Protein AF-A0A9P0AGQ1-F1 (afdb_monomer)

Organism: Bemisia tabaci (NCBI:txid7038)

Nearest PDB structures (foldseek):
  7ep2-assembly2_C  TM=9.183E-01  e=1.319E-14  Homo sapiens
  7ep2-assembly2_D  TM=9.137E-01  e=3.102E-14  Homo sapiens
  7ep2-assembly1_B  TM=9.183E-01  e=4.178E-14  Homo sapiens
  7ep0-assembly1_A  TM=9.338E-01  e=5.886E-12  Homo sapiens
  7xyv-assembly1_B  TM=9.552E-01  e=1.385E-11  Homo sapiens

Secondary structure (DSSP, 8-state):
---S--SHHHHHHHHHHHTHIIIIISTTSPP----------------------B-HHHHHHHHHHHHHTT---HHHHGGGSTTTB--SEEEEEEEEGGGGGGGGGGGGS--SEEEEEEET-BHHHHHHTS-HHHHHH--EEE-TTPBPPPTTT----GGGGTT--EEE-TTS--BHHHHHHHHHH-TT--EEE-TTSB----GGGGGGTTT--EEE-TT-----GGGGG-TT--EEE---S-TTTSTTT-TTS-SHHHHHHHHHHH-TTTTTT-SEEE-TT-----HHHHHHHHHH-TT--EEE-TT-HHHHT-GGGT-TTSTT--TT-EEESSSSHHHHHHHHHHSTT-HHHHHHHHHHHHHHHHHTT---HHHHHHHHHHHHHHHHH---HHHHHHHHHHHHHHHHT-TT----HHHHHHHHHHHHHHHHH-TT-HHHHHHHHHHHT-GGGGG-TT--HHHHHHHHHHHHHH---HHHHHHHHHHHHHHHHHS-HHHHHHHHT-HHHHHHHHHHHHHHHHTT---HHHHHHHHHHHHHHTT-HHHHHHHHHTTHHHHHHHHHHHTTT-HHHHHHHHHHHHHHHHSTTTGGGT--HHHHHHHHHHTT-SSHHHHHHHHHHHHHHHTT-GGG---SSS-HHHHHHHHHHHHHHT----SS-S---S-SHHHHHHHTSS-HHHHHHHHHHHHHHHHH-HHHHGGGGGSHHHHHHHHHHHT-TT--HHHHHHHHHHHHHHH-GGGSHHHHS--

Structure (mmCIF, N/CA/C/O backbone):
data_AF-A0A9P0AGQ1-F1
#
_entry.id   AF-A0A9P0AGQ1-F1
#
loop_
_atom_site.group_PDB
_atom_site.id
_atom_site.type_symbol
_atom_site.label_atom_id
_atom_site.label_alt_id
_atom_site.label_comp_id
_atom_site.label_asym_id
_atom_site.label_entity_id
_atom_site.label_seq_id
_atom_site.pdbx_PDB_ins_code
_atom_site.Cartn_x
_atom_site.Cartn_y
_atom_site.Cartn_z
_atom_site.occupancy
_atom_site.B_iso_or_equiv
_atom_site.auth_seq_id
_atom_site.auth_comp_id
_atom_site.auth_asym_id
_atom_site.auth_atom_id
_atom_site.pdbx_PDB_model_num
ATOM 1 N N . MET A 1 1 ? -15.427 -9.916 15.114 1.00 27.52 1 MET A N 1
ATOM 2 C CA . MET A 1 1 ? -16.172 -10.600 14.011 1.00 27.52 1 MET A CA 1
ATOM 3 C C . MET A 1 1 ? -16.300 -9.639 12.827 1.00 27.52 1 MET A C 1
ATOM 5 O O . MET A 1 1 ? -16.996 -8.632 12.925 1.00 27.52 1 MET A O 1
ATOM 9 N N . ILE A 1 2 ? -15.562 -9.952 11.764 1.00 30.38 2 ILE A N 1
ATOM 10 C CA . ILE A 1 2 ? -15.252 -9.164 10.560 1.00 30.38 2 ILE A CA 1
ATOM 11 C C . ILE A 1 2 ? -16.524 -8.813 9.761 1.00 30.38 2 ILE A C 1
ATOM 13 O O . ILE A 1 2 ? -17.374 -9.682 9.549 1.00 30.38 2 ILE A O 1
ATOM 17 N N . ASN A 1 3 ? -16.649 -7.561 9.302 1.00 38.59 3 ASN A N 1
ATOM 18 C CA . ASN A 1 3 ? -17.703 -7.091 8.385 1.00 38.59 3 ASN A CA 1
ATOM 19 C C . ASN A 1 3 ? -17.433 -7.549 6.937 1.00 38.59 3 ASN A C 1
ATOM 21 O O . ASN A 1 3 ? -17.503 -6.770 5.995 1.00 38.59 3 ASN A O 1
ATOM 25 N N . SER A 1 4 ? -17.134 -8.834 6.749 1.00 38.47 4 SER A N 1
ATOM 26 C CA . SER A 1 4 ? -17.247 -9.456 5.432 1.00 38.47 4 SER A CA 1
ATOM 27 C C . SER A 1 4 ? -18.742 -9.599 5.125 1.00 38.47 4 SER A C 1
ATOM 29 O O . SER A 1 4 ? -19.503 -9.898 6.057 1.00 38.47 4 SER A O 1
ATOM 31 N N . PRO A 1 5 ? -19.221 -9.401 3.885 1.00 43.06 5 PRO A N 1
ATOM 32 C CA . PRO A 1 5 ? -20.612 -9.677 3.565 1.00 43.06 5 PRO A CA 1
ATOM 33 C C . PRO A 1 5 ? -20.857 -11.174 3.785 1.00 43.06 5 PRO A C 1
ATOM 35 O O . PRO A 1 5 ? -20.482 -12.017 2.979 1.00 43.06 5 PRO A O 1
ATOM 38 N N . LYS A 1 6 ? -21.467 -11.525 4.924 1.00 56.69 6 LYS A N 1
ATOM 39 C CA . LYS A 1 6 ? -21.602 -12.920 5.385 1.00 56.69 6 LYS A CA 1
ATOM 40 C C . LYS A 1 6 ? -22.491 -13.780 4.481 1.00 56.69 6 LYS A C 1
ATOM 42 O O . LYS A 1 6 ? -22.618 -14.975 4.714 1.00 56.69 6 LYS A O 1
ATOM 47 N N . THR A 1 7 ? -23.169 -13.174 3.504 1.00 71.94 7 THR A N 1
ATOM 48 C CA . THR A 1 7 ? -24.201 -13.814 2.680 1.00 71.94 7 THR A CA 1
ATOM 49 C C . THR A 1 7 ? -24.295 -13.153 1.305 1.00 71.94 7 THR A C 1
ATOM 51 O O . THR A 1 7 ? -24.095 -11.944 1.181 1.00 71.94 7 THR A O 1
ATOM 54 N N . LEU A 1 8 ? -24.714 -13.921 0.294 1.00 76.19 8 LEU A N 1
ATOM 55 C CA . LEU A 1 8 ? -25.083 -13.409 -1.034 1.00 76.19 8 LEU A CA 1
ATOM 56 C C . LEU A 1 8 ? -26.083 -12.240 -0.947 1.00 76.19 8 LEU A C 1
ATOM 58 O O . LEU A 1 8 ? -25.957 -11.263 -1.677 1.00 76.19 8 LEU A O 1
ATOM 62 N N . LYS A 1 9 ? -27.014 -12.293 0.019 1.00 77.62 9 LYS A N 1
ATOM 63 C CA . LYS A 1 9 ? -27.965 -11.210 0.318 1.00 77.62 9 LYS A CA 1
ATOM 64 C C . LYS A 1 9 ? -27.260 -9.867 0.552 1.00 77.62 9 LYS A C 1
ATOM 66 O O . LYS A 1 9 ? -27.687 -8.871 -0.015 1.00 77.62 9 LYS A O 1
ATOM 71 N N . HIS A 1 10 ? -26.183 -9.834 1.343 1.00 72.62 10 HIS A N 1
ATOM 72 C CA . HIS A 1 10 ? -25.446 -8.591 1.618 1.00 72.62 10 HIS A CA 1
ATOM 73 C C . HIS A 1 10 ? -24.742 -8.053 0.368 1.00 72.62 10 HIS A C 1
ATOM 75 O O . HIS A 1 10 ? -24.854 -6.869 0.077 1.00 72.62 10 HIS A O 1
ATOM 81 N N . LEU A 1 11 ? -24.097 -8.927 -0.414 1.00 74.38 11 LEU A N 1
ATOM 82 C CA . LEU A 1 11 ? -23.452 -8.534 -1.673 1.00 74.38 11 LEU A CA 1
ATOM 83 C C . LEU A 1 11 ? -24.456 -7.927 -2.662 1.00 74.38 11 LEU A C 1
ATOM 85 O O . LEU A 1 11 ? -24.185 -6.890 -3.264 1.00 74.38 11 LEU A O 1
ATOM 89 N N . CYS A 1 12 ? -25.632 -8.543 -2.809 1.00 82.06 12 CYS A N 1
ATOM 90 C CA . CYS A 1 12 ? -26.690 -8.010 -3.665 1.00 82.06 12 CYS A CA 1
ATOM 91 C C . CYS A 1 12 ? -27.180 -6.642 -3.176 1.00 82.06 12 CYS A C 1
ATOM 93 O O . CYS A 1 12 ? -27.350 -5.732 -3.985 1.00 82.06 12 CYS A O 1
ATOM 95 N N . LEU A 1 13 ? -27.379 -6.476 -1.867 1.00 82.81 13 LEU A N 1
ATOM 96 C CA . LEU A 1 13 ? -27.837 -5.210 -1.295 1.00 82.81 13 LEU A CA 1
ATOM 97 C C . LEU A 1 13 ? -26.799 -4.088 -1.433 1.00 82.81 13 LEU A C 1
ATOM 99 O O . LEU A 1 13 ? -27.185 -2.957 -1.721 1.00 82.81 13 LEU A O 1
ATOM 103 N N . ASP A 1 14 ? -25.502 -4.385 -1.328 1.00 78.56 14 ASP A N 1
ATOM 104 C CA . ASP A 1 14 ? -24.440 -3.404 -1.584 1.00 78.56 14 ASP A CA 1
ATOM 105 C C . ASP A 1 14 ? -24.444 -2.934 -3.047 1.00 78.56 14 ASP A C 1
ATOM 107 O O . ASP A 1 14 ? -24.293 -1.742 -3.324 1.00 78.56 14 ASP A O 1
ATOM 111 N N . VAL A 1 15 ? -24.674 -3.843 -4.003 1.00 83.31 15 VAL A N 1
ATOM 112 C CA . VAL A 1 15 ? -24.829 -3.479 -5.422 1.00 83.31 15 VAL A CA 1
ATOM 113 C C . VAL A 1 15 ? -26.067 -2.602 -5.632 1.00 83.31 15 VAL A C 1
ATOM 115 O O . VAL A 1 15 ? -25.983 -1.589 -6.330 1.00 83.31 15 VAL A O 1
ATOM 118 N N . VAL A 1 16 ? -27.197 -2.943 -5.001 1.00 84.75 16 VAL A N 1
ATOM 119 C CA . VAL A 1 16 ? -28.427 -2.132 -5.049 1.00 84.75 16 VAL A CA 1
ATOM 120 C C . VAL A 1 16 ? -28.191 -0.746 -4.443 1.00 84.75 16 VAL A C 1
ATOM 122 O O . VAL A 1 16 ? -28.582 0.245 -5.050 1.00 84.75 16 VAL A O 1
ATOM 125 N N . SER A 1 17 ? -27.492 -0.648 -3.309 1.00 84.06 17 SER A N 1
ATOM 126 C CA . SER A 1 17 ? -27.126 0.629 -2.676 1.00 84.06 17 SER A CA 1
ATOM 127 C C . SER A 1 17 ? -26.245 1.491 -3.588 1.00 84.06 17 SER A C 1
ATOM 129 O O . SER A 1 17 ? -26.476 2.692 -3.749 1.00 84.06 17 SER A O 1
ATOM 131 N N . LYS A 1 18 ? -25.262 0.885 -4.269 1.00 83.38 18 LYS A N 1
ATOM 132 C CA . LYS A 1 18 ? -24.412 1.598 -5.239 1.00 83.38 18 LYS A CA 1
ATOM 133 C C . LYS A 1 18 ? -25.215 2.161 -6.413 1.00 83.38 18 LYS A C 1
ATOM 135 O O . LYS A 1 18 ? -24.900 3.254 -6.874 1.00 83.38 18 LYS A O 1
ATOM 140 N N . LYS A 1 19 ? -26.262 1.453 -6.846 1.00 85.00 19 LYS A N 1
ATOM 141 C CA . LYS A 1 19 ? -27.161 1.850 -7.942 1.00 85.00 19 LYS A CA 1
ATOM 142 C C . LYS A 1 19 ? -28.482 2.471 -7.473 1.00 85.00 19 LYS A C 1
ATOM 144 O O . LYS A 1 19 ? -29.419 2.580 -8.260 1.00 85.00 19 LYS A O 1
ATOM 149 N N . PHE A 1 20 ? -28.574 2.901 -6.214 1.00 85.44 20 PHE A N 1
ATOM 150 C CA . PHE A 1 20 ? -29.841 3.299 -5.593 1.00 85.44 20 PHE A CA 1
ATOM 151 C C . PHE A 1 20 ? -30.591 4.376 -6.391 1.00 85.44 20 PHE A C 1
ATOM 153 O O . PHE A 1 20 ? -31.789 4.244 -6.633 1.00 85.44 20 PHE A O 1
ATOM 160 N N . ALA A 1 21 ? -29.884 5.405 -6.870 1.00 82.31 21 ALA A N 1
ATOM 161 C CA . ALA A 1 21 ? -30.487 6.472 -7.668 1.00 82.31 21 ALA A CA 1
ATOM 162 C C . ALA A 1 21 ? -31.043 5.985 -9.011 1.00 82.31 21 ALA A C 1
ATOM 164 O O . ALA A 1 21 ? -32.122 6.409 -9.413 1.00 82.31 21 ALA A O 1
ATOM 165 N N . GLU A 1 22 ? -30.335 5.087 -9.698 1.00 83.38 22 GLU A N 1
ATOM 166 C CA . GLU A 1 22 ? -30.786 4.520 -10.975 1.00 83.38 22 GLU A CA 1
ATOM 167 C C . GLU A 1 22 ? -32.066 3.699 -10.791 1.00 83.38 22 GLU A C 1
ATOM 169 O O . GLU A 1 22 ? -32.959 3.752 -11.632 1.00 83.38 22 GLU A O 1
ATOM 174 N N . ILE A 1 23 ? -32.156 2.969 -9.676 1.00 79.81 23 ILE A N 1
ATOM 175 C CA . ILE A 1 23 ? -33.258 2.052 -9.378 1.00 79.81 23 ILE A CA 1
ATOM 176 C C . ILE A 1 23 ? -34.495 2.815 -8.896 1.00 79.81 23 ILE A C 1
ATOM 178 O O . ILE A 1 23 ? -35.574 2.630 -9.448 1.00 79.81 23 ILE A O 1
ATOM 182 N N . PHE A 1 24 ? -34.347 3.677 -7.886 1.00 79.81 24 PHE A N 1
ATOM 183 C CA . PHE A 1 24 ? -35.490 4.254 -7.167 1.00 79.81 24 PHE A CA 1
ATOM 184 C C . PHE A 1 24 ? -35.807 5.706 -7.537 1.00 79.81 24 PHE A C 1
ATOM 186 O O . PHE A 1 24 ? -36.922 6.150 -7.297 1.00 79.81 24 PHE A O 1
ATOM 193 N N . ILE A 1 25 ? -34.856 6.458 -8.108 1.00 75.25 25 ILE A N 1
ATOM 194 C CA . ILE A 1 25 ? -35.003 7.913 -8.319 1.00 75.25 25 ILE A CA 1
ATOM 195 C C . ILE A 1 25 ? -35.118 8.261 -9.810 1.00 75.25 25 ILE A C 1
ATOM 197 O O . ILE A 1 25 ? -35.923 9.107 -10.208 1.00 75.25 25 ILE A O 1
ATOM 201 N N . MET A 1 26 ? -34.330 7.611 -10.670 1.00 62.41 26 MET A N 1
ATOM 202 C CA . MET A 1 26 ? -34.340 7.870 -12.114 1.00 62.41 26 MET A CA 1
ATOM 203 C C . MET A 1 26 ? -35.517 7.197 -12.834 1.00 62.41 26 MET A C 1
ATOM 205 O O . MET A 1 26 ? -35.995 7.752 -13.821 1.00 62.41 26 MET A O 1
ATOM 209 N N . GLN A 1 27 ? -36.044 6.075 -12.325 1.00 53.81 27 GLN A N 1
ATOM 210 C CA . GLN A 1 27 ? -37.248 5.429 -12.878 1.00 53.81 27 GLN A CA 1
ATOM 211 C C . GLN A 1 27 ? -38.542 6.229 -12.632 1.00 53.81 27 GLN A C 1
ATOM 213 O O . GLN A 1 27 ? -39.531 6.026 -13.330 1.00 53.81 27 GLN A O 1
ATOM 218 N N . SER A 1 28 ? -38.531 7.180 -11.691 1.00 50.16 28 SER A N 1
ATOM 219 C CA . SER A 1 28 ? -39.676 8.031 -11.329 1.00 50.16 28 SER A CA 1
ATOM 220 C C . SER A 1 28 ? -39.776 9.361 -12.095 1.00 50.16 28 SER A C 1
ATOM 222 O O . SER A 1 28 ? -40.686 10.147 -11.831 1.00 50.16 28 SER A O 1
ATOM 224 N N . LYS A 1 29 ? -38.882 9.653 -13.055 1.00 41.19 29 LYS A N 1
ATOM 225 C CA . LYS A 1 29 ? -39.011 10.839 -13.927 1.00 41.19 29 LYS A CA 1
ATOM 226 C C . LYS A 1 29 ? -39.757 10.475 -15.221 1.00 41.19 29 LYS A C 1
ATOM 228 O O . LYS A 1 29 ? -39.303 9.577 -15.930 1.00 41.19 29 LYS A O 1
ATOM 233 N N . PRO A 1 30 ? -40.847 11.175 -15.599 1.00 40.31 30 PRO A N 1
ATOM 234 C CA . PRO A 1 30 ? -41.458 10.980 -16.909 1.00 40.31 30 PRO A CA 1
ATOM 235 C C . PRO A 1 30 ? -40.455 11.341 -18.010 1.00 40.31 30 PRO A C 1
ATOM 237 O O . PRO A 1 30 ? -39.733 12.336 -17.899 1.00 40.31 30 PRO A O 1
ATOM 240 N N . LEU A 1 31 ? -40.439 10.558 -19.091 1.00 32.47 31 LEU A N 1
ATOM 241 C CA . LEU A 1 31 ? -39.712 10.884 -20.321 1.00 32.47 31 LEU A CA 1
ATOM 242 C C . LEU A 1 31 ? -40.026 12.327 -20.769 1.00 32.47 31 LEU A C 1
ATOM 244 O O . LEU A 1 31 ? -41.174 12.767 -20.649 1.00 32.47 31 LEU A O 1
ATOM 248 N N . PRO A 1 32 ? -39.053 13.074 -21.326 1.00 37.66 32 PRO A N 1
ATOM 249 C CA . PRO A 1 32 ? -39.287 14.445 -21.752 1.00 37.66 32 PRO A CA 1
ATOM 250 C C . PRO A 1 32 ? -40.280 14.465 -22.919 1.00 37.66 32 PRO A C 1
ATOM 252 O O . PRO A 1 32 ? -39.959 14.109 -24.055 1.00 37.66 32 PRO A O 1
ATOM 255 N N . VAL A 1 33 ? -41.507 14.904 -22.637 1.00 41.16 33 VAL A N 1
ATOM 256 C CA . VAL A 1 33 ? -42.517 15.178 -23.659 1.00 41.16 33 VAL A CA 1
ATOM 257 C C . VAL A 1 33 ? -42.012 16.325 -24.533 1.00 41.16 33 VAL A C 1
ATOM 259 O O . VAL A 1 33 ? -41.643 17.398 -24.049 1.00 41.16 33 VAL A O 1
ATOM 262 N N . LYS A 1 34 ? -41.988 16.086 -25.849 1.00 37.78 34 LYS A N 1
ATOM 263 C CA . LYS A 1 34 ? -41.657 17.085 -26.870 1.00 37.78 34 LYS A CA 1
ATOM 264 C C . LYS A 1 34 ? -42.467 18.367 -26.644 1.00 37.78 34 LYS A C 1
ATOM 266 O O . LYS A 1 34 ? -43.690 18.337 -26.546 1.00 37.78 34 LYS A O 1
ATOM 271 N N . ARG A 1 35 ? -41.740 19.488 -26.610 1.00 37.19 35 ARG A N 1
ATOM 272 C CA . ARG A 1 35 ? -42.209 20.882 -26.558 1.00 37.19 35 ARG A CA 1
ATOM 273 C C . ARG A 1 35 ? -43.603 21.099 -27.171 1.00 37.19 35 ARG A C 1
ATOM 275 O O . ARG A 1 35 ? -43.755 21.004 -28.387 1.00 37.19 35 ARG A O 1
ATOM 282 N N . LYS A 1 36 ? -44.543 21.595 -26.363 1.00 33.72 36 LYS A N 1
ATOM 283 C CA . LYS A 1 36 ? -45.531 22.593 -26.802 1.00 33.72 36 LYS A CA 1
ATOM 284 C C . LYS A 1 36 ? -45.648 23.707 -25.760 1.00 33.72 36 LYS A C 1
ATOM 286 O O . LYS A 1 36 ? -45.567 23.467 -24.562 1.00 33.72 36 LYS A O 1
ATOM 291 N N . ARG A 1 37 ? -45.726 24.932 -26.279 1.00 35.91 37 ARG A N 1
ATOM 292 C CA . ARG A 1 37 ? -45.713 26.213 -25.567 1.00 35.91 37 ARG A CA 1
ATOM 293 C C . ARG A 1 37 ? -47.037 26.493 -24.840 1.00 35.91 37 ARG A C 1
ATOM 295 O O . ARG A 1 37 ? -48.098 26.186 -25.369 1.00 35.91 37 ARG A O 1
ATOM 302 N N . ASN A 1 38 ? -46.871 27.249 -23.755 1.00 31.11 38 ASN A N 1
ATOM 303 C CA . ASN A 1 38 ? -47.760 28.228 -23.120 1.00 31.11 38 ASN A CA 1
ATOM 304 C C . ASN A 1 38 ? -48.715 27.827 -21.977 1.00 31.11 38 ASN A C 1
ATOM 306 O O . ASN A 1 38 ? -49.643 27.043 -22.135 1.00 31.11 38 ASN A O 1
ATOM 310 N N . SER A 1 39 ? -48.464 28.573 -20.888 1.00 34.31 39 SER A N 1
ATOM 311 C CA . SER A 1 39 ? -49.343 29.201 -19.889 1.00 34.31 39 SER A CA 1
ATOM 312 C C . SER A 1 39 ? -50.091 28.346 -18.865 1.00 34.31 39 SER A C 1
ATOM 314 O O . SER A 1 39 ? -50.929 27.515 -19.193 1.00 34.31 39 SER A O 1
ATOM 316 N N . ASP A 1 40 ? -49.802 28.701 -17.609 1.00 37.72 40 ASP A N 1
ATOM 317 C CA . ASP A 1 40 ? -50.605 28.570 -16.397 1.00 37.72 40 ASP A CA 1
ATOM 318 C C . ASP A 1 40 ? -51.141 27.189 -16.040 1.00 37.72 40 ASP A C 1
ATOM 320 O O . ASP A 1 40 ? -52.244 26.796 -16.415 1.00 37.72 40 ASP A O 1
ATOM 324 N N . ARG A 1 41 ? -50.409 26.511 -15.147 1.00 29.12 41 ARG A N 1
ATOM 325 C CA . ARG A 1 41 ? -51.000 25.619 -14.144 1.00 29.12 41 ARG A CA 1
ATOM 326 C C . ARG A 1 41 ? -50.061 25.455 -12.953 1.00 29.12 41 ARG A C 1
ATOM 328 O O . ARG A 1 41 ? -48.921 25.027 -13.094 1.00 29.12 41 ARG A O 1
ATOM 335 N N . LYS A 1 42 ? -50.596 25.802 -11.777 1.00 29.95 42 LYS A N 1
ATOM 336 C CA . LYS A 1 42 ? -50.103 25.455 -10.438 1.00 29.95 42 LYS A CA 1
ATOM 337 C C . LYS A 1 42 ? -49.431 24.078 -10.453 1.00 29.95 42 LYS A C 1
ATOM 339 O O . LYS A 1 42 ? -50.057 23.113 -10.888 1.00 29.95 42 LYS A O 1
ATOM 344 N N . LEU A 1 43 ? -48.206 23.999 -9.929 1.00 26.84 43 LEU A N 1
ATOM 345 C CA . LEU A 1 43 ? -47.520 22.753 -9.581 1.00 26.84 43 LEU A CA 1
ATOM 346 C C . LEU A 1 43 ? -48.355 22.001 -8.530 1.00 26.84 43 LEU A C 1
ATOM 348 O O . LEU A 1 43 ? -48.126 22.107 -7.330 1.00 26.84 43 LEU A O 1
ATOM 352 N N . LYS A 1 44 ? -49.373 21.265 -8.979 1.00 27.33 44 LYS A N 1
ATOM 353 C CA . LYS A 1 44 ? -49.875 20.106 -8.250 1.00 27.33 44 LYS A CA 1
ATOM 354 C C . LYS A 1 44 ? -48.879 18.991 -8.526 1.00 27.33 44 LYS A C 1
ATOM 356 O O . LYS A 1 44 ? -48.757 18.565 -9.672 1.00 27.33 44 LYS A O 1
ATOM 361 N N . ALA A 1 45 ? -48.167 18.567 -7.486 1.00 27.88 45 ALA A N 1
ATOM 362 C CA . ALA A 1 45 ? -47.411 17.325 -7.490 1.00 27.88 45 ALA A CA 1
ATOM 363 C C . ALA A 1 45 ? -48.346 16.207 -7.972 1.00 27.88 45 ALA A C 1
ATOM 365 O O . ALA A 1 45 ? -49.343 15.894 -7.321 1.00 27.88 45 ALA A O 1
ATOM 366 N N . SER A 1 46 ? -48.090 15.683 -9.168 1.00 30.42 46 SER A N 1
ATOM 367 C CA . SER A 1 46 ? -48.816 14.540 -9.697 1.00 30.42 46 SER A CA 1
ATOM 368 C C . SER A 1 46 ? -48.300 13.296 -8.989 1.00 30.42 46 SER A C 1
ATOM 370 O O . SER A 1 46 ? -47.217 12.800 -9.291 1.00 30.42 46 SER A O 1
ATOM 372 N N . SER A 1 47 ? -49.096 12.816 -8.041 1.00 40.47 47 SER A N 1
ATOM 373 C CA . SER A 1 47 ? -49.084 11.445 -7.561 1.00 40.47 47 SER A CA 1
ATOM 374 C C . SER A 1 47 ? -49.318 10.495 -8.743 1.00 40.47 47 SER A C 1
ATOM 376 O O . SER A 1 47 ? -50.431 10.400 -9.262 1.00 40.47 47 SER A O 1
ATOM 378 N N . SER A 1 48 ? -48.275 9.795 -9.168 1.00 39.78 48 SER A N 1
ATOM 379 C CA . SER A 1 48 ? -48.405 8.518 -9.868 1.00 39.78 48 SER A CA 1
ATOM 380 C C . SER A 1 48 ? -47.356 7.573 -9.295 1.00 39.78 48 SER A C 1
ATOM 382 O O . SER A 1 48 ? -46.194 7.576 -9.701 1.00 39.78 48 SER A O 1
ATOM 384 N N . SER A 1 49 ? -47.812 6.851 -8.278 1.00 42.75 49 SER A N 1
ATOM 385 C CA . SER A 1 49 ? -47.293 5.599 -7.742 1.00 42.75 49 SER A CA 1
ATOM 386 C C . SER A 1 49 ? -46.515 4.765 -8.762 1.00 42.75 49 SER A C 1
ATOM 388 O O . SER A 1 49 ? -47.060 4.313 -9.768 1.00 42.75 49 SER A O 1
ATOM 390 N N . SER A 1 50 ? -45.259 4.466 -8.446 1.00 47.41 50 SER A N 1
ATOM 391 C CA . SER A 1 50 ? -44.825 3.084 -8.618 1.00 47.41 50 SER A CA 1
ATOM 392 C C . SER A 1 50 ? -45.259 2.358 -7.346 1.00 47.41 50 SER A C 1
ATOM 394 O O . SER A 1 50 ? -44.905 2.779 -6.247 1.00 47.41 50 SER A O 1
ATOM 396 N N . ASP A 1 51 ? -46.099 1.334 -7.496 1.00 62.62 51 ASP A N 1
ATOM 397 C CA . ASP A 1 51 ? -46.536 0.427 -6.429 1.00 62.62 51 ASP A CA 1
ATOM 398 C C . ASP A 1 51 ? -45.338 -0.386 -5.924 1.00 62.62 51 ASP A C 1
ATOM 400 O O . ASP A 1 51 ? -45.212 -1.581 -6.189 1.00 62.62 51 ASP A O 1
ATOM 404 N N . PHE A 1 52 ? -44.395 0.263 -5.250 1.00 76.44 52 PHE A N 1
ATOM 405 C CA . PHE A 1 52 ? -43.291 -0.428 -4.613 1.00 76.44 52 PHE A CA 1
ATOM 406 C C . PHE A 1 52 ? -43.335 -0.186 -3.113 1.00 76.44 52 PHE A C 1
ATOM 408 O O . PHE A 1 52 ? -43.514 0.931 -2.622 1.00 76.44 52 PHE A O 1
ATOM 415 N N . TYR A 1 53 ? -43.172 -1.288 -2.394 1.00 86.88 53 TYR A N 1
ATOM 416 C CA . TYR A 1 53 ? -43.034 -1.310 -0.957 1.00 86.88 53 TYR A CA 1
ATOM 417 C C . TYR A 1 53 ? -41.773 -2.098 -0.629 1.00 86.88 53 TYR A C 1
ATOM 419 O O . TYR A 1 53 ? -41.651 -3.271 -0.989 1.00 86.88 53 TYR A O 1
ATOM 427 N N . LEU A 1 54 ? -40.815 -1.449 0.025 1.00 88.75 54 LEU A N 1
ATOM 428 C CA . LEU A 1 54 ? -39.584 -2.078 0.466 1.00 88.75 54 LEU A CA 1
ATOM 429 C C . LEU A 1 54 ? -39.858 -2.906 1.726 1.00 88.75 54 LEU A C 1
ATOM 431 O O . LEU A 1 54 ? -40.298 -2.361 2.744 1.00 88.75 54 LEU A O 1
ATOM 435 N N . PRO A 1 55 ? -39.551 -4.216 1.710 1.00 90.56 55 PRO A N 1
ATOM 436 C CA . PRO A 1 55 ? -39.571 -5.019 2.922 1.00 90.56 55 PRO A CA 1
ATOM 437 C C . PRO A 1 55 ? -38.687 -4.397 4.007 1.00 90.56 55 PRO A C 1
ATOM 439 O O . PRO A 1 55 ? -37.580 -3.945 3.712 1.00 90.56 55 PRO A O 1
ATOM 442 N N . CYS A 1 56 ? -39.159 -4.431 5.257 1.00 90.88 56 CYS A N 1
ATOM 443 C CA . CYS A 1 56 ? -38.522 -3.812 6.429 1.00 90.88 56 CYS A CA 1
ATOM 444 C C . CYS A 1 56 ? -37.002 -4.042 6.464 1.00 90.88 56 CYS A C 1
ATOM 446 O O . CYS A 1 56 ? -36.233 -3.093 6.400 1.00 90.88 56 CYS A O 1
ATOM 448 N N . GLU A 1 57 ? -36.552 -5.300 6.435 1.00 89.50 57 GLU A N 1
ATOM 449 C CA . GLU A 1 57 ? -35.120 -5.631 6.493 1.00 89.50 57 GLU A CA 1
ATOM 450 C C . GLU A 1 57 ? -34.296 -5.048 5.332 1.00 89.50 57 GLU A C 1
ATOM 452 O O . GLU A 1 57 ? -33.119 -4.733 5.496 1.00 89.50 57 GLU A O 1
ATOM 457 N N . ILE A 1 58 ? -34.896 -4.939 4.142 1.00 90.19 58 ILE A N 1
ATOM 458 C CA . ILE A 1 58 ? -34.234 -4.386 2.957 1.00 90.19 58 ILE A CA 1
ATOM 459 C C . ILE A 1 58 ? -34.128 -2.871 3.105 1.00 90.19 58 ILE A C 1
ATOM 461 O O . ILE A 1 58 ? -33.051 -2.319 2.897 1.00 90.19 58 ILE A O 1
ATOM 465 N N . ALA A 1 59 ? -35.215 -2.210 3.506 1.00 91.94 59 ALA A N 1
ATOM 466 C CA . ALA A 1 59 ? -35.233 -0.773 3.746 1.00 91.94 59 ALA A CA 1
ATOM 467 C C . ALA A 1 59 ? -34.206 -0.370 4.818 1.00 91.94 59 ALA A C 1
ATOM 469 O O . ALA A 1 59 ? -33.413 0.542 4.600 1.00 91.94 59 ALA A O 1
ATOM 470 N N . GLU A 1 60 ? -34.162 -1.101 5.934 1.00 93.19 60 GLU A N 1
ATOM 471 C CA . GLU A 1 60 ? -33.217 -0.874 7.033 1.00 93.19 60 GLU A CA 1
ATOM 472 C C . GLU A 1 60 ? -31.759 -1.070 6.595 1.00 93.19 60 GLU A C 1
ATOM 474 O O . GLU A 1 60 ? -30.888 -0.281 6.954 1.00 93.19 60 GLU A O 1
ATOM 479 N N . HIS A 1 61 ? -31.474 -2.078 5.767 1.00 89.88 61 HIS A N 1
ATOM 480 C CA . HIS A 1 61 ? -30.127 -2.265 5.235 1.00 89.88 61 HIS A CA 1
ATOM 481 C C . HIS A 1 61 ? -29.732 -1.147 4.260 1.00 89.88 61 HIS A C 1
ATOM 483 O O . HIS A 1 61 ? -28.629 -0.607 4.349 1.00 89.88 61 HIS A O 1
ATOM 489 N N . LEU A 1 62 ? -30.628 -0.786 3.337 1.00 90.19 62 LEU A N 1
ATOM 490 C CA . LEU A 1 62 ? -30.361 0.238 2.328 1.00 90.19 62 LEU A CA 1
ATOM 491 C C . LEU A 1 62 ? -30.136 1.609 2.966 1.00 90.19 62 LEU A C 1
ATOM 493 O O . LEU A 1 62 ? -29.174 2.278 2.600 1.00 90.19 62 LEU A O 1
ATOM 497 N N . ILE A 1 63 ? -30.952 2.014 3.946 1.00 90.62 63 ILE A N 1
ATOM 498 C CA . ILE A 1 63 ? -30.754 3.302 4.624 1.00 90.62 63 ILE A CA 1
ATOM 499 C C . ILE A 1 63 ? -29.417 3.345 5.381 1.00 90.62 63 ILE A C 1
ATOM 501 O O . ILE A 1 63 ? -28.717 4.357 5.339 1.00 90.62 63 ILE A O 1
ATOM 505 N N . THR A 1 64 ? -29.000 2.234 5.999 1.00 90.69 64 THR A N 1
ATOM 506 C CA . THR A 1 64 ? -27.686 2.137 6.648 1.00 90.69 64 THR A CA 1
ATOM 507 C C . THR A 1 64 ? -26.535 2.236 5.648 1.00 90.69 64 THR A C 1
ATOM 509 O O . THR A 1 64 ? -25.550 2.923 5.925 1.00 90.69 64 THR A O 1
ATOM 512 N N . SER A 1 65 ? -26.636 1.582 4.490 1.00 88.44 65 SER A N 1
ATOM 513 C CA . SER A 1 65 ? -25.605 1.660 3.447 1.00 88.44 65 SER A CA 1
ATOM 514 C C . SER A 1 65 ? -25.535 3.052 2.811 1.00 88.44 65 SER A C 1
ATOM 516 O O . SER A 1 65 ? -24.442 3.585 2.642 1.00 88.44 65 SER A O 1
ATOM 518 N N . LEU A 1 66 ? -26.677 3.700 2.564 1.00 87.00 66 LEU A N 1
ATOM 519 C CA . LEU A 1 66 ? -26.721 5.084 2.082 1.00 87.00 66 LEU A CA 1
ATOM 520 C C . LEU A 1 66 ? -26.104 6.068 3.079 1.00 87.00 66 LEU A C 1
ATOM 522 O O . LEU A 1 66 ? -25.353 6.952 2.670 1.00 87.00 66 LEU A O 1
ATOM 526 N N . SER A 1 67 ? -26.377 5.895 4.376 1.00 86.69 67 SER A N 1
ATOM 527 C CA . SER A 1 67 ? -25.733 6.690 5.423 1.00 86.69 67 SER A CA 1
ATOM 528 C C . SER A 1 67 ? -24.223 6.517 5.408 1.00 86.69 67 SER A C 1
ATOM 530 O O . SER A 1 67 ? -23.498 7.506 5.403 1.00 86.69 67 SER A O 1
ATOM 532 N N . ARG A 1 68 ? -23.742 5.271 5.363 1.00 85.12 68 ARG A N 1
ATOM 533 C CA . ARG A 1 68 ? -22.308 4.959 5.329 1.00 85.12 68 ARG A CA 1
ATOM 534 C C . ARG A 1 68 ? -21.606 5.637 4.150 1.00 85.12 68 ARG A C 1
ATOM 536 O O . ARG A 1 68 ? -20.525 6.186 4.333 1.00 85.12 68 ARG A O 1
ATOM 543 N N . ASP A 1 69 ? -22.259 5.651 2.991 1.00 81.56 69 ASP A N 1
ATOM 544 C CA . ASP A 1 69 ? -21.774 6.280 1.759 1.00 81.56 69 ASP A CA 1
ATOM 545 C C . ASP A 1 69 ? -21.922 7.819 1.742 1.00 81.56 69 ASP A C 1
ATOM 547 O O . ASP A 1 69 ? -21.539 8.457 0.761 1.00 81.56 69 ASP A O 1
ATOM 551 N N . GLY A 1 70 ? -22.513 8.434 2.775 1.00 80.75 70 GLY A N 1
ATOM 552 C CA . GLY A 1 70 ? -22.763 9.880 2.830 1.00 80.75 70 GLY A CA 1
ATOM 553 C C . GLY A 1 70 ? -23.862 10.370 1.874 1.00 80.75 70 GLY A C 1
ATOM 554 O O . GLY A 1 70 ? -23.907 11.550 1.529 1.00 80.75 70 GLY A O 1
ATOM 555 N N . LYS A 1 71 ? -24.760 9.486 1.425 1.00 80.06 71 LYS A N 1
ATOM 556 C CA . LYS A 1 71 ? -25.800 9.768 0.417 1.00 80.06 71 LYS A CA 1
ATOM 557 C C . LYS A 1 71 ? -27.152 10.127 1.046 1.00 80.06 71 LYS A C 1
ATOM 559 O O . LYS A 1 71 ? -28.171 9.505 0.751 1.00 80.06 71 LYS A O 1
ATOM 564 N N . PHE A 1 72 ? -27.178 11.153 1.894 1.00 76.25 72 PHE A N 1
ATOM 565 C CA . PHE A 1 72 ? -28.406 11.668 2.512 1.00 76.25 72 PHE A CA 1
ATOM 566 C C . PHE A 1 72 ? -28.908 12.935 1.817 1.00 76.25 72 PHE A C 1
ATOM 568 O O . PHE A 1 72 ? -28.545 14.056 2.172 1.00 76.25 72 PHE A O 1
ATOM 575 N N . SER A 1 73 ? -29.789 12.763 0.836 1.00 77.75 73 SER A N 1
ATOM 576 C CA . SER A 1 73 ? -30.566 13.865 0.261 1.00 77.75 73 SER A CA 1
ATOM 577 C C . SER A 1 73 ? -32.061 13.597 0.414 1.00 77.75 73 SER A C 1
ATOM 579 O O . SER A 1 73 ? -32.477 12.448 0.571 1.00 77.75 73 SER A O 1
ATOM 581 N N . GLU A 1 74 ? -32.870 14.656 0.374 1.00 79.19 74 GLU A N 1
ATOM 582 C CA . GLU A 1 74 ? -34.332 14.574 0.499 1.00 79.19 74 GLU A CA 1
ATOM 583 C C . GLU A 1 74 ? -34.946 13.601 -0.523 1.00 79.19 74 GLU A C 1
ATOM 585 O O . GLU A 1 74 ? -35.789 12.779 -0.170 1.00 79.19 74 GLU A O 1
ATOM 590 N N . GLU A 1 75 ? -34.444 13.607 -1.764 1.00 81.25 75 GLU A N 1
ATOM 591 C CA . GLU A 1 75 ? -34.884 12.690 -2.825 1.00 81.25 75 GLU A CA 1
ATOM 592 C C . GLU A 1 75 ? -34.678 11.213 -2.455 1.00 81.25 75 GLU A C 1
ATOM 594 O O . GLU A 1 75 ? -35.544 10.384 -2.721 1.00 81.25 75 GLU A O 1
ATOM 599 N N . TYR A 1 76 ? -33.555 10.879 -1.810 1.00 85.62 76 TYR A N 1
ATOM 600 C CA . TYR A 1 76 ? -33.243 9.504 -1.406 1.00 85.62 76 TYR A CA 1
ATOM 601 C C . TYR A 1 76 ? -34.082 9.082 -0.199 1.00 85.62 76 TYR A C 1
ATOM 603 O O . TYR A 1 76 ? -34.512 7.934 -0.114 1.00 85.62 76 TYR A O 1
ATOM 611 N N . LEU A 1 77 ? -34.321 10.008 0.733 1.00 84.62 77 LEU A N 1
ATOM 612 C CA . LEU A 1 77 ? -35.056 9.731 1.964 1.00 84.62 77 LEU A CA 1
ATOM 613 C C . LEU A 1 77 ? -36.557 9.539 1.742 1.00 84.62 77 LEU A C 1
ATOM 615 O O . LEU A 1 77 ? -37.170 8.752 2.461 1.00 84.62 77 LEU A O 1
ATOM 619 N N . ASN A 1 78 ? -37.132 10.155 0.706 1.00 84.75 78 ASN A N 1
ATOM 620 C CA . ASN A 1 78 ? -38.537 9.952 0.338 1.00 84.75 78 ASN A CA 1
ATOM 621 C C . ASN A 1 78 ? -38.882 8.484 0.036 1.00 84.75 78 ASN A C 1
ATOM 623 O O . ASN A 1 78 ? -40.007 8.053 0.290 1.00 84.75 78 ASN A O 1
ATOM 627 N N . VAL A 1 79 ? -37.908 7.694 -0.430 1.00 87.75 79 VAL A N 1
ATOM 628 C CA . VAL A 1 79 ? -38.051 6.245 -0.668 1.00 87.75 79 VAL A CA 1
ATOM 629 C C . VAL A 1 79 ? -38.325 5.474 0.633 1.00 87.75 79 VAL A C 1
ATOM 631 O O . VAL A 1 79 ? -38.901 4.390 0.607 1.00 87.75 79 VAL A O 1
ATOM 634 N N . PHE A 1 80 ? -37.949 6.039 1.783 1.00 90.50 80 PHE A N 1
ATOM 635 C CA . PHE A 1 80 ? -38.132 5.441 3.104 1.00 90.50 80 PHE A CA 1
ATOM 636 C C . PHE A 1 80 ? -39.324 6.024 3.871 1.00 90.50 80 PHE A C 1
ATOM 638 O O . PHE A 1 80 ? -39.455 5.765 5.067 1.00 90.50 80 PHE A O 1
ATOM 645 N N . ASN A 1 81 ? -40.203 6.800 3.231 1.00 88.56 81 ASN A N 1
ATOM 646 C CA . ASN A 1 81 ? -41.451 7.238 3.859 1.00 88.56 81 ASN A CA 1
ATOM 647 C C . ASN A 1 81 ? -42.345 6.036 4.205 1.00 88.56 81 ASN A C 1
ATOM 649 O O . ASN A 1 81 ? -42.259 4.983 3.575 1.00 88.56 81 ASN A O 1
ATOM 653 N N . VAL A 1 82 ? -43.227 6.196 5.198 1.00 88.94 82 VAL A N 1
ATOM 654 C CA . VAL A 1 82 ? -44.090 5.106 5.704 1.00 88.94 82 VAL A CA 1
ATOM 655 C C . VAL A 1 82 ? -45.001 4.485 4.630 1.00 88.94 82 VAL A C 1
ATOM 657 O O . VAL A 1 82 ? -45.414 3.334 4.753 1.00 88.94 82 VAL A O 1
ATOM 660 N N . GLU A 1 83 ? -45.280 5.229 3.556 1.00 88.38 83 GLU A N 1
ATOM 661 C CA . GLU A 1 83 ? -46.029 4.761 2.382 1.00 88.38 83 GLU A CA 1
ATOM 662 C C . GLU A 1 83 ? -45.255 3.710 1.563 1.00 88.38 83 GLU A C 1
ATOM 664 O O . GLU A 1 83 ? -45.866 2.840 0.947 1.00 88.38 83 GLU A O 1
ATOM 669 N N . HIS A 1 84 ? -43.917 3.751 1.591 1.00 88.44 84 HIS A N 1
ATOM 670 C CA . HIS A 1 84 ? -43.028 2.932 0.757 1.00 88.44 84 HIS A CA 1
ATOM 671 C C . HIS A 1 84 ? -42.147 1.961 1.551 1.00 88.44 84 HIS A C 1
ATOM 673 O O . HIS A 1 84 ? -41.560 1.053 0.969 1.00 88.44 84 HIS A O 1
ATOM 679 N N . ALA A 1 85 ? -42.032 2.125 2.867 1.00 91.69 85 ALA A N 1
ATOM 680 C CA . ALA A 1 85 ? -41.249 1.248 3.728 1.00 91.69 85 ALA A CA 1
ATOM 681 C C . ALA A 1 85 ? -41.810 1.236 5.154 1.00 91.69 85 ALA A C 1
ATOM 683 O O . ALA A 1 85 ? -42.496 2.159 5.579 1.00 91.69 85 ALA A O 1
ATOM 684 N N . CYS A 1 86 ? -41.464 0.218 5.938 1.00 92.38 86 CYS A N 1
ATOM 685 C CA . CYS A 1 86 ? -41.608 0.251 7.393 1.00 92.38 86 CYS A CA 1
ATOM 686 C C . CYS A 1 86 ? -40.229 0.080 8.013 1.00 92.38 86 CYS A C 1
ATOM 688 O O . CYS A 1 86 ? -39.536 -0.882 7.696 1.00 92.38 86 CYS A O 1
ATOM 690 N N . LEU A 1 87 ? -39.847 1.006 8.890 1.00 94.94 87 LEU A N 1
ATOM 691 C CA . LEU A 1 87 ? -38.594 0.946 9.632 1.00 94.94 87 LEU A CA 1
ATOM 692 C C . LEU A 1 87 ? -38.877 0.666 11.109 1.00 94.94 87 LEU A C 1
ATOM 694 O O . LEU A 1 87 ? -39.689 1.350 11.737 1.00 94.94 87 LEU A O 1
ATOM 698 N N . ARG A 1 88 ? -38.182 -0.324 11.674 1.00 95.81 88 ARG A N 1
ATOM 699 C CA . ARG A 1 88 ? -38.160 -0.606 13.120 1.00 95.81 88 ARG A CA 1
ATOM 700 C C . ARG A 1 88 ? -36.777 -0.365 13.709 1.00 95.81 88 ARG A C 1
ATOM 702 O O . ARG A 1 88 ? -36.668 0.075 14.854 1.00 95.81 88 ARG A O 1
ATOM 709 N N . LYS A 1 89 ? -35.739 -0.643 12.924 1.00 96.12 89 LYS A N 1
ATOM 710 C CA . LYS A 1 89 ? -34.331 -0.477 13.258 1.00 96.12 89 LYS A CA 1
ATOM 711 C C . LYS A 1 89 ? -33.676 0.499 12.296 1.00 96.12 89 LYS A C 1
ATOM 713 O O . LYS A 1 89 ? -33.594 0.253 11.100 1.00 96.12 89 LYS A O 1
ATOM 718 N N . VAL A 1 90 ? -33.168 1.597 12.829 1.00 94.88 90 VAL A N 1
ATOM 719 C CA . VAL A 1 90 ? -32.542 2.652 12.033 1.00 94.88 90 VAL A CA 1
ATOM 720 C C . VAL A 1 90 ? -31.112 2.831 12.523 1.00 94.88 90 VAL A C 1
ATOM 722 O O . VAL A 1 90 ? -30.906 3.258 13.655 1.00 94.88 90 VAL A O 1
ATOM 725 N N . ILE A 1 91 ? -30.134 2.468 11.686 1.00 93.12 91 ILE A N 1
ATOM 726 C CA . ILE A 1 91 ? -28.701 2.650 11.961 1.00 93.12 91 ILE A CA 1
ATOM 727 C C . ILE A 1 91 ? -28.124 3.607 10.925 1.00 93.12 91 ILE A C 1
ATOM 729 O O . ILE A 1 91 ? -28.076 3.280 9.738 1.00 93.12 91 ILE A O 1
ATOM 733 N N . LEU A 1 92 ? -27.654 4.763 11.382 1.00 90.38 92 LEU A N 1
ATOM 734 C CA . LEU A 1 92 ? -27.096 5.825 10.555 1.00 90.38 92 LEU A CA 1
ATOM 735 C C . LEU A 1 92 ? -25.676 6.154 11.053 1.00 90.38 92 LEU A C 1
ATOM 737 O O . LEU A 1 92 ? -25.507 7.031 11.902 1.00 90.38 92 LEU A O 1
ATOM 741 N N . PRO A 1 93 ? -24.645 5.416 10.594 1.00 83.69 93 PRO A N 1
ATOM 742 C CA . PRO A 1 93 ? -23.286 5.507 11.135 1.00 83.69 93 PRO A CA 1
ATOM 743 C C . PRO A 1 93 ? -22.534 6.788 10.751 1.00 83.69 93 PRO A C 1
ATOM 745 O O . PRO A 1 93 ? -21.505 7.084 11.357 1.00 83.69 93 PRO A O 1
ATOM 748 N N . ASN A 1 94 ? -23.003 7.513 9.734 1.00 81.56 94 ASN A N 1
ATOM 749 C CA . ASN A 1 94 ? -22.378 8.741 9.261 1.00 81.56 94 ASN A CA 1
ATOM 750 C C . ASN A 1 94 ? -23.465 9.757 8.887 1.00 81.56 94 ASN A C 1
ATOM 752 O O . ASN A 1 94 ? -24.062 9.677 7.811 1.00 81.56 94 ASN A O 1
ATOM 756 N N . CYS A 1 95 ? -23.761 10.660 9.819 1.00 80.31 95 CYS A N 1
ATOM 757 C CA . CYS A 1 95 ? -24.698 11.769 9.655 1.00 80.31 95 CYS A CA 1
ATOM 758 C C . CYS A 1 95 ? -24.008 13.110 9.915 1.00 80.31 95 CYS A C 1
ATOM 760 O O . CYS A 1 95 ? -23.078 13.200 10.716 1.00 80.31 95 CYS A O 1
ATOM 762 N N . ASP A 1 96 ? -24.526 14.169 9.302 1.00 76.62 96 ASP A N 1
ATOM 763 C CA . ASP A 1 96 ? -24.167 15.545 9.636 1.00 76.62 96 ASP A CA 1
ATOM 764 C C . ASP A 1 96 ? -25.394 16.259 10.218 1.00 76.62 96 ASP A C 1
ATOM 766 O O . ASP A 1 96 ? -26.487 16.189 9.651 1.00 76.62 96 ASP A O 1
ATOM 770 N N . GLY A 1 97 ? -25.226 16.955 11.345 1.00 69.31 97 GLY A N 1
ATOM 771 C CA . GLY A 1 97 ? -26.273 17.759 11.973 1.00 69.31 97 GLY A CA 1
ATOM 772 C C . GLY A 1 97 ? -26.890 18.813 11.048 1.00 69.31 97 GLY A C 1
ATOM 773 O O . GLY A 1 97 ? -28.059 19.154 11.214 1.00 69.31 97 GLY A O 1
ATOM 774 N N . THR A 1 98 ? -26.185 19.257 10.000 1.00 72.12 98 THR A N 1
ATOM 775 C CA . THR A 1 98 ? -26.764 20.141 8.964 1.00 72.12 98 THR A CA 1
ATOM 776 C C . THR A 1 98 ? -27.943 19.507 8.206 1.00 72.12 98 THR A C 1
ATOM 778 O O . THR A 1 98 ? -28.786 20.209 7.641 1.00 72.12 98 THR A O 1
ATOM 781 N N . GLN A 1 99 ? -28.042 18.176 8.222 1.00 76.56 99 GLN A N 1
ATOM 782 C CA . GLN A 1 99 ? -29.091 17.394 7.571 1.00 76.56 99 GLN A CA 1
ATOM 783 C C . GLN A 1 99 ? -30.276 17.101 8.504 1.00 76.56 99 GLN A C 1
ATOM 785 O O . GLN A 1 99 ? -31.205 16.406 8.091 1.00 76.56 99 GLN A O 1
ATOM 790 N N . SER A 1 100 ? -30.291 17.652 9.728 1.00 74.44 100 SER A N 1
ATOM 791 C CA . SER A 1 100 ? -31.296 17.384 10.773 1.00 74.44 100 SER A CA 1
ATOM 792 C C . SER A 1 100 ? -32.745 17.454 10.275 1.00 74.44 100 SER A C 1
ATOM 794 O O . SER A 1 100 ? -33.582 16.611 10.603 1.00 74.44 100 SER A O 1
ATOM 796 N N . LYS A 1 101 ? -33.038 18.428 9.405 1.00 77.75 101 LYS A N 1
ATOM 797 C CA . LYS A 1 101 ? -34.360 18.632 8.794 1.00 77.75 101 LYS A CA 1
ATOM 798 C C . LYS A 1 101 ? -34.872 17.422 8.006 1.00 77.75 101 LYS A C 1
ATOM 800 O O . LYS A 1 101 ? -36.085 17.231 7.937 1.00 77.75 101 LYS A O 1
ATOM 805 N N . HIS A 1 102 ? -33.980 16.614 7.434 1.00 81.38 102 HIS A N 1
ATOM 806 C CA . HIS A 1 102 ? -34.360 15.472 6.614 1.00 81.38 102 HIS A CA 1
ATOM 807 C C . HIS A 1 102 ? -34.759 14.245 7.441 1.00 81.38 102 HIS A C 1
ATOM 809 O O . HIS A 1 102 ? -35.409 13.363 6.899 1.00 81.38 102 HIS A O 1
ATOM 815 N N . PHE A 1 103 ? -34.446 14.176 8.740 1.00 84.06 103 PHE A N 1
ATOM 816 C CA . PHE A 1 103 ? -34.760 13.006 9.576 1.00 84.06 103 PHE A CA 1
ATOM 817 C C . PHE A 1 103 ? -36.192 12.994 10.126 1.00 84.06 103 PHE A C 1
ATOM 819 O O . PHE A 1 103 ? -36.606 12.024 10.756 1.00 84.06 103 PHE A O 1
ATOM 826 N N . LYS A 1 104 ? -36.999 14.025 9.846 1.00 82.44 104 LYS A N 1
ATOM 827 C CA . LYS A 1 104 ? -38.392 14.105 10.319 1.00 82.44 104 LYS A CA 1
ATOM 828 C C . LYS A 1 104 ? -39.288 12.972 9.812 1.00 82.44 104 LYS A C 1
ATOM 830 O O . LYS A 1 104 ? -40.281 12.668 10.465 1.00 82.44 104 LYS A O 1
ATOM 835 N N . PHE A 1 105 ? -38.944 12.314 8.702 1.00 86.44 105 PHE A N 1
ATOM 836 C CA . PHE A 1 105 ? -39.703 11.158 8.206 1.00 86.44 105 PHE A CA 1
ATOM 837 C C . PHE A 1 105 ? -39.766 10.009 9.233 1.00 86.44 105 PHE A C 1
ATOM 839 O O . PHE A 1 105 ? -40.764 9.287 9.282 1.00 86.44 105 PHE A O 1
ATOM 846 N N . LEU A 1 106 ? -38.760 9.891 10.116 1.00 91.44 106 LEU A N 1
ATOM 847 C CA . LEU A 1 106 ? -38.719 8.916 11.214 1.00 91.44 106 LEU A CA 1
ATOM 848 C C . LEU A 1 106 ? -39.920 9.039 12.160 1.00 91.44 106 LEU A C 1
ATOM 850 O O . LEU A 1 106 ? -40.323 8.049 12.769 1.00 91.44 106 LEU A O 1
ATOM 854 N N . MET A 1 107 ? -40.539 10.220 12.236 1.00 92.19 107 MET A N 1
ATOM 855 C CA . MET A 1 107 ? -41.687 10.486 13.101 1.00 92.19 107 MET A CA 1
ATOM 856 C C . MET A 1 107 ? -42.898 9.620 12.736 1.00 92.19 107 MET A C 1
ATOM 858 O O . MET A 1 107 ? -43.704 9.288 13.603 1.00 92.19 107 MET A O 1
ATOM 862 N N . SER A 1 108 ? -43.004 9.239 11.460 1.00 91.38 108 SER A N 1
ATOM 863 C CA . SER A 1 108 ? -44.083 8.400 10.929 1.00 91.38 108 SER A CA 1
ATOM 864 C C . SER A 1 108 ? -43.842 6.892 11.097 1.00 91.38 108 SER A C 1
ATOM 866 O O . SER A 1 108 ? -44.761 6.097 10.902 1.00 91.38 108 SER A O 1
ATOM 868 N N . HIS A 1 109 ? -42.633 6.486 11.498 1.00 95.00 109 HIS A N 1
ATOM 869 C CA . HIS A 1 109 ? -42.253 5.083 11.674 1.00 95.00 109 HIS A CA 1
ATOM 870 C C . HIS A 1 109 ? -42.380 4.621 13.124 1.00 95.00 109 HIS A C 1
ATOM 872 O O . HIS A 1 109 ? -42.274 5.410 14.062 1.00 95.00 109 HIS A O 1
ATOM 878 N N . LYS A 1 110 ? -42.564 3.307 13.304 1.00 95.69 110 LYS A N 1
ATOM 879 C CA . LYS A 1 110 ? -42.639 2.623 14.606 1.00 95.69 110 LYS A CA 1
ATOM 880 C C . LYS A 1 110 ? -41.276 2.038 14.985 1.00 95.69 110 LYS A C 1
ATOM 882 O O . LYS A 1 110 ? -41.063 0.827 14.924 1.00 95.69 110 LYS A O 1
ATOM 887 N N . ILE A 1 111 ? -40.359 2.922 15.363 1.00 96.94 111 ILE A N 1
ATOM 888 C CA . ILE A 1 111 ? -38.950 2.619 15.623 1.00 96.94 111 ILE A CA 1
ATOM 889 C C . ILE A 1 111 ? -38.787 2.063 17.037 1.00 96.94 111 ILE A C 1
ATOM 891 O O . ILE A 1 111 ? -39.260 2.645 18.010 1.00 96.94 111 ILE A O 1
ATOM 895 N N . THR A 1 112 ? -38.084 0.940 17.144 1.00 97.38 112 THR A N 1
ATOM 896 C CA . THR A 1 112 ? -37.724 0.293 18.412 1.00 97.38 112 THR A CA 1
ATOM 897 C C . THR A 1 112 ? -36.220 0.298 18.666 1.00 97.38 112 THR A C 1
ATOM 899 O O . THR A 1 112 ? -35.802 0.173 19.818 1.00 97.38 112 THR A O 1
ATOM 902 N N . GLU A 1 113 ? -35.404 0.455 17.620 1.00 97.88 113 GLU A N 1
ATOM 903 C CA . GLU A 1 113 ? -33.948 0.563 17.719 1.00 97.88 113 GLU A CA 1
ATOM 904 C C . GLU A 1 113 ? -33.447 1.744 16.887 1.00 97.88 113 GLU A C 1
ATOM 906 O O . GLU A 1 113 ? -33.678 1.801 15.679 1.00 97.88 113 GLU A O 1
ATOM 911 N N . LEU A 1 114 ? -32.744 2.669 17.537 1.00 96.00 114 LEU A N 1
ATOM 912 C CA . LEU A 1 114 ? -32.161 3.839 16.900 1.00 96.00 114 LEU A CA 1
ATOM 913 C C . LEU A 1 114 ? -30.668 3.931 17.219 1.00 96.00 114 LEU A C 1
ATOM 915 O O . LEU A 1 114 ? -30.277 4.017 18.382 1.00 96.00 114 LEU A O 1
ATOM 919 N N . GLU A 1 115 ? -29.845 3.954 16.180 1.00 94.62 115 GLU A N 1
ATOM 920 C CA . GLU A 1 115 ? -28.427 4.282 16.251 1.00 94.62 115 GLU A CA 1
ATOM 921 C C . GLU A 1 115 ? -28.129 5.403 15.267 1.00 94.62 115 GLU A C 1
ATOM 923 O O . GLU A 1 115 ? -28.281 5.231 14.060 1.00 94.62 115 GLU A O 1
ATOM 928 N N . ILE A 1 116 ? -27.707 6.553 15.777 1.00 90.00 116 ILE A N 1
ATOM 929 C CA . ILE A 1 116 ? -27.310 7.685 14.948 1.00 90.00 116 ILE A CA 1
ATOM 930 C C . ILE A 1 116 ? -25.952 8.159 15.424 1.00 90.00 116 ILE A C 1
ATOM 932 O O . ILE A 1 116 ? -25.758 8.479 16.595 1.00 90.00 116 ILE A O 1
ATOM 936 N N . CYS A 1 117 ? -25.010 8.209 14.494 1.00 84.81 117 CYS A N 1
ATOM 937 C CA . CYS A 1 117 ? -23.669 8.678 14.748 1.00 84.81 117 CYS A CA 1
ATOM 938 C C . CYS A 1 117 ? -23.309 9.759 13.732 1.00 84.81 117 CYS A C 1
ATOM 940 O O . CYS A 1 117 ? -23.427 9.561 12.523 1.00 84.81 117 CYS A O 1
ATOM 942 N N . GLY A 1 118 ? -22.887 10.921 14.221 1.00 75.12 118 GLY A N 1
ATOM 943 C CA . GLY A 1 118 ? -22.652 12.069 13.360 1.00 75.12 118 GLY A CA 1
ATOM 944 C C . GLY A 1 118 ? -22.087 13.269 14.096 1.00 75.12 118 GLY A C 1
ATOM 945 O O . GLY A 1 118 ? -22.177 13.353 15.320 1.00 75.12 118 GLY A O 1
ATOM 946 N N . SER A 1 119 ? -21.479 14.188 13.351 1.00 69.62 119 SER A N 1
ATOM 947 C CA . SER A 1 119 ? -20.983 15.452 13.897 1.00 69.62 119 SER A CA 1
ATOM 948 C C . SER A 1 119 ? -22.132 16.427 14.143 1.00 69.62 119 SER A C 1
ATOM 950 O O . SER A 1 119 ? -23.073 16.498 13.352 1.00 69.62 119 SER A O 1
ATOM 952 N N . SER A 1 120 ? -22.026 17.223 15.210 1.00 77.94 120 SER A N 1
ATOM 953 C CA . SER A 1 120 ? -22.932 18.352 15.489 1.00 77.94 120 SER A CA 1
ATOM 954 C C . SER A 1 120 ? -24.402 17.973 15.714 1.00 77.94 120 SER A C 1
ATOM 956 O O . SER A 1 120 ? -25.285 18.816 15.578 1.00 77.94 120 SER A O 1
ATOM 958 N N . LEU A 1 121 ? -24.677 16.714 16.060 1.00 84.25 121 LEU A N 1
ATOM 959 C CA . LEU A 1 121 ? -26.019 16.250 16.396 1.00 84.25 121 LEU A CA 1
ATOM 960 C C . LEU A 1 121 ? -26.383 16.621 17.829 1.00 84.25 121 LEU A C 1
ATOM 962 O O . LEU A 1 121 ? -25.578 16.459 18.745 1.00 84.25 121 LEU A O 1
ATOM 966 N N . GLN A 1 122 ? -27.618 17.072 18.032 1.00 87.69 122 GLN A N 1
ATOM 967 C CA . GLN A 1 122 ? -28.158 17.328 19.362 1.00 87.69 122 GLN A CA 1
ATOM 968 C C . GLN A 1 122 ? -29.032 16.161 19.820 1.00 87.69 122 GLN A C 1
ATOM 970 O O . GLN A 1 122 ? -29.851 15.634 19.058 1.00 87.69 122 GLN A O 1
ATOM 975 N N . PHE A 1 123 ? -28.884 15.776 21.088 1.00 88.06 123 PHE A N 1
ATOM 976 C CA . PHE A 1 123 ? -29.692 14.715 21.692 1.00 88.06 123 PHE A CA 1
ATOM 977 C C . PHE A 1 123 ? -31.191 15.040 21.625 1.00 88.06 123 PHE A C 1
ATOM 979 O O . PHE A 1 123 ? -31.988 14.222 21.167 1.00 88.06 123 PHE A O 1
ATOM 986 N N . ASP A 1 124 ? -31.570 16.251 22.041 1.00 87.19 124 ASP A N 1
ATOM 987 C CA . ASP A 1 124 ? -32.961 16.699 22.075 1.00 87.19 124 ASP A CA 1
ATOM 988 C C . ASP A 1 124 ? -33.615 16.648 20.688 1.00 87.19 124 ASP A C 1
ATOM 990 O O . ASP A 1 124 ? -34.707 16.099 20.541 1.00 87.19 124 ASP A O 1
ATOM 994 N N . GLU A 1 125 ? -32.929 17.147 19.655 1.00 86.75 125 GLU A N 1
ATOM 995 C CA . GLU A 1 125 ? -33.415 17.082 18.271 1.00 86.75 125 GLU A CA 1
ATOM 996 C C . GLU A 1 125 ? -33.606 15.633 17.811 1.00 86.75 125 GLU A C 1
ATOM 998 O O . GLU A 1 125 ? -34.637 15.299 17.228 1.00 86.75 125 GLU A O 1
ATOM 1003 N N . THR A 1 126 ? -32.658 14.754 18.143 1.00 88.81 126 THR A N 1
ATOM 1004 C CA . THR A 1 126 ? -32.712 13.335 17.766 1.00 88.81 126 THR A CA 1
ATOM 1005 C C . THR A 1 126 ? -33.959 12.648 18.322 1.00 88.81 126 THR A C 1
ATOM 1007 O O . THR A 1 126 ? -34.649 11.918 17.609 1.00 88.81 126 THR A O 1
ATOM 1010 N N . ILE A 1 127 ? -34.302 12.909 19.587 1.00 90.06 127 ILE A N 1
ATOM 1011 C CA . ILE A 1 127 ? -35.525 12.362 20.187 1.00 90.06 127 ILE A CA 1
ATOM 1012 C C . ILE A 1 127 ? -36.778 13.019 19.597 1.00 90.06 127 ILE A C 1
ATOM 1014 O O . ILE A 1 127 ? -37.808 12.356 19.436 1.00 90.06 127 ILE A O 1
ATOM 1018 N N . GLN A 1 128 ? -36.707 14.299 19.222 1.00 88.75 128 GLN A N 1
ATOM 1019 C CA . GLN A 1 128 ? -37.821 14.992 18.579 1.00 88.75 128 GLN A CA 1
ATOM 1020 C C . GLN A 1 128 ? -38.183 14.415 17.203 1.00 88.75 128 GLN A C 1
ATOM 1022 O O . GLN A 1 128 ? -39.348 14.498 16.814 1.00 88.75 128 GLN A O 1
ATOM 1027 N N . TRP A 1 129 ? -37.245 13.770 16.501 1.00 89.50 129 TRP A N 1
ATOM 1028 C CA . TRP A 1 129 ? -37.522 13.079 15.233 1.00 89.50 129 TRP A CA 1
ATOM 1029 C C . TRP A 1 129 ? -38.384 11.828 15.393 1.00 89.50 129 TRP A C 1
ATOM 1031 O O . TRP A 1 129 ? -38.956 11.355 14.417 1.00 89.50 129 TRP A O 1
ATOM 1041 N N . LEU A 1 130 ? -38.498 11.286 16.605 1.00 92.75 130 LEU A N 1
ATOM 1042 C CA . LEU A 1 130 ? -39.335 10.128 16.885 1.00 92.75 130 LEU A CA 1
ATOM 1043 C C . LEU A 1 130 ? -40.775 10.554 17.177 1.00 92.75 130 LEU A C 1
ATOM 1045 O O . LEU A 1 130 ? -41.012 11.507 17.923 1.00 92.75 130 LEU A O 1
ATOM 1049 N N . GLY A 1 131 ? -41.738 9.806 16.635 1.00 93.12 131 GLY A N 1
ATOM 1050 C CA . GLY A 1 131 ? -43.146 9.917 17.016 1.00 93.12 131 GLY A CA 1
ATOM 1051 C C . GLY A 1 131 ? -43.393 9.413 18.441 1.00 93.12 131 GLY A C 1
ATOM 1052 O O . GLY A 1 131 ? -42.571 8.692 19.006 1.00 93.12 131 GLY A O 1
ATOM 1053 N N . GLU A 1 132 ? -44.542 9.764 19.019 1.00 92.94 132 GLU A N 1
ATOM 1054 C CA . GLU A 1 132 ? -44.910 9.418 20.403 1.00 92.94 132 GLU A CA 1
ATOM 1055 C C . GLU A 1 132 ? -44.820 7.909 20.675 1.00 92.94 132 GLU A C 1
ATOM 1057 O O . GLU A 1 132 ? -44.161 7.490 21.626 1.00 92.94 132 GLU A O 1
ATOM 1062 N N . TRP A 1 133 ? -45.368 7.088 19.768 1.00 95.31 133 TRP A N 1
ATOM 1063 C CA . TRP A 1 133 ? -45.280 5.630 19.868 1.00 95.31 133 TRP A CA 1
ATOM 1064 C C . TRP A 1 133 ? -43.827 5.149 19.945 1.00 95.31 133 TRP A C 1
ATOM 1066 O O . TRP A 1 133 ? -43.499 4.306 20.779 1.00 95.31 133 TRP A O 1
ATOM 1076 N N . SER A 1 134 ? -42.957 5.689 19.089 1.00 96.25 134 SER A N 1
ATOM 1077 C CA . SER A 1 134 ? -41.550 5.290 19.006 1.00 96.25 134 SER A CA 1
ATOM 1078 C C . SER A 1 134 ? -40.783 5.702 20.249 1.00 96.25 134 SER A C 1
ATOM 1080 O O . SER A 1 134 ? -40.025 4.891 20.760 1.00 96.25 134 SER A O 1
ATOM 1082 N N . ARG A 1 135 ? -41.020 6.902 20.796 1.00 94.44 135 ARG A N 1
ATOM 1083 C CA . ARG A 1 135 ? -40.401 7.322 22.065 1.00 94.44 135 ARG A CA 1
ATOM 1084 C C . ARG A 1 135 ? -40.754 6.344 23.184 1.00 94.44 135 ARG A C 1
ATOM 1086 O O . ARG A 1 135 ? -39.856 5.803 23.823 1.00 94.44 135 ARG A O 1
ATOM 1093 N N . GLU A 1 136 ? -42.038 6.026 23.345 1.00 93.69 136 GLU A N 1
ATOM 1094 C CA . GLU A 1 136 ? -42.477 5.138 24.421 1.00 93.69 136 GLU A CA 1
ATOM 1095 C C . GLU A 1 136 ? -42.012 3.689 24.263 1.00 93.69 136 GLU A C 1
ATOM 1097 O O . GLU A 1 136 ? -41.879 2.995 25.268 1.00 93.69 136 GLU A O 1
ATOM 1102 N N . ASN A 1 137 ? -41.795 3.212 23.034 1.00 96.44 137 ASN A N 1
ATOM 1103 C CA . ASN A 1 137 ? -41.464 1.814 22.734 1.00 96.44 137 ASN A CA 1
ATOM 1104 C C . ASN A 1 137 ? -40.001 1.601 22.324 1.00 96.44 137 ASN A C 1
ATOM 1106 O O . ASN A 1 137 ? -39.625 0.473 21.986 1.00 96.44 137 ASN A O 1
ATOM 1110 N N . LEU A 1 138 ? -39.175 2.648 22.367 1.00 97.19 138 LEU A N 1
ATOM 1111 C CA . LEU A 1 138 ? -37.760 2.557 22.044 1.00 97.19 138 LEU A CA 1
ATOM 1112 C C . LEU A 1 138 ? -37.060 1.642 23.050 1.00 97.19 138 LEU A C 1
ATOM 1114 O O . LEU A 1 138 ? -37.166 1.836 24.258 1.00 97.19 138 LEU A O 1
ATOM 1118 N N . ARG A 1 139 ? -36.337 0.638 22.550 1.00 97.88 139 ARG A N 1
ATOM 1119 C CA . ARG A 1 139 ? -35.602 -0.340 23.368 1.00 97.88 139 ARG A CA 1
ATOM 1120 C C . ARG A 1 139 ? -34.098 -0.144 23.284 1.00 97.88 139 ARG A C 1
ATOM 1122 O O . ARG A 1 139 ? -33.409 -0.437 24.256 1.00 97.88 139 ARG A O 1
ATOM 1129 N N . TYR A 1 140 ? -33.599 0.352 22.158 1.00 98.06 140 TYR A N 1
ATOM 1130 C CA . TYR A 1 140 ? -32.182 0.614 21.933 1.00 98.06 140 TYR A CA 1
ATOM 1131 C C . TYR A 1 140 ? -32.007 2.038 21.415 1.00 98.06 140 TYR A C 1
ATOM 1133 O O . TYR A 1 140 ? -32.604 2.400 20.400 1.00 98.06 140 TYR A O 1
ATOM 1141 N N . LEU A 1 141 ? -31.183 2.819 22.106 1.00 96.62 141 LEU A N 1
ATOM 1142 C CA . LEU A 1 141 ? -30.789 4.163 21.708 1.00 96.62 141 LEU A CA 1
ATOM 1143 C C . LEU A 1 141 ? -29.267 4.271 21.757 1.00 96.62 141 LEU A C 1
ATOM 1145 O O . LEU A 1 141 ? -28.664 4.047 22.803 1.00 96.62 141 LEU A O 1
ATOM 1149 N N . SER A 1 142 ? -28.651 4.634 20.640 1.00 95.50 142 SER A N 1
ATOM 1150 C CA . SER A 1 142 ? -27.216 4.879 20.534 1.00 95.50 142 SER A CA 1
ATOM 1151 C C . SER A 1 142 ? -26.995 6.193 19.801 1.00 95.50 142 SER A C 1
ATOM 1153 O O . SER A 1 142 ? -27.330 6.320 18.626 1.00 95.50 142 SER A O 1
ATOM 1155 N N . VAL A 1 143 ? -26.480 7.182 20.523 1.00 93.44 143 VAL A N 1
ATOM 1156 C CA . VAL A 1 143 ? -26.266 8.556 20.046 1.00 93.44 143 VAL A CA 1
ATOM 1157 C C . VAL A 1 143 ? -24.862 9.054 20.417 1.00 93.44 143 VAL A C 1
ATOM 1159 O O . VAL A 1 143 ? -24.716 10.133 21.001 1.00 93.44 143 VAL A O 1
ATOM 1162 N N . PRO A 1 144 ? -23.803 8.272 20.124 1.00 91.19 144 PRO A N 1
ATOM 1163 C CA . PRO A 1 144 ? -22.445 8.657 20.477 1.00 91.19 144 PRO A CA 1
ATOM 1164 C C . PRO A 1 144 ? -22.040 9.952 19.762 1.00 91.19 144 PRO A C 1
ATOM 1166 O O . PRO A 1 144 ? -22.471 10.196 18.633 1.00 91.19 144 PRO A O 1
ATOM 1169 N N . ARG A 1 145 ? -21.185 10.762 20.401 1.00 88.69 145 ARG A N 1
ATOM 1170 C CA . ARG A 1 145 ? -20.719 12.075 19.896 1.00 88.69 145 ARG A CA 1
ATOM 1171 C C . ARG A 1 145 ? -21.784 13.172 19.762 1.00 88.69 145 ARG A C 1
ATOM 1173 O O . ARG A 1 145 ? -21.496 14.234 19.212 1.00 88.69 145 ARG A O 1
ATOM 1180 N N . SER A 1 146 ? -22.992 12.948 20.275 1.00 88.69 146 SER A N 1
ATOM 1181 C CA . SER A 1 146 ? -24.039 13.977 20.322 1.00 88.69 146 SER A CA 1
ATOM 1182 C C . SER A 1 146 ? -23.801 15.006 21.432 1.00 88.69 146 SER A C 1
ATOM 1184 O O . SER A 1 146 ? -23.140 14.733 22.432 1.00 88.69 146 SER A O 1
ATOM 1186 N N . VAL A 1 147 ? -24.402 16.184 21.287 1.00 87.56 147 VAL A N 1
ATOM 1187 C CA . VAL A 1 147 ? -24.381 17.251 22.293 1.00 87.56 147 VAL A CA 1
ATOM 1188 C C . VAL A 1 147 ? -25.683 17.236 23.095 1.00 87.56 147 VAL A C 1
ATOM 1190 O O . VAL A 1 147 ? -26.779 17.284 22.529 1.00 87.56 147 VAL A O 1
ATOM 1193 N N . PHE A 1 148 ? -25.569 17.194 24.421 1.00 85.94 148 PHE A N 1
ATOM 1194 C CA . PHE A 1 148 ? -26.678 17.370 25.355 1.00 85.94 148 PHE A CA 1
ATOM 1195 C C . PHE A 1 148 ? -26.839 18.848 25.701 1.00 85.94 148 PHE A C 1
ATOM 1197 O O . 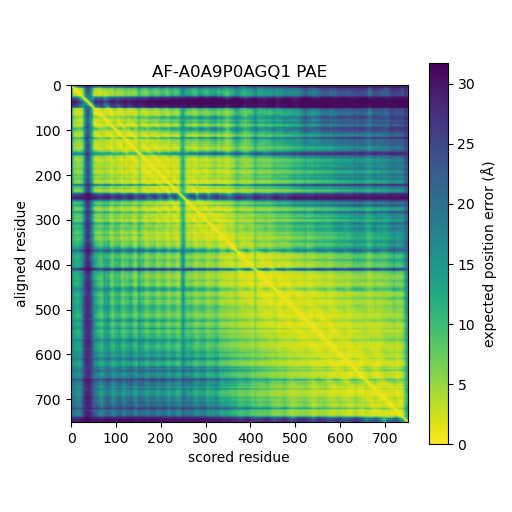PHE A 1 148 ? -25.889 19.501 26.144 1.00 85.94 148 PHE A O 1
ATOM 1204 N N . LEU A 1 149 ? -28.054 19.372 25.532 1.00 83.00 149 LEU A N 1
ATOM 1205 C CA . LEU A 1 149 ? -28.371 20.731 25.952 1.00 83.00 149 LEU A CA 1
ATOM 1206 C C . LEU A 1 149 ? -28.433 20.824 27.487 1.00 83.00 149 LEU A C 1
ATOM 1208 O O . LEU A 1 149 ? -28.813 19.859 28.161 1.00 83.00 149 LEU A O 1
ATOM 1212 N N . PRO A 1 150 ? -28.109 21.993 28.072 1.00 75.31 150 PRO A N 1
ATOM 1213 C CA . PRO A 1 150 ? -28.349 22.238 29.487 1.00 75.31 150 PRO A CA 1
ATOM 1214 C C . PRO A 1 150 ? -29.816 21.987 29.850 1.00 75.31 150 PRO A C 1
ATOM 1216 O O . PRO A 1 150 ? -30.725 22.336 29.097 1.00 75.31 150 PRO A O 1
ATOM 1219 N N . ARG A 1 151 ? -30.069 21.443 31.045 1.00 68.50 151 ARG A N 1
ATOM 1220 C CA . ARG A 1 151 ? -31.434 21.133 31.517 1.00 68.50 151 ARG A CA 1
ATOM 1221 C C . ARG A 1 151 ? -32.392 22.323 31.529 1.00 68.50 151 ARG A C 1
ATOM 1223 O O . ARG A 1 151 ? -33.592 22.112 31.463 1.00 68.50 151 ARG A O 1
ATOM 1230 N N . SER A 1 152 ? -31.879 23.547 31.636 1.00 62.06 152 SER A N 1
ATOM 1231 C CA . SER A 1 152 ? -32.682 24.771 31.571 1.00 62.06 152 SER A CA 1
ATOM 1232 C C . SER A 1 152 ? -33.313 25.014 30.195 1.00 62.06 152 SER A C 1
ATOM 1234 O O . SER A 1 152 ? -34.268 25.777 30.104 1.00 62.06 152 SER A O 1
ATOM 1236 N N . ILE A 1 153 ? -32.775 24.392 29.141 1.00 65.56 153 ILE A N 1
ATOM 1237 C CA . ILE A 1 153 ? -33.161 24.604 27.738 1.00 65.56 153 ILE A CA 1
ATOM 1238 C C . ILE A 1 153 ? -33.642 23.291 27.091 1.00 65.56 153 ILE A C 1
ATOM 1240 O O . ILE A 1 153 ? -34.373 23.315 26.103 1.00 65.56 153 ILE A O 1
ATOM 1244 N N . SER A 1 154 ? -33.264 22.138 27.652 1.00 72.44 154 SER A N 1
ATOM 1245 C CA . SER A 1 154 ? -33.700 20.825 27.172 1.00 72.44 154 SER A CA 1
ATOM 1246 C C . SER A 1 154 ? -35.222 20.669 27.267 1.00 72.44 154 SER A C 1
ATOM 1248 O O . SER A 1 154 ? -35.834 20.906 28.308 1.00 72.44 154 SER A O 1
ATOM 1250 N N . SER A 1 155 ? -35.830 20.244 26.160 1.00 65.56 155 SER A N 1
ATOM 1251 C CA . SER A 1 155 ? -37.280 20.012 26.049 1.00 65.56 155 SER A CA 1
ATOM 1252 C C . SER A 1 155 ? -37.647 18.532 26.160 1.00 65.56 155 SER A C 1
ATOM 1254 O O . SER A 1 155 ? -38.825 18.179 26.252 1.00 65.56 155 SER A O 1
ATOM 1256 N N . VAL A 1 156 ? -36.644 17.651 26.148 1.00 68.88 156 VAL A N 1
ATOM 1257 C CA . VAL A 1 156 ? -36.823 16.204 26.087 1.00 68.88 156 VAL A CA 1
ATOM 1258 C C . VAL A 1 156 ? -36.600 15.574 27.458 1.00 68.88 156 VAL A C 1
ATOM 1260 O O . VAL A 1 156 ? -35.550 15.712 28.077 1.00 68.88 156 VAL A O 1
ATOM 1263 N N . SER A 1 157 ? -37.595 14.817 27.924 1.00 80.94 157 SER A N 1
ATOM 1264 C CA . SER A 1 157 ? -37.517 14.050 29.169 1.00 80.94 157 SER A CA 1
ATOM 1265 C C . SER A 1 157 ? -37.303 12.562 28.896 1.00 80.94 157 SER A C 1
ATOM 1267 O O . SER A 1 157 ? -38.016 11.967 28.080 1.00 80.94 157 SER A O 1
ATOM 1269 N N . PHE A 1 158 ? -36.403 11.931 29.659 1.00 88.94 158 PHE A N 1
ATOM 1270 C CA . PHE A 1 158 ? -36.211 10.475 29.658 1.00 88.94 158 PHE A CA 1
ATOM 1271 C C . PHE A 1 158 ? -37.475 9.698 30.049 1.00 88.94 158 PHE A C 1
ATOM 1273 O O . PHE A 1 158 ? -37.600 8.538 29.675 1.00 88.94 158 PHE A O 1
ATOM 1280 N N . LYS A 1 159 ? -38.465 10.333 30.698 1.00 88.31 159 LYS A N 1
ATOM 1281 C CA . LYS A 1 159 ? -39.783 9.726 30.968 1.00 88.31 159 LYS A CA 1
ATOM 1282 C C . LYS A 1 159 ? -40.477 9.219 29.706 1.00 88.31 159 LYS A C 1
ATOM 1284 O O . LYS A 1 159 ? -41.206 8.233 29.762 1.00 88.31 159 LYS A O 1
ATOM 1289 N N . SER A 1 160 ? -40.241 9.883 28.572 1.00 90.75 160 SER A N 1
ATOM 1290 C CA . SER A 1 160 ? -40.787 9.454 27.283 1.00 90.75 160 SER A CA 1
ATOM 1291 C C . SER A 1 160 ? -40.155 8.159 26.764 1.00 90.75 160 SER A C 1
ATOM 1293 O O . SER A 1 160 ? -40.758 7.519 25.917 1.00 90.75 160 SER A O 1
ATOM 1295 N N . LEU A 1 161 ? -39.004 7.738 27.304 1.00 94.06 161 LEU A N 1
ATOM 1296 C CA . LEU A 1 161 ? -38.221 6.564 26.896 1.00 94.06 161 LEU A CA 1
ATOM 1297 C C . LEU A 1 161 ? -38.308 5.412 27.920 1.00 94.06 161 LEU A C 1
ATOM 1299 O O . LEU A 1 161 ? -37.375 4.634 28.083 1.00 94.06 161 LEU A O 1
ATOM 1303 N N . ARG A 1 162 ? -39.436 5.279 28.625 1.00 92.56 162 ARG A N 1
ATOM 1304 C CA . ARG A 1 162 ? -39.628 4.335 29.750 1.00 92.56 162 ARG A CA 1
ATOM 1305 C C . ARG A 1 162 ? -39.317 2.856 29.463 1.00 92.56 162 ARG A C 1
ATOM 1307 O O . ARG A 1 162 ? -39.027 2.110 30.395 1.00 92.56 162 ARG A O 1
ATOM 1314 N N . ASN A 1 163 ? -39.398 2.417 28.202 1.00 96.00 163 ASN A N 1
ATOM 1315 C CA . ASN A 1 163 ? -39.122 1.033 27.790 1.00 96.00 163 ASN A CA 1
ATOM 1316 C C . ASN A 1 163 ? -37.686 0.808 27.284 1.00 96.00 163 ASN A C 1
ATOM 1318 O O . ASN A 1 163 ? -37.387 -0.262 26.738 1.00 96.00 163 ASN A O 1
ATOM 1322 N N . LEU A 1 164 ? -36.803 1.793 27.469 1.00 97.25 164 LEU A N 1
ATOM 1323 C CA . LEU A 1 164 ? -35.422 1.714 27.028 1.00 97.25 164 LEU A CA 1
ATOM 1324 C C . LEU A 1 164 ? -34.672 0.611 27.780 1.00 97.25 164 LEU A C 1
ATOM 1326 O O . LEU A 1 164 ? -34.649 0.570 29.009 1.00 97.25 164 LEU A O 1
ATOM 1330 N N . ARG A 1 165 ? -34.039 -0.284 27.017 1.00 97.75 165 ARG A N 1
ATOM 1331 C CA . ARG A 1 165 ? -33.230 -1.398 27.529 1.00 97.75 165 ARG A CA 1
ATOM 1332 C C . ARG A 1 165 ? -31.744 -1.173 27.322 1.00 97.75 165 ARG A C 1
ATOM 1334 O O . ARG A 1 165 ? -30.951 -1.669 28.110 1.00 97.75 165 ARG A O 1
ATOM 1341 N N . TYR A 1 166 ? -31.354 -0.440 26.287 1.00 98.31 166 TYR A N 1
ATOM 1342 C CA . TYR A 1 166 ? -29.963 -0.107 26.027 1.00 98.31 166 TYR A CA 1
ATOM 1343 C C . TYR A 1 166 ? -29.818 1.368 25.677 1.00 98.31 166 TYR A C 1
ATOM 1345 O O . TYR A 1 166 ? -30.545 1.870 24.819 1.00 98.31 166 TYR A O 1
ATOM 1353 N N . CYS A 1 167 ? -28.862 2.036 26.317 1.00 97.44 167 CYS A N 1
ATOM 1354 C CA . CYS A 1 167 ? -28.531 3.430 26.057 1.00 97.44 167 CYS A CA 1
ATOM 1355 C C . CYS A 1 167 ? -27.021 3.578 25.839 1.00 97.44 167 CYS A C 1
ATOM 1357 O O . CYS A 1 167 ? -26.235 3.182 26.698 1.00 97.44 167 CYS A O 1
ATOM 1359 N N . ASN A 1 168 ? -26.614 4.153 24.712 1.00 96.62 168 ASN A N 1
ATOM 1360 C CA . ASN A 1 168 ? -25.239 4.559 24.452 1.00 96.62 168 ASN A CA 1
ATOM 1361 C C . ASN A 1 168 ? -25.171 6.067 24.213 1.00 96.62 168 ASN A C 1
ATOM 1363 O O . ASN A 1 168 ? -25.728 6.581 23.243 1.00 96.62 168 ASN A O 1
ATOM 1367 N N . VAL A 1 169 ? -24.450 6.742 25.101 1.00 95.25 169 VAL A N 1
ATOM 1368 C CA . VAL A 1 169 ? -24.196 8.186 25.094 1.00 95.25 169 VAL A CA 1
ATOM 1369 C C . VAL A 1 169 ? -22.692 8.463 25.141 1.00 95.25 169 VAL A C 1
ATOM 1371 O O . VAL A 1 169 ? -22.263 9.489 25.660 1.00 95.25 169 VAL A O 1
ATOM 1374 N N . SER A 1 170 ? -21.871 7.540 24.636 1.00 93.94 170 SER A N 1
ATOM 1375 C CA . SER A 1 170 ? -20.415 7.653 24.691 1.00 93.94 170 SER A CA 1
ATOM 1376 C C . SER A 1 170 ? -19.887 8.869 23.923 1.00 93.94 170 SER A C 1
ATOM 1378 O O . SER A 1 170 ? -20.442 9.215 22.875 1.00 93.94 170 SER A O 1
ATOM 1380 N N . GLN A 1 171 ? -18.767 9.447 24.362 1.00 91.69 171 GLN A N 1
ATOM 1381 C CA . GLN A 1 171 ? -18.123 10.608 23.724 1.00 91.69 171 GLN A CA 1
ATOM 1382 C C . GLN A 1 171 ? -19.032 11.849 23.694 1.00 91.69 171 GLN A C 1
ATOM 1384 O O . GLN A 1 171 ? -19.075 12.569 22.701 1.00 91.69 171 GLN A O 1
ATOM 1389 N N . THR A 1 172 ? -19.802 12.085 24.757 1.00 91.94 172 THR A N 1
ATOM 1390 C CA . THR A 1 172 ? -20.717 13.234 24.875 1.00 91.94 172 THR A CA 1
ATOM 1391 C C . THR A 1 172 ? -20.477 13.991 26.179 1.00 91.94 172 THR A C 1
ATOM 1393 O O . THR A 1 172 ? -19.865 13.470 27.108 1.00 91.94 172 THR A O 1
ATOM 1396 N N . ASN A 1 173 ? -21.035 15.195 26.304 1.00 91.75 173 ASN A N 1
ATOM 1397 C CA . ASN A 1 173 ? -21.052 15.969 27.553 1.00 91.75 173 ASN A CA 1
ATOM 1398 C C . ASN A 1 173 ? -22.078 15.446 28.593 1.00 91.75 173 ASN A C 1
ATOM 1400 O O . ASN A 1 173 ? -22.563 16.198 29.440 1.00 91.75 173 ASN A O 1
ATOM 1404 N N . PHE A 1 174 ? -22.461 14.165 28.521 1.00 92.50 174 PHE A N 1
ATOM 1405 C CA . PHE A 1 174 ? -23.370 13.524 29.472 1.00 92.50 174 PHE A CA 1
ATOM 1406 C C . PHE A 1 174 ? -22.707 13.419 30.851 1.00 92.50 174 PHE A C 1
ATOM 1408 O O . PHE A 1 174 ? -21.621 12.866 30.987 1.00 92.50 174 PHE A O 1
ATOM 1415 N N . ASN A 1 175 ? -23.351 13.943 31.892 1.00 91.50 175 ASN A N 1
ATOM 1416 C CA . ASN A 1 175 ? -22.763 14.014 33.233 1.00 91.50 175 ASN A CA 1
ATOM 1417 C C . ASN A 1 175 ? -23.555 13.212 34.281 1.00 91.50 175 ASN A C 1
ATOM 1419 O O . ASN A 1 175 ? -24.596 12.613 33.998 1.00 91.50 175 ASN A O 1
ATOM 1423 N N . THR A 1 176 ? -23.069 13.217 35.527 1.00 91.25 176 THR A N 1
ATOM 1424 C CA . THR A 1 176 ? -23.685 12.503 36.662 1.00 91.25 176 THR A CA 1
ATOM 1425 C C . THR A 1 176 ? -25.168 12.840 36.849 1.00 91.25 176 THR A C 1
ATOM 1427 O O . THR A 1 176 ? -25.971 11.947 37.112 1.00 91.25 176 THR A O 1
ATOM 1430 N N . LEU A 1 177 ? -25.567 14.106 36.670 1.00 90.88 177 LEU A N 1
ATOM 1431 C CA . LEU A 1 177 ? -26.972 14.485 36.801 1.00 90.88 177 LEU A CA 1
ATOM 1432 C C . LEU A 1 177 ? -27.796 13.817 35.701 1.00 90.88 177 LEU A C 1
ATOM 1434 O O . LEU A 1 177 ? -28.860 13.265 35.990 1.00 90.88 177 LEU A O 1
ATOM 1438 N N . ASN A 1 178 ? -27.338 13.862 34.444 1.00 92.25 178 ASN A N 1
ATOM 1439 C CA . ASN A 1 178 ? -28.028 13.196 33.336 1.00 92.25 178 ASN A CA 1
ATOM 1440 C C . ASN A 1 178 ? -28.209 11.700 33.609 1.00 92.25 178 ASN A C 1
ATOM 1442 O O . ASN A 1 178 ? -29.311 11.191 33.404 1.00 92.25 178 ASN A O 1
ATOM 1446 N N . LEU A 1 179 ? -27.181 11.040 34.153 1.00 94.06 179 LEU A N 1
ATOM 1447 C CA . LEU A 1 179 ? -27.248 9.637 34.548 1.00 94.06 179 LEU A CA 1
ATOM 1448 C C . LEU A 1 179 ? -28.348 9.387 35.588 1.00 94.06 179 LEU A C 1
ATOM 1450 O O . LEU A 1 179 ? -29.190 8.519 35.386 1.00 94.06 179 LEU A O 1
ATOM 1454 N N . GLU A 1 180 ? -28.405 10.173 36.664 1.00 93.38 180 GLU A N 1
ATOM 1455 C CA . GLU A 1 180 ? -29.460 10.047 37.681 1.00 93.38 180 GLU A CA 1
ATOM 1456 C C . GLU A 1 180 ? -30.871 10.195 37.095 1.00 93.38 180 GLU A C 1
ATOM 1458 O O . GLU A 1 180 ? -31.785 9.470 37.487 1.00 93.38 180 GLU A O 1
ATOM 1463 N N . ALA A 1 181 ? -31.060 11.111 36.140 1.00 92.44 181 ALA A N 1
ATOM 1464 C CA . ALA A 1 181 ? -32.350 11.270 35.473 1.00 92.44 181 ALA A CA 1
ATOM 1465 C C . ALA A 1 181 ? -32.697 10.085 34.569 1.00 92.44 181 ALA A C 1
ATOM 1467 O O . ALA A 1 181 ? -33.830 9.615 34.617 1.00 92.44 181 ALA A O 1
ATOM 1468 N N . LEU A 1 182 ? -31.732 9.591 33.788 1.00 94.31 182 LEU A N 1
ATOM 1469 C CA . LEU A 1 182 ? -31.917 8.411 32.948 1.00 94.31 182 LEU A CA 1
ATOM 1470 C C . LEU A 1 182 ? -32.326 7.204 33.797 1.00 94.31 182 LEU A C 1
ATOM 1472 O O . LEU A 1 182 ? -33.320 6.558 33.491 1.00 94.31 182 LEU A O 1
ATOM 1476 N N . ILE A 1 183 ? -31.599 6.928 34.881 1.00 95.25 183 ILE A N 1
ATOM 1477 C CA . ILE A 1 183 ? -31.851 5.761 35.735 1.00 95.25 183 ILE A CA 1
ATOM 1478 C C . ILE A 1 183 ? -33.195 5.857 36.457 1.00 95.25 183 ILE A C 1
ATOM 1480 O O . ILE A 1 183 ? -33.922 4.869 36.519 1.00 95.25 183 ILE A O 1
ATOM 1484 N N . ARG A 1 184 ? -33.561 7.047 36.947 1.00 94.06 184 ARG A N 1
ATOM 1485 C CA . ARG A 1 184 ? -34.869 7.272 37.575 1.00 94.06 184 ARG A CA 1
ATOM 1486 C C . ARG A 1 184 ? -36.024 7.012 36.604 1.00 94.06 184 ARG A C 1
ATOM 1488 O O . ARG A 1 184 ? -37.045 6.464 37.007 1.00 94.06 184 ARG A O 1
ATOM 1495 N N . ASP A 1 185 ? -35.880 7.440 35.352 1.00 93.25 185 ASP A N 1
ATOM 1496 C CA . ASP A 1 185 ? -36.979 7.434 34.385 1.00 93.25 185 ASP A CA 1
ATOM 1497 C C . ASP A 1 185 ? -37.008 6.149 33.514 1.00 93.25 185 ASP A C 1
ATOM 1499 O O . ASP A 1 185 ? -38.053 5.811 32.959 1.00 93.25 185 ASP A O 1
ATOM 1503 N N . CYS A 1 186 ? -35.898 5.401 33.417 1.00 94.62 186 CYS A N 1
ATOM 1504 C CA . CYS A 1 186 ? -35.742 4.188 32.597 1.00 94.62 186 CYS A CA 1
ATOM 1505 C C . CYS A 1 186 ? -35.360 2.959 33.448 1.00 94.62 186 CYS A C 1
ATOM 1507 O O . CYS A 1 186 ? -34.243 2.447 33.374 1.00 94.62 186 CYS A O 1
ATOM 1509 N N . ALA A 1 187 ? -36.305 2.443 34.239 1.00 91.12 187 ALA A N 1
ATOM 1510 C CA . ALA A 1 187 ? -36.065 1.325 35.163 1.00 91.12 187 ALA A CA 1
ATOM 1511 C C . ALA A 1 187 ? -35.787 -0.037 34.485 1.00 91.12 187 ALA A C 1
ATOM 1513 O O . ALA A 1 187 ? -35.299 -0.959 35.133 1.00 91.12 187 ALA A O 1
ATOM 1514 N N . LEU A 1 188 ? -36.100 -0.186 33.191 1.00 95.50 188 LEU A N 1
ATOM 1515 C CA . LEU A 1 188 ? -35.910 -1.429 32.424 1.00 95.50 188 LEU A CA 1
ATOM 1516 C C . LEU A 1 188 ? -34.525 -1.544 31.767 1.00 95.50 188 LEU A C 1
ATOM 1518 O O . LEU A 1 188 ? -34.310 -2.431 30.937 1.00 95.50 188 LEU A O 1
ATOM 1522 N N . LEU A 1 189 ? -33.592 -0.656 32.114 1.00 97.12 189 LEU A N 1
ATOM 1523 C CA . LEU A 1 189 ? -32.275 -0.607 31.498 1.00 97.12 189 LEU A CA 1
ATOM 1524 C C . LEU A 1 189 ? -31.480 -1.893 31.778 1.00 97.12 189 LEU A C 1
ATOM 1526 O O . LEU A 1 189 ? -31.243 -2.279 32.924 1.00 97.12 189 LEU A O 1
ATOM 1530 N N . GLU A 1 190 ? -31.050 -2.546 30.704 1.00 98.06 190 GLU A N 1
ATOM 1531 C CA . GLU A 1 190 ? -30.220 -3.752 30.699 1.00 98.06 190 GLU A CA 1
ATOM 1532 C C . GLU A 1 190 ? -28.784 -3.457 30.242 1.00 98.06 190 GLU A C 1
ATOM 1534 O O . GLU A 1 190 ? -27.870 -4.216 30.562 1.00 98.06 190 GLU A O 1
ATOM 1539 N N . GLY A 1 191 ? -28.545 -2.365 29.514 1.00 98.25 191 GLY A N 1
ATOM 1540 C CA . GLY A 1 191 ? -27.209 -1.981 29.079 1.00 98.25 191 GLY A CA 1
ATOM 1541 C C . GLY A 1 191 ? -26.994 -0.478 28.984 1.00 98.25 191 GLY A C 1
ATOM 1542 O O . GLY A 1 191 ? -27.882 0.270 28.576 1.00 98.25 191 GLY A O 1
ATOM 1543 N N . LEU A 1 192 ? -25.793 -0.047 29.355 1.00 98.19 192 LEU A N 1
ATOM 1544 C CA . LEU A 1 192 ? -25.405 1.354 29.373 1.00 98.19 192 LEU A CA 1
ATOM 1545 C C . LEU A 1 192 ? -23.964 1.525 28.887 1.00 98.19 192 LEU A C 1
ATOM 1547 O O . LEU A 1 192 ? -23.054 0.853 29.375 1.00 98.19 192 LEU A O 1
ATOM 1551 N N . ASP A 1 193 ? -23.761 2.450 27.956 1.00 97.81 193 ASP A N 1
ATOM 1552 C CA . ASP A 1 193 ? -22.444 2.908 27.519 1.00 97.81 193 ASP A CA 1
ATOM 1553 C C . ASP A 1 193 ? -22.312 4.412 27.779 1.00 97.81 193 ASP A C 1
ATOM 1555 O O . ASP A 1 193 ? -22.982 5.233 27.149 1.00 97.81 193 ASP A O 1
ATOM 1559 N N . ILE A 1 194 ? -21.473 4.743 28.760 1.00 96.69 194 ILE A N 1
ATOM 1560 C CA . ILE A 1 194 ? -21.131 6.107 29.187 1.00 96.69 194 ILE A CA 1
ATOM 1561 C C . ILE A 1 194 ? -19.639 6.387 28.975 1.00 96.69 194 ILE A C 1
ATOM 1563 O O . ILE A 1 194 ? -19.070 7.260 29.625 1.00 96.69 194 ILE A O 1
ATOM 1567 N N . SER A 1 195 ? -18.989 5.631 28.091 1.00 94.88 195 SER A N 1
ATOM 1568 C CA . SER A 1 195 ? -17.564 5.786 27.792 1.00 94.88 195 SER A CA 1
ATOM 1569 C C . SER A 1 195 ? -17.240 7.208 27.333 1.00 94.88 195 SER A C 1
ATOM 1571 O O . SER A 1 195 ? -17.981 7.769 26.532 1.00 94.88 195 SER A O 1
ATOM 1573 N N . GLU A 1 196 ? -16.128 7.783 27.788 1.00 92.88 196 GLU A N 1
ATOM 1574 C CA . GLU A 1 196 ? -15.685 9.127 27.377 1.00 92.88 196 GLU A CA 1
ATOM 1575 C C . GLU A 1 196 ? -16.760 10.211 27.601 1.00 92.88 196 GLU A C 1
ATOM 1577 O O . GLU A 1 196 ? -17.028 11.033 26.728 1.00 92.88 196 GLU A O 1
ATOM 1582 N N . THR A 1 197 ? -17.421 10.183 28.761 1.00 93.75 197 THR A N 1
ATOM 1583 C CA . THR A 1 197 ? -18.388 11.214 29.182 1.00 93.75 197 THR A CA 1
ATOM 1584 C C . THR A 1 197 ? -17.896 11.997 30.406 1.00 93.75 197 THR A C 1
ATOM 1586 O O . THR A 1 197 ? -16.792 11.780 30.899 1.00 93.75 197 THR A O 1
ATOM 1589 N N . GLU A 1 198 ? -18.712 12.914 30.931 1.00 92.19 198 GLU A N 1
ATOM 1590 C CA . GLU A 1 198 ? -18.403 13.720 32.123 1.00 92.19 198 GLU A CA 1
ATOM 1591 C C . GLU A 1 198 ? -18.956 13.100 33.424 1.00 92.19 198 GLU A C 1
ATOM 1593 O O . GLU A 1 198 ? -19.055 13.758 34.467 1.00 92.19 198 GLU A O 1
ATOM 1598 N N . VAL A 1 199 ? -19.372 11.830 33.388 1.00 91.31 199 VAL A N 1
ATOM 1599 C CA . VAL A 1 199 ? -19.883 11.115 34.563 1.00 91.31 199 VAL A CA 1
ATOM 1600 C C . VAL A 1 199 ? -18.753 10.864 35.563 1.00 91.31 199 VAL A C 1
ATOM 1602 O O . VAL A 1 199 ? -17.771 10.193 35.263 1.00 91.31 199 VAL A O 1
ATOM 1605 N N . LYS A 1 200 ? -18.932 11.356 36.795 1.00 87.81 200 LYS A N 1
ATOM 1606 C CA . LYS A 1 200 ? -17.959 11.191 37.895 1.00 87.81 200 LYS A CA 1
ATOM 1607 C C . LYS A 1 200 ? -18.411 10.216 38.980 1.00 87.81 200 LYS A C 1
ATOM 1609 O O . LYS A 1 200 ? -17.584 9.681 39.707 1.00 87.81 200 LYS A O 1
ATOM 1614 N N . LYS A 1 201 ? -19.724 10.023 39.139 1.00 88.88 201 LYS A N 1
ATOM 1615 C CA . LYS A 1 201 ? -20.315 9.144 40.160 1.00 88.88 201 LYS A CA 1
ATOM 1616 C C . LYS A 1 201 ? -21.378 8.267 39.523 1.00 88.88 201 LYS A C 1
ATOM 1618 O O . LYS A 1 201 ? -22.132 8.741 38.677 1.00 88.88 201 LYS A O 1
ATOM 1623 N N . ILE A 1 202 ? -21.453 7.015 39.963 1.00 93.00 202 ILE A N 1
ATOM 1624 C CA . ILE A 1 202 ? -22.370 6.019 39.394 1.00 93.00 202 ILE A CA 1
ATOM 1625 C C . ILE A 1 202 ? -23.295 5.385 40.439 1.00 93.00 202 ILE A C 1
ATOM 1627 O O . ILE A 1 202 ? -24.033 4.464 40.108 1.00 93.00 202 ILE A O 1
ATOM 1631 N N . GLY A 1 203 ? -23.311 5.890 41.676 1.00 92.81 203 GLY A N 1
ATOM 1632 C CA . GLY A 1 203 ? -24.141 5.384 42.776 1.00 92.81 203 GLY A CA 1
ATOM 1633 C C . GLY A 1 203 ? -25.620 5.169 42.451 1.00 92.81 203 GLY A C 1
ATOM 1634 O O . GLY A 1 203 ? -26.242 4.238 42.960 1.00 92.81 203 GLY A O 1
ATOM 1635 N N . CYS A 1 204 ? -26.192 5.969 41.549 1.00 93.50 204 CYS A N 1
ATOM 1636 C CA . CYS A 1 204 ? -27.575 5.797 41.110 1.00 93.50 204 CYS A CA 1
ATOM 1637 C C . CYS A 1 204 ? -27.831 4.458 40.392 1.00 93.50 204 CYS A C 1
ATOM 1639 O O . CYS A 1 204 ? -28.955 3.964 40.452 1.00 93.50 204 CYS A O 1
ATOM 1641 N N . LEU A 1 205 ? -26.812 3.816 39.803 1.00 95.31 205 LEU A N 1
ATOM 1642 C CA . LEU A 1 205 ? -26.940 2.524 39.114 1.00 95.31 205 LEU A CA 1
ATOM 1643 C C . LEU A 1 205 ? -27.417 1.387 40.030 1.00 95.31 205 LEU A C 1
ATOM 1645 O O . LEU A 1 205 ? -27.957 0.401 39.533 1.00 95.31 205 LEU A O 1
ATOM 1649 N N . VAL A 1 206 ? -27.290 1.520 41.357 1.00 93.56 206 VAL A N 1
ATOM 1650 C CA . VAL A 1 206 ? -27.842 0.546 42.317 1.00 93.56 206 VAL A CA 1
ATOM 1651 C C . VAL A 1 206 ? -29.350 0.340 42.112 1.00 93.56 206 VAL A C 1
ATOM 1653 O O . VAL A 1 206 ? -29.852 -0.759 42.341 1.00 93.56 206 VAL A O 1
ATOM 1656 N N . GLN A 1 207 ? -30.070 1.355 41.621 1.00 94.62 207 GLN A N 1
ATOM 1657 C CA . GLN A 1 207 ? -31.509 1.276 41.339 1.00 94.62 207 GLN A CA 1
ATOM 1658 C C . GLN A 1 207 ? -31.852 0.286 40.211 1.00 94.62 207 GLN A C 1
ATOM 1660 O O . GLN A 1 207 ? -32.958 -0.242 40.187 1.00 94.62 207 GLN A O 1
ATOM 1665 N N . VAL A 1 208 ? -30.904 -0.005 39.313 1.00 94.81 208 VAL A N 1
ATOM 1666 C CA . VAL A 1 208 ? -31.057 -0.950 38.188 1.00 94.81 208 VAL A CA 1
ATOM 1667 C C . VAL A 1 208 ? -30.150 -2.179 38.331 1.00 94.81 208 VAL A C 1
ATOM 1669 O O . VAL A 1 208 ? -29.894 -2.897 37.366 1.00 94.81 208 VAL A O 1
ATOM 1672 N N . LYS A 1 209 ? -29.662 -2.471 39.545 1.00 92.81 209 LYS A N 1
ATOM 1673 C CA . LYS A 1 209 ? -28.737 -3.591 39.819 1.00 92.81 209 LYS A CA 1
ATOM 1674 C C . LYS A 1 209 ? -29.271 -4.973 39.410 1.00 92.81 209 LYS A C 1
ATOM 1676 O O . LYS A 1 209 ? -28.482 -5.890 39.172 1.00 92.81 209 LYS A O 1
ATOM 1681 N N . ASP A 1 210 ? -30.597 -5.116 39.364 1.00 91.06 210 ASP A N 1
ATOM 1682 C CA . ASP A 1 210 ? -31.309 -6.365 39.078 1.00 91.06 210 ASP A CA 1
ATOM 1683 C C . ASP A 1 210 ? -31.681 -6.523 37.590 1.00 91.06 210 ASP A C 1
ATOM 1685 O O . ASP A 1 210 ? -32.152 -7.589 37.186 1.00 91.06 210 ASP A O 1
ATOM 1689 N N . SER A 1 211 ? -31.436 -5.501 36.761 1.00 94.88 211 SER A N 1
ATOM 1690 C CA . SER A 1 211 ? -31.667 -5.526 35.309 1.00 94.88 211 SER A CA 1
ATOM 1691 C C . SER A 1 211 ? -30.392 -5.301 34.494 1.00 94.88 211 SER A C 1
ATOM 1693 O O . SER A 1 211 ? -30.249 -5.903 33.429 1.00 94.88 211 SER A O 1
ATOM 1695 N N . LEU A 1 212 ? -29.458 -4.479 34.986 1.00 97.19 212 LEU A N 1
ATOM 1696 C CA . LEU A 1 212 ? -28.267 -4.062 34.252 1.00 97.19 212 LEU A CA 1
ATOM 1697 C C . LEU A 1 212 ? -27.286 -5.231 34.048 1.00 97.19 212 LEU A C 1
ATOM 1699 O O . LEU A 1 212 ? -26.713 -5.775 34.991 1.00 97.19 212 LEU A O 1
ATOM 1703 N N . LYS A 1 213 ? -27.080 -5.599 32.782 1.00 98.19 213 LYS A N 1
ATOM 1704 C CA . LYS A 1 213 ? -26.188 -6.668 32.309 1.00 98.19 213 LYS A CA 1
ATOM 1705 C C . LYS A 1 213 ? -24.922 -6.125 31.655 1.00 98.19 213 LYS A C 1
ATOM 1707 O O . LYS A 1 213 ? -23.888 -6.784 31.732 1.00 98.19 213 LYS A O 1
ATOM 1712 N N . THR A 1 214 ? -24.987 -4.950 31.033 1.00 98.44 214 THR A N 1
ATOM 1713 C CA . THR A 1 214 ? -23.860 -4.348 30.308 1.00 98.44 214 THR A CA 1
ATOM 1714 C C . THR A 1 214 ? -23.566 -2.951 30.833 1.00 98.44 214 THR A C 1
ATOM 1716 O O . THR A 1 214 ? -24.455 -2.106 30.863 1.00 98.44 214 THR A O 1
ATOM 1719 N N . LEU A 1 215 ? -22.314 -2.692 31.195 1.00 97.69 215 LEU A N 1
ATOM 1720 C CA . LEU A 1 215 ? -21.833 -1.371 31.578 1.00 97.69 215 LEU A CA 1
ATOM 1721 C C . LEU A 1 215 ? -20.483 -1.107 30.911 1.00 97.69 215 LEU A C 1
ATOM 1723 O O . LEU A 1 215 ? -19.529 -1.859 31.112 1.00 97.69 215 LEU A O 1
ATOM 1727 N N . LYS A 1 216 ? -20.410 -0.039 30.120 1.00 97.12 216 LYS A N 1
ATOM 1728 C CA . LYS A 1 216 ? -19.170 0.438 29.508 1.00 97.12 216 LYS A CA 1
ATOM 1729 C C . LYS A 1 216 ? -18.857 1.846 29.987 1.00 97.12 216 LYS A C 1
ATOM 1731 O O . LYS A 1 216 ? -19.707 2.733 29.956 1.00 97.12 216 LYS A O 1
ATOM 1736 N N . MET A 1 217 ? -17.633 2.003 30.458 1.00 95.00 217 MET A N 1
ATOM 1737 C CA . MET A 1 217 ? -17.099 3.176 31.135 1.00 95.00 217 MET A CA 1
ATOM 1738 C C . MET A 1 217 ? -15.662 3.428 30.667 1.00 95.00 217 MET A C 1
ATOM 1740 O O . MET A 1 217 ? -14.795 3.782 31.468 1.00 95.00 217 MET A O 1
ATOM 1744 N N . TYR A 1 218 ? -15.383 3.193 29.381 1.00 92.81 218 TYR A N 1
ATOM 1745 C CA . TYR A 1 218 ? -14.044 3.402 28.839 1.00 92.81 218 TYR A CA 1
ATOM 1746 C C . TYR A 1 218 ? -13.613 4.861 29.056 1.00 92.81 218 TYR A C 1
ATOM 1748 O O . TYR A 1 218 ? -14.410 5.772 28.824 1.00 92.81 218 TYR A O 1
ATOM 1756 N N . LYS A 1 219 ? -12.383 5.068 29.549 1.00 89.75 219 LYS A N 1
ATOM 1757 C CA . LYS A 1 219 ? -11.822 6.383 29.935 1.00 89.75 219 LYS A CA 1
ATOM 1758 C C . LYS A 1 219 ? -12.620 7.169 30.987 1.00 89.75 219 LYS A C 1
ATOM 1760 O O . LYS A 1 219 ? -12.517 8.390 31.063 1.00 89.75 219 LYS A O 1
ATOM 1765 N N . LEU A 1 220 ? -13.402 6.495 31.826 1.00 88.31 220 LEU A N 1
ATOM 1766 C CA . LEU A 1 220 ? -13.948 7.105 33.041 1.00 88.31 220 LEU A CA 1
ATOM 1767 C C . LEU A 1 220 ? -13.144 6.682 34.273 1.00 88.31 220 LEU A C 1
ATOM 1769 O O . LEU A 1 220 ? -12.595 5.579 34.292 1.00 88.31 220 LEU A O 1
ATOM 1773 N N . PRO A 1 221 ? -13.073 7.504 35.327 1.00 80.06 221 PRO A N 1
ATOM 1774 C CA . PRO A 1 221 ? -12.407 7.108 36.559 1.00 80.06 221 PRO A CA 1
ATOM 1775 C C . PRO A 1 221 ? -13.222 6.040 37.314 1.00 80.06 221 PRO A C 1
ATOM 1777 O O . PRO A 1 221 ? -14.457 6.039 37.302 1.00 80.06 221 PRO A O 1
ATOM 1780 N N . ILE A 1 222 ? -12.531 5.115 37.989 1.00 74.38 222 ILE A N 1
ATOM 1781 C CA . ILE A 1 222 ? -13.162 4.081 38.823 1.00 74.38 222 ILE A CA 1
ATOM 1782 C C . ILE A 1 222 ? -13.281 4.622 40.251 1.00 74.38 222 ILE A C 1
ATOM 1784 O O . ILE A 1 222 ? -12.390 4.428 41.072 1.00 74.38 222 ILE A O 1
ATOM 1788 N N . CYS A 1 223 ? -14.383 5.308 40.553 1.00 63.34 223 CYS A N 1
ATOM 1789 C CA . CYS A 1 223 ? -14.538 6.021 41.831 1.00 63.34 223 CYS A CA 1
ATOM 1790 C C . CYS A 1 223 ? -15.609 5.445 42.770 1.00 63.34 223 CYS A C 1
ATOM 1792 O O . CYS A 1 223 ? -15.908 6.054 43.794 1.00 63.34 223 CYS A O 1
ATOM 1794 N N . ASP A 1 224 ? -16.246 4.314 42.444 1.00 68.25 224 ASP A N 1
ATOM 1795 C CA . ASP A 1 224 ? -17.481 3.926 43.136 1.00 68.25 224 ASP A CA 1
ATOM 1796 C C . ASP A 1 224 ? -17.563 2.426 43.475 1.00 68.25 224 ASP A C 1
ATOM 1798 O O . ASP A 1 224 ? -17.460 1.560 42.602 1.00 68.25 224 ASP A O 1
ATOM 1802 N N . LYS A 1 225 ? -17.837 2.109 44.754 1.00 80.56 225 LYS A N 1
ATOM 1803 C CA . LYS A 1 225 ? -18.114 0.738 45.248 1.00 80.56 225 LYS A CA 1
ATOM 1804 C C . LYS A 1 225 ? -19.357 0.122 44.600 1.00 80.56 225 LYS A C 1
ATOM 1806 O O . LYS A 1 225 ? -19.582 -1.081 44.723 1.00 80.56 225 LYS A O 1
ATOM 1811 N N . THR A 1 226 ? -20.168 0.932 43.928 1.00 88.31 226 THR A N 1
ATOM 1812 C CA . THR A 1 226 ? -21.420 0.537 43.282 1.00 88.31 226 THR A CA 1
ATOM 1813 C C . THR A 1 226 ? -21.267 -0.636 42.324 1.00 88.31 226 THR A C 1
ATOM 1815 O O . THR A 1 226 ? -22.161 -1.477 42.282 1.00 88.31 226 THR A O 1
ATOM 1818 N N . ILE A 1 227 ? -20.129 -0.775 41.632 1.00 89.62 227 ILE A N 1
ATOM 1819 C CA . ILE A 1 227 ? -19.889 -1.890 40.695 1.00 89.62 227 ILE A CA 1
ATOM 1820 C C . ILE A 1 227 ? -20.097 -3.254 41.371 1.00 89.62 227 ILE A C 1
ATOM 1822 O O . ILE A 1 227 ? -20.707 -4.149 40.790 1.00 89.62 227 ILE A O 1
ATOM 1826 N N . VAL A 1 228 ? -19.665 -3.400 42.628 1.00 88.62 228 VAL A N 1
ATOM 1827 C CA . VAL A 1 228 ? -19.797 -4.648 43.400 1.00 88.62 228 VAL A CA 1
ATOM 1828 C C . VAL A 1 228 ? -21.265 -5.007 43.671 1.00 88.62 228 VAL A C 1
ATOM 1830 O O . VAL A 1 228 ? -21.592 -6.179 43.842 1.00 88.62 228 VAL A O 1
ATOM 1833 N N . GLN A 1 229 ? -22.163 -4.018 43.683 1.00 90.62 229 GLN A N 1
ATOM 1834 C CA . GLN A 1 229 ? -23.590 -4.201 43.968 1.00 90.62 229 GLN A CA 1
ATOM 1835 C C . GLN A 1 229 ? -24.408 -4.606 42.730 1.00 90.62 229 GLN A C 1
ATOM 1837 O O . GLN A 1 229 ? -25.551 -5.044 42.872 1.00 90.62 229 GLN A O 1
ATOM 1842 N N . LEU A 1 230 ? -23.846 -4.488 41.521 1.00 92.50 230 LEU A N 1
ATOM 1843 C CA . LEU A 1 230 ? -24.516 -4.794 40.252 1.00 92.50 230 LEU A CA 1
ATOM 1844 C C . LEU A 1 230 ? -24.537 -6.309 39.990 1.00 92.50 230 LEU A C 1
ATOM 1846 O O . LEU A 1 230 ? -23.783 -6.847 39.181 1.00 92.50 230 LEU A O 1
ATOM 1850 N N . SER A 1 231 ? -25.410 -7.021 40.703 1.00 88.50 231 SER A N 1
ATOM 1851 C CA . SER A 1 231 ? -25.409 -8.491 40.772 1.00 88.50 231 SER A CA 1
ATOM 1852 C C . SER A 1 231 ? -25.665 -9.210 39.435 1.00 88.50 231 SER A C 1
ATOM 1854 O O . SER A 1 231 ? -25.239 -10.356 39.248 1.00 88.50 231 SER A O 1
ATOM 1856 N N . LYS A 1 232 ? -26.357 -8.559 38.491 1.00 94.94 232 LYS A N 1
ATOM 1857 C CA . LYS A 1 232 ? -26.685 -9.113 37.166 1.00 94.94 232 LYS A CA 1
ATOM 1858 C C . LYS A 1 232 ? -25.677 -8.766 36.076 1.00 94.94 232 LYS A C 1
ATOM 1860 O O . LYS A 1 232 ? -25.869 -9.208 34.943 1.00 94.94 232 LYS A O 1
ATOM 1865 N N . LEU A 1 233 ? -24.612 -8.035 36.405 1.00 96.12 233 LEU A N 1
ATOM 1866 C CA . LEU A 1 233 ? -23.642 -7.574 35.423 1.00 96.12 233 LEU A CA 1
ATOM 1867 C C . LEU A 1 233 ? -22.900 -8.752 34.768 1.00 96.12 233 LEU A C 1
ATOM 1869 O O . LEU A 1 233 ? -22.398 -9.651 35.442 1.00 96.12 233 LEU A O 1
ATOM 1873 N N . GLN A 1 234 ? -22.859 -8.738 33.436 1.00 97.88 234 GLN A N 1
ATOM 1874 C CA . GLN A 1 234 ? -22.257 -9.761 32.575 1.00 97.88 234 GLN A CA 1
ATOM 1875 C C . GLN A 1 234 ? -21.135 -9.188 31.704 1.00 97.88 234 GLN A C 1
ATOM 1877 O O . GLN A 1 234 ? -20.165 -9.884 31.408 1.00 97.88 234 GLN A O 1
ATOM 1882 N N . PHE A 1 235 ? -21.245 -7.924 31.304 1.00 98.31 235 PHE A N 1
ATOM 1883 C CA . PHE A 1 235 ? -20.267 -7.242 30.468 1.00 98.31 235 PHE A CA 1
ATOM 1884 C C . PHE A 1 235 ? -19.861 -5.949 31.162 1.00 98.31 235 PHE A C 1
ATOM 1886 O O . PHE A 1 235 ? -20.683 -5.046 31.309 1.00 98.31 235 PHE A O 1
ATOM 1893 N N . LEU A 1 236 ? -18.605 -5.877 31.589 1.00 96.81 236 LEU A N 1
ATOM 1894 C CA . LEU A 1 236 ? -18.029 -4.689 32.201 1.00 96.81 236 LEU A CA 1
ATOM 1895 C C . LEU A 1 236 ? -16.795 -4.268 31.413 1.00 96.81 236 LEU A C 1
ATOM 1897 O O . LEU A 1 236 ? -15.856 -5.048 31.260 1.00 96.81 236 LEU A O 1
ATOM 1901 N N . ASP A 1 237 ? -16.816 -3.035 30.931 1.00 96.06 237 ASP A N 1
ATOM 1902 C CA . ASP A 1 237 ? -15.662 -2.375 30.342 1.00 96.06 237 ASP A CA 1
ATOM 1903 C C . ASP A 1 237 ? 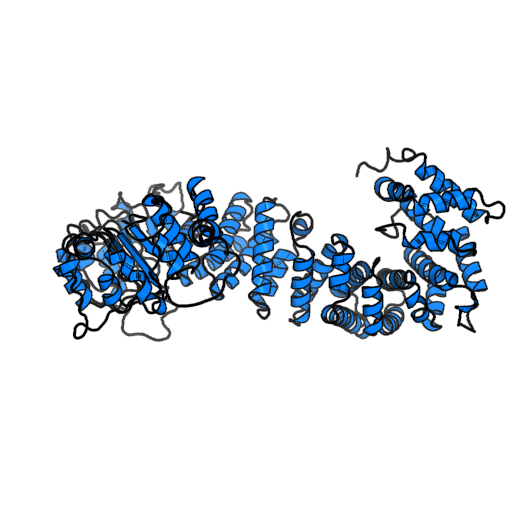-15.328 -1.142 31.176 1.00 96.06 237 ASP A C 1
ATOM 1905 O O . ASP A 1 237 ? -16.070 -0.162 31.172 1.00 96.06 237 ASP A O 1
ATOM 1909 N N . ILE A 1 238 ? -14.224 -1.221 31.909 1.00 93.44 238 ILE A N 1
ATOM 1910 C CA . ILE A 1 238 ? -13.639 -0.115 32.669 1.00 93.44 238 ILE A CA 1
ATOM 1911 C C . ILE A 1 238 ? -12.236 0.184 32.151 1.00 93.44 238 ILE A C 1
ATOM 1913 O O . ILE A 1 238 ? -11.421 0.726 32.890 1.00 93.44 238 ILE A O 1
ATOM 1917 N N . SER A 1 239 ? -11.933 -0.183 30.906 1.00 92.44 239 SER A N 1
ATOM 1918 C CA . SER A 1 239 ? -10.628 0.072 30.307 1.00 92.44 239 SER A CA 1
ATOM 1919 C C . SER A 1 239 ? -10.354 1.573 30.146 1.00 92.44 239 SER A C 1
ATOM 1921 O O . SER A 1 239 ? -11.253 2.414 30.217 1.00 92.44 239 SER A O 1
ATOM 1923 N N . THR A 1 240 ? -9.097 1.939 29.951 1.00 89.00 240 THR A N 1
ATOM 1924 C CA . THR A 1 240 ? -8.651 3.324 29.749 1.00 89.00 240 THR A CA 1
ATOM 1925 C C . THR A 1 240 ? -7.456 3.350 28.796 1.00 89.00 240 THR A C 1
ATOM 1927 O O . THR A 1 240 ? -7.003 2.300 28.348 1.00 89.00 240 THR A O 1
ATOM 1930 N N . GLU A 1 241 ? -6.987 4.523 28.393 1.00 82.12 241 GLU A N 1
ATOM 1931 C CA . GLU A 1 241 ? -5.670 4.639 27.749 1.00 82.12 241 GLU A CA 1
ATOM 1932 C C . GLU A 1 241 ? -4.558 4.379 28.760 1.00 82.12 241 GLU A C 1
ATOM 1934 O O . GLU A 1 241 ? -4.806 4.395 29.965 1.00 82.12 241 GLU A O 1
ATOM 1939 N N . ASP A 1 242 ? -3.356 4.094 28.267 1.00 66.88 242 ASP A N 1
ATOM 1940 C CA . ASP A 1 242 ? -2.213 3.823 29.126 1.00 66.88 242 ASP A CA 1
ATOM 1941 C C . ASP A 1 242 ? -1.962 5.015 30.060 1.00 66.88 242 ASP A C 1
ATOM 1943 O O . ASP A 1 242 ? -1.495 6.078 29.639 1.00 66.88 242 ASP A O 1
ATOM 1947 N N . GLU A 1 243 ? -2.261 4.822 31.347 1.00 58.94 243 GLU A N 1
ATOM 1948 C CA . GLU A 1 243 ? -2.092 5.838 32.384 1.00 58.94 243 GLU A CA 1
ATOM 1949 C C . GLU A 1 243 ? -0.613 6.314 32.483 1.00 58.94 243 GLU A C 1
ATOM 1951 O O . GLU A 1 243 ? -0.354 7.327 33.124 1.00 58.94 243 GLU A O 1
ATOM 1956 N N . THR A 1 244 ? 0.368 5.638 31.843 1.00 50.16 244 THR A N 1
ATOM 1957 C CA . THR A 1 244 ? 1.791 6.059 31.729 1.00 50.16 244 THR A CA 1
ATOM 1958 C C . THR A 1 244 ? 2.080 7.179 30.760 1.00 50.16 244 THR A C 1
ATOM 1960 O O . THR A 1 244 ? 3.010 7.949 31.006 1.00 50.16 244 THR A O 1
ATOM 1963 N N . MET A 1 245 ? 1.271 7.344 29.723 1.00 45.03 245 MET A N 1
ATOM 1964 C CA . MET A 1 245 ? 1.499 8.387 28.724 1.00 45.03 245 MET A CA 1
ATOM 1965 C C . MET A 1 245 ? 0.750 9.686 29.057 1.00 45.03 245 MET A C 1
ATOM 1967 O O . MET A 1 245 ? 1.099 10.748 28.543 1.00 45.03 245 MET A O 1
ATOM 1971 N N . SER A 1 246 ? -0.231 9.633 29.966 1.00 46.88 246 SER A N 1
ATOM 1972 C CA . SER A 1 246 ? -1.012 10.789 30.436 1.00 46.88 246 SER A CA 1
ATOM 1973 C C . SER A 1 246 ? -0.358 11.604 31.567 1.00 46.88 246 SER A C 1
ATOM 1975 O O . SER A 1 246 ? -0.864 12.665 31.932 1.00 46.88 246 SER A O 1
ATOM 1977 N N . ASP A 1 247 ? 0.778 11.157 32.114 1.00 39.81 247 ASP A N 1
ATOM 1978 C CA . ASP A 1 247 ? 1.420 11.737 33.310 1.00 39.81 247 ASP A CA 1
ATOM 1979 C C . ASP A 1 247 ? 2.205 13.056 33.055 1.00 39.81 247 ASP A C 1
ATOM 1981 O O . ASP A 1 247 ? 2.965 13.506 33.910 1.00 39.81 247 ASP A O 1
ATOM 1985 N N . LEU A 1 248 ? 1.997 13.744 31.921 1.00 40.22 248 LEU A N 1
ATOM 1986 C CA . LEU A 1 248 ? 2.594 15.068 31.653 1.00 40.22 248 LEU A CA 1
ATOM 1987 C C . LEU A 1 248 ? 1.700 16.273 32.022 1.00 40.22 248 LEU A C 1
ATOM 1989 O O . LEU A 1 248 ? 2.101 17.407 31.759 1.00 40.22 248 LEU A O 1
ATOM 1993 N N . GLY A 1 249 ? 0.526 16.091 32.652 1.00 35.12 249 GLY A N 1
ATOM 1994 C CA . GLY A 1 249 ? -0.331 17.253 32.960 1.00 35.12 249 GLY A CA 1
ATOM 1995 C C . GLY A 1 249 ? -1.428 17.177 34.028 1.00 35.12 249 GLY A C 1
ATOM 1996 O O . GLY A 1 249 ? -2.033 18.216 34.281 1.00 35.12 249 GLY A O 1
ATOM 1997 N N . SER A 1 250 ? -1.726 16.049 34.684 1.00 38.75 250 SER A N 1
ATOM 1998 C CA . SER A 1 250 ? -2.827 16.028 35.671 1.00 38.75 250 SER A CA 1
ATOM 1999 C C . SER A 1 250 ? -2.562 15.111 36.866 1.00 38.75 250 SER A C 1
ATOM 2001 O O . SER A 1 250 ? -3.003 13.966 36.910 1.00 38.75 250 SER A O 1
ATOM 2003 N N . THR A 1 251 ? -1.866 15.641 37.870 1.00 35.94 251 THR A N 1
ATOM 2004 C CA . THR A 1 251 ? -1.438 14.935 39.090 1.00 35.94 251 THR A CA 1
ATOM 2005 C C . THR A 1 251 ? -2.509 14.789 40.183 1.00 35.94 251 THR A C 1
ATOM 2007 O O . THR A 1 251 ? -2.187 14.321 41.269 1.00 35.94 251 THR A O 1
ATOM 2010 N N . GLU A 1 252 ? -3.777 15.151 39.951 1.00 41.09 252 GLU A N 1
ATOM 2011 C CA . GLU A 1 252 ? -4.786 15.206 41.034 1.00 41.09 252 GLU A CA 1
ATOM 2012 C C . GLU A 1 252 ? -5.870 14.106 41.018 1.00 41.09 252 GLU A C 1
ATOM 2014 O O . GLU A 1 252 ? -6.624 14.007 41.981 1.00 41.09 252 GLU A O 1
ATOM 2019 N N . PHE A 1 253 ? -5.954 13.232 40.001 1.00 44.44 253 PHE A N 1
ATOM 2020 C CA . PHE A 1 253 ? -7.112 12.319 39.846 1.00 44.44 253 PHE A CA 1
ATOM 2021 C C . PHE A 1 253 ? -6.850 10.802 39.995 1.00 44.44 253 PHE A C 1
ATOM 2023 O O . PHE A 1 253 ? -7.805 10.030 39.945 1.00 44.44 253 PHE A O 1
ATOM 2030 N N . ASN A 1 254 ? -5.612 10.338 40.225 1.00 50.41 254 ASN A N 1
ATOM 2031 C CA . ASN A 1 254 ? -5.255 8.924 39.973 1.00 50.41 254 ASN A CA 1
ATOM 2032 C C . ASN A 1 254 ? -5.025 8.004 41.194 1.00 50.41 254 ASN A C 1
ATOM 2034 O O . ASN A 1 254 ? -4.844 6.803 41.008 1.00 50.41 254 ASN A O 1
ATOM 2038 N N . VAL A 1 255 ? -5.061 8.490 42.441 1.00 49.34 255 VAL A N 1
ATOM 2039 C CA . VAL A 1 255 ? -4.707 7.645 43.611 1.00 49.34 255 VAL A CA 1
ATOM 2040 C C . VAL A 1 255 ? -5.831 6.676 44.028 1.00 49.34 255 VAL A C 1
ATOM 2042 O O . VAL A 1 255 ? -5.552 5.589 44.532 1.00 49.34 255 VAL A O 1
ATOM 2045 N N . GLU A 1 256 ? -7.105 7.009 43.791 1.00 54.22 256 GLU A N 1
ATOM 2046 C CA . GLU A 1 256 ? -8.240 6.171 44.228 1.00 54.22 256 GLU A CA 1
ATOM 2047 C C . GLU A 1 256 ? -8.512 4.957 43.313 1.00 54.22 256 GLU A C 1
ATOM 2049 O O . GLU A 1 256 ? -8.993 3.926 43.787 1.00 54.22 256 GLU A O 1
ATOM 2054 N N . SER A 1 257 ? -8.164 5.039 42.023 1.00 65.50 257 SER A N 1
ATOM 2055 C CA . SER A 1 257 ? -8.502 4.027 41.002 1.00 65.50 257 SER A CA 1
ATOM 2056 C C . SER A 1 257 ? -7.884 2.633 41.267 1.00 65.50 257 SER A C 1
ATOM 2058 O O . SER A 1 257 ? -8.630 1.644 41.248 1.00 65.50 257 SER A O 1
ATOM 2060 N N . PRO A 1 258 ? -6.582 2.500 41.615 1.00 70.31 258 PRO A N 1
ATOM 2061 C CA . PRO A 1 258 ? -5.968 1.194 41.886 1.00 70.31 258 PRO A CA 1
ATOM 2062 C C . PRO A 1 258 ? -6.569 0.457 43.086 1.00 70.31 258 PRO A C 1
ATOM 2064 O O . PRO A 1 258 ? -6.863 -0.738 43.020 1.00 70.31 258 PRO A O 1
ATOM 2067 N N . VAL A 1 259 ? -6.802 1.182 44.187 1.00 77.06 259 VAL A N 1
ATOM 2068 C CA . VAL A 1 259 ? -7.391 0.624 45.415 1.00 77.06 259 VAL A CA 1
ATOM 2069 C C . VAL A 1 259 ? -8.796 0.101 45.131 1.00 77.06 259 VAL A C 1
ATOM 2071 O O . VAL A 1 259 ? -9.191 -0.961 45.616 1.00 77.06 259 VAL A O 1
ATOM 2074 N N . MET A 1 260 ? -9.556 0.820 44.307 1.00 79.94 260 MET A N 1
ATOM 2075 C CA . MET A 1 260 ? -10.914 0.437 43.952 1.00 79.94 260 MET A CA 1
ATOM 2076 C C . MET A 1 260 ? -10.976 -0.824 43.105 1.00 79.94 260 MET A C 1
ATOM 2078 O O . MET A 1 260 ? -11.785 -1.710 43.386 1.00 79.94 260 MET A O 1
ATOM 2082 N N . LEU A 1 261 ? -10.103 -0.937 42.107 1.00 85.94 261 LEU A N 1
ATOM 2083 C CA . LEU A 1 261 ? -10.038 -2.130 41.277 1.00 85.94 261 LEU A CA 1
ATOM 2084 C C . LEU A 1 261 ? -9.602 -3.352 42.092 1.00 85.94 261 LEU A C 1
ATOM 2086 O O . LEU A 1 261 ? -10.223 -4.410 41.993 1.00 85.94 261 LEU A O 1
ATOM 2090 N N . GLN A 1 262 ? -8.624 -3.186 42.984 1.00 86.00 262 GLN A N 1
ATOM 2091 C CA . GLN A 1 262 ? -8.207 -4.233 43.914 1.00 86.00 262 GLN A CA 1
ATOM 2092 C C . GLN A 1 262 ? -9.362 -4.690 44.822 1.00 86.00 262 GLN A C 1
ATOM 2094 O O . GLN A 1 262 ? -9.550 -5.892 45.033 1.00 86.00 262 GLN A O 1
ATOM 2099 N N . ASN A 1 263 ? -10.180 -3.755 45.315 1.00 85.62 263 ASN A N 1
ATOM 2100 C CA . ASN A 1 263 ? -11.378 -4.074 46.092 1.00 85.62 263 ASN A CA 1
ATOM 2101 C C . ASN A 1 263 ? -12.402 -4.862 45.266 1.00 85.62 263 ASN A C 1
ATOM 2103 O O . ASN A 1 263 ? -12.981 -5.815 45.775 1.00 85.62 263 ASN A O 1
ATOM 2107 N N . ILE A 1 264 ? -12.618 -4.509 43.995 1.00 89.31 264 ILE A N 1
ATOM 2108 C CA . ILE A 1 264 ? -13.527 -5.254 43.108 1.00 89.31 264 ILE A CA 1
ATOM 2109 C C . ILE A 1 264 ? -13.018 -6.687 42.897 1.00 89.31 264 ILE A C 1
ATOM 2111 O O . ILE A 1 264 ? -13.800 -7.627 43.017 1.00 89.31 264 ILE A O 1
ATOM 2115 N N . LEU A 1 265 ? -11.721 -6.861 42.624 1.00 90.50 265 LEU A N 1
ATOM 2116 C CA . LEU A 1 265 ? -11.115 -8.168 42.345 1.00 90.50 265 LEU A CA 1
ATOM 2117 C C . LEU A 1 265 ? -11.125 -9.110 43.556 1.00 90.50 265 LEU A C 1
ATOM 2119 O O . LEU A 1 265 ? -11.296 -10.316 43.395 1.00 90.50 265 LEU A O 1
ATOM 2123 N N . THR A 1 266 ? -10.942 -8.569 44.762 1.00 89.19 266 THR A N 1
ATOM 2124 C CA . THR A 1 266 ? -10.848 -9.356 46.005 1.00 89.19 266 THR A CA 1
ATOM 2125 C C . THR A 1 266 ? -12.184 -9.545 46.722 1.00 89.19 266 THR A C 1
ATOM 2127 O O . THR A 1 266 ? -12.283 -10.372 47.630 1.00 89.19 266 THR A O 1
ATOM 2130 N N . HIS A 1 267 ? -13.235 -8.815 46.336 1.00 88.75 267 HIS A N 1
ATOM 2131 C CA . HIS A 1 267 ? -14.520 -8.903 47.016 1.00 88.75 267 HIS A CA 1
ATOM 2132 C C . HIS A 1 267 ? -15.232 -10.240 46.710 1.00 88.75 267 HIS A C 1
ATOM 2134 O O . HIS A 1 267 ? -15.550 -10.510 45.548 1.00 88.75 267 HIS A O 1
ATOM 2140 N N . PRO A 1 268 ? -15.608 -11.049 47.726 1.00 83.19 268 PRO A N 1
ATOM 2141 C CA . PRO A 1 268 ? -16.086 -12.422 47.530 1.00 83.19 268 PRO A CA 1
ATOM 2142 C C . PRO A 1 268 ? -17.304 -12.566 46.621 1.00 83.19 268 PRO A C 1
ATOM 2144 O O . PRO A 1 268 ? -17.468 -13.613 46.006 1.00 83.19 268 PRO A O 1
ATOM 2147 N N . ASN A 1 269 ? -18.151 -11.535 46.547 1.00 82.19 269 ASN A N 1
ATOM 2148 C CA . ASN A 1 269 ? -19.413 -11.523 45.798 1.00 82.19 269 ASN A CA 1
ATOM 2149 C C . ASN A 1 269 ? -19.435 -10.556 44.603 1.00 82.19 269 ASN A C 1
ATOM 2151 O O . ASN A 1 269 ? -20.483 -10.407 43.976 1.00 82.19 269 ASN A O 1
ATOM 2155 N N . ALA A 1 270 ? -18.324 -9.885 44.288 1.00 88.06 270 ALA A N 1
ATOM 2156 C CA . ALA A 1 270 ? -18.299 -8.990 43.134 1.00 88.06 270 ALA A CA 1
ATOM 2157 C C . ALA A 1 270 ? -18.442 -9.792 41.832 1.00 88.06 270 ALA A C 1
ATOM 2159 O O . ALA A 1 270 ? -17.870 -10.867 41.706 1.00 88.06 270 ALA A O 1
ATOM 2160 N N . LEU A 1 271 ? -19.213 -9.264 40.874 1.00 92.12 271 LEU A N 1
ATOM 2161 C CA . LEU A 1 271 ? -19.201 -9.682 39.465 1.00 92.12 271 LEU A CA 1
ATOM 2162 C C . LEU A 1 271 ? -19.415 -11.190 39.185 1.00 92.12 271 LEU A C 1
ATOM 2164 O O . LEU A 1 271 ? -19.003 -11.693 38.146 1.00 92.12 271 LEU A O 1
ATOM 2168 N N . LYS A 1 272 ? -20.146 -11.926 40.034 1.00 91.94 272 LYS A N 1
ATOM 2169 C CA . LYS A 1 272 ? -20.345 -13.391 39.896 1.00 91.94 272 LYS A CA 1
ATOM 2170 C C . LYS A 1 272 ? -20.919 -13.880 38.563 1.00 91.94 272 LYS A C 1
ATOM 2172 O O . LYS A 1 272 ? -20.762 -15.051 38.218 1.00 91.94 272 LYS A O 1
ATOM 2177 N N . ASN A 1 273 ? -21.616 -13.016 37.829 1.00 94.69 273 ASN A N 1
ATOM 2178 C CA . ASN A 1 273 ? -22.207 -13.340 36.531 1.00 94.69 273 ASN A CA 1
ATOM 2179 C C . ASN A 1 273 ? -21.386 -12.834 35.338 1.00 94.69 273 ASN A C 1
ATOM 2181 O O . ASN A 1 273 ? -21.862 -12.941 34.208 1.00 94.69 273 ASN A O 1
ATOM 2185 N N . ILE A 1 274 ? -20.176 -12.320 35.570 1.00 96.88 274 ILE A N 1
ATOM 2186 C CA . ILE A 1 274 ? -19.347 -11.722 34.529 1.00 96.88 274 ILE A CA 1
ATOM 2187 C C . ILE A 1 274 ? -18.966 -12.742 33.449 1.00 96.88 274 ILE A C 1
ATOM 2189 O O . ILE A 1 274 ? -18.555 -13.870 33.721 1.00 96.88 274 ILE A O 1
ATOM 2193 N N . ILE A 1 275 ? -19.128 -12.316 32.203 1.00 98.19 275 ILE A N 1
ATOM 2194 C CA . ILE A 1 275 ? -18.790 -13.045 30.978 1.00 98.19 275 ILE A CA 1
ATOM 2195 C C . ILE A 1 275 ? -17.637 -12.333 30.267 1.00 98.19 275 ILE A C 1
ATOM 2197 O O . ILE A 1 275 ? -16.739 -12.981 29.737 1.00 98.19 275 ILE A O 1
ATOM 2201 N N . SER A 1 276 ? -17.638 -11.000 30.271 1.00 98.31 276 SER A N 1
ATOM 2202 C CA . SER A 1 276 ? -16.607 -10.165 29.659 1.00 98.31 276 SER A CA 1
ATOM 2203 C C . SER A 1 276 ? -16.167 -9.106 30.650 1.00 98.31 276 SER A C 1
ATOM 2205 O O . SER A 1 276 ? -16.992 -8.293 31.068 1.00 98.31 276 SER A O 1
ATOM 2207 N N . PHE A 1 277 ? -14.875 -9.076 30.953 1.00 96.94 277 PHE A N 1
ATOM 2208 C CA . PHE A 1 277 ? -14.293 -8.066 31.822 1.00 96.94 277 PHE A CA 1
ATOM 2209 C C . PHE A 1 277 ? -13.110 -7.397 31.133 1.00 96.94 277 PHE A C 1
ATOM 2211 O O . PHE A 1 277 ? -12.164 -8.071 30.743 1.00 96.94 277 PHE A O 1
ATOM 2218 N N . ASP A 1 278 ? -13.176 -6.086 30.936 1.00 95.88 278 ASP A N 1
ATOM 2219 C CA . ASP A 1 278 ? -12.097 -5.322 30.316 1.00 95.88 278 ASP A CA 1
ATOM 2220 C C . ASP A 1 278 ? -11.534 -4.307 31.307 1.00 95.88 278 ASP A C 1
ATOM 2222 O O . ASP A 1 278 ? -12.241 -3.389 31.732 1.00 95.88 278 ASP A O 1
ATOM 2226 N N . VAL A 1 279 ? -10.271 -4.505 31.680 1.00 93.56 279 VAL A N 1
ATOM 2227 C CA . VAL A 1 279 ? -9.507 -3.645 32.594 1.00 93.56 279 VAL A CA 1
ATOM 2228 C C . VAL A 1 279 ? -8.247 -3.104 31.923 1.00 93.56 279 VAL A C 1
ATOM 2230 O O . VAL A 1 279 ? -7.343 -2.627 32.599 1.00 93.56 279 VAL A O 1
ATOM 2233 N N . SER A 1 280 ? -8.178 -3.175 30.594 1.00 92.62 280 SER A N 1
ATOM 2234 C CA . SER A 1 280 ? -7.015 -2.728 29.831 1.00 92.62 280 SER A CA 1
ATOM 2235 C C . SER A 1 280 ? -6.655 -1.268 30.136 1.00 92.62 280 SER A C 1
ATOM 2237 O O . SER A 1 280 ? -7.540 -0.430 30.315 1.00 92.62 280 SER A O 1
ATOM 2239 N N . GLY A 1 281 ? -5.361 -0.962 30.214 1.00 87.31 281 GLY A N 1
ATOM 2240 C CA . GLY A 1 281 ? -4.837 0.362 30.573 1.00 87.31 281 GLY A CA 1
ATOM 2241 C C . GLY A 1 281 ? -4.867 0.694 32.069 1.00 87.31 281 GLY A C 1
ATOM 2242 O O . GLY A 1 281 ? -4.325 1.723 32.463 1.00 87.31 281 GLY A O 1
ATOM 2243 N N . ARG A 1 282 ? -5.476 -0.145 32.920 1.00 86.38 282 ARG A N 1
ATOM 2244 C CA . ARG A 1 282 ? -5.505 0.078 34.375 1.00 86.38 282 ARG A CA 1
ATOM 2245 C C . ARG A 1 282 ? -4.238 -0.427 35.044 1.00 86.38 282 ARG A C 1
ATOM 2247 O O . ARG A 1 282 ? -3.760 -1.513 34.737 1.00 86.38 282 ARG A O 1
ATOM 2254 N N . ARG A 1 283 ? -3.744 0.343 36.014 1.00 78.31 283 ARG A N 1
ATOM 2255 C CA . ARG A 1 283 ? -2.500 0.059 36.737 1.00 78.31 283 ARG A CA 1
ATOM 2256 C C . ARG A 1 283 ? -2.705 -0.632 38.083 1.00 78.31 283 ARG A C 1
ATOM 2258 O O . ARG A 1 283 ? -3.792 -0.617 38.660 1.00 78.31 283 ARG A O 1
ATOM 2265 N N . ALA A 1 284 ? -1.588 -1.144 38.610 1.00 76.44 284 ALA A N 1
ATOM 2266 C CA . ALA A 1 284 ? -1.427 -1.625 39.986 1.00 76.44 284 ALA A CA 1
ATOM 2267 C C . ALA A 1 284 ? -2.451 -2.700 40.395 1.00 76.44 284 ALA A C 1
ATOM 2269 O O . ALA A 1 284 ? -2.869 -2.800 41.549 1.00 76.44 284 ALA A O 1
ATOM 2270 N N . ILE A 1 285 ? -2.821 -3.540 39.431 1.00 85.12 285 ILE A N 1
ATOM 2271 C CA . ILE A 1 285 ? -3.611 -4.741 39.655 1.00 85.12 285 ILE A CA 1
ATOM 2272 C C . ILE A 1 285 ? -2.679 -5.834 40.181 1.00 85.12 285 ILE A C 1
ATOM 2274 O O . ILE A 1 285 ? -1.685 -6.187 39.550 1.00 85.12 285 ILE A O 1
ATOM 2278 N N . SER A 1 286 ? -3.013 -6.414 41.331 1.00 89.06 286 SER A N 1
ATOM 2279 C CA . SER A 1 286 ? -2.258 -7.555 41.844 1.00 89.06 286 SER A CA 1
ATOM 2280 C C . SER A 1 286 ? -2.475 -8.802 40.979 1.00 89.06 286 SER A C 1
ATOM 2282 O O . SER A 1 286 ? -3.611 -9.256 40.810 1.00 89.06 286 SER A O 1
ATOM 2284 N N . ILE A 1 287 ? -1.377 -9.416 40.520 1.00 90.81 287 ILE A N 1
ATOM 2285 C CA . ILE A 1 287 ? -1.378 -10.705 39.805 1.00 90.81 287 ILE A CA 1
ATOM 2286 C C . ILE A 1 287 ? -2.128 -11.773 40.612 1.00 90.81 287 ILE A C 1
ATOM 2288 O O . ILE A 1 287 ? -2.971 -12.490 40.072 1.00 90.81 287 ILE A O 1
ATOM 2292 N N . SER A 1 288 ? -1.884 -11.852 41.926 1.00 92.19 288 SER A N 1
ATOM 2293 C CA . SER A 1 288 ? -2.531 -12.855 42.780 1.00 92.19 288 SER A CA 1
ATOM 2294 C C . SER A 1 288 ? -4.040 -12.635 42.890 1.00 92.19 288 SER A C 1
ATOM 2296 O O . SER A 1 288 ? -4.802 -13.602 42.851 1.00 92.19 288 SER A O 1
ATOM 2298 N N . ALA A 1 289 ? -4.486 -11.379 42.956 1.00 92.00 289 ALA A N 1
ATOM 2299 C CA . ALA A 1 289 ? -5.906 -11.048 43.003 1.00 92.00 289 ALA A CA 1
ATOM 2300 C C . ALA A 1 289 ? -6.601 -11.317 41.665 1.00 92.00 289 ALA A C 1
ATOM 2302 O O . ALA A 1 289 ? -7.678 -11.910 41.652 1.00 92.00 289 ALA A O 1
ATOM 2303 N N . MET A 1 290 ? -5.974 -10.956 40.541 1.00 93.88 290 MET A N 1
ATOM 2304 C CA . MET A 1 290 ? -6.502 -11.264 39.211 1.00 93.88 290 MET A CA 1
ATOM 2305 C C . MET A 1 290 ? -6.597 -12.779 38.989 1.00 93.88 290 MET A C 1
ATOM 2307 O O . MET A 1 290 ? -7.628 -13.272 38.535 1.00 93.88 290 MET A O 1
ATOM 2311 N N . ARG A 1 291 ? -5.576 -13.547 39.389 1.00 93.62 291 ARG A N 1
ATOM 2312 C CA . ARG A 1 291 ? -5.601 -15.015 39.322 1.00 93.62 291 ARG A CA 1
ATOM 2313 C C . ARG A 1 291 ? -6.761 -15.602 40.127 1.00 93.62 291 ARG A C 1
ATOM 2315 O O . ARG A 1 291 ? -7.528 -16.406 39.600 1.00 93.62 291 ARG A O 1
ATOM 2322 N N . GLN A 1 292 ? -6.927 -15.185 41.383 1.00 93.00 292 GLN A N 1
ATOM 2323 C CA . GLN A 1 292 ? -8.049 -15.627 42.221 1.00 93.00 292 GLN A CA 1
ATOM 2324 C C . GLN A 1 292 ? -9.405 -15.234 41.624 1.00 93.00 292 GLN A C 1
ATOM 2326 O O . GLN A 1 292 ? -10.352 -16.027 41.645 1.00 93.00 292 GLN A O 1
ATOM 2331 N N . PHE A 1 293 ? -9.502 -14.035 41.049 1.00 94.44 293 PHE A N 1
ATOM 2332 C CA . PHE A 1 293 ? -10.693 -13.588 40.344 1.00 94.44 293 PHE A CA 1
ATOM 2333 C C . PHE A 1 293 ? -11.001 -14.518 39.163 1.00 94.44 293 PHE A C 1
ATOM 2335 O O . PHE A 1 293 ? -12.086 -15.084 39.113 1.00 94.44 293 PHE A O 1
ATOM 2342 N N . ILE A 1 294 ? -10.051 -14.776 38.264 1.00 94.56 294 ILE A N 1
ATOM 2343 C CA . ILE A 1 294 ? -10.274 -15.643 37.095 1.00 94.56 294 ILE A CA 1
ATOM 2344 C C . ILE A 1 294 ? -10.728 -17.047 37.521 1.00 94.56 294 ILE A C 1
ATOM 2346 O O . ILE A 1 294 ? -11.729 -17.550 37.008 1.00 94.56 294 ILE A O 1
ATOM 2350 N N . LEU A 1 295 ? -10.047 -17.650 38.499 1.00 93.31 295 LEU A N 1
ATOM 2351 C CA . LEU A 1 295 ? -10.366 -18.993 38.998 1.00 93.31 295 LEU A CA 1
ATOM 2352 C C . LEU A 1 295 ? -11.756 -19.076 39.644 1.00 93.31 295 LEU A C 1
ATOM 2354 O O . LEU A 1 295 ? -12.441 -20.090 39.526 1.00 93.31 295 LEU A O 1
ATOM 2358 N N . SER A 1 296 ? -12.200 -18.005 40.305 1.00 93.12 296 SER A N 1
ATOM 2359 C CA . SER A 1 296 ? -13.512 -17.952 40.961 1.00 93.12 296 SER A CA 1
ATOM 2360 C C . SER A 1 296 ? -14.672 -17.573 40.027 1.00 93.12 296 SER A C 1
ATOM 2362 O O . SER A 1 296 ? -15.832 -17.666 40.439 1.00 93.12 296 SER A O 1
ATOM 2364 N N . HIS A 1 297 ? -14.397 -17.192 38.773 1.00 94.56 297 HIS A N 1
ATOM 2365 C CA . HIS A 1 297 ? -15.394 -16.727 37.801 1.00 94.56 297 HIS A CA 1
ATOM 2366 C C . HIS A 1 297 ? -15.496 -17.658 36.583 1.00 94.56 297 HIS A C 1
ATOM 2368 O O . HIS A 1 297 ? -15.130 -17.315 35.461 1.00 94.56 297 HIS A O 1
ATOM 2374 N N . SER A 1 298 ? -16.101 -18.833 36.776 1.00 92.06 298 SER A N 1
ATOM 2375 C CA . SER A 1 298 ? -16.238 -19.878 35.742 1.00 92.06 298 SER A CA 1
ATOM 2376 C C . SER A 1 298 ? -17.028 -19.471 34.485 1.00 92.06 298 SER A C 1
ATOM 2378 O O . SER A 1 298 ? -16.926 -20.128 33.443 1.00 92.06 298 SER A O 1
ATOM 2380 N N . LYS A 1 299 ? -17.821 -18.392 34.554 1.00 95.69 299 LYS A N 1
ATOM 2381 C CA . LYS A 1 299 ? -18.577 -17.828 33.421 1.00 95.69 299 LYS A CA 1
ATOM 2382 C C . LYS A 1 299 ? -17.756 -16.875 32.552 1.00 95.69 299 LYS A C 1
ATOM 2384 O O . LYS A 1 299 ? -18.206 -16.564 31.452 1.00 95.69 299 LYS A O 1
ATOM 2389 N N . LEU A 1 300 ? -16.571 -16.453 32.997 1.00 97.12 300 LEU A N 1
ATOM 2390 C CA . LEU A 1 300 ? -15.711 -15.539 32.254 1.00 97.12 300 LEU A CA 1
ATOM 2391 C C . LEU A 1 300 ? -15.279 -16.181 30.924 1.00 97.12 300 LEU A C 1
ATOM 2393 O O . LEU A 1 300 ? -14.873 -17.346 30.868 1.00 97.12 300 LEU A O 1
ATOM 2397 N N . ARG A 1 301 ? -15.425 -15.430 29.833 1.00 97.38 301 ARG A N 1
ATOM 2398 C CA . ARG A 1 301 ? -15.094 -15.829 28.452 1.00 97.38 301 ARG A CA 1
ATOM 2399 C C . ARG A 1 301 ? -14.203 -14.818 27.746 1.00 97.38 301 ARG A C 1
ATOM 2401 O O . ARG A 1 301 ? -13.537 -15.182 26.783 1.00 97.38 301 ARG A O 1
ATOM 2408 N N . PHE A 1 302 ? -14.182 -13.572 28.206 1.00 98.06 302 PHE A N 1
ATOM 2409 C CA . PHE A 1 302 ? -13.291 -12.538 27.696 1.00 98.06 302 PHE A CA 1
ATOM 2410 C C . PHE A 1 302 ? -12.638 -11.770 28.841 1.00 98.06 302 PHE A C 1
ATOM 2412 O O . PHE A 1 302 ? -13.335 -11.355 29.771 1.00 98.06 302 PHE A O 1
ATOM 2419 N N . LEU A 1 303 ? -11.333 -11.535 28.720 1.00 97.31 303 LEU A N 1
ATOM 2420 C CA . LEU A 1 303 ? -10.557 -10.700 29.624 1.00 97.31 303 LEU A CA 1
ATOM 2421 C C . LEU A 1 303 ? -9.674 -9.727 28.827 1.00 97.31 303 LEU A C 1
ATOM 2423 O O . LEU A 1 303 ? -8.876 -10.155 27.994 1.00 97.31 303 LEU A O 1
ATOM 2427 N N . GLY A 1 304 ? -9.823 -8.427 29.067 1.00 96.38 304 GLY A N 1
ATOM 2428 C CA . GLY A 1 304 ? -8.953 -7.394 28.500 1.00 96.38 304 GLY A CA 1
ATOM 2429 C C . GLY A 1 304 ? -7.882 -6.976 29.501 1.00 96.38 304 GLY A C 1
ATOM 2430 O O . GLY A 1 304 ? -8.225 -6.463 30.565 1.00 96.38 304 GLY A O 1
ATOM 2431 N N . LEU A 1 305 ? -6.614 -7.215 29.157 1.00 94.44 305 LEU A N 1
ATOM 2432 C CA . LEU A 1 305 ? -5.412 -6.912 29.950 1.00 94.44 305 LEU A CA 1
ATOM 2433 C C . LEU A 1 305 ? -4.383 -6.126 29.123 1.00 94.44 305 LEU A C 1
ATOM 2435 O O . LEU A 1 305 ? -3.179 -6.207 29.355 1.00 94.44 305 LEU A O 1
ATOM 2439 N N . PHE A 1 306 ? -4.837 -5.425 28.088 1.00 88.44 306 PHE A N 1
ATOM 2440 C CA . PHE A 1 306 ? -3.940 -4.704 27.198 1.00 88.44 306 PHE A CA 1
ATOM 2441 C C . PHE A 1 306 ? -3.261 -3.549 27.961 1.00 88.44 306 PHE A C 1
ATOM 2443 O O . PHE A 1 306 ? -3.914 -2.922 28.794 1.00 88.44 306 PHE A O 1
ATOM 2450 N N . PHE A 1 307 ? -1.976 -3.285 27.688 1.00 84.38 307 PHE A N 1
ATOM 2451 C CA . PHE A 1 307 ? -1.067 -2.389 28.441 1.00 84.38 307 PHE A CA 1
ATOM 2452 C C . PHE A 1 307 ? -0.525 -2.896 29.793 1.00 84.38 307 PHE A C 1
ATOM 2454 O O . PHE A 1 307 ? 0.296 -2.209 30.391 1.00 84.38 307 PHE A O 1
ATOM 2461 N N . ASP A 1 308 ? -0.900 -4.091 30.263 1.00 83.44 308 ASP A N 1
ATOM 2462 C CA . ASP A 1 308 ? -0.247 -4.719 31.424 1.00 83.44 308 ASP A CA 1
ATOM 2463 C C . ASP A 1 308 ? 0.495 -5.993 30.999 1.00 83.44 308 ASP A C 1
ATOM 2465 O O . ASP A 1 308 ? -0.049 -7.105 31.002 1.00 83.44 308 ASP A O 1
ATOM 2469 N N . ASP A 1 309 ? 1.761 -5.819 30.610 1.00 83.12 309 ASP A N 1
ATOM 2470 C CA . ASP A 1 309 ? 2.625 -6.907 30.140 1.00 83.12 309 ASP A CA 1
ATOM 2471 C C . ASP A 1 309 ? 2.812 -8.001 31.200 1.00 83.12 309 ASP A C 1
ATOM 2473 O O . ASP A 1 309 ? 2.977 -9.172 30.851 1.00 83.12 309 ASP A O 1
ATOM 2477 N N . SER A 1 310 ? 2.755 -7.646 32.489 1.00 87.38 310 SER A N 1
ATOM 2478 C CA . SER A 1 310 ? 2.940 -8.596 33.586 1.00 87.38 310 SER A CA 1
ATOM 2479 C C . SER A 1 310 ? 1.749 -9.544 33.706 1.00 87.38 310 SER A C 1
ATOM 2481 O O . SER A 1 310 ? 1.926 -10.762 33.691 1.00 87.38 310 SER A O 1
ATOM 2483 N N . LEU A 1 311 ? 0.525 -9.007 33.716 1.00 89.94 311 LEU A N 1
ATOM 2484 C CA . LEU A 1 311 ? -0.692 -9.805 33.850 1.00 89.94 311 LEU A CA 1
ATOM 2485 C C . LEU A 1 311 ? -0.966 -10.646 32.613 1.00 89.94 311 LEU A C 1
ATOM 2487 O O . LEU A 1 311 ? -1.311 -11.821 32.728 1.00 89.94 311 LEU A O 1
ATOM 2491 N N . CYS A 1 312 ? -0.845 -10.061 31.418 1.00 91.31 312 CYS A N 1
ATOM 2492 C CA . CYS A 1 312 ? -1.175 -10.794 30.200 1.00 91.31 312 CYS A CA 1
ATOM 2493 C C . CYS A 1 312 ? -0.146 -11.894 29.875 1.00 91.31 312 CYS A C 1
ATOM 2495 O O . CYS A 1 312 ? -0.471 -12.831 29.138 1.00 91.31 312 CYS A O 1
ATOM 2497 N N . SER A 1 313 ? 1.052 -11.831 30.471 1.00 91.50 313 SER A N 1
ATOM 2498 C CA . SER A 1 313 ? 2.102 -12.849 30.350 1.00 91.50 313 SER A CA 1
ATOM 2499 C C . SER A 1 313 ? 1.954 -14.041 31.295 1.00 91.50 313 SER A C 1
ATOM 2501 O O . SER A 1 313 ? 2.706 -15.004 31.133 1.00 91.50 313 SER A O 1
ATOM 2503 N N . GLU A 1 314 ? 1.000 -14.020 32.231 1.00 94.31 314 GLU A N 1
ATOM 2504 C CA . GLU A 1 314 ? 0.804 -15.102 33.200 1.00 94.31 314 GLU A CA 1
ATOM 2505 C C . GLU A 1 314 ? 0.645 -16.478 32.517 1.00 94.31 314 GLU A C 1
ATOM 2507 O O . GLU A 1 314 ? -0.174 -16.619 31.597 1.00 94.31 314 GLU A O 1
ATOM 2512 N N . PRO A 1 315 ? 1.361 -17.529 32.973 1.00 93.50 315 PRO A N 1
ATOM 2513 C CA . PRO A 1 315 ? 1.347 -18.843 32.326 1.00 93.50 315 PRO A CA 1
ATOM 2514 C C . PRO A 1 315 ? -0.055 -19.434 32.144 1.00 93.50 315 PRO A C 1
ATOM 2516 O O . PRO A 1 315 ? -0.353 -19.982 31.084 1.00 93.50 315 PRO A O 1
ATOM 2519 N N . MET A 1 316 ? -0.957 -19.248 33.116 1.00 94.44 316 MET A N 1
ATOM 2520 C CA . MET A 1 316 ? -2.341 -19.741 33.043 1.00 94.44 316 MET A CA 1
ATOM 2521 C C . MET A 1 316 ? -3.164 -19.156 31.880 1.00 94.44 316 MET A C 1
ATOM 2523 O O . MET A 1 316 ? -4.206 -19.708 31.534 1.00 94.44 316 MET A O 1
ATOM 2527 N N . LEU A 1 317 ? -2.728 -18.040 31.287 1.00 94.31 317 LEU A N 1
ATOM 2528 C CA . LEU A 1 317 ? -3.417 -17.365 30.183 1.00 94.31 317 LEU A CA 1
ATOM 2529 C C . LEU A 1 317 ? -2.858 -17.733 28.803 1.00 94.31 317 LEU A C 1
ATOM 2531 O O . LEU A 1 317 ? -3.411 -17.303 27.790 1.00 94.31 317 LEU A O 1
ATOM 2535 N N . ARG A 1 318 ? -1.751 -18.483 28.744 1.00 90.19 318 ARG A N 1
ATOM 2536 C CA . ARG A 1 318 ? -0.993 -18.712 27.502 1.00 90.19 318 ARG A CA 1
ATOM 2537 C C . ARG A 1 318 ? -0.554 -20.156 27.312 1.00 90.19 318 ARG A C 1
ATOM 2539 O O . ARG A 1 318 ? -0.616 -20.664 26.193 1.00 90.19 318 ARG A O 1
ATOM 2546 N N . ASP A 1 319 ? -0.097 -20.805 28.377 1.00 92.38 319 ASP A N 1
ATOM 2547 C CA . ASP A 1 319 ? 0.382 -22.178 28.322 1.00 92.38 319 ASP A CA 1
ATOM 2548 C C . ASP A 1 319 ? -0.794 -23.150 28.414 1.00 92.38 319 ASP A C 1
ATOM 2550 O O . ASP A 1 319 ? -1.429 -23.299 29.457 1.00 92.38 319 ASP A O 1
ATOM 2554 N N . LYS A 1 320 ? -1.057 -23.847 27.305 1.00 92.50 320 LYS A N 1
ATOM 2555 C CA . LYS A 1 320 ? -2.123 -24.850 27.196 1.00 92.50 320 LYS A CA 1
ATOM 2556 C C . LYS A 1 320 ? -1.930 -26.039 28.143 1.00 92.50 320 LYS A C 1
ATOM 2558 O O . LYS A 1 320 ? -2.895 -26.756 28.387 1.00 92.50 320 LYS A O 1
ATOM 2563 N N . ASN A 1 321 ? -0.714 -26.256 28.649 1.00 94.62 321 ASN A N 1
ATOM 2564 C CA . ASN A 1 321 ? -0.391 -27.332 29.584 1.00 94.62 321 ASN A CA 1
ATOM 2565 C C . ASN A 1 321 ? -0.509 -26.905 31.055 1.00 94.62 321 ASN A C 1
ATOM 2567 O O . ASN A 1 321 ? -0.377 -27.745 31.946 1.00 94.62 321 ASN A O 1
ATOM 2571 N N . HIS A 1 322 ? -0.741 -25.620 31.335 1.00 95.25 322 HIS A N 1
ATOM 2572 C CA . HIS A 1 322 ? -0.893 -25.139 32.702 1.00 95.25 322 HIS A CA 1
ATOM 2573 C C . HIS A 1 322 ? -2.195 -25.694 33.322 1.00 95.25 322 HIS A C 1
ATOM 2575 O O . HIS A 1 322 ? -3.238 -25.649 32.668 1.00 95.25 322 HIS A O 1
ATOM 2581 N N . PRO A 1 323 ? -2.196 -26.172 34.585 1.00 94.12 323 PRO A N 1
ATOM 2582 C CA . PRO A 1 323 ? -3.372 -26.807 35.202 1.00 94.12 323 PRO A CA 1
ATOM 2583 C C . PRO A 1 323 ? -4.598 -25.886 35.278 1.00 94.12 323 PRO A C 1
ATOM 2585 O O . PRO A 1 323 ? -5.730 -26.341 35.153 1.00 94.12 323 PRO A O 1
ATOM 2588 N N . ASP A 1 324 ? -4.360 -24.584 35.438 1.00 94.56 324 ASP A N 1
ATOM 2589 C CA . ASP A 1 324 ? -5.405 -23.554 35.500 1.00 94.56 324 ASP A CA 1
ATOM 2590 C C . ASP A 1 324 ? -5.768 -22.952 34.122 1.00 94.56 324 ASP A C 1
ATOM 2592 O O . ASP A 1 324 ? -6.479 -21.947 34.055 1.00 94.56 324 ASP A O 1
ATOM 2596 N N . PHE A 1 325 ? -5.258 -23.504 33.012 1.00 94.56 325 PHE A N 1
ATOM 2597 C CA . PHE A 1 325 ? -5.537 -22.978 31.674 1.00 94.56 325 PHE A CA 1
ATOM 2598 C C . PHE A 1 325 ? -7.006 -23.177 31.282 1.00 94.56 325 PHE A C 1
ATOM 2600 O O . PHE A 1 325 ? -7.544 -24.284 31.333 1.00 94.56 325 PHE A O 1
ATOM 2607 N N . ASN A 1 326 ? -7.657 -22.105 30.821 1.00 94.12 326 ASN A N 1
ATOM 2608 C CA . ASN A 1 326 ? -9.041 -22.151 30.356 1.00 94.12 326 ASN A CA 1
ATOM 2609 C C . ASN A 1 326 ? -9.125 -21.925 28.834 1.00 94.12 326 ASN A C 1
ATOM 2611 O O . ASN A 1 326 ? -9.039 -20.778 28.391 1.00 94.12 326 ASN A O 1
ATOM 2615 N N . PRO A 1 327 ? -9.402 -22.964 28.019 1.00 92.06 327 PRO A N 1
ATOM 2616 C CA . PRO A 1 327 ? -9.474 -22.830 26.561 1.00 92.06 327 PRO A CA 1
ATOM 2617 C C . PRO A 1 327 ? -10.647 -21.962 26.076 1.00 92.06 327 PRO A C 1
ATOM 2619 O O . PRO A 1 327 ? -10.653 -21.515 24.930 1.00 92.06 327 PRO A O 1
ATOM 2622 N N . ASN A 1 328 ? -11.649 -21.717 26.927 1.00 93.81 328 ASN A N 1
ATOM 2623 C CA . ASN A 1 328 ? -12.809 -20.886 26.602 1.00 93.81 328 ASN A CA 1
ATOM 2624 C C . ASN A 1 328 ? -12.612 -19.405 26.965 1.00 93.81 328 ASN A C 1
ATOM 2626 O O . ASN A 1 328 ? -13.510 -18.599 26.705 1.00 93.81 328 ASN A O 1
ATOM 2630 N N . LEU A 1 329 ? -11.484 -19.046 27.588 1.00 96.12 329 LEU A N 1
ATOM 2631 C CA . LEU A 1 329 ? -11.155 -17.672 27.946 1.00 96.12 329 LEU A CA 1
ATOM 2632 C C . LEU A 1 329 ? -10.313 -17.030 26.841 1.00 96.12 329 LEU A C 1
ATOM 2634 O O . LEU A 1 329 ? -9.174 -17.413 26.598 1.00 96.12 329 LEU A O 1
ATOM 2638 N N . LYS A 1 330 ? -10.875 -16.018 26.183 1.00 96.31 330 LYS A N 1
ATOM 2639 C CA . LYS A 1 330 ? -10.157 -15.175 25.226 1.00 96.31 330 LYS A CA 1
ATOM 2640 C C . LYS A 1 330 ? -9.541 -13.990 25.953 1.00 96.31 330 LYS A C 1
ATOM 2642 O O . LYS A 1 330 ? -10.243 -13.290 26.679 1.00 96.31 330 LYS A O 1
ATOM 2647 N N . VAL A 1 331 ? -8.259 -13.749 25.721 1.00 96.56 331 VAL A N 1
ATOM 2648 C CA . VAL A 1 331 ? -7.519 -12.658 26.361 1.00 96.56 331 VAL A CA 1
ATOM 2649 C C . VAL A 1 331 ? -7.092 -11.657 25.298 1.00 96.56 331 VAL A C 1
ATOM 2651 O O . VAL A 1 331 ? -6.515 -12.060 24.295 1.00 96.56 331 VAL A O 1
ATOM 2654 N N . ALA A 1 332 ? -7.386 -10.374 25.500 1.00 95.38 332 ALA A N 1
ATOM 2655 C CA . ALA A 1 332 ? -6.771 -9.286 24.744 1.00 95.38 332 ALA A CA 1
ATOM 2656 C C . ALA A 1 332 ? -5.570 -8.757 25.537 1.00 95.38 332 ALA A C 1
ATOM 2658 O O . ALA A 1 332 ? -5.715 -8.402 26.705 1.00 95.38 332 ALA A O 1
ATOM 2659 N N . GLY A 1 333 ? -4.395 -8.731 24.917 1.00 93.31 333 GLY A N 1
ATOM 2660 C CA . GLY A 1 333 ? -3.125 -8.441 25.585 1.00 93.31 333 GLY A CA 1
ATOM 2661 C C . GLY A 1 333 ? -1.965 -8.379 24.594 1.00 93.31 333 GLY A C 1
ATOM 2662 O O . GLY A 1 333 ? -2.174 -8.430 23.380 1.00 93.31 333 GLY A O 1
ATOM 2663 N N . THR A 1 334 ? -0.750 -8.268 25.115 1.00 90.31 334 THR A N 1
ATOM 2664 C CA . THR A 1 334 ? 0.488 -8.084 24.339 1.00 90.31 334 THR A CA 1
ATOM 2665 C C . THR A 1 334 ? 1.397 -9.309 24.376 1.00 90.31 334 THR A C 1
ATOM 2667 O O . THR A 1 334 ? 2.361 -9.366 23.624 1.00 90.31 334 THR A O 1
ATOM 2670 N N . ALA A 1 335 ? 1.104 -10.322 25.194 1.00 89.88 335 ALA A N 1
ATOM 2671 C CA . ALA A 1 335 ? 2.056 -11.389 25.479 1.00 89.88 335 ALA A CA 1
ATOM 2672 C C . ALA A 1 335 ? 2.107 -12.507 24.423 1.00 89.88 335 ALA A C 1
ATOM 2674 O O . ALA A 1 335 ? 3.080 -13.260 24.375 1.00 89.88 335 ALA A O 1
ATOM 2675 N N . SER A 1 336 ? 1.091 -12.660 23.569 1.00 87.62 336 SER A N 1
ATOM 2676 C CA . SER A 1 336 ? 1.119 -13.620 22.454 1.00 87.62 336 SER A CA 1
ATOM 2677 C C . SER A 1 336 ? 0.432 -13.082 21.203 1.00 87.62 336 SER A C 1
ATOM 2679 O O . SER A 1 336 ? -0.340 -12.124 21.252 1.00 87.62 336 SER A O 1
ATOM 2681 N N . GLN A 1 337 ? 0.663 -13.745 20.070 1.00 85.12 337 GLN A N 1
ATOM 2682 C CA . GLN A 1 337 ? -0.017 -13.434 18.815 1.00 85.12 337 GLN A CA 1
ATOM 2683 C C . GLN A 1 337 ? -1.546 -13.528 18.942 1.00 85.12 337 GLN A C 1
ATOM 2685 O O . GLN A 1 337 ? -2.252 -12.659 18.435 1.00 85.12 337 GLN A O 1
ATOM 2690 N N . GLU A 1 338 ? -2.071 -14.559 19.607 1.00 87.25 338 GLU A N 1
ATOM 2691 C CA . GLU A 1 338 ? -3.513 -14.734 19.806 1.00 87.25 338 GLU A CA 1
ATOM 2692 C C . GLU A 1 338 ? -4.095 -13.576 20.615 1.00 87.25 338 GLU A C 1
ATOM 2694 O O . GLU A 1 338 ? -5.193 -13.108 20.313 1.00 87.25 338 GLU A O 1
ATOM 2699 N N . GLN A 1 339 ? -3.343 -13.087 21.605 1.00 92.12 339 GLN A N 1
ATOM 2700 C CA . GLN A 1 339 ? -3.746 -11.943 22.411 1.00 92.12 339 GLN A CA 1
ATOM 2701 C C . GLN A 1 339 ? -3.744 -10.635 21.614 1.00 92.12 339 GLN A C 1
ATOM 2703 O O . GLN A 1 339 ? -4.694 -9.859 21.730 1.00 92.12 339 GLN A O 1
ATOM 2708 N N . ILE A 1 340 ? -2.734 -10.415 20.767 1.00 90.06 340 ILE A N 1
ATOM 2709 C CA . ILE A 1 340 ? -2.653 -9.230 19.900 1.00 90.06 340 ILE A CA 1
ATOM 2710 C C . ILE A 1 340 ? -3.779 -9.249 18.861 1.00 90.06 340 ILE A C 1
ATOM 2712 O O . ILE A 1 340 ? -4.451 -8.240 18.660 1.00 90.06 340 ILE A O 1
ATOM 2716 N N . LEU A 1 341 ? -4.045 -10.398 18.231 1.00 87.62 341 LEU A N 1
ATOM 2717 C CA . LEU A 1 341 ? -5.167 -10.553 17.297 1.00 87.62 341 LEU A CA 1
ATOM 2718 C C . LEU A 1 341 ? -6.515 -10.314 17.990 1.00 87.62 341 LEU A C 1
ATOM 2720 O O . LEU A 1 341 ? -7.390 -9.651 17.432 1.00 87.62 341 LEU A O 1
ATOM 2724 N N . MET A 1 342 ? -6.675 -10.808 19.223 1.00 91.38 342 MET A N 1
ATOM 2725 C CA . MET A 1 342 ? -7.863 -10.545 20.035 1.00 91.38 342 MET A CA 1
ATOM 2726 C C . MET A 1 342 ? -8.018 -9.055 20.353 1.00 91.38 342 MET A C 1
ATOM 2728 O O . MET A 1 342 ? -9.124 -8.523 20.261 1.00 91.38 342 MET A O 1
ATOM 2732 N N . ALA A 1 343 ? -6.920 -8.377 20.692 1.00 92.50 343 ALA A N 1
ATOM 2733 C CA . ALA A 1 343 ? -6.903 -6.944 20.953 1.00 92.50 343 ALA A CA 1
ATOM 2734 C C . ALA A 1 343 ? -7.261 -6.133 19.697 1.00 92.50 343 ALA A C 1
ATOM 2736 O O . ALA A 1 343 ? -8.110 -5.247 19.770 1.00 92.50 343 ALA A O 1
ATOM 2737 N N . LEU A 1 344 ? -6.715 -6.484 18.529 1.00 88.56 344 LEU A N 1
ATOM 2738 C CA . LEU A 1 344 ? -7.049 -5.837 17.256 1.00 88.56 344 LEU A CA 1
ATOM 2739 C C . LEU A 1 344 ? -8.532 -6.008 16.874 1.00 88.56 344 LEU A C 1
ATOM 2741 O O . LEU A 1 344 ? -9.159 -5.032 16.463 1.00 88.56 344 LEU A O 1
ATOM 2745 N N . ASP A 1 345 ? -9.135 -7.194 17.061 1.00 87.12 345 ASP A N 1
ATOM 2746 C CA . ASP A 1 345 ? -10.581 -7.390 16.810 1.00 87.12 345 ASP A CA 1
ATOM 2747 C C . ASP A 1 345 ? -11.442 -6.612 17.819 1.00 87.12 345 ASP A C 1
ATOM 2749 O O . ASP A 1 345 ? -12.464 -6.023 17.450 1.00 87.12 345 ASP A O 1
ATOM 2753 N N . LYS A 1 346 ? -11.031 -6.582 19.095 1.00 90.19 346 LYS A N 1
ATOM 2754 C CA . LYS A 1 346 ? -11.778 -5.931 20.180 1.00 90.19 346 LYS A CA 1
ATOM 2755 C C . LYS A 1 346 ? -11.728 -4.404 20.098 1.00 90.19 346 LYS A C 1
ATOM 2757 O O . LYS A 1 346 ? -12.759 -3.756 20.286 1.00 90.19 346 LYS A O 1
ATOM 2762 N N . TYR A 1 347 ? -10.556 -3.834 19.828 1.00 89.56 347 TYR A N 1
ATOM 2763 C CA . TYR A 1 347 ? -10.269 -2.402 19.965 1.00 89.56 347 TYR A CA 1
ATOM 2764 C C . TYR A 1 347 ? -10.175 -1.659 18.628 1.00 89.56 347 TYR A C 1
ATOM 2766 O O . TYR A 1 347 ? -9.640 -0.558 18.569 1.00 89.56 347 TYR A O 1
ATOM 2774 N N . ARG A 1 348 ? -10.766 -2.210 17.564 1.00 82.50 348 ARG A N 1
ATOM 2775 C CA . ARG A 1 348 ? -10.757 -1.676 16.186 1.00 82.50 348 ARG A CA 1
ATOM 2776 C C . ARG A 1 348 ? -11.206 -0.218 15.988 1.00 82.50 348 ARG A C 1
ATOM 2778 O O . ARG A 1 348 ? -11.015 0.312 14.903 1.00 82.50 348 ARG A O 1
ATOM 2785 N N . MET A 1 349 ? -11.836 0.395 16.995 1.00 78.38 349 MET A N 1
ATOM 2786 C CA . MET A 1 349 ? -12.287 1.797 16.981 1.00 78.38 349 MET A CA 1
ATOM 2787 C C . MET A 1 349 ? -11.487 2.700 17.938 1.00 78.38 349 MET A C 1
ATOM 2789 O O . MET A 1 349 ? -11.838 3.863 18.111 1.00 78.38 349 MET A O 1
ATOM 2793 N N . ARG A 1 350 ? -10.453 2.175 18.609 1.00 86.31 350 ARG A N 1
ATOM 2794 C CA . ARG A 1 350 ? -9.625 2.897 19.585 1.00 86.31 350 ARG A CA 1
ATOM 2795 C C . ARG A 1 350 ? -8.227 3.084 19.006 1.00 86.31 350 ARG A C 1
ATOM 2797 O O . ARG A 1 350 ? -7.403 2.175 19.073 1.00 86.31 350 ARG A O 1
ATOM 2804 N N . ALA A 1 351 ? -7.969 4.253 18.422 1.00 82.81 351 ALA A N 1
ATOM 2805 C CA . ALA A 1 351 ? -6.742 4.523 17.669 1.00 82.81 351 ALA A CA 1
ATOM 2806 C C . ALA A 1 351 ? -5.454 4.227 18.463 1.00 82.81 351 ALA A C 1
ATOM 2808 O O . ALA A 1 351 ? -4.540 3.611 17.918 1.00 82.81 351 ALA A O 1
ATOM 2809 N N . GLU A 1 352 ? -5.397 4.581 19.751 1.00 82.81 352 GLU A N 1
ATOM 2810 C CA . GLU A 1 352 ? -4.222 4.314 20.595 1.00 82.81 352 GLU A CA 1
ATOM 2811 C C . GLU A 1 352 ? -3.969 2.821 20.824 1.00 82.81 352 GLU A C 1
ATOM 2813 O O . GLU A 1 352 ? -2.833 2.352 20.756 1.00 82.81 352 GLU A O 1
ATOM 2818 N N . TYR A 1 353 ? -5.034 2.045 21.026 1.00 88.50 353 TYR A N 1
ATOM 2819 C CA . TYR A 1 353 ? -4.930 0.596 21.160 1.00 88.50 353 TYR A CA 1
ATOM 2820 C C . TYR A 1 353 ? -4.445 -0.036 19.860 1.00 88.50 353 TYR A C 1
ATOM 2822 O O . TYR A 1 353 ? -3.576 -0.902 19.896 1.00 88.50 353 TYR A O 1
ATOM 2830 N N . ILE A 1 354 ? -4.969 0.408 18.713 1.00 88.50 354 ILE A N 1
ATOM 2831 C CA . ILE A 1 354 ? -4.522 -0.059 17.395 1.00 88.50 354 ILE A CA 1
ATOM 2832 C C . ILE A 1 354 ? -3.033 0.235 17.216 1.00 88.50 354 ILE A C 1
ATOM 2834 O O . ILE A 1 354 ? -2.275 -0.664 16.859 1.00 88.50 354 ILE A O 1
ATOM 2838 N N . HIS A 1 355 ? -2.604 1.461 17.515 1.00 85.19 355 HIS A N 1
ATOM 2839 C CA . HIS A 1 355 ? -1.206 1.868 17.416 1.00 85.19 355 HIS A CA 1
ATOM 2840 C C . HIS A 1 355 ? -0.294 0.956 18.252 1.00 85.19 355 HIS A C 1
ATOM 2842 O O . HIS A 1 355 ? 0.665 0.381 17.732 1.00 85.19 355 HIS A O 1
ATOM 2848 N N . SER A 1 356 ? -0.636 0.739 19.521 1.00 85.81 356 SER A N 1
ATOM 2849 C CA . SER A 1 356 ? 0.124 -0.129 20.426 1.00 85.81 356 SER A CA 1
ATOM 2850 C C . SER A 1 356 ? 0.064 -1.608 20.034 1.00 85.81 356 SER A C 1
ATOM 2852 O O . SER A 1 356 ? 1.063 -2.317 20.157 1.00 85.81 356 SER A O 1
ATOM 2854 N N . CYS A 1 357 ? -1.064 -2.094 19.509 1.00 89.06 357 CYS A N 1
ATOM 2855 C CA . CYS A 1 357 ? -1.172 -3.455 18.978 1.00 89.06 357 CYS A CA 1
ATOM 2856 C C . CYS A 1 357 ? -0.232 -3.654 17.789 1.00 89.06 357 CYS A C 1
ATOM 2858 O O . CYS A 1 357 ? 0.483 -4.651 17.731 1.00 89.06 357 CYS A O 1
ATOM 2860 N N . ILE A 1 358 ? -0.218 -2.703 16.852 1.00 87.56 358 ILE A N 1
ATOM 2861 C CA . ILE A 1 358 ? 0.636 -2.763 15.666 1.00 87.56 358 ILE A CA 1
ATOM 2862 C C . ILE A 1 358 ? 2.110 -2.708 16.071 1.00 87.56 358 ILE A C 1
ATOM 2864 O O . ILE A 1 358 ? 2.907 -3.486 15.554 1.00 87.56 358 ILE A O 1
ATOM 2868 N N . TYR A 1 359 ? 2.469 -1.847 17.026 1.00 84.56 359 TYR A N 1
ATOM 2869 C CA . TYR A 1 359 ? 3.826 -1.792 17.565 1.00 84.56 359 TYR A CA 1
ATOM 2870 C C . TYR A 1 359 ? 4.268 -3.146 18.138 1.00 84.56 359 TYR A C 1
ATOM 2872 O O . TYR A 1 359 ? 5.307 -3.676 17.746 1.00 84.56 359 TYR A O 1
ATOM 2880 N N . ASN A 1 360 ? 3.447 -3.753 18.999 1.00 85.31 360 ASN A N 1
ATOM 2881 C CA . ASN A 1 360 ? 3.742 -5.067 19.569 1.00 85.31 360 ASN A CA 1
ATOM 2882 C C . ASN A 1 360 ? 3.817 -6.157 18.493 1.00 85.31 360 ASN A C 1
ATOM 2884 O O . ASN A 1 360 ? 4.708 -7.000 18.531 1.00 85.31 360 ASN A O 1
ATOM 2888 N N . LEU A 1 361 ? 2.946 -6.117 17.485 1.00 84.25 361 LEU A N 1
ATOM 2889 C CA . LEU A 1 361 ? 2.984 -7.047 16.357 1.00 84.25 361 LEU A CA 1
ATOM 2890 C C . LEU A 1 361 ? 4.300 -6.938 15.576 1.00 84.25 361 LEU A C 1
ATOM 2892 O O . LEU A 1 361 ? 4.896 -7.967 15.259 1.00 84.25 361 LEU A O 1
ATOM 2896 N N . ILE A 1 362 ? 4.791 -5.721 15.316 1.00 79.56 362 ILE A N 1
ATOM 2897 C CA . ILE A 1 362 ? 6.101 -5.502 14.682 1.00 79.56 362 ILE A CA 1
ATOM 2898 C C . ILE A 1 362 ? 7.207 -6.119 15.539 1.00 79.56 362 ILE A C 1
ATOM 2900 O O . ILE A 1 362 ? 8.033 -6.869 15.018 1.00 79.56 362 ILE A O 1
ATOM 2904 N N . THR A 1 363 ? 7.200 -5.857 16.848 1.00 81.00 363 THR A N 1
ATOM 2905 C CA . THR A 1 363 ? 8.153 -6.450 17.793 1.00 81.00 363 THR A CA 1
ATOM 2906 C C . THR A 1 363 ? 8.123 -7.975 17.716 1.00 81.00 363 THR A C 1
ATOM 2908 O O . THR A 1 363 ? 9.176 -8.595 17.592 1.00 81.00 363 THR A O 1
ATOM 2911 N N . PHE A 1 364 ? 6.938 -8.592 17.672 1.00 77.50 364 PHE A N 1
ATOM 2912 C CA . PHE A 1 364 ? 6.811 -10.039 17.506 1.00 77.50 364 PHE A CA 1
ATOM 2913 C C . PHE A 1 364 ? 7.356 -10.535 16.164 1.00 77.50 364 PHE A C 1
ATOM 2915 O O . PHE A 1 364 ? 8.105 -11.513 16.121 1.00 77.50 364 PHE A O 1
ATOM 2922 N N . ALA A 1 365 ? 6.994 -9.868 15.068 1.00 73.25 365 ALA A N 1
ATOM 2923 C CA . ALA A 1 365 ? 7.426 -10.238 13.727 1.00 73.25 365 ALA A CA 1
ATOM 2924 C C . ALA A 1 365 ? 8.958 -10.195 13.594 1.00 73.25 365 ALA A C 1
ATOM 2926 O O . ALA A 1 365 ? 9.544 -11.108 13.008 1.00 73.25 365 ALA A O 1
ATOM 2927 N N . VAL A 1 366 ? 9.595 -9.174 14.180 1.00 70.56 366 VAL A N 1
ATOM 2928 C CA . VAL A 1 366 ? 11.049 -8.968 14.156 1.00 70.56 366 VAL A CA 1
ATOM 2929 C C . VAL A 1 366 ? 11.773 -9.899 15.133 1.00 70.56 366 VAL A C 1
ATOM 2931 O O . VAL A 1 366 ? 12.700 -10.593 14.724 1.00 70.56 366 VAL A O 1
ATOM 2934 N N . MET A 1 367 ? 11.364 -9.947 16.406 1.00 66.56 367 MET A N 1
ATOM 2935 C CA . MET A 1 367 ? 12.070 -10.713 17.444 1.00 66.56 367 MET A CA 1
ATOM 2936 C C . MET A 1 367 ? 11.967 -12.224 17.242 1.00 66.56 367 MET A C 1
ATOM 2938 O O . MET A 1 367 ? 12.945 -12.936 17.458 1.00 66.56 367 MET A O 1
ATOM 2942 N N . TYR A 1 368 ? 10.802 -12.725 16.821 1.00 66.25 368 TYR A N 1
ATOM 2943 C CA . TYR A 1 368 ? 10.557 -14.168 16.719 1.00 66.25 368 TYR A CA 1
ATOM 2944 C C . TYR A 1 368 ? 10.685 -14.713 15.296 1.00 66.25 368 TYR A C 1
ATOM 2946 O O . TYR A 1 368 ? 10.392 -15.887 15.072 1.00 66.25 368 TYR A O 1
ATOM 2954 N N . ASN A 1 369 ? 11.136 -13.884 14.344 1.00 64.62 369 ASN A N 1
ATOM 2955 C CA . ASN A 1 369 ? 11.347 -14.243 12.941 1.00 64.62 369 ASN A CA 1
ATOM 2956 C C . ASN A 1 369 ? 10.187 -15.089 12.387 1.00 64.62 369 ASN A C 1
ATOM 2958 O O . ASN A 1 369 ? 10.354 -16.265 12.071 1.00 64.62 369 ASN A O 1
ATOM 2962 N N . MET A 1 370 ? 8.988 -14.506 12.370 1.00 70.56 370 MET A N 1
ATOM 2963 C CA . MET A 1 370 ? 7.715 -15.194 12.131 1.00 70.56 370 MET A CA 1
ATOM 2964 C C . MET A 1 370 ? 7.711 -16.014 10.825 1.00 70.56 370 MET A C 1
ATOM 2966 O O . MET A 1 370 ? 7.457 -15.489 9.741 1.00 70.56 370 MET A O 1
ATOM 2970 N N . LYS A 1 371 ? 7.970 -17.327 10.921 1.00 66.50 371 LYS A N 1
ATOM 2971 C CA . LYS A 1 371 ? 8.153 -18.191 9.738 1.00 66.50 371 LYS A CA 1
ATOM 2972 C C . LYS A 1 371 ? 6.842 -18.673 9.111 1.00 66.50 371 LYS A C 1
ATOM 2974 O O . LYS A 1 371 ? 6.777 -18.779 7.890 1.00 66.50 371 LYS A O 1
ATOM 2979 N N . SER A 1 372 ? 5.789 -18.915 9.901 1.00 75.88 372 SER A N 1
ATOM 2980 C CA . SER A 1 372 ? 4.513 -19.451 9.379 1.00 75.88 372 SER A CA 1
ATOM 2981 C C . SER A 1 372 ? 3.867 -18.511 8.356 1.00 75.88 372 SER A C 1
ATOM 2983 O O . SER A 1 372 ? 3.735 -17.305 8.583 1.00 75.88 372 SER A O 1
ATOM 2985 N N . VAL A 1 373 ? 3.478 -19.088 7.215 1.00 74.00 373 VAL A N 1
ATOM 2986 C CA . VAL A 1 373 ? 2.803 -18.397 6.106 1.00 74.00 373 VAL A CA 1
ATOM 2987 C C . VAL A 1 373 ? 1.387 -18.010 6.501 1.00 74.00 373 VAL A C 1
ATOM 2989 O O . VAL A 1 373 ? 0.949 -16.892 6.241 1.00 74.00 373 VAL A O 1
ATOM 2992 N N . GLU A 1 374 ? 0.681 -18.931 7.146 1.00 77.00 374 GLU A N 1
ATOM 2993 C CA . GLU A 1 374 ? -0.722 -18.813 7.536 1.00 77.00 374 GLU A CA 1
ATOM 2994 C C . GLU A 1 374 ? -0.894 -17.652 8.511 1.00 77.00 374 GLU A C 1
ATOM 2996 O O . GLU A 1 374 ? -1.738 -16.778 8.326 1.00 77.00 374 GLU A O 1
ATOM 3001 N N . VAL A 1 375 ? -0.009 -17.605 9.503 1.00 77.75 375 VAL A N 1
ATOM 3002 C CA . VAL A 1 375 ? 0.051 -16.549 10.505 1.00 77.75 375 VAL A CA 1
ATOM 3003 C C . VAL A 1 375 ? 0.302 -15.180 9.870 1.00 77.75 375 VAL A C 1
ATOM 3005 O O . VAL A 1 375 ? -0.432 -14.232 10.145 1.00 77.75 375 VAL A O 1
ATOM 3008 N N . ARG A 1 376 ? 1.310 -15.059 8.995 1.00 81.19 376 ARG A N 1
ATOM 3009 C CA . ARG A 1 376 ? 1.593 -13.779 8.325 1.00 81.19 376 ARG A CA 1
ATOM 3010 C C . ARG A 1 376 ? 0.462 -13.357 7.400 1.00 81.19 376 ARG A C 1
ATOM 3012 O O . ARG A 1 376 ? 0.134 -12.177 7.361 1.00 81.19 376 ARG A O 1
ATOM 3019 N N . THR A 1 377 ? -0.155 -14.305 6.702 1.00 84.69 377 THR A N 1
ATOM 3020 C CA . THR A 1 377 ? -1.319 -14.052 5.843 1.00 84.69 377 THR A CA 1
ATOM 3021 C C . THR A 1 377 ? -2.477 -13.469 6.647 1.00 84.69 377 THR A C 1
ATOM 3023 O O . THR A 1 377 ? -3.090 -12.495 6.213 1.00 84.69 377 THR A O 1
ATOM 3026 N N . GLU A 1 378 ? -2.748 -14.013 7.834 1.00 83.81 378 GLU A N 1
ATOM 3027 C CA . GLU A 1 378 ? -3.799 -13.495 8.710 1.00 83.81 378 GLU A CA 1
ATOM 3028 C C . GLU A 1 378 ? -3.493 -12.070 9.181 1.00 83.81 378 GLU A C 1
ATOM 3030 O O . GLU A 1 378 ? -4.348 -11.191 9.093 1.00 83.81 378 GLU A O 1
ATOM 3035 N N . PHE A 1 379 ? -2.252 -11.796 9.587 1.00 84.94 379 PHE A N 1
ATOM 3036 C CA . PHE A 1 379 ? -1.858 -10.443 9.973 1.00 84.94 379 PHE A CA 1
ATOM 3037 C C . PHE A 1 379 ? -1.935 -9.441 8.822 1.00 84.94 379 PHE A C 1
ATOM 3039 O O . PHE A 1 379 ? -2.426 -8.334 9.029 1.00 84.94 379 PHE A O 1
ATOM 3046 N N . VAL A 1 380 ? -1.510 -9.813 7.611 1.00 89.31 380 VAL A N 1
ATOM 3047 C CA . VAL A 1 380 ? -1.638 -8.946 6.428 1.00 89.31 380 VAL A CA 1
ATOM 3048 C C . VAL A 1 380 ? -3.106 -8.578 6.200 1.00 89.31 380 VAL A C 1
ATOM 3050 O O . VAL A 1 380 ? -3.412 -7.399 6.047 1.00 89.31 380 VAL A O 1
ATOM 3053 N N . ARG A 1 381 ? -4.025 -9.551 6.265 1.00 89.44 381 ARG A N 1
ATOM 3054 C CA . ARG A 1 381 ? -5.471 -9.293 6.134 1.00 89.44 381 ARG A CA 1
ATOM 3055 C C . ARG A 1 381 ? -5.989 -8.349 7.215 1.00 89.44 381 ARG A C 1
ATOM 3057 O O . ARG A 1 381 ? -6.695 -7.395 6.904 1.00 89.44 381 ARG A O 1
ATOM 3064 N N . VAL A 1 382 ? -5.614 -8.585 8.471 1.00 88.25 382 VAL A N 1
ATOM 3065 C CA . VAL A 1 382 ? -6.023 -7.732 9.596 1.00 88.25 382 VAL A CA 1
ATOM 3066 C C . VAL A 1 382 ? -5.514 -6.298 9.419 1.00 88.25 382 VAL A C 1
ATOM 3068 O O . VAL A 1 382 ? -6.273 -5.355 9.627 1.00 88.25 382 VAL A O 1
ATOM 3071 N N . ILE A 1 383 ? -4.264 -6.112 8.990 1.00 90.19 383 ILE A N 1
ATOM 3072 C CA . ILE A 1 383 ? -3.673 -4.784 8.775 1.00 90.19 383 ILE A CA 1
ATOM 3073 C C . ILE A 1 383 ? -4.336 -4.046 7.605 1.00 90.19 383 ILE A C 1
ATOM 3075 O O . ILE A 1 383 ? -4.635 -2.860 7.739 1.00 90.19 383 ILE A O 1
ATOM 3079 N N . ILE A 1 384 ? -4.627 -4.730 6.492 1.00 91.56 384 ILE A N 1
ATOM 3080 C CA . ILE A 1 384 ? -5.381 -4.144 5.368 1.00 91.56 384 ILE A CA 1
ATOM 3081 C C . ILE A 1 384 ? -6.744 -3.631 5.850 1.00 91.56 384 ILE A C 1
ATOM 3083 O O . ILE A 1 384 ? -7.126 -2.500 5.550 1.00 91.56 384 ILE A O 1
ATOM 3087 N N . GLU A 1 385 ? -7.460 -4.432 6.641 1.00 87.75 385 GLU A N 1
ATOM 3088 C CA . GLU A 1 385 ? -8.757 -4.041 7.194 1.00 87.75 385 GLU A CA 1
ATOM 3089 C C . GLU A 1 385 ? -8.654 -2.850 8.151 1.00 87.75 385 GLU A C 1
ATOM 3091 O O . GLU A 1 385 ? -9.490 -1.948 8.099 1.00 87.75 385 GLU A O 1
ATOM 3096 N N . ILE A 1 386 ? -7.618 -2.802 8.993 1.00 88.81 386 ILE A N 1
ATOM 3097 C CA . ILE A 1 386 ? -7.378 -1.668 9.893 1.00 88.81 386 ILE A CA 1
ATOM 3098 C C . ILE A 1 386 ? -7.191 -0.376 9.100 1.00 88.81 386 ILE A C 1
ATOM 3100 O O . ILE A 1 386 ? -7.843 0.615 9.432 1.00 88.81 386 ILE A O 1
ATOM 3104 N N . ILE A 1 387 ? -6.363 -0.396 8.048 1.00 89.88 387 ILE A N 1
ATOM 3105 C CA . ILE A 1 387 ? -6.120 0.767 7.179 1.00 89.88 387 ILE A CA 1
ATOM 3106 C C . ILE A 1 387 ? -7.435 1.234 6.543 1.00 89.88 387 ILE A C 1
ATOM 3108 O O . ILE A 1 387 ? -7.763 2.416 6.595 1.00 89.88 387 ILE A O 1
ATOM 3112 N N . LYS A 1 388 ? -8.237 0.306 6.007 1.00 87.12 388 LYS A N 1
ATOM 3113 C CA . LYS A 1 388 ? -9.523 0.626 5.366 1.00 87.12 388 LYS A CA 1
ATOM 3114 C C . LYS A 1 388 ? -10.557 1.202 6.334 1.00 87.12 388 LYS A C 1
ATOM 3116 O O . LYS A 1 388 ? -11.337 2.072 5.954 1.00 87.12 388 LYS A O 1
ATOM 3121 N N . GLN A 1 389 ? -10.600 0.702 7.567 1.00 83.50 389 GLN A N 1
ATOM 3122 C CA . GLN A 1 389 ? -11.608 1.092 8.558 1.00 83.50 389 GLN A CA 1
ATOM 3123 C C . GLN A 1 389 ? -11.222 2.353 9.342 1.00 83.50 389 GLN A C 1
ATOM 3125 O O . GLN A 1 389 ? -12.101 3.027 9.879 1.00 83.50 389 GLN A O 1
ATOM 3130 N N . ASN A 1 390 ? -9.931 2.688 9.403 1.00 83.25 390 ASN A N 1
ATOM 3131 C CA . ASN A 1 390 ? -9.408 3.797 10.195 1.00 83.25 390 ASN A CA 1
ATOM 3132 C C . ASN A 1 390 ? -8.584 4.747 9.309 1.00 83.25 390 ASN A C 1
ATOM 3134 O O . ASN A 1 390 ? -7.356 4.677 9.322 1.00 83.25 390 ASN A O 1
ATOM 3138 N N . PRO A 1 391 ? -9.224 5.695 8.595 1.00 82.94 391 PRO A N 1
ATOM 3139 C CA . PRO A 1 391 ? -8.553 6.568 7.626 1.00 82.94 391 PRO A CA 1
ATOM 3140 C C . PRO A 1 391 ? -7.681 7.666 8.265 1.00 82.94 391 PRO A C 1
ATOM 3142 O O . PRO A 1 391 ? -7.281 8.611 7.579 1.00 82.94 391 PRO A O 1
ATOM 3145 N N . ALA A 1 392 ? -7.434 7.582 9.576 1.00 86.56 392 ALA A N 1
ATOM 3146 C CA . ALA A 1 392 ? -6.597 8.509 10.316 1.00 86.56 392 ALA A CA 1
ATOM 3147 C C . ALA A 1 392 ? -5.125 8.278 9.963 1.00 86.56 392 ALA A C 1
ATOM 3149 O O . ALA A 1 392 ? -4.605 7.172 10.110 1.00 86.56 392 ALA A O 1
ATOM 3150 N N . HIS A 1 393 ? -4.442 9.352 9.574 1.00 89.75 393 HIS A N 1
ATOM 3151 C CA . HIS A 1 393 ? -3.051 9.319 9.118 1.00 89.75 393 HIS A CA 1
ATOM 3152 C C . HIS A 1 393 ? -2.099 8.565 10.061 1.00 89.75 393 HIS A C 1
ATOM 3154 O O . HIS A 1 393 ? -1.326 7.726 9.603 1.00 89.75 393 HIS A O 1
ATOM 3160 N N . ALA A 1 394 ? -2.199 8.793 11.375 1.00 87.88 394 ALA A N 1
ATOM 3161 C CA . ALA A 1 394 ? -1.353 8.122 12.364 1.00 87.88 394 ALA A CA 1
ATOM 3162 C C . ALA A 1 394 ? -1.516 6.590 12.347 1.00 87.88 394 ALA A C 1
ATOM 3164 O O . ALA A 1 394 ? -0.527 5.864 12.450 1.00 87.88 394 ALA A O 1
ATOM 3165 N N . VAL A 1 395 ? -2.750 6.099 12.172 1.00 88.12 395 VAL A N 1
ATOM 3166 C CA . VAL A 1 395 ? -3.052 4.662 12.104 1.00 88.12 395 VAL A CA 1
ATOM 3167 C C . VAL A 1 395 ? -2.561 4.075 10.785 1.00 88.12 395 VAL A C 1
ATOM 3169 O O . VAL A 1 395 ? -1.909 3.033 10.786 1.00 88.12 395 VAL A O 1
ATOM 3172 N N . GLU A 1 396 ? -2.819 4.742 9.661 1.00 91.75 396 GLU A N 1
ATOM 3173 C CA . GLU A 1 396 ? -2.388 4.257 8.347 1.00 91.75 396 GLU A CA 1
ATOM 3174 C C . GLU A 1 396 ? -0.858 4.209 8.237 1.00 91.75 396 GLU A C 1
ATOM 3176 O O . GLU A 1 396 ? -0.308 3.215 7.768 1.00 91.75 396 GLU A O 1
ATOM 3181 N N . SER A 1 397 ? -0.156 5.228 8.743 1.00 91.31 397 SER A N 1
ATOM 3182 C CA . SER A 1 397 ? 1.309 5.307 8.706 1.00 91.31 397 SER A CA 1
ATOM 3183 C C . SER A 1 397 ? 1.978 4.150 9.461 1.00 91.31 397 SER A C 1
ATOM 3185 O O . SER A 1 397 ? 2.818 3.441 8.895 1.00 91.31 397 SER A O 1
ATOM 3187 N N . ILE A 1 398 ? 1.563 3.877 10.707 1.00 89.25 398 ILE A N 1
ATOM 3188 C CA . ILE A 1 398 ? 2.114 2.747 11.474 1.00 89.25 398 ILE A CA 1
ATOM 3189 C C . ILE A 1 398 ? 1.687 1.389 10.894 1.00 89.25 398 ILE A C 1
ATOM 3191 O O . ILE A 1 398 ? 2.468 0.435 10.900 1.00 89.25 398 ILE A O 1
ATOM 3195 N N . SER A 1 399 ? 0.480 1.298 10.330 1.00 91.94 399 SER A N 1
ATOM 3196 C CA . SER A 1 399 ? -0.019 0.079 9.684 1.00 91.94 399 SER A CA 1
ATOM 3197 C C . SER A 1 399 ? 0.785 -0.275 8.433 1.00 91.94 399 SER A C 1
ATOM 3199 O O . SER A 1 399 ? 1.166 -1.428 8.251 1.00 91.94 399 SER A O 1
ATOM 3201 N N . VAL A 1 400 ? 1.116 0.711 7.595 1.00 93.56 400 VAL A N 1
ATOM 3202 C CA . VAL A 1 400 ? 1.979 0.527 6.416 1.00 93.56 400 VAL A CA 1
ATOM 3203 C C . VAL A 1 400 ? 3.392 0.134 6.827 1.00 93.56 400 VAL A C 1
ATOM 3205 O O . VAL A 1 400 ? 3.998 -0.741 6.205 1.00 93.56 400 VAL A O 1
ATOM 3208 N N . TYR A 1 401 ? 3.921 0.747 7.889 1.00 91.88 401 TYR A N 1
ATOM 3209 C CA . TYR A 1 401 ? 5.212 0.351 8.440 1.00 91.88 401 TYR A CA 1
ATOM 3210 C C . TYR A 1 401 ? 5.215 -1.131 8.835 1.00 91.88 401 TYR A C 1
ATOM 3212 O O . TYR A 1 401 ? 6.100 -1.876 8.411 1.00 91.88 401 TYR A O 1
ATOM 3220 N N . CYS A 1 402 ? 4.186 -1.581 9.554 1.00 90.56 402 CYS A N 1
ATOM 3221 C CA . CYS A 1 402 ? 3.989 -2.987 9.901 1.00 90.56 402 CYS A CA 1
ATOM 3222 C C . CYS A 1 402 ? 3.889 -3.894 8.668 1.00 90.56 402 CYS A C 1
ATOM 3224 O O . CYS A 1 402 ? 4.616 -4.885 8.561 1.00 90.56 402 CYS A O 1
ATOM 3226 N N . LEU A 1 403 ? 3.052 -3.514 7.700 1.00 91.31 403 LEU A N 1
ATOM 3227 C CA . LEU A 1 403 ? 2.863 -4.257 6.458 1.00 91.31 403 LEU A CA 1
ATOM 3228 C C . LEU A 1 403 ? 4.190 -4.446 5.710 1.00 91.31 403 LEU A C 1
ATOM 3230 O O . LEU A 1 403 ? 4.455 -5.528 5.188 1.00 91.31 403 LEU A O 1
ATOM 3234 N N . SER A 1 404 ? 5.074 -3.444 5.742 1.00 90.56 404 SER A N 1
ATOM 3235 C CA . SER A 1 404 ? 6.393 -3.538 5.115 1.00 90.56 404 SER A CA 1
ATOM 3236 C C . SER A 1 404 ? 7.264 -4.661 5.690 1.00 90.56 404 SER A C 1
ATOM 3238 O O . SER A 1 404 ? 7.976 -5.311 4.927 1.00 90.56 404 SER A O 1
ATOM 3240 N N . PHE A 1 405 ? 7.166 -4.975 6.987 1.00 85.75 405 PHE A N 1
ATOM 3241 C CA . PHE A 1 405 ? 7.873 -6.121 7.573 1.00 85.75 405 PHE A CA 1
ATOM 3242 C C . PHE A 1 405 ? 7.236 -7.455 7.201 1.00 85.75 405 PHE A C 1
ATOM 3244 O O . PHE A 1 405 ? 7.952 -8.402 6.871 1.00 85.75 405 PHE A O 1
ATOM 3251 N N . LEU A 1 406 ? 5.903 -7.526 7.228 1.00 86.00 406 LEU A N 1
ATOM 3252 C CA . LEU A 1 406 ? 5.160 -8.748 6.905 1.00 86.00 406 LEU A CA 1
ATOM 3253 C C . LEU A 1 406 ? 5.412 -9.200 5.457 1.00 86.00 406 LEU A C 1
ATOM 3255 O O . LEU A 1 406 ? 5.505 -10.400 5.188 1.00 86.00 406 LEU A O 1
ATOM 3259 N N . ILE A 1 407 ? 5.571 -8.232 4.550 1.00 86.19 407 ILE A N 1
ATOM 3260 C CA . ILE A 1 407 ? 5.787 -8.440 3.117 1.00 86.19 407 ILE A CA 1
ATOM 3261 C C . ILE A 1 407 ? 7.276 -8.629 2.772 1.00 86.19 407 ILE A C 1
ATOM 3263 O O . ILE A 1 407 ? 7.603 -9.525 1.997 1.00 86.19 407 ILE A O 1
ATOM 3267 N N . LYS A 1 408 ? 8.208 -7.854 3.348 1.00 78.00 408 LYS A N 1
ATOM 3268 C CA . LYS A 1 408 ? 9.639 -7.886 2.965 1.00 78.00 408 LYS A CA 1
ATOM 3269 C C . LYS A 1 408 ? 10.345 -9.218 3.258 1.00 78.00 408 LYS A C 1
ATOM 3271 O O . LYS A 1 408 ? 11.238 -9.611 2.516 1.00 78.00 408 LYS A O 1
ATOM 3276 N N . HIS A 1 409 ? 9.973 -9.928 4.322 1.00 63.19 409 HIS A N 1
ATOM 3277 C CA . HIS A 1 409 ? 10.653 -11.164 4.750 1.00 63.19 409 HIS A CA 1
ATOM 3278 C C . HIS A 1 409 ? 10.048 -12.447 4.151 1.00 63.19 409 HIS A C 1
ATOM 3280 O O . HIS A 1 409 ? 10.184 -13.531 4.713 1.00 63.19 409 HIS A O 1
ATOM 3286 N N . SER A 1 410 ? 9.357 -12.335 3.015 1.00 58.41 410 SER A N 1
ATOM 3287 C CA . SER A 1 410 ? 8.529 -13.407 2.451 1.00 58.41 410 SER A CA 1
ATOM 3288 C C . SER A 1 410 ? 9.145 -14.174 1.283 1.00 58.41 410 SER A C 1
ATOM 3290 O O . SER A 1 410 ? 8.438 -14.929 0.637 1.00 58.41 410 SER A O 1
ATOM 3292 N N . THR A 1 411 ? 10.447 -14.070 1.015 1.00 52.88 411 THR A N 1
ATOM 3293 C CA . THR A 1 411 ? 11.070 -14.731 -0.153 1.00 52.88 411 THR A CA 1
ATOM 3294 C C . THR A 1 411 ? 10.950 -16.266 -0.178 1.00 52.88 411 THR A C 1
ATOM 3296 O O . THR A 1 411 ? 11.223 -16.872 -1.205 1.00 52.88 411 THR A O 1
ATOM 3299 N N . SER A 1 412 ? 10.511 -16.908 0.912 1.00 51.88 412 SER A N 1
ATOM 3300 C CA . SER A 1 412 ? 10.164 -18.344 0.972 1.00 51.88 412 SER A CA 1
ATOM 3301 C C . SER A 1 412 ? 8.652 -18.620 1.057 1.00 51.88 412 SER A C 1
ATOM 3303 O O . SER A 1 412 ? 8.240 -19.750 1.312 1.00 51.88 412 SER A O 1
ATOM 3305 N N . ILE A 1 413 ? 7.811 -17.589 0.928 1.00 58.88 413 ILE A N 1
ATOM 3306 C CA . ILE A 1 413 ? 6.415 -17.585 1.369 1.00 58.88 413 ILE A CA 1
ATOM 3307 C C . ILE A 1 413 ? 5.494 -17.109 0.247 1.00 58.88 413 ILE A C 1
ATOM 3309 O O . ILE A 1 413 ? 5.407 -15.923 -0.057 1.00 58.88 413 ILE A O 1
ATOM 3313 N N . ASN A 1 414 ? 4.745 -18.061 -0.306 1.00 72.38 414 ASN A N 1
ATOM 3314 C CA . ASN A 1 414 ? 3.794 -17.833 -1.388 1.00 72.38 414 ASN A CA 1
ATOM 3315 C C . ASN A 1 414 ? 2.481 -17.256 -0.843 1.00 72.38 414 ASN A C 1
ATOM 3317 O O . ASN A 1 414 ? 1.552 -17.995 -0.509 1.00 72.38 414 ASN A O 1
ATOM 3321 N N . PHE A 1 415 ? 2.394 -15.929 -0.737 1.00 83.06 415 PHE A N 1
ATOM 3322 C CA . PHE A 1 415 ? 1.103 -15.268 -0.549 1.00 83.06 415 PHE A CA 1
ATOM 3323 C C . PHE A 1 415 ? 0.198 -15.517 -1.761 1.00 83.06 415 PHE A C 1
ATOM 3325 O O . PHE A 1 415 ? 0.657 -15.590 -2.899 1.00 83.06 415 PHE A O 1
ATOM 3332 N N . HIS A 1 416 ? -1.110 -15.612 -1.523 1.00 86.44 416 HIS A N 1
ATOM 3333 C CA . HIS A 1 416 ? -2.070 -15.755 -2.613 1.00 86.44 416 HIS A CA 1
ATOM 3334 C C . HIS A 1 416 ? -2.072 -14.489 -3.501 1.00 86.44 416 HIS A C 1
ATOM 3336 O O . HIS A 1 416 ? -2.181 -13.391 -2.944 1.00 86.44 416 HIS A O 1
ATOM 3342 N N . PRO A 1 417 ? -2.058 -14.599 -4.847 1.00 87.56 417 PRO A N 1
ATOM 3343 C CA . PRO A 1 417 ? -2.000 -13.448 -5.756 1.00 87.56 417 PRO A CA 1
ATOM 3344 C C . PRO A 1 417 ? -3.048 -12.364 -5.470 1.00 87.56 417 PRO A C 1
ATOM 3346 O O . PRO A 1 417 ? -2.708 -11.193 -5.371 1.00 87.56 417 PRO A O 1
ATOM 3349 N N . ASN A 1 418 ? -4.306 -12.746 -5.216 1.00 87.88 418 ASN A N 1
ATOM 3350 C CA . ASN A 1 418 ? -5.373 -11.789 -4.868 1.00 87.88 418 ASN A CA 1
ATOM 3351 C C . ASN A 1 418 ? -5.078 -10.938 -3.622 1.00 87.88 418 ASN A C 1
ATOM 3353 O O . ASN A 1 418 ? -5.466 -9.776 -3.582 1.00 87.88 418 ASN A O 1
ATOM 3357 N N . LEU A 1 419 ? -4.404 -11.500 -2.612 1.00 90.31 419 LEU A N 1
ATOM 3358 C CA . LEU A 1 419 ? -4.020 -10.732 -1.427 1.00 90.31 419 LEU A CA 1
ATOM 3359 C C . LEU A 1 419 ? -2.921 -9.725 -1.775 1.00 90.31 419 LEU A C 1
ATOM 3361 O O . LEU A 1 419 ? -2.947 -8.597 -1.301 1.00 90.31 419 LEU A O 1
ATOM 3365 N N . LEU A 1 420 ? -1.970 -10.121 -2.623 1.00 90.94 420 LEU A N 1
ATOM 3366 C CA . LEU A 1 420 ? -0.913 -9.226 -3.082 1.00 90.94 420 LEU A CA 1
ATOM 3367 C C . LEU A 1 420 ? -1.460 -8.099 -3.965 1.00 90.94 420 LEU A C 1
ATOM 3369 O O . LEU A 1 420 ? -1.021 -6.964 -3.818 1.00 90.94 420 LEU A O 1
ATOM 3373 N N . LEU A 1 421 ? -2.453 -8.380 -4.815 1.00 92.06 421 LEU A N 1
ATOM 3374 C CA . LEU A 1 421 ? -3.167 -7.351 -5.577 1.00 92.06 421 LEU A CA 1
ATOM 3375 C C . LEU A 1 421 ? -3.831 -6.330 -4.651 1.00 92.06 421 LEU A C 1
ATOM 3377 O O . LEU A 1 421 ? -3.693 -5.129 -4.857 1.00 92.06 421 LEU A O 1
ATOM 3381 N N . GLU A 1 422 ? -4.491 -6.798 -3.593 1.00 94.00 422 GLU A N 1
ATOM 3382 C CA . GLU A 1 422 ? -5.103 -5.923 -2.593 1.00 94.00 422 GLU A CA 1
ATOM 3383 C C . GLU A 1 422 ? -4.064 -5.064 -1.854 1.00 94.00 422 GLU A C 1
ATOM 3385 O O . GLU A 1 422 ? -4.301 -3.878 -1.626 1.00 94.00 422 GLU A O 1
ATOM 3390 N N . VAL A 1 423 ? -2.897 -5.632 -1.527 1.00 94.56 423 VAL A N 1
ATOM 3391 C CA . VAL A 1 423 ? -1.768 -4.890 -0.942 1.00 94.56 423 VAL A CA 1
ATOM 3392 C C . VAL A 1 423 ? -1.251 -3.823 -1.904 1.00 94.56 423 VAL A C 1
ATOM 3394 O O . VAL A 1 423 ? -1.038 -2.688 -1.479 1.00 94.56 423 VAL A O 1
ATOM 3397 N N . VAL A 1 424 ? -1.048 -4.161 -3.181 1.00 95.12 424 VAL A N 1
ATOM 3398 C CA . VAL A 1 424 ? -0.545 -3.209 -4.179 1.00 95.12 424 VAL A CA 1
ATOM 3399 C C . VAL A 1 424 ? -1.531 -2.061 -4.359 1.00 95.12 424 VAL A C 1
ATOM 3401 O O . VAL A 1 424 ? -1.118 -0.914 -4.220 1.00 95.12 424 VAL A O 1
ATOM 3404 N N . GLU A 1 425 ? -2.818 -2.336 -4.580 1.00 95.50 425 GLU A N 1
ATOM 3405 C CA . GLU A 1 425 ? -3.826 -1.280 -4.751 1.00 95.50 425 GLU A CA 1
ATOM 3406 C C . GLU A 1 425 ? -3.908 -0.364 -3.526 1.00 95.50 425 GLU A C 1
ATOM 3408 O O . GLU A 1 425 ? -3.852 0.857 -3.667 1.00 95.50 425 GLU A O 1
ATOM 3413 N N . LEU A 1 426 ? -3.908 -0.937 -2.316 1.00 96.56 426 LEU A N 1
ATOM 3414 C CA . LEU A 1 426 ? -3.873 -0.158 -1.079 1.00 96.56 426 LEU A CA 1
ATOM 3415 C C . LEU A 1 426 ? -2.628 0.739 -1.002 1.00 96.56 426 LEU A C 1
ATOM 3417 O O . LEU A 1 426 ? -2.710 1.904 -0.616 1.00 96.56 426 LEU A O 1
ATOM 3421 N N . CYS A 1 427 ? -1.461 0.208 -1.369 1.00 97.44 427 CYS A N 1
ATOM 3422 C CA . CYS A 1 427 ? -0.216 0.964 -1.413 1.00 97.44 427 CYS A CA 1
ATOM 3423 C C . CYS A 1 427 ? -0.272 2.123 -2.419 1.00 97.44 427 CYS A C 1
ATOM 3425 O O . CYS A 1 427 ? 0.180 3.220 -2.090 1.00 97.44 427 CYS A O 1
ATOM 3427 N N . LEU A 1 428 ? -0.821 1.907 -3.618 1.00 97.56 428 LEU A N 1
ATOM 3428 C CA . LEU A 1 428 ? -0.964 2.960 -4.628 1.00 97.56 428 LEU A CA 1
ATOM 3429 C C . LEU A 1 428 ? -1.936 4.055 -4.161 1.00 97.56 428 LEU A C 1
ATOM 3431 O O . LEU A 1 428 ? -1.602 5.237 -4.267 1.00 97.56 428 LEU A O 1
ATOM 3435 N N . ASP A 1 429 ? -3.067 3.677 -3.559 1.00 97.12 429 ASP A N 1
ATOM 3436 C CA . ASP A 1 429 ? -4.035 4.615 -2.974 1.00 97.12 429 ASP A CA 1
ATOM 3437 C C . ASP A 1 429 ? -3.390 5.490 -1.885 1.00 97.12 429 ASP A C 1
ATOM 3439 O O . ASP A 1 429 ? -3.631 6.696 -1.811 1.00 97.12 429 ASP A O 1
ATOM 3443 N N . LEU A 1 430 ? -2.519 4.910 -1.055 1.00 97.75 430 LEU A N 1
ATOM 3444 C CA . LEU A 1 430 ? -1.821 5.637 0.007 1.00 97.75 430 LEU A CA 1
ATOM 3445 C C . LEU A 1 430 ? -0.772 6.625 -0.523 1.00 97.75 430 LEU A C 1
ATOM 3447 O O . LEU A 1 430 ? -0.635 7.708 0.049 1.00 97.75 430 LEU A O 1
ATOM 3451 N N . LEU A 1 431 ? -0.058 6.296 -1.609 1.00 98.00 431 LEU A N 1
ATOM 3452 C CA . LEU A 1 431 ? 0.863 7.240 -2.267 1.00 98.00 431 LEU A CA 1
ATOM 3453 C C . LEU A 1 431 ? 0.113 8.442 -2.854 1.00 98.00 431 LEU A C 1
ATOM 3455 O O . LEU A 1 431 ? 0.609 9.566 -2.802 1.00 98.00 431 LEU A O 1
ATOM 3459 N N . GLU A 1 432 ? -1.087 8.220 -3.393 1.00 97.69 432 GLU A N 1
ATOM 3460 C CA . GLU A 1 432 ? -1.944 9.289 -3.918 1.00 97.69 432 GLU A CA 1
ATOM 3461 C C . GLU A 1 432 ? -2.573 10.129 -2.804 1.00 97.69 432 GLU A C 1
ATOM 3463 O O . GLU A 1 432 ? -2.670 11.351 -2.932 1.00 97.69 432 GLU A O 1
ATOM 3468 N N . LYS A 1 433 ? -2.968 9.491 -1.696 1.00 97.06 433 LYS A N 1
ATOM 3469 C CA . LYS A 1 433 ? -3.543 10.160 -0.524 1.00 97.06 433 LYS A CA 1
ATOM 3470 C C . LYS A 1 433 ? -2.515 11.029 0.207 1.00 97.06 433 LYS A C 1
ATOM 3472 O O . LYS A 1 433 ? -2.864 12.110 0.682 1.00 97.06 433 LYS A O 1
ATOM 3477 N N . TYR A 1 434 ? -1.255 10.589 0.280 1.00 97.06 434 TYR A N 1
ATOM 3478 C CA . TYR A 1 434 ? -0.200 11.237 1.070 1.00 97.06 434 TYR A CA 1
ATOM 3479 C C . TYR A 1 434 ? 1.041 11.653 0.263 1.00 97.06 434 TYR A C 1
ATOM 3481 O O . TYR A 1 434 ? 2.158 11.343 0.676 1.00 97.06 434 TYR A O 1
ATOM 3489 N N . PRO A 1 435 ? 0.902 12.458 -0.808 1.00 96.81 435 PRO A N 1
ATOM 3490 C CA . PRO A 1 435 ? 1.967 12.709 -1.789 1.00 96.81 435 PRO A CA 1
ATOM 3491 C C . PRO A 1 435 ? 3.225 13.404 -1.234 1.00 96.81 435 PRO A C 1
ATOM 3493 O O . PRO A 1 435 ? 4.258 13.448 -1.903 1.00 96.81 435 PRO A O 1
ATOM 3496 N N . ASN A 1 436 ? 3.135 13.992 -0.035 1.00 96.62 436 ASN A N 1
ATOM 3497 C CA . ASN A 1 436 ? 4.221 14.715 0.633 1.00 96.62 436 ASN A CA 1
ATOM 3498 C C . ASN A 1 436 ? 4.711 14.019 1.917 1.00 96.62 436 ASN A C 1
ATOM 3500 O O . ASN A 1 436 ? 5.574 14.562 2.607 1.00 96.62 436 ASN A O 1
ATOM 3504 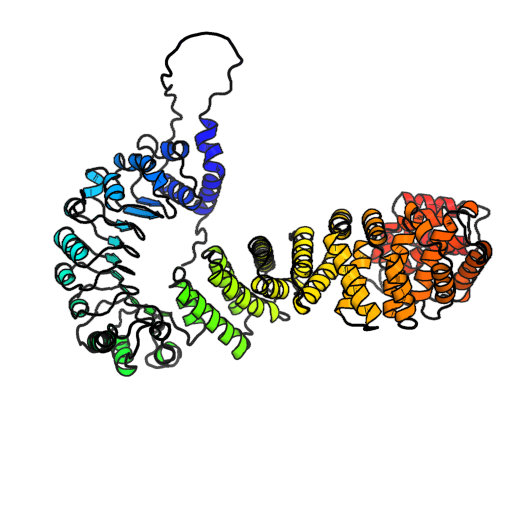N N . ASP A 1 437 ? 4.195 12.831 2.247 1.00 97.25 437 ASP A N 1
ATOM 3505 C CA . ASP A 1 437 ? 4.616 12.088 3.435 1.00 97.25 437 ASP A CA 1
ATOM 3506 C C . ASP A 1 437 ? 5.773 11.132 3.117 1.00 97.25 437 ASP A C 1
ATOM 3508 O O . ASP A 1 437 ? 5.596 10.025 2.607 1.00 97.25 437 ASP A O 1
ATOM 3512 N N . MET A 1 438 ? 6.993 11.546 3.458 1.00 96.94 438 MET A N 1
ATOM 3513 C CA . MET A 1 438 ? 8.187 10.738 3.201 1.00 96.94 438 MET A CA 1
ATOM 3514 C C . MET A 1 438 ? 8.143 9.364 3.892 1.00 96.94 438 MET A C 1
ATOM 3516 O O . MET A 1 438 ? 8.699 8.399 3.365 1.00 96.94 438 MET A O 1
ATOM 3520 N N . THR A 1 439 ? 7.516 9.265 5.064 1.00 95.44 439 THR A N 1
ATOM 3521 C CA . THR A 1 439 ? 7.462 8.039 5.867 1.00 95.44 439 THR A CA 1
ATOM 3522 C C . THR A 1 439 ? 6.556 7.010 5.203 1.00 95.44 439 THR A C 1
ATOM 3524 O O . THR A 1 439 ? 6.990 5.878 4.980 1.00 95.44 439 THR A O 1
ATOM 3527 N N . VAL A 1 440 ? 5.347 7.415 4.801 1.00 96.88 440 VAL A N 1
ATOM 3528 C CA . VAL A 1 440 ? 4.419 6.556 4.048 1.00 96.88 440 VAL A CA 1
ATOM 3529 C C . VAL A 1 440 ? 5.070 6.106 2.743 1.00 96.88 440 VAL A C 1
ATOM 3531 O O . VAL A 1 440 ? 5.154 4.906 2.484 1.00 96.88 440 VAL A O 1
ATOM 3534 N N . HIS A 1 441 ? 5.631 7.038 1.965 1.00 98.00 441 HIS A N 1
ATOM 3535 C CA . HIS A 1 441 ? 6.292 6.711 0.700 1.00 98.00 441 HIS A CA 1
ATOM 3536 C C . HIS A 1 441 ? 7.458 5.733 0.885 1.00 98.00 441 HIS A C 1
ATOM 3538 O O . HIS A 1 441 ? 7.584 4.772 0.129 1.00 98.00 441 HIS A O 1
ATOM 3544 N N . LYS A 1 442 ? 8.303 5.927 1.905 1.00 97.50 442 LYS A N 1
ATOM 3545 C CA . LYS A 1 442 ? 9.417 5.018 2.205 1.00 97.50 442 LYS A CA 1
ATOM 3546 C C . LYS A 1 442 ? 8.926 3.587 2.425 1.00 97.50 442 LYS A C 1
ATOM 3548 O O . LYS A 1 442 ? 9.492 2.666 1.844 1.00 97.50 442 LYS A O 1
ATOM 3553 N N . TYR A 1 443 ? 7.913 3.387 3.265 1.00 96.50 443 TYR A N 1
ATOM 3554 C CA . TYR A 1 443 ? 7.450 2.042 3.612 1.00 96.50 443 TYR A CA 1
ATOM 3555 C C . TYR A 1 443 ? 6.610 1.396 2.513 1.00 96.50 443 TYR A C 1
ATOM 3557 O O . TYR A 1 443 ? 6.778 0.204 2.254 1.00 96.50 443 TYR A O 1
ATOM 3565 N N . VAL A 1 444 ? 5.801 2.179 1.798 1.00 97.62 444 VAL A N 1
ATOM 3566 C CA . VAL A 1 444 ? 5.109 1.696 0.601 1.00 97.62 444 VAL A CA 1
ATOM 3567 C C . VAL A 1 444 ? 6.114 1.230 -0.452 1.00 97.62 444 VAL A C 1
ATOM 3569 O O . VAL A 1 444 ? 5.995 0.124 -0.961 1.00 97.62 444 VAL A O 1
ATOM 3572 N N . LEU A 1 445 ? 7.157 2.005 -0.750 1.00 97.31 445 LEU A N 1
ATOM 3573 C CA . LEU A 1 445 ? 8.159 1.590 -1.737 1.00 97.31 445 LEU A CA 1
ATOM 3574 C C . LEU A 1 445 ? 8.974 0.368 -1.287 1.00 97.31 445 LEU A C 1
ATOM 3576 O O . LEU A 1 445 ? 9.440 -0.392 -2.132 1.00 97.31 445 LEU A O 1
ATOM 3580 N N . ILE A 1 446 ? 9.109 0.126 0.025 1.00 95.06 446 ILE A N 1
ATOM 3581 C CA . ILE A 1 446 ? 9.692 -1.123 0.536 1.00 95.06 446 ILE A CA 1
ATOM 3582 C C . ILE A 1 446 ? 8.820 -2.329 0.177 1.00 95.06 446 ILE A C 1
ATOM 3584 O O . ILE A 1 446 ? 9.365 -3.369 -0.191 1.00 95.06 446 ILE A O 1
ATOM 3588 N N . ILE A 1 447 ? 7.498 -2.193 0.270 1.00 94.44 447 ILE A N 1
ATOM 3589 C CA . ILE A 1 447 ? 6.539 -3.223 -0.149 1.00 94.44 447 ILE A CA 1
ATOM 3590 C C . ILE A 1 447 ? 6.595 -3.390 -1.667 1.00 94.44 447 ILE A C 1
ATOM 3592 O O . ILE A 1 447 ? 6.786 -4.486 -2.174 1.00 94.44 447 ILE A O 1
ATOM 3596 N N . LEU A 1 448 ? 6.509 -2.286 -2.396 1.00 94.69 448 LEU A N 1
ATOM 3597 C CA . LEU A 1 448 ? 6.396 -2.287 -3.845 1.00 94.69 448 LEU A CA 1
ATOM 3598 C C . LEU A 1 448 ? 7.691 -2.671 -4.591 1.00 94.69 448 LEU A C 1
ATOM 3600 O O . LEU A 1 448 ? 7.651 -2.926 -5.783 1.00 94.69 448 LEU A O 1
ATOM 3604 N N . GLN A 1 449 ? 8.860 -2.721 -3.961 1.00 92.12 449 GLN A N 1
ATOM 3605 C CA . GLN A 1 449 ? 10.075 -3.190 -4.652 1.00 92.12 449 GLN A CA 1
ATOM 3606 C C . GLN A 1 449 ? 10.255 -4.719 -4.618 1.00 92.12 449 GLN A C 1
ATOM 3608 O O . GLN A 1 449 ? 11.294 -5.210 -5.057 1.00 92.12 449 GLN A O 1
ATOM 3613 N N . GLN A 1 450 ? 9.332 -5.477 -4.012 1.00 90.25 450 GLN A N 1
ATOM 3614 C CA . GLN A 1 450 ? 9.486 -6.929 -3.918 1.00 90.25 450 GLN A CA 1
ATOM 3615 C C . GLN A 1 450 ? 9.322 -7.588 -5.296 1.00 90.25 450 GLN A C 1
ATOM 3617 O O . GLN A 1 450 ? 8.294 -7.416 -5.944 1.00 90.25 450 GLN A O 1
ATOM 3622 N N . GLN A 1 451 ? 10.313 -8.386 -5.706 1.00 84.94 451 GLN A N 1
ATOM 3623 C CA . GLN A 1 451 ? 10.403 -8.957 -7.060 1.00 84.94 451 GLN A CA 1
ATOM 3624 C C . GLN A 1 451 ? 9.180 -9.794 -7.460 1.00 84.94 451 GLN A C 1
ATOM 3626 O O . GLN A 1 451 ? 8.692 -9.687 -8.578 1.00 84.94 451 GLN A O 1
ATOM 3631 N N . TYR A 1 452 ? 8.615 -10.578 -6.539 1.00 84.88 452 TYR A N 1
ATOM 3632 C CA . TYR A 1 452 ? 7.445 -11.414 -6.838 1.00 84.88 452 TYR A CA 1
ATOM 3633 C C . TYR A 1 452 ? 6.173 -10.605 -7.159 1.00 84.88 452 TYR A C 1
ATOM 3635 O O . TYR A 1 452 ? 5.230 -11.152 -7.723 1.00 84.88 452 TYR A O 1
ATOM 3643 N N . LEU A 1 453 ? 6.112 -9.309 -6.818 1.00 87.69 453 LEU A N 1
ATOM 3644 C CA . LEU A 1 453 ? 4.973 -8.456 -7.184 1.00 87.69 453 LEU A CA 1
ATOM 3645 C C . LEU A 1 453 ? 4.968 -8.110 -8.675 1.00 87.69 453 LEU A C 1
ATOM 3647 O O . LEU A 1 453 ? 3.929 -7.762 -9.228 1.00 87.69 453 LEU A O 1
ATOM 3651 N N . GLU A 1 454 ? 6.118 -8.211 -9.336 1.00 77.94 454 GLU A N 1
ATOM 3652 C CA . GLU A 1 454 ? 6.286 -7.839 -10.739 1.00 77.94 454 GLU A CA 1
ATOM 3653 C C . GLU A 1 454 ? 5.554 -8.813 -11.679 1.00 77.94 454 GLU A C 1
ATOM 3655 O O . GLU A 1 454 ? 5.188 -8.444 -12.800 1.00 77.94 454 GLU A O 1
ATOM 3660 N N . GLU A 1 455 ? 5.355 -10.060 -11.236 1.00 80.31 455 GLU A N 1
ATOM 3661 C CA . GLU A 1 455 ? 4.685 -11.158 -11.956 1.00 80.31 455 GLU A CA 1
ATOM 3662 C C . GLU A 1 455 ? 3.162 -11.126 -11.850 1.00 80.31 455 GLU A C 1
ATOM 3664 O O . GLU A 1 455 ? 2.481 -11.863 -12.558 1.00 80.31 455 GLU A O 1
ATOM 3669 N N . LEU A 1 456 ? 2.612 -10.254 -11.006 1.00 85.38 456 LEU A N 1
ATOM 3670 C CA . LEU A 1 456 ? 1.174 -10.171 -10.814 1.00 85.38 456 LEU A CA 1
ATOM 3671 C C . LEU A 1 456 ? 0.480 -9.572 -12.042 1.00 85.38 456 LEU A C 1
ATOM 3673 O O . LEU A 1 456 ? 0.762 -8.454 -12.486 1.00 85.38 456 LEU A O 1
ATOM 3677 N N . GLU A 1 457 ? -0.487 -10.319 -12.561 1.00 86.06 457 GLU A N 1
ATOM 3678 C CA . GLU A 1 457 ? -1.427 -9.836 -13.565 1.00 86.06 457 GLU A CA 1
ATOM 3679 C C . GLU A 1 457 ? -2.540 -9.003 -12.912 1.00 86.06 457 GLU A C 1
ATOM 3681 O O . GLU A 1 457 ? -2.933 -9.248 -11.775 1.00 86.06 457 GLU A O 1
ATOM 3686 N N . GLY A 1 458 ? -3.075 -8.018 -13.640 1.00 85.88 458 GLY A N 1
ATOM 3687 C CA . GLY A 1 458 ? -4.200 -7.192 -13.177 1.00 85.88 458 GLY A CA 1
ATOM 3688 C C . GLY A 1 458 ? -3.828 -5.899 -12.442 1.00 85.88 458 GLY A C 1
ATOM 3689 O O . GLY A 1 458 ? -4.729 -5.150 -12.081 1.00 85.88 458 GLY A O 1
ATOM 3690 N N . ILE A 1 459 ? -2.536 -5.599 -12.265 1.00 89.06 459 ILE A N 1
ATOM 3691 C CA . ILE A 1 459 ? -2.063 -4.318 -11.710 1.00 89.06 459 ILE A CA 1
ATOM 3692 C C . ILE A 1 459 ? -1.956 -3.260 -12.815 1.00 89.06 459 ILE A C 1
ATOM 3694 O O . ILE A 1 459 ? -1.408 -3.531 -13.888 1.00 89.06 459 ILE A O 1
ATOM 3698 N N . ASP A 1 460 ? -2.375 -2.024 -12.529 1.00 92.81 460 ASP A N 1
ATOM 3699 C CA . ASP A 1 460 ? -2.053 -0.859 -13.365 1.00 92.81 460 ASP A CA 1
ATOM 3700 C C . ASP A 1 460 ? -0.559 -0.498 -13.230 1.00 92.81 460 ASP A C 1
ATOM 3702 O O . ASP A 1 460 ? -0.142 0.331 -12.411 1.00 92.81 460 ASP A O 1
ATOM 3706 N N . LYS A 1 461 ? 0.274 -1.151 -14.051 1.00 92.75 461 LYS A N 1
ATOM 3707 C CA . LYS A 1 461 ? 1.735 -0.968 -14.084 1.00 92.75 461 LYS A CA 1
ATOM 3708 C C . LYS A 1 461 ? 2.133 0.475 -14.403 1.00 92.75 461 LYS A C 1
ATOM 3710 O O . LYS A 1 461 ? 3.153 0.951 -13.900 1.00 92.75 461 LYS A O 1
ATOM 3715 N N . CYS A 1 462 ? 1.334 1.193 -15.196 1.00 94.25 462 CYS A N 1
ATOM 3716 C CA . CYS A 1 462 ? 1.599 2.590 -15.514 1.00 94.25 462 CYS A CA 1
ATOM 3717 C C . CYS A 1 462 ? 1.379 3.499 -14.296 1.00 94.25 462 CYS A C 1
ATOM 3719 O O . CYS A 1 462 ? 2.247 4.329 -14.006 1.00 94.25 462 CYS A O 1
ATOM 3721 N N . ARG A 1 463 ? 0.260 3.347 -13.569 1.00 96.25 463 ARG A N 1
ATOM 3722 C CA . ARG A 1 463 ? -0.019 4.066 -12.308 1.00 96.25 463 ARG A CA 1
ATOM 3723 C C . ARG A 1 463 ? 1.055 3.768 -11.272 1.00 96.25 463 ARG A C 1
ATOM 3725 O O . ARG A 1 463 ? 1.626 4.692 -10.694 1.00 96.25 463 ARG A O 1
ATOM 3732 N N . TYR A 1 464 ? 1.395 2.495 -11.122 1.00 95.94 464 TYR A N 1
ATOM 3733 C CA . TYR A 1 464 ? 2.441 2.019 -10.230 1.00 95.94 464 TYR A CA 1
ATOM 3734 C C . TYR A 1 464 ? 3.798 2.678 -10.525 1.00 95.94 464 TYR A C 1
ATOM 3736 O O . TYR A 1 464 ? 4.360 3.365 -9.665 1.00 95.94 464 TYR A O 1
ATOM 3744 N N . CYS A 1 465 ? 4.302 2.553 -11.756 1.00 96.94 465 CYS A N 1
ATOM 3745 C CA . CYS A 1 465 ? 5.573 3.158 -12.151 1.00 96.94 465 CYS A CA 1
ATOM 3746 C C . CYS A 1 465 ? 5.554 4.682 -11.957 1.00 96.94 465 CYS A C 1
ATOM 3748 O O . CYS A 1 465 ? 6.528 5.266 -11.480 1.00 96.94 465 CYS A O 1
ATOM 3750 N N . LYS A 1 466 ? 4.441 5.341 -12.299 1.00 97.94 466 LYS A N 1
ATOM 3751 C CA . LYS A 1 466 ? 4.287 6.790 -12.151 1.00 97.94 466 LYS A CA 1
ATOM 3752 C C . LYS A 1 466 ? 4.409 7.232 -10.688 1.00 97.94 466 LYS A C 1
ATOM 3754 O O . LYS A 1 466 ? 5.184 8.146 -10.419 1.00 97.94 466 LYS A O 1
ATOM 3759 N N . LEU A 1 467 ? 3.698 6.595 -9.758 1.00 98.25 467 LEU A N 1
ATOM 3760 C CA . LEU A 1 467 ? 3.705 6.966 -8.334 1.00 98.25 467 LEU A CA 1
ATOM 3761 C C . LEU A 1 467 ? 5.072 6.719 -7.673 1.00 98.25 467 LEU A C 1
ATOM 3763 O O . LEU A 1 467 ? 5.550 7.532 -6.870 1.00 98.25 467 LEU A O 1
ATOM 3767 N N . ALA A 1 468 ? 5.766 5.648 -8.068 1.00 97.88 468 ALA A N 1
ATOM 3768 C CA . ALA A 1 468 ? 7.147 5.418 -7.650 1.00 97.88 468 ALA A CA 1
ATOM 3769 C C . ALA A 1 468 ? 8.075 6.555 -8.122 1.00 97.88 468 ALA A C 1
ATOM 3771 O O . ALA A 1 468 ? 8.836 7.119 -7.331 1.00 97.88 468 ALA A O 1
ATOM 3772 N N . LEU A 1 469 ? 7.961 6.969 -9.388 1.00 98.06 469 LEU A N 1
ATOM 3773 C CA . LEU A 1 469 ? 8.766 8.061 -9.943 1.00 98.06 469 LEU A CA 1
ATOM 3774 C C . LEU A 1 469 ? 8.402 9.440 -9.370 1.00 98.06 469 LEU A C 1
ATOM 3776 O O . LEU A 1 469 ? 9.271 10.297 -9.202 1.00 98.06 469 LEU A O 1
ATOM 3780 N N . GLU A 1 470 ? 7.141 9.670 -9.009 1.00 98.25 470 GLU A N 1
ATOM 3781 C CA . GLU A 1 470 ? 6.744 10.876 -8.278 1.00 98.25 470 GLU A CA 1
ATOM 3782 C C . GLU A 1 470 ? 7.444 10.947 -6.920 1.00 98.25 470 GLU A C 1
ATOM 3784 O O . GLU A 1 470 ? 7.995 11.998 -6.582 1.00 98.25 470 GLU A O 1
ATOM 3789 N N . SER A 1 471 ? 7.547 9.816 -6.217 1.00 97.94 471 SER A N 1
ATOM 3790 C CA . SER A 1 471 ? 8.252 9.711 -4.936 1.00 97.94 471 SER A CA 1
ATOM 3791 C C . SER A 1 471 ? 9.726 10.127 -5.041 1.00 97.94 471 SER A C 1
ATOM 3793 O O . SER A 1 471 ? 10.185 10.950 -4.246 1.00 97.94 471 SER A O 1
ATOM 3795 N N . MET A 1 472 ? 10.473 9.642 -6.047 1.00 96.19 472 MET A N 1
ATOM 3796 C CA . MET A 1 472 ? 11.880 10.059 -6.225 1.00 96.19 472 MET A CA 1
ATOM 3797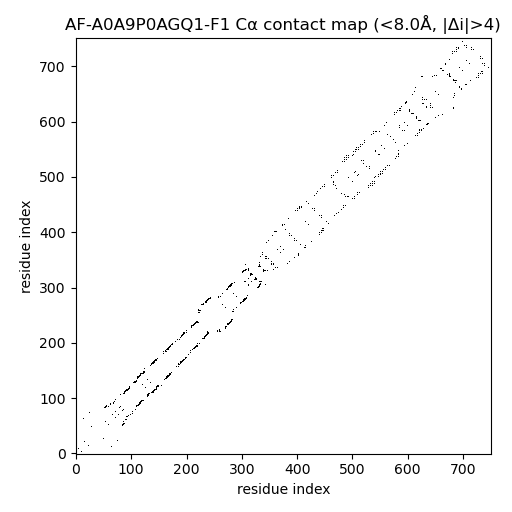 C C . MET A 1 472 ? 12.026 11.542 -6.569 1.00 96.19 472 MET A C 1
ATOM 3799 O O . MET A 1 472 ? 13.072 12.140 -6.317 1.00 96.19 472 MET A O 1
ATOM 3803 N N . CYS A 1 473 ? 11.019 12.147 -7.205 1.00 97.00 473 CYS A N 1
ATOM 3804 C CA . CYS A 1 473 ? 11.079 13.562 -7.534 1.00 97.00 473 CYS A CA 1
ATOM 3805 C C . CYS A 1 473 ? 10.708 14.456 -6.351 1.00 97.00 473 CYS A C 1
ATOM 3807 O O . CYS A 1 473 ? 11.194 15.585 -6.295 1.00 97.00 473 CYS A O 1
ATOM 3809 N N . THR A 1 474 ? 9.846 13.985 -5.452 1.00 97.19 474 THR A N 1
ATOM 3810 C CA . THR A 1 474 ? 9.431 14.729 -4.258 1.00 97.19 474 THR A CA 1
ATOM 3811 C C . THR A 1 474 ? 10.515 14.699 -3.182 1.00 97.19 474 THR A C 1
ATOM 3813 O O . THR A 1 474 ? 10.829 15.735 -2.598 1.00 97.19 474 THR A O 1
ATOM 3816 N N . PHE A 1 475 ? 11.147 13.544 -2.951 1.00 96.62 475 PHE A N 1
ATOM 3817 C CA . PHE A 1 475 ? 12.078 13.364 -1.836 1.00 96.62 475 PHE A CA 1
ATOM 3818 C C . PHE A 1 475 ? 13.537 13.261 -2.294 1.00 96.62 475 PHE A C 1
ATOM 3820 O O . PHE A 1 475 ? 13.868 12.592 -3.269 1.00 96.62 475 PHE A O 1
ATOM 3827 N N . LYS A 1 476 ? 14.450 13.886 -1.538 1.00 93.69 476 LYS A N 1
ATOM 3828 C CA . LYS A 1 476 ? 15.909 13.773 -1.747 1.00 93.69 476 LYS A CA 1
ATOM 3829 C C . LYS A 1 476 ? 16.531 12.540 -1.077 1.00 93.69 476 LYS A C 1
ATOM 3831 O O . LYS A 1 476 ? 17.744 12.383 -1.096 1.00 93.69 476 LYS A O 1
ATOM 3836 N N . ASN A 1 477 ? 15.720 11.690 -0.452 1.00 96.50 477 ASN A N 1
ATOM 3837 C CA . ASN A 1 477 ? 16.191 10.518 0.273 1.00 96.50 477 ASN A CA 1
ATOM 3838 C C . ASN A 1 477 ? 16.752 9.457 -0.696 1.00 96.50 477 ASN A C 1
ATOM 3840 O O . ASN A 1 477 ? 16.040 8.994 -1.586 1.00 96.50 477 ASN A O 1
ATOM 3844 N N . GLU A 1 478 ? 18.010 9.050 -0.503 1.00 94.81 478 GLU A N 1
ATOM 3845 C CA . GLU A 1 478 ? 18.703 8.112 -1.401 1.00 94.81 478 GLU A CA 1
ATOM 3846 C C . GLU A 1 478 ? 18.021 6.742 -1.496 1.00 94.81 478 GLU A C 1
ATOM 3848 O O . GLU A 1 478 ? 17.963 6.159 -2.578 1.00 94.81 478 GLU A O 1
ATOM 3853 N N . LEU A 1 479 ? 17.464 6.239 -0.387 1.00 96.00 479 LEU A N 1
ATOM 3854 C CA . LEU A 1 479 ? 16.761 4.957 -0.369 1.00 96.00 479 LEU A CA 1
ATOM 3855 C C . LEU A 1 479 ? 15.485 5.025 -1.216 1.00 96.00 479 LEU A C 1
ATOM 3857 O O . LEU A 1 479 ? 15.252 4.131 -2.022 1.00 96.00 479 LEU A O 1
ATOM 3861 N N . ILE A 1 480 ? 14.690 6.094 -1.083 1.00 97.69 480 ILE A N 1
ATOM 3862 C CA . ILE A 1 480 ? 13.495 6.315 -1.918 1.00 97.69 480 ILE A CA 1
ATOM 3863 C C . ILE A 1 480 ? 13.875 6.383 -3.398 1.00 97.69 480 ILE A C 1
ATOM 3865 O O . ILE A 1 480 ? 13.233 5.728 -4.216 1.00 97.69 480 ILE A O 1
ATOM 3869 N N . ILE A 1 481 ? 14.929 7.132 -3.739 1.00 97.38 481 ILE A N 1
ATOM 3870 C CA . ILE A 1 481 ? 15.402 7.242 -5.124 1.00 97.38 481 ILE A CA 1
ATOM 3871 C C . ILE A 1 481 ? 15.799 5.864 -5.660 1.00 97.38 481 ILE A C 1
ATOM 3873 O O . ILE A 1 481 ? 15.335 5.476 -6.728 1.00 97.38 481 ILE A O 1
ATOM 3877 N N . LYS A 1 482 ? 16.589 5.096 -4.900 1.00 96.69 482 LYS A N 1
ATOM 3878 C CA . LYS A 1 482 ? 17.003 3.741 -5.283 1.00 96.69 482 LYS A CA 1
ATOM 3879 C C . LYS A 1 482 ? 15.799 2.827 -5.537 1.00 96.69 482 LYS A C 1
ATOM 3881 O O . LYS A 1 482 ? 15.735 2.194 -6.584 1.00 96.69 482 LYS A O 1
ATOM 3886 N N . MET A 1 483 ? 14.840 2.770 -4.609 1.00 97.31 483 MET A N 1
ATOM 3887 C CA . MET A 1 483 ? 13.659 1.904 -4.744 1.00 97.31 483 MET A CA 1
ATOM 3888 C C . MET A 1 483 ? 12.792 2.300 -5.941 1.00 97.31 483 MET A C 1
ATOM 3890 O O . MET A 1 483 ? 12.367 1.438 -6.701 1.00 97.31 483 MET A O 1
ATOM 3894 N N . ALA A 1 484 ? 12.562 3.598 -6.140 1.00 97.69 484 ALA A N 1
ATOM 3895 C CA . ALA A 1 484 ? 11.760 4.097 -7.251 1.00 97.69 484 ALA A CA 1
ATOM 3896 C C . ALA A 1 484 ? 12.385 3.787 -8.618 1.00 97.69 484 ALA A C 1
ATOM 3898 O O . ALA A 1 484 ? 11.676 3.385 -9.538 1.00 97.69 484 ALA A O 1
ATOM 3899 N N . VAL A 1 485 ? 13.705 3.955 -8.744 1.00 96.62 485 VAL A N 1
ATOM 3900 C CA . VAL A 1 485 ? 14.437 3.630 -9.974 1.00 96.62 485 VAL A CA 1
ATOM 3901 C C . VAL A 1 485 ? 14.415 2.119 -10.231 1.00 96.62 485 VAL A C 1
ATOM 3903 O O . VAL A 1 485 ? 14.157 1.718 -11.359 1.00 96.62 485 VAL A O 1
ATOM 3906 N N . ASN A 1 486 ? 14.585 1.284 -9.199 1.00 95.31 486 ASN A N 1
ATOM 3907 C CA . ASN A 1 486 ? 14.464 -0.174 -9.326 1.00 95.31 486 ASN A CA 1
ATOM 3908 C C . ASN A 1 486 ? 13.071 -0.599 -9.815 1.00 95.31 486 ASN A C 1
ATOM 3910 O O . ASN A 1 486 ? 12.963 -1.340 -10.786 1.00 95.31 486 ASN A O 1
ATOM 3914 N N . ILE A 1 487 ? 12.009 -0.078 -9.190 1.00 95.81 487 ILE A N 1
ATOM 3915 C CA . ILE A 1 487 ? 10.622 -0.351 -9.596 1.00 95.81 487 ILE A CA 1
ATOM 3916 C C . ILE A 1 487 ? 10.400 0.059 -11.057 1.00 95.81 487 ILE A C 1
ATOM 3918 O O . ILE A 1 487 ? 9.812 -0.691 -11.834 1.00 95.81 487 ILE A O 1
ATOM 3922 N N . ALA A 1 488 ? 10.883 1.240 -11.453 1.00 96.31 488 ALA A N 1
ATOM 3923 C CA . ALA A 1 488 ? 10.733 1.723 -12.820 1.00 96.31 488 ALA A CA 1
ATOM 3924 C C . ALA A 1 488 ? 11.509 0.873 -13.836 1.00 96.31 488 ALA A C 1
ATOM 3926 O O . ALA A 1 488 ? 10.965 0.578 -14.900 1.00 96.31 488 ALA A O 1
ATOM 3927 N N . ALA A 1 489 ? 12.734 0.448 -13.510 1.00 94.50 489 ALA A N 1
ATOM 3928 C CA . ALA A 1 489 ? 13.535 -0.426 -14.362 1.00 94.50 489 ALA A CA 1
ATOM 3929 C C . ALA A 1 489 ? 12.812 -1.743 -14.639 1.00 94.50 489 ALA A C 1
ATOM 3931 O O . ALA A 1 489 ? 12.700 -2.132 -15.804 1.00 94.50 489 ALA A O 1
ATOM 3932 N N . THR A 1 490 ? 12.263 -2.381 -13.598 1.00 92.06 490 THR A N 1
ATOM 3933 C CA . THR A 1 490 ? 11.524 -3.624 -13.795 1.00 92.06 490 THR A CA 1
ATOM 3934 C C . THR A 1 490 ? 10.241 -3.388 -14.588 1.00 92.06 490 THR A C 1
ATOM 3936 O O . THR A 1 490 ? 10.020 -4.032 -15.617 1.00 92.06 490 THR A O 1
ATOM 3939 N N . LEU A 1 491 ? 9.389 -2.452 -14.157 1.00 93.06 491 LEU A N 1
ATOM 3940 C CA . LEU A 1 491 ? 8.081 -2.252 -14.783 1.00 93.06 491 LEU A CA 1
ATOM 3941 C C . LEU A 1 491 ? 8.197 -1.806 -16.246 1.00 93.06 491 LEU A C 1
ATOM 3943 O O . LEU A 1 491 ? 7.368 -2.209 -17.059 1.00 93.06 491 LEU A O 1
ATOM 3947 N N . ALA A 1 492 ? 9.233 -1.048 -16.621 1.00 92.62 492 ALA A N 1
ATOM 3948 C CA . ALA A 1 492 ? 9.439 -0.600 -18.002 1.00 92.62 492 ALA A CA 1
ATOM 3949 C C . ALA A 1 492 ? 9.589 -1.753 -19.012 1.00 92.62 492 ALA A C 1
ATOM 3951 O O . ALA A 1 492 ? 9.199 -1.600 -20.171 1.00 92.62 492 ALA A O 1
ATOM 3952 N N . THR A 1 493 ? 10.085 -2.916 -18.578 1.00 89.50 493 THR A N 1
ATOM 3953 C CA . THR A 1 493 ? 10.173 -4.122 -19.426 1.00 89.50 493 THR A CA 1
ATOM 3954 C C . THR A 1 493 ? 8.827 -4.828 -19.614 1.00 89.50 493 THR A C 1
ATOM 3956 O O . THR A 1 493 ? 8.659 -5.593 -20.559 1.00 89.50 493 THR A O 1
ATOM 3959 N N . ARG A 1 494 ? 7.851 -4.557 -18.738 1.00 87.81 494 ARG A N 1
ATOM 3960 C CA . ARG A 1 494 ? 6.542 -5.234 -18.685 1.00 87.81 494 ARG A CA 1
ATOM 3961 C C . ARG A 1 494 ? 5.362 -4.329 -19.052 1.00 87.81 494 ARG A C 1
ATOM 3963 O O . ARG A 1 494 ? 4.214 -4.769 -18.956 1.00 87.81 494 ARG A O 1
ATOM 3970 N N . MET A 1 495 ? 5.644 -3.077 -19.405 1.00 90.88 495 MET A N 1
ATOM 3971 C CA . MET A 1 495 ? 4.686 -2.074 -19.867 1.00 90.88 495 MET A CA 1
ATOM 3972 C C . MET A 1 495 ? 4.648 -2.022 -21.396 1.00 90.88 495 MET A C 1
ATOM 3974 O O . MET A 1 495 ? 5.658 -2.235 -22.074 1.00 90.88 495 MET A O 1
ATOM 3978 N N . SER A 1 496 ? 3.483 -1.681 -21.939 1.00 90.81 496 SER A N 1
ATOM 3979 C CA . SER A 1 496 ? 3.309 -1.417 -23.367 1.00 90.81 496 SER A CA 1
ATOM 3980 C C . SER A 1 496 ? 4.097 -0.182 -23.822 1.00 90.81 496 SER A C 1
ATOM 3982 O O . SER A 1 496 ? 4.438 0.695 -23.024 1.00 90.81 496 SER A O 1
ATOM 3984 N N . ASN A 1 497 ? 4.336 -0.066 -25.132 1.00 89.75 497 ASN A N 1
ATOM 3985 C CA . ASN A 1 497 ? 5.047 1.081 -25.711 1.00 89.75 497 ASN A CA 1
ATOM 3986 C C . ASN A 1 497 ? 4.325 2.422 -25.452 1.00 89.75 497 ASN A C 1
ATOM 3988 O O . ASN A 1 497 ? 4.967 3.471 -25.353 1.00 89.75 497 ASN A O 1
ATOM 3992 N N . GLU A 1 498 ? 2.992 2.423 -25.330 1.00 92.19 498 GLU A N 1
ATOM 3993 C CA . GLU A 1 498 ? 2.224 3.632 -25.007 1.00 92.19 498 GLU A CA 1
ATOM 3994 C C . GLU A 1 498 ? 2.484 4.093 -23.565 1.00 92.19 498 GLU A C 1
ATOM 3996 O O . GLU A 1 498 ? 2.741 5.276 -23.317 1.00 92.19 498 GLU A O 1
ATOM 4001 N N . GLU A 1 499 ? 2.491 3.153 -22.620 1.00 93.75 499 GLU A N 1
ATOM 4002 C CA . GLU A 1 499 ? 2.745 3.413 -21.203 1.00 93.75 499 GLU A CA 1
ATOM 4003 C C . GLU A 1 499 ? 4.192 3.858 -20.954 1.00 93.75 499 GLU A C 1
ATOM 4005 O O . GLU A 1 499 ? 4.411 4.882 -20.297 1.00 93.75 499 GLU A O 1
ATOM 4010 N N . THR A 1 500 ? 5.185 3.165 -21.527 1.00 93.62 500 THR A N 1
ATOM 4011 C CA . THR A 1 500 ? 6.599 3.573 -21.416 1.00 93.62 500 THR A CA 1
ATOM 4012 C C . THR A 1 500 ? 6.816 4.957 -22.022 1.00 93.62 500 THR A C 1
ATOM 4014 O O . THR A 1 500 ? 7.494 5.793 -21.423 1.00 93.62 500 THR A O 1
ATOM 4017 N N . THR A 1 501 ? 6.160 5.268 -23.146 1.00 94.75 501 THR A N 1
ATOM 4018 C CA . THR A 1 501 ? 6.197 6.606 -23.753 1.00 94.75 501 THR A CA 1
ATOM 4019 C C . THR A 1 501 ? 5.583 7.666 -22.838 1.00 94.75 501 THR A C 1
ATOM 4021 O O . THR A 1 501 ? 6.133 8.762 -22.700 1.00 94.75 501 THR A O 1
ATOM 4024 N N . LYS A 1 502 ? 4.458 7.376 -22.178 1.00 95.56 502 LYS A N 1
ATOM 4025 C CA . LYS A 1 502 ? 3.819 8.301 -21.226 1.00 95.56 502 LYS A CA 1
ATOM 4026 C C . LYS A 1 502 ? 4.740 8.621 -20.044 1.00 95.56 502 LYS A C 1
ATOM 4028 O O . LYS A 1 502 ? 4.830 9.782 -19.643 1.00 95.56 502 LYS A O 1
ATOM 4033 N N . ILE A 1 503 ? 5.454 7.624 -19.520 1.00 96.88 503 ILE A N 1
ATOM 4034 C CA . ILE A 1 503 ? 6.445 7.809 -18.451 1.00 96.88 503 ILE A CA 1
ATOM 4035 C C . ILE A 1 503 ? 7.675 8.575 -18.963 1.00 96.88 503 ILE A C 1
ATOM 4037 O O . ILE A 1 503 ? 8.058 9.590 -18.377 1.00 96.88 503 ILE A O 1
ATOM 4041 N N . GLY A 1 504 ? 8.265 8.140 -20.078 1.00 95.44 504 GLY A N 1
ATOM 4042 C CA . GLY A 1 504 ? 9.505 8.692 -20.632 1.00 95.44 504 GLY A CA 1
ATOM 4043 C C . GLY A 1 504 ? 9.384 10.125 -21.165 1.00 95.44 504 GLY A C 1
ATOM 4044 O O . GLY A 1 504 ? 10.344 10.897 -21.112 1.00 95.44 504 GLY A O 1
ATOM 4045 N N . THR A 1 505 ? 8.195 10.533 -21.613 1.00 97.00 505 THR A N 1
ATOM 4046 C CA . THR A 1 505 ? 7.924 11.915 -22.057 1.00 97.00 505 THR A CA 1
ATOM 4047 C C . THR A 1 505 ? 7.637 12.884 -20.908 1.00 97.00 505 THR A C 1
ATOM 4049 O O . THR A 1 505 ? 7.592 14.103 -21.117 1.00 97.00 505 THR A O 1
ATOM 4052 N N . ASN A 1 506 ? 7.492 12.392 -19.673 1.00 97.62 506 ASN A N 1
ATOM 4053 C CA . ASN A 1 506 ? 7.334 13.255 -18.513 1.00 97.62 506 ASN A CA 1
ATOM 4054 C C . ASN A 1 506 ? 8.648 13.997 -18.215 1.00 97.62 506 ASN A C 1
ATOM 4056 O O . ASN A 1 506 ? 9.619 13.442 -17.696 1.00 97.62 506 ASN A O 1
ATOM 4060 N N . LYS A 1 507 ? 8.654 15.306 -18.488 1.00 96.00 507 LYS A N 1
ATOM 4061 C CA . LYS A 1 507 ? 9.828 16.172 -18.302 1.00 96.00 507 LYS A CA 1
ATOM 4062 C C . LYS A 1 507 ? 10.359 16.178 -16.865 1.00 96.00 507 LYS A C 1
ATOM 4064 O O . LYS A 1 507 ? 11.561 16.346 -16.684 1.00 96.00 507 LYS A O 1
ATOM 4069 N N . LYS A 1 508 ? 9.499 16.022 -15.850 1.00 97.06 508 LYS A N 1
ATOM 4070 C CA . LYS A 1 508 ? 9.914 16.000 -14.437 1.00 97.06 508 LYS A CA 1
ATOM 4071 C C . LYS A 1 508 ? 10.761 14.757 -14.155 1.00 97.06 508 LYS A C 1
ATOM 4073 O O . LYS A 1 508 ? 11.852 14.884 -13.602 1.00 97.06 508 LYS A O 1
ATOM 4078 N N . PHE A 1 509 ? 10.299 13.591 -14.606 1.00 98.06 509 PHE A N 1
ATOM 4079 C CA . PHE A 1 509 ? 11.005 12.320 -14.429 1.00 98.06 509 PHE A CA 1
ATOM 4080 C C . PHE A 1 509 ? 12.303 12.293 -15.232 1.00 98.06 509 PHE A C 1
ATOM 4082 O O . PHE A 1 509 ? 13.359 12.034 -14.663 1.00 98.06 509 PHE A O 1
ATOM 4089 N N . MET A 1 510 ? 12.250 12.678 -16.513 1.00 98.12 510 MET A N 1
ATOM 4090 C CA . MET A 1 510 ? 13.434 12.729 -17.376 1.00 98.12 510 MET A CA 1
ATOM 4091 C C . MET A 1 510 ? 14.537 13.620 -16.786 1.00 98.12 510 MET A C 1
ATOM 4093 O O . MET A 1 510 ? 15.686 13.199 -16.671 1.00 98.12 510 MET A O 1
ATOM 4097 N N . LYS A 1 511 ? 14.196 14.834 -16.327 1.00 97.81 511 LYS A N 1
ATOM 4098 C CA . LYS A 1 511 ? 15.165 15.723 -15.662 1.00 97.81 511 LYS A CA 1
ATOM 4099 C C . LYS A 1 511 ? 15.763 15.094 -14.410 1.00 97.81 511 LYS A C 1
ATOM 4101 O O . LYS A 1 511 ? 16.956 15.267 -14.163 1.00 97.81 511 LYS A O 1
ATOM 4106 N N . LYS A 1 512 ? 14.958 14.392 -13.609 1.00 97.81 512 LYS A N 1
ATOM 4107 C CA . LYS A 1 512 ? 15.437 13.749 -12.384 1.00 97.81 512 LYS A CA 1
ATOM 4108 C C . LYS A 1 512 ? 16.391 12.592 -12.690 1.00 97.81 512 LYS A C 1
ATOM 4110 O O . LYS A 1 512 ? 17.457 12.568 -12.087 1.00 97.81 512 LYS A O 1
ATOM 4115 N N . PHE A 1 513 ? 16.083 11.726 -13.660 1.00 98.31 513 PHE A N 1
ATOM 4116 C CA . PHE A 1 513 ? 17.011 10.682 -14.119 1.00 98.31 513 PHE A CA 1
ATOM 4117 C C . PHE A 1 513 ? 18.342 11.272 -14.596 1.00 98.31 513 PHE A C 1
ATOM 4119 O O . PHE A 1 513 ? 19.399 10.878 -14.114 1.00 98.31 513 PHE A O 1
ATOM 4126 N N . LEU A 1 514 ? 18.302 12.287 -15.465 1.00 98.38 514 LEU A N 1
ATOM 4127 C CA . LEU A 1 514 ? 19.516 12.959 -15.943 1.00 98.38 514 LEU A CA 1
ATOM 4128 C C . LEU A 1 514 ? 20.285 13.664 -14.817 1.00 98.38 514 LEU A C 1
ATOM 4130 O O . LEU A 1 514 ? 21.507 13.746 -14.872 1.00 98.38 514 LEU A O 1
ATOM 4134 N N . THR A 1 515 ? 19.601 14.151 -13.778 1.00 97.88 515 THR A N 1
ATOM 4135 C CA . THR A 1 515 ? 20.264 14.715 -12.590 1.00 97.88 515 THR A CA 1
ATOM 4136 C C . THR A 1 515 ? 21.028 13.636 -11.825 1.00 97.88 515 THR A C 1
ATOM 4138 O O . THR A 1 515 ? 22.187 13.859 -11.492 1.00 97.88 515 THR A O 1
ATOM 4141 N N . ILE A 1 516 ? 20.422 12.460 -11.620 1.00 97.38 516 ILE A N 1
ATOM 4142 C CA . ILE A 1 516 ? 21.082 11.311 -10.980 1.00 97.38 516 ILE A CA 1
ATOM 4143 C C . ILE A 1 516 ? 22.321 10.908 -11.788 1.00 97.38 516 ILE A C 1
ATOM 4145 O O . ILE A 1 516 ? 23.409 10.824 -11.229 1.00 97.38 516 ILE A O 1
ATOM 4149 N N . VAL A 1 517 ? 22.190 10.741 -13.109 1.00 98.19 517 VAL A N 1
ATOM 4150 C CA . VAL A 1 517 ? 23.326 10.433 -13.999 1.00 98.19 517 VAL A CA 1
ATOM 4151 C C . VAL A 1 517 ? 24.411 11.503 -13.876 1.00 98.19 517 VAL A C 1
ATOM 4153 O O . VAL A 1 517 ? 25.577 11.177 -13.686 1.00 98.19 517 VAL A O 1
ATOM 4156 N N . LYS A 1 518 ? 24.042 12.787 -13.920 1.00 98.31 518 LYS A N 1
ATOM 4157 C CA . LYS A 1 518 ? 24.991 13.902 -13.831 1.00 98.31 518 LYS A CA 1
ATOM 4158 C C . LYS A 1 518 ? 25.776 13.907 -12.525 1.00 98.31 518 LYS A C 1
ATOM 4160 O O . LYS A 1 518 ? 26.985 14.112 -12.563 1.00 98.31 518 LYS A O 1
ATOM 4165 N N . GLU A 1 519 ? 25.116 13.688 -11.392 1.00 96.69 519 GLU A N 1
ATOM 4166 C CA . GLU A 1 519 ? 25.779 13.607 -10.085 1.00 96.69 519 GLU A CA 1
ATOM 4167 C C . GLU A 1 519 ? 26.845 12.501 -10.072 1.00 96.69 519 GLU A C 1
ATOM 4169 O O . GLU A 1 519 ? 27.947 12.709 -9.566 1.00 96.69 519 GLU A O 1
ATOM 4174 N N . LYS A 1 520 ? 26.548 11.351 -10.687 1.00 96.44 520 LYS A N 1
ATOM 4175 C CA . LYS A 1 520 ? 27.447 10.189 -10.746 1.00 96.44 520 LYS A CA 1
ATOM 4176 C C . LYS A 1 520 ? 28.592 10.369 -11.738 1.00 96.44 520 LYS A C 1
ATOM 4178 O O . LYS A 1 520 ? 29.714 10.000 -11.413 1.00 96.44 520 LYS A O 1
ATOM 4183 N N . VAL A 1 521 ? 28.335 11.001 -12.884 1.00 97.31 521 VAL A N 1
ATOM 4184 C CA . VAL A 1 521 ? 29.362 11.380 -13.871 1.00 97.31 521 VAL A CA 1
ATOM 4185 C C . VAL A 1 521 ? 30.353 12.375 -13.267 1.00 97.31 521 VAL A C 1
ATOM 4187 O O . VAL A 1 521 ? 31.556 12.176 -13.377 1.00 97.31 521 VAL A O 1
ATOM 4190 N N . VAL A 1 522 ? 29.870 13.419 -12.581 1.00 97.00 522 VAL A N 1
ATOM 4191 C CA . VAL A 1 522 ? 30.741 14.418 -11.930 1.00 97.00 522 VAL A CA 1
ATOM 4192 C C . VAL A 1 522 ? 31.581 13.788 -10.819 1.00 97.00 522 VAL A C 1
ATOM 4194 O O . VAL A 1 522 ? 32.742 14.146 -10.652 1.00 97.00 522 VAL A O 1
ATOM 4197 N N . ALA A 1 523 ? 31.005 12.849 -10.068 1.00 96.00 523 ALA A N 1
ATOM 4198 C CA . ALA A 1 523 ? 31.707 12.134 -9.007 1.00 96.00 523 ALA A CA 1
ATOM 4199 C C . ALA A 1 523 ? 32.573 10.962 -9.506 1.00 96.00 523 ALA A C 1
ATOM 4201 O O . ALA A 1 523 ? 33.264 10.361 -8.689 1.00 96.00 523 ALA A O 1
ATOM 4202 N N . VAL A 1 524 ? 32.495 10.605 -10.796 1.00 95.44 524 VAL A N 1
ATOM 4203 C CA . VAL A 1 524 ? 33.087 9.390 -11.389 1.00 95.44 524 VAL A CA 1
ATOM 4204 C C . VAL A 1 524 ? 32.807 8.155 -10.518 1.00 95.44 524 VAL A C 1
ATOM 4206 O O . VAL A 1 524 ? 33.701 7.413 -10.117 1.00 95.44 524 VAL A O 1
ATOM 4209 N N . LYS A 1 525 ? 31.533 7.968 -10.148 1.00 94.94 525 LYS A N 1
ATOM 4210 C CA . LYS A 1 525 ? 31.099 6.909 -9.228 1.00 94.94 525 LYS A CA 1
ATOM 4211 C C . LYS A 1 525 ? 30.063 6.002 -9.876 1.00 94.94 525 LYS A C 1
ATOM 4213 O O . LYS A 1 525 ? 28.959 6.449 -10.182 1.00 94.94 525 LYS A O 1
ATOM 4218 N N . VAL A 1 526 ? 30.386 4.716 -9.956 1.00 94.75 526 VAL A N 1
ATOM 4219 C CA . VAL A 1 526 ? 29.454 3.658 -10.356 1.00 94.75 526 VAL A CA 1
ATOM 4220 C C . VAL A 1 526 ? 28.826 3.047 -9.103 1.00 94.75 526 VAL A C 1
ATOM 4222 O O . VAL A 1 526 ? 29.519 2.566 -8.209 1.00 94.75 526 VAL A O 1
ATOM 4225 N N . ASP A 1 527 ? 27.500 3.104 -9.006 1.00 94.31 527 ASP A N 1
ATOM 4226 C CA . ASP A 1 527 ? 26.725 2.394 -7.989 1.00 94.31 527 ASP A CA 1
ATOM 4227 C C . ASP A 1 527 ? 25.430 1.830 -8.582 1.00 94.31 527 ASP A C 1
ATOM 4229 O O . ASP A 1 527 ? 25.058 2.143 -9.711 1.00 94.31 527 ASP A O 1
ATOM 4233 N N . ASN A 1 528 ? 24.724 0.996 -7.814 1.00 94.31 528 ASN A N 1
ATOM 4234 C CA . ASN A 1 528 ? 23.500 0.349 -8.288 1.00 94.31 528 ASN A CA 1
ATOM 4235 C C . ASN A 1 528 ? 22.429 1.353 -8.738 1.00 94.31 528 ASN A C 1
ATOM 4237 O O . ASN A 1 528 ? 21.655 1.065 -9.642 1.00 94.31 528 ASN A O 1
ATOM 4241 N N . THR A 1 529 ? 22.333 2.518 -8.093 1.00 96.31 529 THR A N 1
ATOM 4242 C CA . THR A 1 529 ? 21.341 3.530 -8.477 1.00 96.31 529 THR A CA 1
ATOM 4243 C C . THR A 1 529 ? 21.694 4.126 -9.836 1.00 96.31 529 THR A C 1
ATOM 4245 O O . THR A 1 529 ? 20.797 4.361 -10.643 1.00 96.31 529 THR A O 1
ATOM 4248 N N . PHE A 1 530 ? 22.984 4.341 -10.107 1.00 97.00 530 PHE A N 1
ATOM 4249 C CA . PHE A 1 530 ? 23.475 4.794 -11.405 1.00 97.00 530 PHE A CA 1
ATOM 4250 C C . PHE A 1 530 ? 23.163 3.792 -12.519 1.00 97.00 530 PHE A C 1
ATOM 4252 O O . PHE A 1 530 ? 22.464 4.154 -13.463 1.00 97.00 530 PHE A O 1
ATOM 4259 N N . THR A 1 531 ? 23.602 2.539 -12.377 1.00 96.25 531 THR A N 1
ATOM 4260 C CA . THR A 1 531 ? 23.397 1.501 -13.402 1.00 96.25 531 THR A CA 1
ATOM 4261 C C . THR A 1 531 ? 21.910 1.271 -13.661 1.00 96.25 531 THR A C 1
ATOM 4263 O O . THR A 1 531 ? 21.453 1.361 -14.794 1.00 96.25 531 THR A O 1
ATOM 4266 N N . THR A 1 532 ? 21.101 1.151 -12.604 1.00 96.50 532 THR A N 1
ATOM 4267 C CA . THR A 1 532 ? 19.646 0.968 -12.749 1.00 96.50 532 THR A CA 1
ATOM 4268 C C . THR A 1 532 ? 18.968 2.186 -13.389 1.00 96.50 532 THR A C 1
ATOM 4270 O O . THR A 1 532 ? 17.987 2.046 -14.123 1.00 96.50 532 THR A O 1
ATOM 4273 N N . THR A 1 533 ? 19.488 3.400 -13.164 1.00 98.19 533 THR A N 1
ATOM 4274 C CA . THR A 1 533 ? 18.997 4.603 -13.855 1.00 98.19 533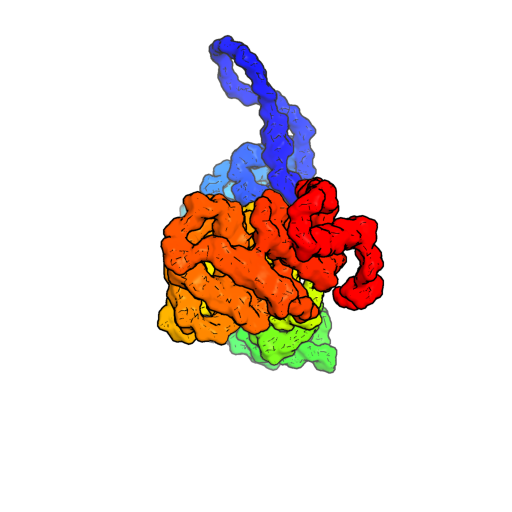 THR A CA 1
ATOM 4275 C C . THR A 1 533 ? 19.265 4.520 -15.355 1.00 98.19 533 THR A C 1
ATOM 4277 O O . THR A 1 533 ? 18.379 4.862 -16.140 1.00 98.19 533 THR A O 1
ATOM 4280 N N . LEU A 1 534 ? 20.448 4.052 -15.764 1.00 97.75 534 LEU A N 1
ATOM 4281 C CA . LEU A 1 534 ? 20.765 3.850 -17.176 1.00 97.75 534 LEU A CA 1
ATOM 4282 C C . LEU A 1 534 ? 19.872 2.767 -17.788 1.00 97.75 534 LEU A C 1
ATOM 4284 O O . LEU A 1 534 ? 19.210 3.041 -18.784 1.00 97.75 534 LEU A O 1
ATOM 4288 N N . THR A 1 535 ? 19.725 1.609 -17.140 1.00 95.19 535 THR A N 1
ATOM 4289 C CA . THR A 1 535 ? 18.800 0.551 -17.585 1.00 95.19 535 THR A CA 1
ATOM 4290 C C . THR A 1 535 ? 17.365 1.070 -17.739 1.00 95.19 535 THR A C 1
ATOM 4292 O O . THR A 1 535 ? 16.683 0.774 -18.718 1.00 95.19 535 THR A O 1
ATOM 4295 N N . THR A 1 536 ? 16.900 1.910 -16.808 1.00 96.75 536 THR A N 1
ATOM 4296 C CA . THR A 1 536 ? 15.569 2.531 -16.899 1.00 96.75 536 THR A CA 1
ATOM 4297 C C . THR A 1 536 ? 15.465 3.452 -18.115 1.00 96.75 536 THR A C 1
ATOM 4299 O O . THR A 1 536 ? 14.491 3.379 -18.861 1.00 96.75 536 THR A O 1
ATOM 4302 N N . LEU A 1 537 ? 16.457 4.319 -18.344 1.00 97.75 537 LEU A N 1
ATOM 4303 C CA . LEU A 1 537 ? 16.486 5.209 -19.510 1.00 97.75 537 LEU A CA 1
ATOM 4304 C C . LEU A 1 537 ? 16.544 4.425 -20.825 1.00 97.75 537 LEU A C 1
ATOM 4306 O O . LEU A 1 537 ? 15.874 4.807 -21.787 1.00 97.75 537 LEU A O 1
ATOM 4310 N N . TRP A 1 538 ? 17.288 3.321 -20.856 1.00 95.88 538 TRP A N 1
ATOM 4311 C CA . TRP A 1 538 ? 17.349 2.416 -21.997 1.00 95.88 538 TRP A CA 1
ATOM 4312 C C . TRP A 1 538 ? 15.957 1.860 -22.311 1.00 95.88 538 TRP A C 1
ATOM 4314 O O . TRP A 1 538 ? 15.428 2.107 -23.395 1.00 95.88 538 TRP A O 1
ATOM 4324 N N . ASN A 1 539 ? 15.287 1.260 -21.327 1.00 94.69 539 ASN A N 1
ATOM 4325 C CA . ASN A 1 539 ? 13.947 0.698 -21.508 1.00 94.69 539 ASN A CA 1
ATOM 4326 C C . ASN A 1 539 ? 12.876 1.747 -21.860 1.00 94.69 539 ASN A C 1
ATOM 4328 O O . ASN A 1 539 ? 11.919 1.439 -22.564 1.00 94.69 539 ASN A O 1
ATOM 4332 N N . LEU A 1 540 ? 13.001 2.987 -21.372 1.00 95.56 540 LEU A N 1
ATOM 4333 C CA . LEU A 1 540 ? 12.046 4.062 -21.681 1.00 95.56 540 LEU A CA 1
ATOM 4334 C C . LEU A 1 540 ? 12.251 4.676 -23.076 1.00 95.56 540 LEU A C 1
ATOM 4336 O O . LEU A 1 540 ? 11.312 5.256 -23.628 1.00 95.56 540 LEU A O 1
ATOM 4340 N N . THR A 1 541 ? 13.469 4.611 -23.618 1.00 95.31 541 THR A N 1
ATOM 4341 C CA . THR A 1 541 ? 13.794 5.123 -24.962 1.00 95.31 541 THR A CA 1
ATOM 4342 C C . THR A 1 541 ? 13.534 4.100 -26.064 1.00 95.31 541 THR A C 1
ATOM 4344 O O . THR A 1 541 ? 13.337 4.504 -27.209 1.00 95.31 541 THR A O 1
ATOM 4347 N N . ASP A 1 542 ? 13.484 2.815 -25.717 1.00 92.69 542 ASP A N 1
ATOM 4348 C CA . ASP A 1 542 ? 13.214 1.706 -26.632 1.00 92.69 542 ASP A CA 1
ATOM 4349 C C . ASP A 1 542 ? 11.872 1.873 -27.366 1.00 92.69 542 ASP A C 1
ATOM 4351 O O . ASP A 1 542 ? 10.842 2.178 -26.757 1.00 92.69 542 ASP A O 1
ATOM 4355 N N . GLU A 1 543 ? 11.916 1.761 -28.697 1.00 89.50 543 GLU A N 1
ATOM 4356 C CA . GLU A 1 543 ? 10.805 1.996 -29.631 1.00 89.50 543 GLU A CA 1
ATOM 4357 C C . GLU A 1 543 ? 9.956 3.264 -29.338 1.00 89.50 543 GLU A C 1
ATOM 4359 O O . GLU A 1 543 ? 8.775 3.344 -29.697 1.00 89.50 543 GLU A O 1
ATOM 4364 N N . SER A 1 544 ? 10.539 4.305 -28.716 1.00 93.69 544 SER A N 1
ATOM 4365 C CA . SER A 1 544 ? 9.817 5.518 -28.296 1.00 93.69 544 SER A CA 1
ATOM 4366 C C . SER A 1 544 ? 10.447 6.821 -28.815 1.00 93.69 544 SER A C 1
ATOM 4368 O O . SER A 1 544 ? 11.141 7.544 -28.086 1.00 93.69 544 SER A O 1
ATOM 4370 N N . PRO A 1 545 ? 10.114 7.242 -30.055 1.00 95.50 545 PRO A N 1
ATOM 4371 C CA . PRO A 1 545 ? 10.646 8.474 -30.646 1.00 95.50 545 PRO A CA 1
ATOM 4372 C C . PRO A 1 545 ? 10.402 9.738 -29.810 1.00 95.50 545 PRO A C 1
ATOM 4374 O O . PRO A 1 545 ? 11.228 10.659 -29.784 1.00 95.50 545 PRO A O 1
ATOM 4377 N N . LYS A 1 546 ? 9.260 9.802 -29.109 1.00 97.12 546 LYS A N 1
ATOM 4378 C CA . LYS A 1 546 ? 8.904 10.940 -28.249 1.00 97.12 546 LYS A CA 1
ATOM 4379 C C . LYS A 1 546 ? 9.766 10.978 -26.984 1.00 97.12 546 LYS A C 1
ATOM 4381 O O . LYS A 1 546 ? 10.184 12.070 -26.585 1.00 97.12 546 LYS A O 1
ATOM 4386 N N . THR A 1 547 ? 10.067 9.829 -26.375 1.00 97.12 547 THR A N 1
ATOM 4387 C CA . THR A 1 547 ? 10.978 9.765 -25.225 1.00 97.12 547 THR A CA 1
ATOM 4388 C C . THR A 1 547 ? 12.399 10.139 -25.637 1.00 97.12 547 THR A C 1
ATOM 4390 O O . THR A 1 547 ? 12.981 11.016 -25.000 1.00 97.12 547 THR A O 1
ATOM 4393 N N . CYS A 1 548 ? 12.918 9.609 -26.752 1.00 97.88 548 CYS A N 1
ATOM 4394 C CA . CYS A 1 548 ? 14.222 10.012 -27.301 1.00 97.88 548 CYS A CA 1
ATOM 4395 C C . CYS A 1 548 ? 14.297 11.531 -27.539 1.00 97.88 548 CYS A C 1
ATOM 4397 O O . CYS A 1 548 ? 15.250 12.195 -27.130 1.00 97.88 548 CYS A O 1
ATOM 4399 N N . SER A 1 549 ? 13.251 12.120 -28.131 1.00 97.81 549 SER A N 1
ATOM 4400 C CA . SER A 1 549 ? 13.168 13.575 -28.336 1.00 97.81 549 SER A CA 1
ATOM 4401 C C . SER A 1 549 ? 13.169 14.352 -27.012 1.00 97.81 549 SER A C 1
ATOM 4403 O O . SER A 1 549 ? 13.787 15.415 -26.904 1.00 97.81 549 SER A O 1
ATOM 4405 N N . THR A 1 550 ? 12.496 13.823 -25.985 1.00 98.00 550 THR A N 1
ATOM 4406 C CA . THR A 1 550 ? 12.445 14.416 -24.640 1.00 98.00 550 THR A CA 1
ATOM 4407 C C . THR A 1 550 ? 13.805 14.340 -23.947 1.00 98.00 550 THR A C 1
ATOM 4409 O O . THR A 1 550 ? 14.226 15.329 -23.347 1.00 98.00 550 THR A O 1
ATOM 4412 N N . PHE A 1 551 ? 14.517 13.219 -24.069 1.00 98.38 551 PHE A N 1
ATOM 4413 C CA . PHE A 1 551 ? 15.879 13.042 -23.563 1.00 98.38 551 PHE A CA 1
ATOM 4414 C C . PHE A 1 551 ? 16.834 14.093 -24.152 1.00 98.38 551 PHE A C 1
ATOM 4416 O O . PHE A 1 551 ? 17.484 14.829 -23.406 1.00 98.38 551 PHE A O 1
ATOM 4423 N N . ILE A 1 552 ? 16.835 14.257 -25.482 1.00 97.62 552 ILE A N 1
ATOM 4424 C CA . ILE A 1 552 ? 17.651 15.270 -26.175 1.00 97.62 552 ILE A CA 1
ATOM 4425 C C . ILE A 1 552 ? 17.274 16.682 -25.715 1.00 97.62 552 ILE A C 1
ATOM 4427 O O . ILE A 1 552 ? 18.139 17.475 -25.353 1.00 97.62 552 ILE A O 1
ATOM 4431 N N . SER A 1 553 ? 15.975 16.985 -25.645 1.00 97.00 553 SER A N 1
ATOM 4432 C CA . SER A 1 553 ? 15.481 18.307 -25.227 1.00 97.00 553 SER A CA 1
ATOM 4433 C C . SER A 1 553 ? 15.872 18.683 -23.789 1.00 97.00 553 SER A C 1
ATOM 4435 O O . SER A 1 553 ? 15.809 19.856 -23.424 1.00 97.00 553 SER A O 1
ATOM 4437 N N . ASN A 1 554 ? 16.267 17.710 -22.962 1.00 96.94 554 ASN A N 1
ATOM 4438 C CA . ASN A 1 554 ? 16.757 17.922 -21.598 1.00 96.94 554 ASN A CA 1
ATOM 4439 C C . ASN A 1 554 ? 18.290 17.821 -21.482 1.00 96.94 554 ASN A C 1
ATOM 4441 O O . ASN A 1 554 ? 18.799 17.645 -20.378 1.00 96.94 554 ASN A O 1
ATOM 4445 N N . LYS A 1 555 ? 19.023 17.996 -22.591 1.00 97.06 555 LYS A N 1
ATOM 4446 C CA . LYS A 1 555 ? 20.495 17.957 -22.663 1.00 97.06 555 LYS A CA 1
ATOM 4447 C C . LYS A 1 555 ? 21.110 16.591 -22.323 1.00 97.06 555 LYS A C 1
ATOM 4449 O O . LYS A 1 555 ? 22.207 16.509 -21.768 1.00 97.06 555 LYS A O 1
ATOM 4454 N N . GLY A 1 556 ? 20.375 15.512 -22.604 1.00 97.19 556 GLY A N 1
ATOM 4455 C CA . GLY A 1 556 ? 20.833 14.152 -22.329 1.00 97.19 556 GLY A CA 1
ATOM 4456 C C . GLY A 1 556 ? 22.060 13.754 -23.154 1.00 97.19 556 GLY A C 1
ATOM 4457 O O . GLY A 1 556 ? 22.963 13.120 -22.619 1.00 97.19 556 GLY A O 1
ATOM 4458 N N . LEU A 1 557 ? 22.144 14.180 -24.422 1.00 95.56 557 LEU A N 1
ATOM 4459 C CA . LEU A 1 557 ? 23.281 13.853 -25.294 1.00 95.56 557 LEU A CA 1
ATOM 4460 C C . LEU A 1 557 ? 24.582 14.486 -24.804 1.00 95.56 557 LEU A C 1
ATOM 4462 O O . LEU A 1 557 ? 25.603 13.817 -24.745 1.00 95.56 557 LEU A O 1
ATOM 4466 N N . GLU A 1 558 ? 24.543 15.755 -24.409 1.00 95.75 558 GLU A N 1
ATOM 4467 C CA . GLU A 1 558 ? 25.701 16.468 -23.877 1.00 95.75 558 GLU A CA 1
ATOM 4468 C C . GLU A 1 558 ? 26.193 15.831 -22.577 1.00 95.75 558 GLU A C 1
ATOM 4470 O O . GLU A 1 558 ? 27.396 15.712 -22.361 1.00 95.75 558 GLU A O 1
ATOM 4475 N N . LEU A 1 559 ? 25.271 15.387 -21.718 1.00 97.56 559 LEU A N 1
ATOM 4476 C CA . LEU A 1 559 ? 25.629 14.651 -20.513 1.00 97.56 559 LEU A CA 1
ATOM 4477 C C . LEU A 1 559 ? 26.269 13.296 -20.845 1.00 97.56 559 LEU A C 1
ATOM 4479 O O . LEU A 1 559 ? 27.252 12.919 -20.215 1.00 97.56 559 LEU A O 1
ATOM 4483 N N . PHE A 1 560 ? 25.735 12.575 -21.828 1.00 96.06 560 PHE A N 1
ATOM 4484 C CA . PHE A 1 560 ? 26.243 11.258 -22.214 1.00 96.06 560 PHE A CA 1
ATOM 4485 C C . PHE A 1 560 ? 27.600 11.349 -22.924 1.00 96.06 560 PHE A C 1
ATOM 4487 O O . PHE A 1 560 ? 28.444 10.482 -22.731 1.00 96.06 560 PHE A O 1
ATOM 4494 N N . GLU A 1 561 ? 27.872 12.437 -23.650 1.00 93.88 561 GLU A N 1
ATOM 4495 C CA . GLU A 1 561 ? 29.218 12.742 -24.153 1.00 93.88 561 GLU A CA 1
ATOM 4496 C C . GLU A 1 561 ? 30.239 12.910 -23.018 1.00 93.88 561 GLU A C 1
ATOM 4498 O O . GLU A 1 561 ? 31.378 12.480 -23.164 1.00 93.88 561 GLU A O 1
ATOM 4503 N N . LEU A 1 562 ? 29.851 13.524 -21.893 1.00 95.19 562 LEU A N 1
ATOM 4504 C CA . LEU A 1 562 ? 30.711 13.628 -20.707 1.00 95.19 562 LEU A CA 1
ATOM 4505 C C . LEU A 1 562 ? 30.844 12.283 -19.984 1.00 95.19 562 LEU A C 1
ATOM 4507 O O . LEU A 1 562 ? 31.916 11.964 -19.481 1.00 95.19 562 LEU A O 1
ATOM 4511 N N . ALA A 1 563 ? 29.768 11.495 -19.940 1.00 95.50 563 ALA A N 1
ATOM 4512 C CA . ALA A 1 563 ? 29.763 10.183 -19.304 1.00 95.50 563 ALA A CA 1
ATOM 4513 C C . ALA A 1 563 ? 30.708 9.194 -20.008 1.00 95.50 563 ALA A C 1
ATOM 4515 O O . ALA A 1 563 ? 31.455 8.497 -19.330 1.00 95.50 563 ALA A O 1
ATOM 4516 N N . LEU A 1 564 ? 30.734 9.189 -21.348 1.00 92.31 564 LEU A N 1
ATOM 4517 C CA . LEU A 1 564 ? 31.663 8.366 -22.137 1.00 92.31 564 LEU A CA 1
ATOM 4518 C C . LEU A 1 564 ? 33.138 8.709 -21.885 1.00 92.31 564 LEU A C 1
ATOM 4520 O O . LEU A 1 564 ? 33.990 7.829 -21.972 1.00 92.31 564 LEU A O 1
ATOM 4524 N N . ASP A 1 565 ? 33.448 9.973 -21.586 1.00 91.88 565 ASP A N 1
ATOM 4525 C CA . ASP A 1 565 ? 34.808 10.367 -21.208 1.00 91.88 565 ASP A CA 1
ATOM 4526 C C . ASP A 1 565 ? 35.118 9.952 -19.761 1.00 91.88 565 ASP A C 1
ATOM 4528 O O . ASP A 1 565 ? 36.183 9.402 -19.490 1.00 91.88 565 ASP A O 1
ATOM 4532 N N . ALA A 1 566 ? 34.184 10.204 -18.835 1.00 95.00 566 ALA A N 1
ATOM 4533 C CA . ALA A 1 566 ? 34.360 9.949 -17.406 1.00 95.00 566 ALA A CA 1
ATOM 4534 C C . ALA A 1 566 ? 34.514 8.458 -17.069 1.00 95.00 566 ALA A C 1
ATOM 4536 O O . ALA A 1 566 ? 35.276 8.115 -16.170 1.00 95.00 566 ALA A O 1
ATOM 4537 N N . PHE A 1 567 ? 33.813 7.584 -17.794 1.00 94.06 567 PHE A N 1
ATOM 4538 C CA . PHE A 1 567 ? 33.799 6.134 -17.571 1.00 94.06 567 PHE A CA 1
ATOM 4539 C C . PHE A 1 567 ? 34.509 5.359 -18.687 1.00 94.06 567 PHE A C 1
ATOM 4541 O O . PHE A 1 567 ? 34.176 4.212 -18.970 1.00 94.06 567 PHE A O 1
ATOM 4548 N N . SER A 1 568 ? 35.493 5.982 -19.342 1.00 91.25 568 SER A N 1
ATOM 4549 C CA . SER A 1 568 ? 36.253 5.338 -20.413 1.00 91.25 568 SER A CA 1
ATOM 4550 C C . SER A 1 568 ? 36.922 4.046 -19.927 1.00 91.25 568 SER A C 1
ATOM 4552 O O . SER A 1 568 ? 37.801 4.097 -19.068 1.00 91.25 568 SER A O 1
ATOM 4554 N N 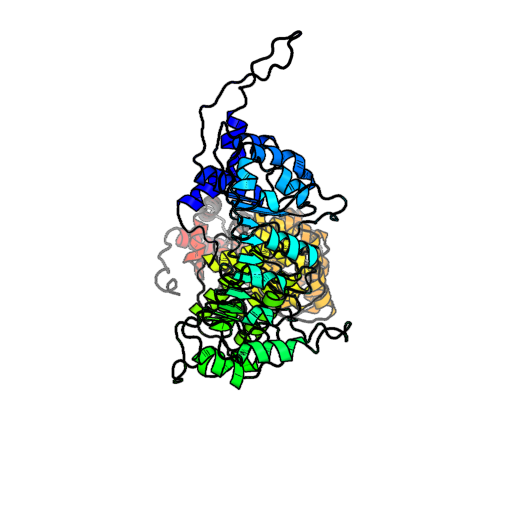. GLY A 1 569 ? 36.575 2.914 -20.543 1.00 88.56 569 GLY A N 1
ATOM 4555 C CA . GLY A 1 569 ? 37.091 1.588 -20.179 1.00 88.56 569 GLY A CA 1
ATOM 4556 C C . GLY A 1 569 ? 36.259 0.825 -19.141 1.00 88.56 569 GLY A C 1
ATOM 4557 O O . GLY A 1 569 ? 36.620 -0.299 -18.804 1.00 88.56 569 GLY A O 1
ATOM 4558 N N . ASP A 1 570 ? 35.153 1.393 -18.652 1.00 91.62 570 ASP A N 1
ATOM 4559 C CA . ASP A 1 570 ? 34.139 0.661 -17.886 1.00 91.62 570 ASP A CA 1
ATOM 4560 C C . ASP A 1 570 ? 33.116 0.055 -18.859 1.00 91.62 570 ASP A C 1
ATOM 4562 O O . ASP A 1 570 ? 32.122 0.688 -19.220 1.00 91.62 570 ASP A O 1
ATOM 4566 N N . GLY A 1 571 ? 33.397 -1.161 -19.336 1.00 90.12 571 GLY A N 1
ATOM 4567 C CA . GLY A 1 571 ? 32.620 -1.805 -20.400 1.00 90.12 571 GLY A CA 1
ATOM 4568 C C . GLY A 1 571 ? 31.107 -1.892 -20.139 1.00 90.12 571 GLY A C 1
ATOM 4569 O O . GLY A 1 571 ? 30.328 -1.529 -21.027 1.00 90.12 571 GLY A O 1
ATOM 4570 N N . PRO A 1 572 ? 30.647 -2.292 -18.935 1.00 91.25 572 PRO A N 1
ATOM 4571 C CA . PRO A 1 572 ? 29.223 -2.300 -18.595 1.00 91.25 572 PRO A CA 1
ATOM 4572 C C . PRO A 1 572 ? 28.557 -0.920 -18.689 1.00 91.25 572 PRO A C 1
ATOM 4574 O O . PRO A 1 572 ? 27.509 -0.787 -19.321 1.00 91.25 572 PRO A O 1
ATOM 4577 N N . VAL A 1 573 ? 29.170 0.122 -18.116 1.00 93.56 573 VAL A N 1
ATOM 4578 C CA . VAL A 1 573 ? 28.619 1.488 -18.175 1.00 93.56 573 VAL A CA 1
ATOM 4579 C C . VAL A 1 573 ? 28.644 2.030 -19.603 1.00 93.56 573 VAL A C 1
ATOM 4581 O O . VAL A 1 573 ? 27.678 2.655 -20.046 1.00 93.56 573 VAL A O 1
ATOM 4584 N N . GLU A 1 574 ? 29.728 1.787 -20.342 1.00 93.81 574 GLU A N 1
ATOM 4585 C CA . GLU A 1 574 ? 29.832 2.165 -21.750 1.00 93.81 574 GLU A CA 1
ATOM 4586 C C . GLU A 1 574 ? 28.728 1.503 -22.580 1.00 93.81 574 GLU A C 1
ATOM 4588 O O . GLU A 1 574 ? 28.101 2.198 -23.380 1.00 93.81 574 GLU A O 1
ATOM 4593 N N . THR A 1 575 ? 28.444 0.217 -22.338 1.00 93.25 575 THR A N 1
ATOM 4594 C CA . THR A 1 575 ? 27.382 -0.558 -23.003 1.00 93.25 575 THR A CA 1
ATOM 4595 C C . THR A 1 575 ? 25.997 0.028 -22.740 1.00 93.25 575 THR A C 1
ATOM 4597 O O . THR A 1 575 ? 25.249 0.264 -23.687 1.00 93.25 575 THR A O 1
ATOM 4600 N N . ASP A 1 576 ? 25.670 0.350 -21.489 1.00 94.06 576 ASP A N 1
ATOM 4601 C CA . ASP A 1 576 ? 24.391 0.981 -21.145 1.00 94.06 576 ASP A CA 1
ATOM 4602 C C . ASP A 1 576 ? 24.214 2.344 -21.842 1.00 94.06 576 ASP A C 1
ATOM 4604 O O . ASP A 1 576 ? 23.147 2.673 -22.373 1.00 94.06 576 ASP A O 1
ATOM 4608 N N . ILE A 1 577 ? 25.277 3.154 -21.869 1.00 95.81 577 ILE A N 1
ATOM 4609 C CA . ILE A 1 577 ? 25.267 4.480 -22.496 1.00 95.81 577 ILE A CA 1
ATOM 4610 C C . ILE A 1 577 ? 25.045 4.362 -24.005 1.00 95.81 577 ILE A C 1
ATOM 4612 O O . ILE A 1 577 ? 24.177 5.049 -24.552 1.00 95.81 577 ILE A O 1
ATOM 4616 N N . ILE A 1 578 ? 25.813 3.515 -24.695 1.00 95.50 578 ILE A N 1
ATOM 4617 C CA . ILE A 1 578 ? 25.668 3.339 -26.146 1.00 95.50 578 ILE A CA 1
ATOM 4618 C C . ILE A 1 578 ? 24.373 2.605 -26.508 1.00 95.50 578 ILE A C 1
ATOM 4620 O O . ILE A 1 578 ? 23.808 2.909 -27.553 1.00 95.50 578 ILE A O 1
ATOM 4624 N N . GLY A 1 579 ? 23.843 1.742 -25.638 1.00 95.44 579 GLY A N 1
ATOM 4625 C CA . GLY A 1 579 ? 22.517 1.142 -25.787 1.00 95.44 579 GLY A CA 1
ATOM 4626 C C . GLY A 1 579 ? 21.426 2.211 -25.886 1.00 95.44 579 GLY A C 1
ATOM 4627 O O . GLY A 1 579 ? 20.649 2.234 -26.839 1.00 95.44 579 GLY A O 1
ATOM 4628 N N . ILE A 1 580 ? 21.447 3.212 -25.002 1.00 96.56 580 ILE A N 1
ATOM 4629 C CA . ILE A 1 580 ? 20.522 4.359 -25.074 1.00 96.56 580 ILE A CA 1
ATOM 4630 C C . ILE A 1 580 ? 20.732 5.179 -26.359 1.00 96.56 580 ILE A C 1
ATOM 4632 O O . ILE A 1 580 ? 19.766 5.625 -26.985 1.00 96.56 580 ILE A O 1
ATOM 4636 N N . LEU A 1 581 ? 21.986 5.396 -26.775 1.00 97.44 581 LEU A N 1
ATOM 4637 C CA . LEU A 1 581 ? 22.287 6.115 -28.019 1.00 97.44 581 LEU A CA 1
ATOM 4638 C C . LEU A 1 581 ? 21.832 5.339 -29.267 1.00 97.44 581 LEU A C 1
ATOM 4640 O O . LEU A 1 581 ? 21.426 5.976 -30.241 1.00 97.44 581 LEU A O 1
ATOM 4644 N N . SER A 1 582 ? 21.857 4.003 -29.235 1.00 96.44 582 SER A N 1
ATOM 4645 C CA . SER A 1 582 ? 21.376 3.139 -30.321 1.00 96.44 582 SER A CA 1
ATOM 4646 C C . SER A 1 582 ? 19.881 3.334 -30.566 1.00 96.44 582 SER A C 1
ATOM 4648 O O . SER A 1 582 ? 19.502 3.694 -31.680 1.00 96.44 582 SER A O 1
ATOM 4650 N N . ASN A 1 583 ? 19.062 3.342 -29.509 1.00 96.00 583 ASN A N 1
ATOM 4651 C CA . ASN A 1 583 ? 17.630 3.652 -29.598 1.00 96.00 583 ASN A CA 1
ATOM 4652 C C . ASN A 1 583 ? 17.365 5.039 -30.212 1.00 96.00 583 ASN A C 1
ATOM 4654 O O . ASN A 1 583 ? 16.431 5.234 -30.990 1.00 96.00 583 ASN A O 1
ATOM 4658 N N . ILE A 1 584 ? 18.200 6.038 -29.896 1.00 97.06 584 ILE A N 1
ATOM 4659 C CA . ILE A 1 584 ? 18.098 7.374 -30.508 1.00 97.06 584 ILE A CA 1
ATOM 4660 C C . ILE A 1 584 ? 18.456 7.323 -32.002 1.00 97.06 584 ILE A C 1
ATOM 4662 O O . ILE A 1 584 ? 17.835 8.030 -32.802 1.00 97.06 584 ILE A O 1
ATOM 4666 N N . ALA A 1 585 ? 19.442 6.508 -32.387 1.00 96.62 585 ALA A N 1
ATOM 4667 C CA . ALA A 1 585 ? 19.881 6.344 -33.770 1.00 96.62 585 ALA A CA 1
ATOM 4668 C C . ALA A 1 585 ? 18.812 5.681 -34.653 1.00 96.62 585 ALA A C 1
ATOM 4670 O O . ALA A 1 585 ? 18.685 6.038 -35.829 1.00 96.62 585 ALA A O 1
ATOM 4671 N N . GLU A 1 586 ? 17.973 4.806 -34.097 1.00 95.06 586 GLU A N 1
ATOM 4672 C CA . GLU A 1 586 ? 16.836 4.227 -34.820 1.00 95.06 586 GLU A CA 1
ATOM 4673 C C . GLU A 1 586 ? 15.860 5.311 -35.323 1.00 95.06 586 GLU A C 1
ATOM 4675 O O . GLU A 1 586 ? 15.305 5.216 -36.425 1.00 95.06 586 GLU A O 1
ATOM 4680 N N . VAL A 1 587 ? 15.718 6.417 -34.581 1.00 95.75 587 VAL A N 1
ATOM 4681 C CA . VAL A 1 587 ? 14.796 7.515 -34.897 1.00 95.75 587 VAL A CA 1
ATOM 4682 C C . VAL A 1 587 ? 15.384 8.458 -35.952 1.00 95.75 587 VAL A C 1
ATOM 4684 O O . VAL A 1 587 ? 16.134 9.388 -35.648 1.00 95.75 587 VAL A O 1
ATOM 4687 N N . LYS A 1 588 ? 14.951 8.295 -37.209 1.00 94.25 588 LYS A N 1
ATOM 4688 C CA . LYS A 1 588 ? 15.431 9.073 -38.372 1.00 94.25 588 LYS A CA 1
ATOM 4689 C C . LYS A 1 588 ? 15.548 10.586 -38.143 1.00 94.25 588 LYS A C 1
ATOM 4691 O O . LYS A 1 588 ? 16.560 11.186 -38.485 1.00 94.25 588 LYS A O 1
ATOM 4696 N N . SER A 1 589 ? 14.543 11.227 -37.544 1.00 95.62 589 SER A N 1
ATOM 4697 C CA . SER A 1 589 ? 14.558 12.683 -37.320 1.00 95.62 589 SER A CA 1
ATOM 4698 C C . SER A 1 589 ? 15.598 13.153 -36.292 1.00 95.62 589 SER A C 1
ATOM 4700 O O . SER A 1 589 ? 15.899 14.348 -36.237 1.00 95.62 589 SER A O 1
ATOM 4702 N N . LEU A 1 590 ? 16.128 12.243 -35.467 1.00 96.81 590 LEU A N 1
ATOM 4703 C CA . LEU A 1 590 ? 17.055 12.545 -34.376 1.00 96.81 590 LEU A CA 1
ATOM 4704 C C . LEU A 1 590 ? 18.518 12.220 -34.703 1.00 96.81 590 LEU A C 1
ATOM 4706 O O . LEU A 1 590 ? 19.393 12.796 -34.058 1.00 96.81 590 LEU A O 1
ATOM 4710 N N . ARG A 1 591 ? 18.794 11.401 -35.728 1.00 96.06 591 ARG A N 1
ATOM 4711 C CA . ARG A 1 591 ? 20.144 10.969 -36.157 1.00 96.06 591 ARG A CA 1
ATOM 4712 C C . ARG A 1 591 ? 21.148 12.108 -36.312 1.00 96.06 591 ARG A C 1
ATOM 4714 O O . ARG A 1 591 ? 22.275 12.013 -35.834 1.00 96.06 591 ARG A O 1
ATOM 4721 N N . LYS A 1 592 ? 20.719 13.241 -36.876 1.00 95.12 592 LYS A N 1
ATOM 4722 C CA . LYS A 1 592 ? 21.555 14.448 -37.021 1.00 95.12 592 LYS A CA 1
ATOM 4723 C C . LYS A 1 592 ? 22.158 14.957 -35.704 1.00 95.12 592 LYS A C 1
ATOM 4725 O O . LYS A 1 592 ? 23.214 15.574 -35.723 1.00 95.12 592 LYS A O 1
ATOM 4730 N N . ASN A 1 593 ? 21.510 14.704 -34.562 1.00 96.12 593 ASN A N 1
ATOM 4731 C CA . ASN A 1 593 ? 22.016 15.122 -33.252 1.00 96.12 593 ASN A CA 1
ATOM 4732 C C . ASN A 1 593 ? 23.175 14.235 -32.763 1.00 96.12 593 ASN A C 1
ATOM 4734 O O . ASN A 1 593 ? 23.962 14.682 -31.932 1.00 96.12 593 ASN A O 1
ATOM 4738 N N . LEU A 1 594 ? 23.279 13.001 -33.267 1.00 96.12 594 LEU A N 1
ATOM 4739 C CA . LEU A 1 594 ? 24.365 12.060 -32.968 1.00 96.12 594 LEU A CA 1
ATOM 4740 C C . LEU A 1 594 ? 25.556 12.219 -33.920 1.00 96.12 594 LEU A C 1
ATOM 4742 O O . LEU A 1 594 ? 26.666 11.808 -33.585 1.00 96.12 594 LEU A O 1
ATOM 4746 N N . LEU A 1 595 ? 25.349 12.833 -35.091 1.00 94.94 595 LEU A N 1
ATOM 4747 C CA . LEU A 1 595 ? 26.382 13.062 -36.099 1.00 94.94 595 LEU A CA 1
ATOM 4748 C C . LEU A 1 595 ? 27.332 14.208 -35.693 1.00 94.94 595 LEU A C 1
ATOM 4750 O O . LEU A 1 595 ? 27.439 15.240 -36.352 1.00 94.94 595 LEU A O 1
ATOM 4754 N N . LYS A 1 596 ? 28.030 14.019 -34.572 1.00 92.75 596 LYS A N 1
ATOM 4755 C CA . LYS A 1 596 ? 29.037 14.933 -34.028 1.00 92.75 596 LYS A CA 1
ATOM 4756 C C . LYS A 1 596 ? 30.426 14.296 -34.124 1.00 92.75 596 LYS A C 1
ATOM 4758 O O . LYS A 1 596 ? 30.551 13.104 -33.834 1.00 92.75 596 LYS A O 1
ATOM 4763 N N . PRO A 1 597 ? 31.491 15.064 -34.430 1.00 92.25 597 PRO A N 1
ATOM 4764 C CA . PRO A 1 597 ? 32.845 14.521 -34.554 1.00 92.25 597 PRO A CA 1
ATOM 4765 C C . PRO A 1 597 ? 33.299 13.708 -33.333 1.00 92.25 597 PRO A C 1
ATOM 4767 O O . PRO A 1 597 ? 33.865 12.630 -33.494 1.00 92.25 597 PRO A O 1
ATOM 4770 N N . LYS A 1 598 ? 33.008 14.196 -32.119 1.00 91.00 598 LYS A N 1
ATOM 4771 C CA . LYS A 1 598 ? 33.393 13.542 -30.860 1.00 91.00 598 LYS A CA 1
ATOM 4772 C C . LYS A 1 598 ? 32.703 12.186 -30.679 1.00 91.00 598 LYS A C 1
ATOM 4774 O O . LYS A 1 598 ? 33.382 11.187 -30.458 1.00 91.00 598 LYS A O 1
ATOM 4779 N N . ILE A 1 599 ? 31.379 12.148 -30.853 1.00 92.50 599 ILE A N 1
ATOM 4780 C CA . ILE A 1 599 ? 30.575 10.920 -30.748 1.00 92.50 599 ILE A CA 1
ATOM 4781 C C . ILE A 1 599 ? 31.036 9.903 -31.795 1.00 92.50 599 ILE A C 1
ATOM 4783 O O . ILE A 1 599 ? 31.411 8.789 -31.444 1.00 92.50 599 ILE A O 1
ATOM 4787 N N . VAL A 1 600 ? 31.087 10.289 -33.074 1.00 95.44 600 VAL A N 1
ATOM 4788 C CA . VAL A 1 600 ? 31.439 9.358 -34.158 1.00 95.44 600 VAL A CA 1
ATOM 4789 C C . VAL A 1 600 ? 32.879 8.856 -34.035 1.00 95.44 600 VAL A C 1
ATOM 4791 O O . VAL A 1 600 ? 33.137 7.682 -34.295 1.00 95.44 600 VAL A O 1
ATOM 4794 N N . SER A 1 601 ? 33.820 9.690 -33.580 1.00 93.94 601 SER A N 1
ATOM 4795 C CA . SER A 1 601 ? 35.189 9.241 -33.303 1.00 93.94 601 SER A CA 1
ATOM 4796 C C . SER A 1 601 ? 35.236 8.193 -32.188 1.00 93.94 601 SER A C 1
ATOM 4798 O O . SER A 1 601 ? 35.973 7.213 -32.310 1.00 93.94 601 SER A O 1
ATOM 4800 N N . ARG A 1 602 ? 34.448 8.368 -31.118 1.00 93.56 602 ARG A N 1
ATOM 4801 C CA . ARG A 1 602 ? 34.367 7.392 -30.024 1.00 93.56 602 ARG A CA 1
ATOM 4802 C C . ARG A 1 602 ? 33.719 6.088 -30.490 1.00 93.56 602 ARG A C 1
ATOM 4804 O O . ARG A 1 602 ? 34.295 5.028 -30.274 1.00 93.56 602 ARG A O 1
ATOM 4811 N N . LEU A 1 603 ? 32.606 6.162 -31.222 1.00 96.06 603 LEU A N 1
ATOM 4812 C CA . LEU A 1 603 ? 31.942 4.990 -31.809 1.00 96.06 603 LEU A CA 1
ATOM 4813 C C . LEU A 1 603 ? 32.866 4.214 -32.751 1.00 96.06 603 LEU A C 1
ATOM 4815 O O . LEU A 1 603 ? 32.893 2.991 -32.721 1.00 96.06 603 LEU A O 1
ATOM 4819 N N . ARG A 1 604 ? 33.685 4.905 -33.549 1.00 95.75 604 ARG A N 1
ATOM 4820 C CA . ARG A 1 604 ? 34.684 4.261 -34.414 1.00 95.75 604 ARG A CA 1
ATOM 4821 C C . ARG A 1 604 ? 35.759 3.508 -33.618 1.00 95.75 604 ARG A C 1
ATOM 4823 O O . ARG A 1 604 ? 36.263 2.491 -34.093 1.00 95.75 604 ARG A O 1
ATOM 4830 N N . SER A 1 605 ? 36.118 3.999 -32.429 1.00 94.50 605 SER A N 1
ATOM 4831 C CA . SER A 1 605 ? 36.994 3.282 -31.493 1.00 94.50 605 SER A CA 1
ATOM 4832 C C . SER A 1 605 ? 36.290 2.050 -30.923 1.00 94.50 605 SER A C 1
ATOM 4834 O O . SER A 1 605 ? 36.842 0.955 -30.972 1.00 94.50 605 SER A O 1
ATOM 4836 N N . PHE A 1 606 ? 35.051 2.210 -30.454 1.00 96.00 606 PHE A N 1
ATOM 4837 C CA . PHE A 1 606 ? 34.228 1.127 -29.908 1.00 96.00 606 PHE A CA 1
ATOM 4838 C C . PHE A 1 606 ? 33.917 0.025 -30.919 1.00 96.00 606 PHE A C 1
ATOM 4840 O O . PHE A 1 606 ? 33.968 -1.148 -30.572 1.00 96.00 606 PHE A O 1
ATOM 4847 N N . LEU A 1 607 ? 33.723 0.368 -32.192 1.00 96.62 607 LEU A N 1
ATOM 4848 C CA . LEU A 1 607 ? 33.562 -0.599 -33.278 1.00 96.62 607 LEU A CA 1
ATOM 4849 C C . LEU A 1 607 ? 34.724 -1.609 -33.328 1.00 96.62 607 LEU A C 1
ATOM 4851 O O . LEU A 1 607 ? 34.534 -2.754 -33.726 1.00 96.62 607 LEU A O 1
ATOM 4855 N N . LYS A 1 608 ? 35.930 -1.200 -32.915 1.00 93.38 608 LYS A N 1
ATOM 4856 C CA . LYS A 1 608 ? 37.142 -2.032 -32.926 1.00 93.38 608 LYS A CA 1
ATOM 4857 C C . LYS A 1 608 ? 37.406 -2.744 -31.595 1.00 93.38 608 LYS A C 1
ATOM 4859 O O . LYS A 1 608 ? 38.413 -3.452 -31.536 1.00 93.38 608 LYS A O 1
ATOM 4864 N N . ASN A 1 609 ? 36.548 -2.551 -30.589 1.00 93.25 609 ASN A N 1
ATOM 4865 C CA . ASN A 1 609 ? 36.656 -3.170 -29.270 1.00 93.25 609 ASN A CA 1
ATOM 4866 C C . ASN A 1 609 ? 36.581 -4.706 -29.382 1.00 93.25 609 ASN A C 1
ATOM 4868 O O . ASN A 1 609 ? 35.948 -5.240 -30.295 1.00 93.25 609 ASN A O 1
ATOM 4872 N N . GLU A 1 610 ? 37.282 -5.400 -28.488 1.00 89.56 610 GLU A N 1
ATOM 4873 C CA . GLU A 1 610 ? 37.264 -6.862 -28.385 1.00 89.56 610 GLU A CA 1
ATOM 4874 C C . GLU A 1 610 ? 35.965 -7.368 -27.747 1.00 89.56 610 GLU A C 1
ATOM 4876 O O . GLU A 1 610 ? 35.493 -8.454 -28.087 1.00 89.56 610 GLU A O 1
ATOM 4881 N N . GLU A 1 611 ? 35.351 -6.561 -26.879 1.00 90.25 611 GLU A N 1
ATOM 4882 C CA . GLU A 1 611 ? 34.031 -6.829 -26.325 1.00 90.25 611 GLU A CA 1
ATOM 4883 C C . GLU A 1 611 ? 32.960 -6.628 -27.399 1.00 90.25 611 GLU A C 1
ATOM 4885 O O . GLU A 1 611 ? 32.701 -5.517 -27.878 1.00 90.25 611 GLU A O 1
ATOM 4890 N N . ILE A 1 612 ? 32.326 -7.737 -27.783 1.00 90.81 612 ILE A N 1
ATOM 4891 C CA . ILE A 1 612 ? 31.309 -7.749 -28.834 1.00 90.81 612 ILE A CA 1
ATOM 4892 C C . ILE A 1 612 ? 30.099 -6.881 -28.493 1.00 90.81 612 ILE A C 1
ATOM 4894 O O . ILE A 1 612 ? 29.569 -6.265 -29.406 1.00 90.81 612 ILE A O 1
ATOM 4898 N N . ASP A 1 613 ? 29.707 -6.763 -27.222 1.00 90.81 613 ASP A N 1
ATOM 4899 C CA . ASP A 1 613 ? 28.564 -5.937 -26.814 1.00 90.81 613 ASP A CA 1
ATOM 4900 C C . ASP A 1 613 ? 28.813 -4.462 -27.181 1.00 90.81 613 ASP A C 1
ATOM 4902 O O . ASP A 1 613 ? 28.003 -3.827 -27.858 1.00 90.81 613 ASP A O 1
ATOM 4906 N N . ILE A 1 614 ? 30.007 -3.949 -26.862 1.00 94.12 614 ILE A N 1
ATOM 4907 C CA . ILE A 1 614 ? 30.422 -2.582 -27.198 1.00 94.12 614 ILE A CA 1
ATOM 4908 C C . ILE A 1 614 ? 30.557 -2.395 -28.713 1.00 94.12 614 ILE A C 1
ATOM 4910 O O . ILE A 1 614 ? 30.076 -1.405 -29.275 1.00 94.12 614 ILE A O 1
ATOM 4914 N N . SER A 1 615 ? 31.197 -3.352 -29.392 1.00 95.88 615 SER A N 1
ATOM 4915 C CA . SER A 1 615 ? 31.375 -3.317 -30.848 1.00 95.88 615 SER A CA 1
ATOM 4916 C C . SER A 1 615 ? 30.033 -3.357 -31.591 1.00 95.88 615 SER A C 1
ATOM 4918 O O . SER A 1 615 ? 29.852 -2.625 -32.568 1.00 95.88 615 SER A O 1
ATOM 4920 N N . PHE A 1 616 ? 29.081 -4.155 -31.103 1.00 95.75 616 PHE A N 1
ATOM 4921 C CA . PHE A 1 616 ? 27.747 -4.336 -31.666 1.00 95.75 616 PHE A CA 1
ATOM 4922 C C . PHE A 1 616 ? 26.930 -3.047 -31.614 1.00 95.75 616 PHE A C 1
ATOM 4924 O O . PHE A 1 616 ? 26.527 -2.553 -32.667 1.00 95.75 616 PHE A O 1
ATOM 4931 N N . TYR A 1 617 ? 26.749 -2.448 -30.433 1.00 96.25 617 TYR A N 1
ATOM 4932 C CA . TYR A 1 617 ? 25.979 -1.203 -30.311 1.00 96.25 617 TYR A CA 1
ATOM 4933 C C . TYR A 1 617 ? 26.664 -0.023 -31.013 1.00 96.25 617 TYR A C 1
ATOM 4935 O O . TYR A 1 617 ? 25.997 0.854 -31.567 1.00 96.25 617 TYR A O 1
ATOM 4943 N N . ALA A 1 618 ? 28.001 0.001 -31.064 1.00 97.50 618 ALA A N 1
ATOM 4944 C CA . ALA A 1 618 ? 28.714 1.000 -31.851 1.00 97.50 618 ALA A CA 1
ATOM 4945 C C . ALA A 1 618 ? 28.448 0.846 -33.357 1.00 97.50 618 ALA A C 1
ATOM 4947 O O . ALA A 1 618 ? 28.200 1.844 -34.040 1.00 97.50 618 ALA A O 1
ATOM 4948 N N . ALA A 1 619 ? 28.473 -0.387 -33.874 1.00 97.62 619 ALA A N 1
ATOM 4949 C CA . ALA A 1 619 ? 28.101 -0.674 -35.255 1.00 97.62 619 ALA A CA 1
ATOM 4950 C C . ALA A 1 619 ? 26.645 -0.282 -35.531 1.00 97.62 619 ALA A C 1
ATOM 4952 O O . ALA A 1 619 ? 26.392 0.354 -36.553 1.00 97.62 619 ALA A O 1
ATOM 4953 N N . ASP A 1 620 ? 25.732 -0.581 -34.603 1.00 96.81 620 ASP A N 1
ATOM 4954 C CA . ASP A 1 620 ? 24.307 -0.270 -34.709 1.00 96.81 620 ASP A CA 1
ATOM 4955 C C . ASP A 1 620 ? 24.057 1.224 -34.934 1.00 96.81 620 ASP A C 1
ATOM 4957 O O . ASP A 1 620 ? 23.444 1.644 -35.921 1.00 96.81 620 ASP A O 1
ATOM 4961 N N . ILE A 1 621 ? 24.639 2.064 -34.076 1.00 97.62 621 ILE A N 1
ATOM 4962 C CA . ILE A 1 621 ? 24.531 3.517 -34.215 1.00 97.62 621 ILE A CA 1
ATOM 4963 C C . ILE A 1 621 ? 25.121 3.963 -35.559 1.00 97.62 621 ILE A C 1
ATOM 4965 O O . ILE A 1 621 ? 24.501 4.740 -36.289 1.00 97.62 621 ILE A O 1
ATOM 4969 N N . LEU A 1 622 ? 26.313 3.475 -35.917 1.00 98.06 622 LEU A N 1
ATOM 4970 C CA . LEU A 1 622 ? 27.002 3.907 -37.133 1.00 98.06 622 LEU A CA 1
ATOM 4971 C C . LEU A 1 622 ? 26.251 3.517 -38.414 1.00 98.06 622 LEU A C 1
ATOM 4973 O O . LEU A 1 622 ? 26.211 4.330 -39.342 1.00 98.06 622 LEU A O 1
ATOM 4977 N N . VAL A 1 623 ? 25.636 2.330 -38.490 1.00 97.44 623 VAL A N 1
ATOM 4978 C CA . VAL A 1 623 ? 24.849 1.943 -39.674 1.00 97.44 623 VAL A CA 1
ATOM 4979 C C . VAL A 1 623 ? 23.579 2.767 -39.803 1.00 97.44 623 VAL A C 1
ATOM 4981 O O . VAL A 1 623 ? 23.235 3.167 -40.916 1.00 97.44 623 VAL A O 1
ATOM 4984 N N . HIS A 1 624 ? 22.927 3.098 -38.688 1.00 97.00 624 HIS A N 1
ATOM 4985 C CA . HIS A 1 624 ? 21.761 3.970 -38.685 1.00 97.00 624 HIS A CA 1
ATOM 4986 C C . HIS A 1 624 ? 22.111 5.365 -39.209 1.00 97.00 624 HIS A C 1
ATOM 4988 O O . HIS A 1 624 ? 21.424 5.869 -40.100 1.00 97.00 624 HIS A O 1
ATOM 4994 N N . LEU A 1 625 ? 23.221 5.954 -38.748 1.00 96.75 625 LEU A N 1
ATOM 4995 C CA . LEU A 1 625 ? 23.716 7.240 -39.255 1.00 96.75 625 LEU A CA 1
ATOM 4996 C C . LEU A 1 625 ? 24.110 7.167 -40.737 1.00 96.75 625 LEU A C 1
ATOM 4998 O O . LEU A 1 625 ? 23.758 8.046 -41.520 1.00 96.75 625 LEU A O 1
ATOM 5002 N N . ALA A 1 626 ? 24.816 6.111 -41.148 1.00 96.06 626 ALA A N 1
ATOM 5003 C CA . ALA A 1 626 ? 25.254 5.952 -42.533 1.00 96.06 626 ALA A CA 1
ATOM 5004 C C . ALA A 1 626 ? 24.091 5.668 -43.506 1.00 96.06 626 ALA A C 1
ATOM 5006 O O . ALA A 1 626 ? 24.205 5.977 -44.699 1.00 96.06 626 ALA A O 1
ATOM 5007 N N . SER A 1 627 ? 22.978 5.108 -43.015 1.00 95.69 627 SER A N 1
ATOM 5008 C CA . SER A 1 627 ? 21.793 4.767 -43.815 1.00 95.69 627 SER A CA 1
ATOM 5009 C C . SER A 1 627 ? 21.041 5.980 -44.374 1.00 95.69 627 SER A C 1
ATOM 5011 O O . SER A 1 627 ? 20.327 5.836 -45.364 1.00 95.69 627 SER A O 1
ATOM 5013 N N . ASP A 1 628 ? 21.233 7.177 -43.806 1.00 94.19 628 ASP A N 1
ATOM 5014 C CA . ASP A 1 628 ? 20.599 8.410 -44.301 1.00 94.19 628 ASP A CA 1
ATOM 5015 C C . ASP A 1 628 ? 21.179 8.885 -45.650 1.00 94.19 628 ASP A C 1
ATOM 5017 O O . ASP A 1 628 ? 20.603 9.750 -46.310 1.00 94.19 628 ASP A O 1
ATOM 5021 N N . GLY A 1 629 ? 22.286 8.283 -46.093 1.00 91.75 629 GLY A N 1
ATOM 5022 C CA . GLY A 1 629 ? 22.945 8.585 -47.360 1.00 91.75 629 GLY A CA 1
ATOM 5023 C C . GLY A 1 629 ? 24.058 9.623 -47.230 1.00 91.75 629 GLY A C 1
ATOM 5024 O O . GLY A 1 629 ? 24.248 10.256 -46.193 1.00 91.75 629 GLY A O 1
ATOM 5025 N N . GLU A 1 630 ? 24.831 9.781 -48.302 1.00 92.00 630 GLU A N 1
ATOM 5026 C CA . GLU A 1 630 ? 26.010 10.657 -48.324 1.00 92.00 630 GLU A CA 1
ATOM 5027 C C . GLU A 1 630 ? 25.665 12.129 -48.072 1.00 92.00 630 GLU A C 1
ATOM 5029 O O . GLU A 1 630 ? 26.380 12.815 -47.354 1.00 92.00 630 GLU A O 1
ATOM 5034 N N . GLN A 1 631 ? 24.516 12.589 -48.568 1.00 91.12 631 GLN A N 1
ATOM 5035 C CA . GLN A 1 631 ? 24.091 13.989 -48.448 1.00 91.12 631 GLN A CA 1
ATOM 5036 C C . GLN A 1 631 ? 23.762 14.397 -47.005 1.00 91.12 631 GLN A C 1
ATOM 5038 O O . GLN A 1 631 ? 23.861 15.567 -46.645 1.00 91.12 631 GLN A O 1
ATOM 5043 N N . CYS A 1 632 ? 23.371 13.435 -46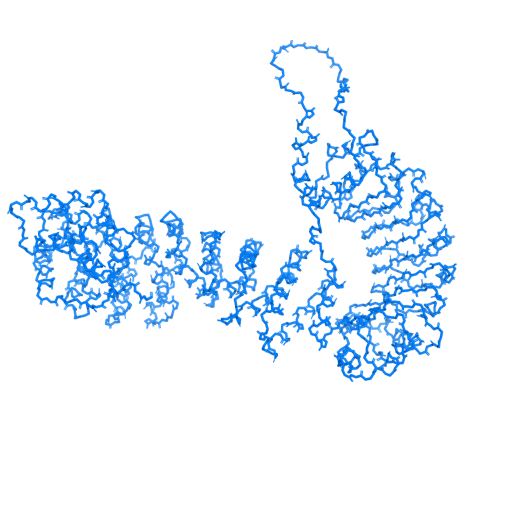.167 1.00 93.19 632 CYS A N 1
ATOM 5044 C CA . CYS A 1 632 ? 23.107 13.661 -44.749 1.00 93.19 632 CYS A CA 1
ATOM 5045 C C . CYS A 1 632 ? 24.371 13.529 -43.886 1.00 93.19 632 CYS A C 1
ATOM 5047 O O . CYS A 1 632 ? 24.330 13.841 -42.696 1.00 93.19 632 CYS A O 1
ATOM 5049 N N . TRP A 1 633 ? 25.493 13.084 -44.462 1.00 95.62 633 TRP A N 1
ATOM 5050 C CA . TRP A 1 633 ? 26.749 12.904 -43.750 1.00 95.62 633 TRP A CA 1
ATOM 5051 C C . TRP A 1 633 ? 27.576 14.196 -43.743 1.00 95.62 633 TRP A C 1
ATOM 5053 O O . TRP A 1 633 ? 28.375 14.457 -44.635 1.00 95.62 633 TRP A O 1
ATOM 5063 N 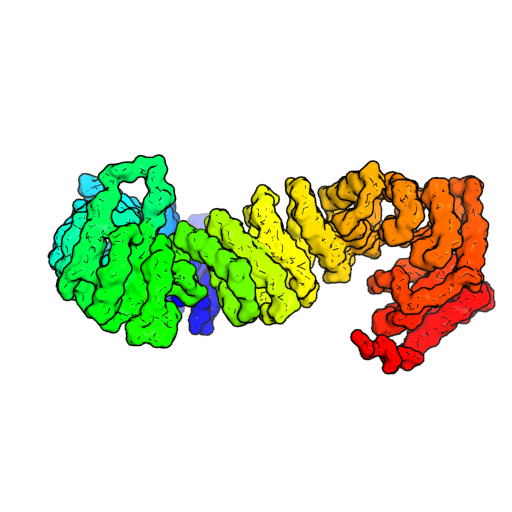N . THR A 1 634 ? 27.409 15.010 -42.704 1.00 94.19 634 THR A N 1
ATOM 5064 C CA . THR A 1 634 ? 28.013 16.350 -42.601 1.00 94.19 634 THR A CA 1
ATOM 5065 C C . THR A 1 634 ? 29.413 16.383 -41.971 1.00 94.19 634 THR A C 1
ATOM 5067 O O . THR A 1 634 ? 29.912 17.460 -41.652 1.00 94.19 634 THR A O 1
ATOM 5070 N N . LEU A 1 635 ? 30.053 15.234 -41.720 1.00 94.62 635 LEU A N 1
ATOM 5071 C CA . LEU A 1 635 ? 31.386 15.188 -41.104 1.00 94.62 635 LEU A CA 1
ATOM 5072 C C . LEU A 1 635 ? 32.489 15.237 -42.162 1.00 94.62 635 LEU A C 1
ATOM 5074 O O . LEU A 1 635 ? 32.677 14.282 -42.908 1.00 94.62 635 LEU A O 1
ATOM 5078 N N . GLU A 1 636 ? 33.286 16.304 -42.151 1.00 89.88 636 GLU A N 1
ATOM 5079 C CA . GLU A 1 636 ? 34.390 16.490 -43.106 1.00 89.88 636 GLU A CA 1
ATOM 5080 C C . GLU A 1 636 ? 35.571 15.541 -42.845 1.00 89.88 636 GLU A C 1
ATOM 5082 O O . GLU A 1 636 ? 36.145 14.966 -43.766 1.00 89.88 636 GLU A O 1
ATOM 5087 N N . LYS A 1 637 ? 35.943 15.352 -41.571 1.00 92.00 637 LYS A N 1
ATOM 5088 C CA . LYS A 1 637 ? 37.157 14.605 -41.183 1.00 92.00 637 LYS A CA 1
ATOM 5089 C C . LYS A 1 637 ? 36.973 13.087 -41.121 1.00 92.00 637 LYS A C 1
ATOM 5091 O O . LYS A 1 637 ? 37.957 12.354 -41.064 1.00 92.00 637 LYS A O 1
ATOM 5096 N N . ILE A 1 638 ? 35.732 12.604 -41.080 1.00 93.62 638 ILE A N 1
ATOM 5097 C CA . ILE A 1 638 ? 35.416 11.177 -40.954 1.00 93.62 638 ILE A CA 1
ATOM 5098 C C . ILE A 1 638 ? 34.581 10.789 -42.167 1.00 93.62 638 ILE A C 1
ATOM 5100 O O . ILE A 1 638 ? 33.419 11.161 -42.250 1.00 93.62 638 ILE A O 1
ATOM 5104 N N . SER A 1 639 ? 35.160 10.039 -43.105 1.00 95.06 639 SER A N 1
ATOM 5105 C CA . SER A 1 639 ? 34.461 9.625 -44.327 1.00 95.06 639 SER A CA 1
ATOM 5106 C C . SER A 1 639 ? 33.413 8.541 -44.053 1.00 95.06 639 SER A C 1
ATOM 5108 O O . SER A 1 639 ? 33.738 7.488 -43.495 1.00 95.06 639 SER A O 1
ATOM 5110 N N . ARG A 1 640 ? 32.184 8.756 -44.544 1.00 96.25 640 ARG A N 1
ATOM 5111 C CA . ARG A 1 640 ? 31.096 7.762 -44.551 1.00 96.25 640 ARG A CA 1
ATOM 5112 C C . ARG A 1 640 ? 31.523 6.438 -45.185 1.00 96.25 640 ARG A C 1
ATOM 5114 O O . ARG A 1 640 ? 31.264 5.372 -44.633 1.00 96.25 640 ARG A O 1
ATOM 5121 N N . ALA A 1 641 ? 32.209 6.503 -46.326 1.00 95.81 641 ALA A N 1
ATOM 5122 C CA . ALA A 1 641 ? 32.662 5.319 -47.053 1.00 95.81 641 ALA A CA 1
ATOM 5123 C C . ALA A 1 641 ? 33.674 4.496 -46.240 1.00 95.81 641 ALA A C 1
ATOM 5125 O O . ALA A 1 641 ? 33.631 3.267 -46.261 1.00 95.81 641 ALA A O 1
ATOM 5126 N N . ASN A 1 642 ? 34.558 5.158 -45.487 1.00 95.69 642 ASN A N 1
ATOM 5127 C CA . ASN A 1 642 ? 35.503 4.467 -44.609 1.00 95.69 642 ASN A CA 1
ATOM 5128 C C . ASN A 1 642 ? 34.792 3.789 -43.434 1.00 95.69 642 ASN A C 1
ATOM 5130 O O . ASN A 1 642 ? 35.120 2.649 -43.126 1.00 95.69 642 ASN A O 1
ATOM 5134 N N . ILE A 1 643 ? 33.792 4.441 -42.830 1.00 96.81 643 ILE A N 1
ATOM 5135 C CA . ILE A 1 643 ? 32.975 3.837 -41.766 1.00 96.81 643 ILE A CA 1
ATOM 5136 C C . ILE A 1 643 ? 32.261 2.579 -42.274 1.00 96.81 643 ILE A C 1
ATOM 5138 O O . ILE A 1 643 ? 32.355 1.531 -41.643 1.00 96.81 643 ILE A O 1
ATOM 5142 N N . LEU A 1 644 ? 31.618 2.637 -43.446 1.00 97.62 644 LEU A N 1
ATOM 5143 C CA . LEU A 1 644 ? 30.950 1.474 -44.044 1.00 97.62 644 LEU A CA 1
ATOM 5144 C C . LEU A 1 644 ? 31.923 0.310 -44.302 1.00 97.62 644 LEU A C 1
ATOM 5146 O O . LEU A 1 644 ? 31.588 -0.842 -44.026 1.00 97.62 644 LEU A O 1
ATOM 5150 N N . LYS A 1 645 ? 33.142 0.600 -44.782 1.00 96.88 645 LYS A N 1
ATOM 5151 C CA . LYS A 1 645 ? 34.199 -0.412 -44.964 1.00 96.88 645 LYS A CA 1
ATOM 5152 C C . LYS A 1 645 ? 34.652 -1.021 -43.637 1.00 96.88 645 LYS A C 1
ATOM 5154 O O . LYS A 1 645 ? 34.825 -2.233 -43.560 1.00 96.88 645 LYS A O 1
ATOM 5159 N N . GLU A 1 646 ? 34.836 -0.203 -42.602 1.00 97.44 646 GLU A N 1
ATOM 5160 C CA . GLU A 1 646 ? 35.230 -0.674 -41.270 1.00 97.44 646 GLU A CA 1
ATOM 5161 C C . GLU A 1 646 ? 34.151 -1.559 -40.638 1.00 97.44 646 GLU A C 1
ATOM 5163 O O . GLU A 1 646 ? 34.481 -2.622 -40.121 1.00 97.44 646 GLU A O 1
ATOM 5168 N N . ILE A 1 647 ? 32.875 -1.173 -40.739 1.00 97.50 647 ILE A N 1
ATOM 5169 C CA . ILE A 1 647 ? 31.743 -1.980 -40.259 1.00 97.50 647 ILE A CA 1
ATOM 5170 C C . ILE A 1 647 ? 31.721 -3.331 -40.971 1.00 97.50 647 ILE A C 1
ATOM 5172 O O . ILE A 1 647 ? 31.700 -4.373 -40.321 1.00 97.50 647 ILE A O 1
ATOM 5176 N N . HIS A 1 648 ? 31.795 -3.324 -42.305 1.00 97.00 648 HIS A N 1
ATOM 5177 C CA . HIS A 1 648 ? 31.826 -4.554 -43.089 1.00 97.00 648 HIS A CA 1
ATOM 5178 C C . HIS A 1 648 ? 32.982 -5.469 -42.663 1.00 97.00 648 HIS A C 1
ATOM 5180 O O . HIS A 1 648 ? 32.780 -6.664 -42.449 1.00 97.00 648 HIS A O 1
ATOM 5186 N N . PHE A 1 649 ? 34.186 -4.909 -42.505 1.00 96.62 649 PHE A N 1
ATOM 5187 C CA . PHE A 1 649 ? 35.368 -5.652 -42.078 1.00 96.62 649 PHE A CA 1
ATOM 5188 C C . PHE A 1 649 ? 35.186 -6.277 -40.691 1.00 96.62 649 PHE A C 1
ATOM 5190 O O . PHE A 1 649 ? 35.484 -7.456 -40.515 1.00 96.62 649 PHE A O 1
ATOM 5197 N N . VAL A 1 650 ? 34.678 -5.516 -39.718 1.00 96.44 650 VAL A N 1
ATOM 5198 C CA . VAL A 1 650 ? 34.487 -5.994 -38.342 1.00 96.44 650 VAL A CA 1
ATOM 5199 C C . VAL A 1 650 ? 33.455 -7.122 -38.278 1.00 96.44 650 VAL A C 1
ATOM 5201 O O . VAL A 1 650 ? 33.755 -8.166 -37.699 1.00 96.44 650 VAL A O 1
ATOM 5204 N N . ILE A 1 651 ? 32.302 -6.972 -38.938 1.00 95.06 651 ILE A N 1
ATOM 5205 C CA . ILE A 1 651 ? 31.249 -8.003 -38.942 1.00 95.06 651 ILE A CA 1
ATOM 5206 C C . ILE A 1 651 ? 31.755 -9.314 -39.560 1.00 95.06 651 ILE A C 1
ATOM 5208 O O . ILE A 1 651 ? 31.463 -10.393 -39.054 1.00 95.06 651 ILE A O 1
ATOM 5212 N N . THR A 1 652 ? 32.520 -9.234 -40.652 1.00 93.62 652 THR A N 1
ATOM 5213 C CA . THR A 1 652 ? 32.966 -10.423 -41.401 1.00 93.62 652 THR A CA 1
ATOM 5214 C C . THR A 1 652 ? 34.223 -11.084 -40.835 1.00 93.62 652 THR A C 1
ATOM 5216 O O . THR A 1 652 ? 34.371 -12.295 -40.974 1.00 93.62 652 THR A O 1
ATOM 5219 N N . ASN A 1 653 ? 35.129 -10.321 -40.211 1.00 92.06 653 ASN A N 1
ATOM 5220 C CA . ASN A 1 653 ? 36.453 -10.822 -39.813 1.00 92.06 653 ASN A CA 1
ATOM 5221 C C . ASN A 1 653 ? 36.680 -10.873 -38.299 1.00 92.06 653 ASN A C 1
ATOM 5223 O O . ASN A 1 653 ? 37.580 -11.587 -37.859 1.00 92.06 653 ASN A O 1
ATOM 5227 N N . LYS A 1 654 ? 35.930 -10.105 -37.496 1.00 92.12 654 LYS A N 1
ATOM 5228 C CA . LYS A 1 654 ? 36.156 -10.018 -36.044 1.00 92.12 654 LYS A CA 1
ATOM 5229 C C . LYS A 1 654 ? 35.048 -10.644 -35.212 1.00 92.12 654 LYS A C 1
ATOM 5231 O O . LYS A 1 654 ? 35.354 -11.298 -34.218 1.00 92.12 654 LYS A O 1
ATOM 5236 N N . TRP A 1 655 ? 33.786 -10.431 -35.577 1.00 92.88 655 TRP A N 1
ATOM 5237 C CA . TRP A 1 655 ? 32.668 -10.922 -34.776 1.00 92.88 655 TRP A CA 1
ATOM 5238 C C . TRP A 1 655 ? 32.593 -12.450 -34.776 1.00 92.88 655 TRP A C 1
ATOM 5240 O O . TRP A 1 655 ? 32.669 -13.106 -35.814 1.00 92.88 655 TRP A O 1
ATOM 5250 N N . LYS A 1 656 ? 32.421 -13.010 -33.579 1.00 84.81 656 LYS A N 1
ATOM 5251 C CA . LYS A 1 656 ? 32.166 -14.432 -33.325 1.00 84.81 656 LYS A CA 1
ATOM 5252 C C . LYS A 1 656 ? 30.834 -14.560 -32.591 1.00 84.81 656 LYS A C 1
ATOM 5254 O O . LYS A 1 656 ? 30.410 -13.599 -31.956 1.00 84.81 656 LYS A O 1
ATOM 5259 N N . SER A 1 657 ? 30.190 -15.729 -32.658 1.00 79.94 657 SER A N 1
ATOM 5260 C CA . SER A 1 657 ? 28.977 -15.967 -31.859 1.00 79.94 657 SER A CA 1
ATOM 5261 C C . SER A 1 657 ? 29.329 -15.809 -30.377 1.00 79.94 657 SER A C 1
ATOM 5263 O O . SER A 1 657 ? 30.247 -16.492 -29.916 1.00 79.94 657 SER A O 1
ATOM 5265 N N . PRO A 1 658 ? 28.650 -14.927 -29.632 1.00 81.25 658 PRO A N 1
ATOM 5266 C CA . PRO A 1 658 ? 28.926 -14.705 -28.216 1.00 81.25 658 PRO A CA 1
ATOM 5267 C C . PRO A 1 658 ? 28.369 -15.816 -27.311 1.00 81.25 658 PRO A C 1
ATOM 5269 O O . PRO A 1 658 ? 28.672 -15.805 -26.120 1.00 81.25 658 PRO A O 1
ATOM 5272 N N . GLY A 1 659 ? 27.546 -16.735 -27.842 1.00 83.12 659 GLY A N 1
ATOM 5273 C CA . GLY A 1 659 ? 26.894 -17.806 -27.078 1.00 83.12 659 GLY A CA 1
ATOM 5274 C C . GLY A 1 659 ? 25.841 -17.301 -26.086 1.00 83.12 659 GLY A C 1
ATOM 5275 O O . GLY A 1 659 ? 25.529 -17.990 -25.118 1.00 83.12 659 GLY A O 1
ATOM 5276 N N . ARG A 1 660 ? 25.374 -16.061 -26.273 1.00 90.31 660 ARG A N 1
ATOM 5277 C CA . ARG A 1 660 ? 24.330 -15.402 -25.482 1.00 90.31 660 ARG A CA 1
ATOM 5278 C C . ARG A 1 660 ? 23.617 -14.338 -26.312 1.00 90.31 660 ARG A C 1
ATOM 5280 O O . ARG A 1 660 ? 24.151 -13.823 -27.296 1.00 90.31 660 ARG A O 1
ATOM 5287 N N . GLU A 1 661 ? 22.439 -13.936 -25.863 1.00 86.56 661 GLU A N 1
ATOM 5288 C CA . GLU A 1 661 ? 21.730 -12.777 -26.404 1.00 86.56 661 GLU A CA 1
ATOM 5289 C C . GLU A 1 661 ? 22.501 -11.473 -26.094 1.00 86.56 661 GLU A C 1
ATOM 5291 O O . GLU A 1 661 ? 22.874 -11.242 -24.947 1.00 86.56 661 GLU A O 1
ATOM 5296 N N . ILE A 1 662 ? 22.761 -10.637 -27.114 1.00 88.12 662 ILE A N 1
ATOM 5297 C CA . ILE A 1 662 ? 23.412 -9.313 -26.946 1.00 88.12 662 ILE A CA 1
ATOM 5298 C C . ILE A 1 662 ? 22.358 -8.223 -26.698 1.00 88.12 662 ILE A C 1
ATOM 5300 O O . ILE A 1 662 ? 22.592 -7.264 -25.962 1.00 88.12 662 ILE A O 1
ATOM 5304 N N . ALA A 1 663 ? 21.197 -8.358 -27.342 1.00 85.81 663 ALA A N 1
ATOM 5305 C CA . ALA A 1 663 ? 20.127 -7.373 -27.338 1.00 85.81 663 ALA A CA 1
ATOM 5306 C C . ALA A 1 663 ? 18.764 -8.069 -27.308 1.00 85.81 663 ALA A C 1
ATOM 5308 O O . ALA A 1 663 ? 18.562 -9.069 -28.003 1.00 85.81 663 ALA A O 1
ATOM 5309 N N . ALA A 1 664 ? 17.836 -7.497 -26.540 1.00 86.00 664 ALA A N 1
ATOM 5310 C CA . ALA A 1 664 ? 16.479 -8.000 -26.403 1.00 86.00 664 ALA A CA 1
ATOM 5311 C C . ALA A 1 664 ? 15.497 -7.178 -27.239 1.00 86.00 664 ALA A C 1
ATOM 5313 O O . ALA A 1 664 ? 15.135 -6.066 -26.862 1.00 86.00 664 ALA A O 1
ATOM 5314 N N . TYR A 1 665 ? 15.026 -7.733 -28.356 1.00 87.50 665 TYR A N 1
ATOM 5315 C CA . TYR A 1 665 ? 14.119 -7.016 -29.255 1.00 87.50 665 TYR A CA 1
ATOM 5316 C C . TYR A 1 665 ? 12.645 -7.203 -28.876 1.00 87.50 665 TYR A C 1
ATOM 5318 O O . TYR A 1 665 ? 12.184 -8.322 -28.622 1.00 87.50 665 TYR A O 1
ATOM 5326 N N . ARG A 1 666 ? 11.882 -6.102 -28.891 1.00 85.31 666 ARG A N 1
ATOM 5327 C CA . ARG A 1 666 ? 10.407 -6.128 -28.843 1.00 85.31 666 ARG A CA 1
ATOM 5328 C C . ARG A 1 666 ? 9.808 -6.457 -30.208 1.00 85.31 666 ARG A C 1
ATOM 5330 O O . ARG A 1 666 ? 8.803 -7.157 -30.282 1.00 85.31 666 ARG A O 1
ATOM 5337 N N . SER A 1 667 ? 10.442 -5.972 -31.274 1.00 88.50 667 SER A N 1
ATOM 5338 C CA . SER A 1 667 ? 10.106 -6.265 -32.664 1.00 88.50 667 SER A CA 1
ATOM 5339 C C . SER A 1 667 ? 11.340 -6.134 -33.564 1.00 88.50 667 SER A C 1
ATOM 5341 O O . SER A 1 667 ? 12.340 -5.526 -33.190 1.00 88.50 667 SER A O 1
ATOM 5343 N N . PHE A 1 668 ? 11.262 -6.643 -34.797 1.00 92.94 668 PHE A N 1
ATOM 5344 C CA . PHE A 1 668 ? 12.278 -6.378 -35.829 1.00 92.94 668 PHE A CA 1
ATOM 5345 C C . PHE A 1 668 ? 11.948 -5.173 -36.714 1.00 92.94 668 PHE A C 1
ATOM 5347 O O . PHE A 1 668 ? 12.634 -4.922 -37.709 1.00 92.94 668 PHE A O 1
ATOM 5354 N N . THR A 1 669 ? 10.919 -4.395 -36.364 1.00 87.88 669 THR A N 1
ATOM 5355 C CA . THR A 1 669 ? 10.495 -3.222 -37.140 1.00 87.88 669 THR A CA 1
ATOM 5356 C C . THR A 1 669 ? 11.634 -2.226 -37.381 1.00 87.88 669 THR A C 1
ATOM 5358 O O . THR A 1 669 ? 11.775 -1.790 -38.535 1.00 87.88 669 THR A O 1
ATOM 5361 N N . PRO A 1 670 ? 12.483 -1.897 -36.382 1.00 85.88 670 PRO A N 1
ATOM 5362 C CA . PRO A 1 670 ? 13.616 -1.006 -36.603 1.00 85.88 670 PRO A CA 1
ATOM 5363 C C . PRO A 1 670 ? 14.583 -1.540 -37.661 1.00 85.88 670 PRO A C 1
ATOM 5365 O O . PRO A 1 670 ? 15.077 -0.779 -38.473 1.00 85.88 670 PRO A O 1
ATOM 5368 N N . TYR A 1 671 ? 14.766 -2.847 -37.806 1.00 92.12 671 TYR A N 1
ATOM 5369 C CA . TYR A 1 671 ? 15.783 -3.405 -38.704 1.00 92.12 671 TYR A CA 1
ATOM 5370 C C . TYR A 1 671 ? 15.318 -3.523 -40.165 1.00 92.12 671 TYR A C 1
ATOM 5372 O O . TYR A 1 671 ? 16.136 -3.598 -41.086 1.00 92.12 671 TYR A O 1
ATOM 5380 N N . ILE A 1 672 ? 14.006 -3.444 -40.426 1.00 93.12 672 ILE A N 1
ATOM 5381 C CA . ILE A 1 672 ? 13.444 -3.514 -41.787 1.00 93.12 672 ILE A CA 1
ATOM 5382 C C . ILE A 1 672 ? 13.993 -2.395 -42.685 1.00 93.12 672 ILE A C 1
ATOM 5384 O O . ILE A 1 672 ? 14.204 -2.612 -43.880 1.00 93.12 672 ILE A O 1
ATOM 5388 N N . HIS A 1 673 ? 14.207 -1.187 -42.155 1.00 91.81 673 HIS A N 1
ATOM 5389 C CA . HIS A 1 673 ? 14.727 -0.089 -42.976 1.00 91.81 673 HIS A CA 1
ATOM 5390 C C . HIS A 1 673 ? 16.215 -0.262 -43.310 1.00 91.81 673 HIS A C 1
ATOM 5392 O O . HIS A 1 673 ? 16.619 0.107 -44.411 1.00 91.81 673 HIS A O 1
ATOM 5398 N N . LEU A 1 674 ? 17.000 -0.880 -42.419 1.00 95.75 674 LEU A N 1
ATOM 5399 C CA . LEU A 1 674 ? 18.403 -1.215 -42.676 1.00 95.75 674 LEU A CA 1
ATOM 5400 C C . LEU A 1 674 ? 18.518 -2.252 -43.799 1.00 95.75 674 LEU A C 1
ATOM 5402 O O . LEU A 1 674 ? 19.299 -2.071 -44.729 1.00 95.75 674 LEU A O 1
ATOM 5406 N N . LEU A 1 675 ? 17.668 -3.284 -43.779 1.00 95.75 675 LEU A N 1
ATOM 5407 C CA . LEU A 1 675 ? 17.605 -4.303 -44.835 1.00 95.75 675 LEU A CA 1
ATOM 5408 C C . LEU A 1 675 ? 17.217 -3.726 -46.209 1.00 95.75 675 LEU A C 1
ATOM 5410 O O . LEU A 1 675 ? 17.674 -4.215 -47.241 1.00 95.75 675 LEU A O 1
ATOM 5414 N N . LYS A 1 676 ? 16.392 -2.672 -46.234 1.00 93.81 676 LYS A N 1
ATOM 5415 C CA . LYS A 1 676 ? 15.991 -1.962 -47.463 1.00 93.81 676 LYS A CA 1
ATOM 5416 C C . LYS A 1 676 ? 17.029 -0.958 -47.968 1.00 93.81 676 LYS A C 1
ATOM 5418 O O . LYS A 1 676 ? 16.846 -0.416 -49.057 1.00 93.81 676 LYS A O 1
ATOM 5423 N N . CYS A 1 677 ? 18.069 -0.668 -47.190 1.00 93.56 677 CYS A N 1
ATOM 5424 C CA . CYS A 1 677 ? 19.134 0.240 -47.597 1.00 93.56 677 CYS A CA 1
ATOM 5425 C C . CYS A 1 677 ? 19.905 -0.340 -48.792 1.00 93.56 677 CYS A C 1
ATOM 5427 O O . CYS A 1 677 ? 20.075 -1.550 -48.886 1.00 93.56 677 CYS A O 1
ATOM 5429 N N . SER A 1 678 ? 20.403 0.509 -49.694 1.00 90.75 678 SER A N 1
ATOM 5430 C CA . SER A 1 678 ? 21.234 0.068 -50.824 1.00 90.75 678 SER A CA 1
ATOM 5431 C C . SER A 1 678 ? 22.678 -0.253 -50.427 1.00 90.75 678 SER A C 1
ATOM 5433 O O . SER A 1 678 ? 23.414 -0.826 -51.223 1.00 90.75 678 SER A O 1
ATOM 5435 N N . GLU A 1 679 ? 23.102 0.142 -49.224 1.00 94.94 679 GLU A N 1
ATOM 5436 C CA . GLU A 1 679 ? 24.472 -0.030 -48.743 1.00 94.94 679 GLU A CA 1
ATOM 5437 C C . GLU A 1 679 ? 24.698 -1.436 -48.172 1.00 94.94 679 GLU A C 1
ATOM 5439 O O . GLU A 1 679 ? 24.105 -1.771 -47.139 1.00 94.94 679 GLU A O 1
ATOM 5444 N N . PRO A 1 680 ? 25.615 -2.241 -48.741 1.00 95.06 680 PRO A N 1
ATOM 5445 C CA . PRO A 1 680 ? 25.820 -3.617 -48.298 1.00 95.06 680 PRO A CA 1
ATOM 5446 C C . PRO A 1 680 ? 26.204 -3.755 -46.824 1.00 95.06 680 PRO A C 1
ATOM 5448 O O . PRO A 1 680 ? 25.740 -4.674 -46.164 1.00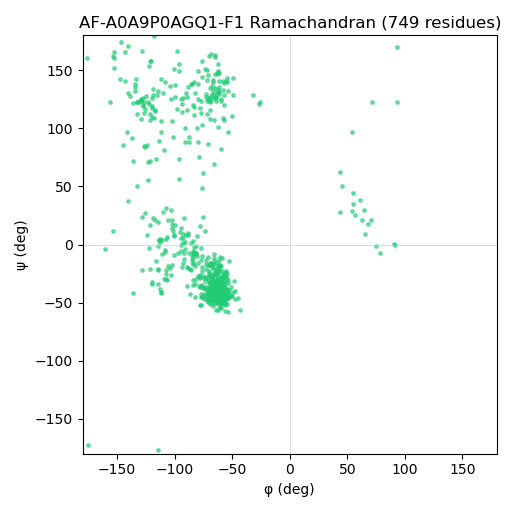 95.06 680 PRO A O 1
ATOM 5451 N N . ALA A 1 681 ? 27.025 -2.850 -46.280 1.00 96.69 681 ALA A N 1
ATOM 5452 C CA . ALA A 1 681 ? 27.425 -2.906 -44.870 1.00 96.69 681 ALA A CA 1
ATOM 5453 C C . ALA A 1 681 ? 26.243 -2.664 -43.911 1.00 96.69 681 ALA A C 1
ATOM 5455 O O . ALA A 1 681 ? 26.178 -3.280 -42.850 1.00 96.69 681 ALA A O 1
ATOM 5456 N N . VAL A 1 682 ? 25.288 -1.813 -44.307 1.00 97.50 682 VAL A N 1
ATOM 5457 C CA . VAL A 1 682 ? 24.066 -1.538 -43.535 1.00 97.50 682 VAL A CA 1
ATOM 5458 C C . VAL A 1 682 ? 23.135 -2.750 -43.569 1.00 97.50 682 VAL A C 1
ATOM 5460 O O . VAL A 1 682 ? 22.660 -3.194 -42.525 1.00 97.50 682 VAL A O 1
ATOM 5463 N N . GLN A 1 683 ? 22.925 -3.330 -44.756 1.00 97.06 683 GLN A N 1
ATOM 5464 C CA . GLN A 1 683 ? 22.136 -4.557 -44.902 1.00 97.06 683 GLN A CA 1
ATOM 5465 C C . GLN A 1 683 ? 22.765 -5.728 -44.140 1.00 97.06 683 GLN A C 1
ATOM 5467 O O . GLN A 1 683 ? 22.049 -6.510 -43.518 1.00 97.06 683 GLN A O 1
ATOM 5472 N N . LEU A 1 684 ? 24.098 -5.836 -44.173 1.00 97.31 684 LEU A N 1
ATOM 5473 C CA . LEU A 1 684 ? 24.854 -6.888 -43.501 1.00 97.31 684 LEU A CA 1
ATOM 5474 C C . LEU A 1 684 ? 24.652 -6.834 -41.988 1.00 97.31 684 LEU A C 1
ATOM 5476 O O . LEU A 1 684 ? 24.327 -7.860 -41.401 1.00 97.31 684 LEU A O 1
ATOM 5480 N N . PHE A 1 685 ? 24.792 -5.654 -41.375 1.00 97.31 685 PHE A N 1
ATOM 5481 C CA . PHE A 1 685 ? 24.506 -5.481 -39.950 1.00 97.31 685 PHE A CA 1
ATOM 5482 C C . PHE A 1 685 ? 23.056 -5.849 -39.629 1.00 97.31 685 PHE A C 1
ATOM 5484 O O . PHE A 1 685 ? 22.815 -6.638 -38.720 1.00 97.31 685 PHE A O 1
ATOM 5491 N N . GLY A 1 686 ? 22.096 -5.340 -40.413 1.00 96.38 686 GLY A N 1
ATOM 5492 C CA . GLY A 1 686 ? 20.680 -5.612 -40.177 1.00 96.38 686 GLY A CA 1
ATOM 5493 C C . GLY A 1 686 ? 20.344 -7.105 -40.225 1.00 96.38 686 GLY A C 1
ATOM 5494 O O . GLY A 1 686 ? 19.640 -7.616 -39.357 1.00 96.38 686 GLY A O 1
ATOM 5495 N N . ALA A 1 687 ? 20.895 -7.826 -41.204 1.00 96.25 687 ALA A N 1
ATOM 5496 C CA . ALA A 1 687 ? 20.732 -9.271 -41.315 1.00 96.25 687 ALA A CA 1
ATOM 5497 C C . ALA A 1 687 ? 21.465 -10.026 -40.194 1.00 96.25 687 ALA A C 1
ATOM 5499 O O . ALA A 1 687 ? 20.942 -11.018 -39.690 1.00 96.25 687 ALA A O 1
ATOM 5500 N N . TRP A 1 688 ? 22.650 -9.559 -39.787 1.00 95.50 688 TRP A N 1
ATOM 5501 C CA . TRP A 1 688 ? 23.430 -10.170 -38.711 1.00 95.50 688 TRP A CA 1
ATOM 5502 C C . TRP A 1 688 ? 22.726 -10.049 -37.361 1.00 95.50 688 TRP A C 1
ATOM 5504 O O . TRP A 1 688 ? 22.604 -11.054 -36.670 1.00 95.50 688 TRP A O 1
ATOM 5514 N N . ALA A 1 689 ? 22.207 -8.868 -37.017 1.00 95.00 689 ALA A N 1
ATOM 5515 C CA . ALA A 1 689 ? 21.520 -8.617 -35.750 1.00 95.00 689 ALA A CA 1
ATOM 5516 C C . ALA A 1 689 ? 20.288 -9.518 -35.577 1.00 95.00 689 ALA A C 1
ATOM 5518 O O . ALA A 1 689 ? 20.133 -10.175 -34.549 1.00 95.00 689 ALA A O 1
ATOM 5519 N N . ILE A 1 690 ? 19.462 -9.630 -36.625 1.00 95.56 690 ILE A N 1
ATOM 5520 C CA . ILE A 1 690 ? 18.300 -10.530 -36.640 1.00 95.56 690 ILE A CA 1
ATOM 5521 C C . ILE A 1 690 ? 18.752 -11.994 -36.551 1.00 95.56 690 ILE A C 1
ATOM 5523 O O . ILE A 1 690 ? 18.193 -12.771 -35.776 1.00 95.56 690 ILE A O 1
ATOM 5527 N N . HIS A 1 691 ? 19.765 -12.382 -37.333 1.00 94.06 691 HIS A N 1
ATOM 5528 C CA . HIS A 1 691 ? 20.276 -13.753 -37.339 1.00 94.06 691 HIS A CA 1
ATOM 5529 C C . HIS A 1 691 ? 20.805 -14.157 -35.964 1.00 94.06 691 HIS A C 1
ATOM 5531 O O . HIS A 1 691 ? 20.520 -15.264 -35.520 1.00 94.06 691 HIS A O 1
ATOM 5537 N N . HIS A 1 692 ? 21.552 -13.269 -35.306 1.00 92.94 692 HIS A N 1
ATOM 5538 C CA . HIS A 1 692 ? 22.139 -13.482 -33.987 1.00 92.94 692 HIS A CA 1
ATOM 5539 C C . HIS A 1 692 ? 21.081 -13.899 -32.966 1.00 92.94 692 HIS A C 1
ATOM 5541 O O . HIS A 1 692 ? 21.138 -14.999 -32.427 1.00 92.94 692 HIS A O 1
ATOM 5547 N N . VAL A 1 693 ? 20.055 -13.073 -32.766 1.00 93.00 693 VAL A N 1
ATOM 5548 C CA . VAL A 1 693 ? 19.025 -13.366 -31.760 1.00 93.00 693 VAL A CA 1
ATOM 5549 C C . VAL A 1 693 ? 18.144 -14.558 -32.141 1.00 93.00 693 VAL A C 1
ATOM 5551 O O . VAL A 1 693 ? 17.743 -15.318 -31.265 1.00 93.00 693 VAL A O 1
ATOM 5554 N N . CYS A 1 694 ? 17.887 -14.786 -33.436 1.00 92.19 694 CYS A N 1
ATOM 5555 C CA . CYS A 1 694 ? 17.164 -15.980 -33.886 1.00 92.19 694 CYS A CA 1
ATOM 5556 C C . CYS A 1 694 ? 17.973 -17.262 -33.658 1.00 92.19 694 CYS A C 1
ATOM 5558 O O . CYS A 1 694 ? 17.388 -18.314 -33.424 1.00 92.19 694 CYS A O 1
ATOM 5560 N N . PHE A 1 695 ? 19.301 -17.181 -33.744 1.00 90.06 695 PHE A N 1
ATOM 5561 C CA . PHE A 1 695 ? 20.191 -18.309 -33.496 1.00 90.06 695 PHE A CA 1
ATOM 5562 C C . PHE A 1 695 ? 20.320 -18.620 -32.001 1.00 90.06 695 PHE A C 1
ATOM 5564 O O . PHE A 1 695 ? 20.253 -19.788 -31.623 1.00 90.06 695 PHE A O 1
ATOM 5571 N N . GLU A 1 696 ? 20.487 -17.596 -31.162 1.00 90.00 696 GLU A N 1
ATOM 5572 C CA . GLU A 1 696 ? 20.682 -17.767 -29.715 1.00 90.00 696 GLU A CA 1
ATOM 5573 C C . GLU A 1 696 ? 19.365 -18.073 -28.975 1.00 90.00 696 GLU A C 1
ATOM 5575 O O . GLU A 1 696 ? 19.357 -18.882 -28.053 1.00 90.00 696 GLU A O 1
ATOM 5580 N N . ASN A 1 697 ? 18.235 -17.476 -29.383 1.00 89.31 697 ASN A N 1
ATOM 5581 C CA . ASN A 1 697 ? 16.925 -17.692 -28.756 1.00 89.31 697 ASN A CA 1
ATOM 5582 C C . ASN A 1 697 ? 15.803 -17.873 -29.807 1.00 89.31 697 ASN A C 1
ATOM 5584 O O . ASN A 1 697 ? 14.949 -16.996 -30.004 1.00 89.31 697 ASN A O 1
ATOM 5588 N N . PRO A 1 698 ? 15.784 -19.023 -30.508 1.00 88.94 698 PRO A N 1
ATOM 5589 C CA . PRO A 1 698 ? 14.858 -19.260 -31.611 1.00 88.94 698 PRO A CA 1
ATOM 5590 C C . PRO A 1 698 ? 13.391 -19.247 -31.169 1.00 88.94 698 PRO A C 1
ATOM 5592 O O . PRO A 1 698 ? 12.553 -18.665 -31.861 1.00 88.94 698 PRO A O 1
ATOM 5595 N N . CYS A 1 699 ? 13.095 -19.831 -30.000 1.00 88.06 699 CYS A N 1
ATOM 5596 C CA . CYS A 1 699 ? 11.746 -19.926 -29.437 1.00 88.06 699 CYS A CA 1
ATOM 5597 C C . CYS A 1 699 ? 11.097 -18.535 -29.267 1.00 88.06 699 CYS A C 1
ATOM 5599 O O . CYS A 1 699 ? 9.906 -18.374 -29.535 1.00 88.06 699 CYS A O 1
ATOM 5601 N N . ARG A 1 700 ? 11.880 -17.502 -28.916 1.00 89.00 700 ARG A N 1
ATOM 5602 C CA . ARG A 1 700 ? 11.384 -16.124 -28.797 1.00 89.00 700 ARG A CA 1
ATOM 5603 C C . ARG A 1 700 ? 11.307 -15.380 -30.129 1.00 89.00 700 ARG A C 1
ATOM 5605 O O . ARG A 1 700 ? 10.319 -14.686 -30.362 1.00 89.00 700 ARG A O 1
ATOM 5612 N N . TYR A 1 701 ? 12.333 -15.471 -30.976 1.00 93.00 701 TYR A N 1
ATOM 5613 C CA . TYR A 1 701 ? 12.531 -14.502 -32.065 1.00 93.00 701 TYR A CA 1
ATOM 5614 C C . TYR A 1 701 ? 12.131 -14.985 -33.461 1.00 93.00 701 TYR A C 1
ATOM 5616 O O . TYR A 1 701 ? 11.755 -14.165 -34.299 1.00 93.00 701 TYR A O 1
ATOM 5624 N N . VAL A 1 702 ? 12.141 -16.295 -33.735 1.00 92.25 702 VAL A N 1
ATOM 5625 C CA . VAL A 1 702 ? 11.826 -16.819 -35.081 1.00 92.25 702 VAL A CA 1
ATOM 5626 C C . VAL A 1 702 ? 10.396 -16.471 -35.506 1.00 92.25 702 VAL A C 1
ATOM 5628 O O . VAL A 1 702 ? 10.131 -16.234 -36.685 1.00 92.25 702 VAL A O 1
ATOM 5631 N N . GLN A 1 703 ? 9.468 -16.355 -34.555 1.00 91.25 703 GLN A N 1
ATOM 5632 C CA . GLN A 1 703 ? 8.100 -15.908 -34.832 1.00 91.25 703 GLN A CA 1
ATOM 5633 C C . GLN A 1 703 ? 8.032 -14.507 -35.465 1.00 91.25 703 GLN A C 1
ATOM 5635 O O . GLN A 1 703 ? 7.185 -14.286 -36.332 1.00 91.25 703 GLN A O 1
ATOM 5640 N N . PHE A 1 704 ? 8.949 -13.591 -35.129 1.00 92.69 704 PHE A N 1
ATOM 5641 C CA . PHE A 1 704 ? 8.980 -12.242 -35.707 1.00 92.69 704 PHE A CA 1
ATOM 5642 C C . PHE A 1 704 ? 9.398 -12.246 -37.186 1.00 92.69 704 PHE A C 1
ATOM 5644 O O . PHE A 1 704 ? 9.012 -11.354 -37.939 1.00 92.69 704 PHE A O 1
ATOM 5651 N N . LEU A 1 705 ? 10.103 -13.282 -37.662 1.00 93.25 705 LEU A N 1
ATOM 5652 C CA . LEU A 1 705 ? 10.448 -13.434 -39.087 1.00 93.25 705 LEU A CA 1
ATOM 5653 C C . LEU A 1 705 ? 9.215 -13.633 -39.982 1.00 93.25 705 LEU A C 1
ATOM 5655 O O . LEU A 1 705 ? 9.276 -13.387 -41.188 1.00 93.25 705 LEU A O 1
ATOM 5659 N N . LYS A 1 706 ? 8.092 -14.070 -39.399 1.00 90.25 706 LYS A N 1
ATOM 5660 C CA . LYS A 1 706 ? 6.819 -14.283 -40.102 1.00 90.25 706 LYS A CA 1
ATOM 5661 C C . LYS A 1 706 ? 6.008 -12.996 -40.258 1.00 90.25 706 LYS A C 1
ATOM 5663 O O . LYS A 1 706 ? 5.005 -12.991 -40.972 1.00 90.25 706 LYS A O 1
ATOM 5668 N N . GLU A 1 707 ? 6.422 -11.896 -39.628 1.00 92.50 707 GLU A N 1
ATOM 5669 C CA . GLU A 1 707 ? 5.768 -10.607 -39.815 1.00 92.50 707 GLU A CA 1
ATOM 5670 C C . GLU A 1 707 ? 5.823 -10.186 -41.286 1.00 92.50 707 GLU A C 1
ATOM 5672 O O . GLU A 1 707 ? 6.895 -10.067 -41.884 1.00 92.50 707 GLU A O 1
ATOM 5677 N N . LYS A 1 708 ? 4.653 -9.900 -41.870 1.00 91.00 708 LYS A N 1
ATOM 5678 C CA . LYS A 1 708 ? 4.488 -9.663 -43.314 1.00 91.00 708 LYS A CA 1
ATOM 5679 C C . LYS A 1 708 ? 5.521 -8.692 -43.897 1.00 91.00 708 LYS A C 1
ATOM 5681 O O . LYS A 1 708 ? 6.135 -8.978 -44.918 1.00 91.00 708 LYS A O 1
ATOM 5686 N N . LYS A 1 709 ? 5.757 -7.555 -43.233 1.00 92.75 709 LYS A N 1
ATOM 5687 C CA . LYS A 1 709 ? 6.688 -6.523 -43.726 1.00 92.75 709 LYS A CA 1
ATOM 5688 C C . LYS A 1 709 ? 8.139 -7.002 -43.784 1.00 92.75 709 LYS A C 1
ATOM 5690 O O . LYS A 1 709 ? 8.858 -6.585 -44.696 1.00 92.75 709 LYS A O 1
ATOM 5695 N N . LEU A 1 710 ? 8.566 -7.809 -42.812 1.00 94.38 710 LEU A N 1
ATOM 5696 C CA . LEU A 1 710 ? 9.910 -8.375 -42.769 1.00 94.38 710 LEU A CA 1
ATOM 5697 C C . LEU A 1 710 ? 10.026 -9.534 -43.761 1.00 94.38 710 LEU A C 1
ATOM 5699 O O . LEU A 1 710 ? 10.956 -9.538 -44.562 1.00 94.38 710 LEU A O 1
ATOM 5703 N N . SER A 1 711 ? 9.037 -10.429 -43.796 1.00 92.50 711 SER A N 1
ATOM 5704 C CA . SER A 1 711 ? 8.968 -11.540 -44.752 1.00 92.50 711 SER A CA 1
ATOM 5705 C C . SER A 1 711 ? 9.074 -11.057 -46.204 1.00 92.50 711 SER A C 1
ATOM 5707 O O . SER A 1 711 ? 9.966 -11.484 -46.934 1.00 92.50 711 SER A O 1
ATOM 5709 N N . ASP A 1 712 ? 8.261 -10.067 -46.592 1.00 93.69 712 ASP A N 1
ATOM 5710 C CA . ASP A 1 712 ? 8.302 -9.458 -47.929 1.00 93.69 712 ASP A CA 1
ATOM 5711 C C . ASP A 1 712 ? 9.664 -8.794 -48.220 1.00 93.69 712 ASP A C 1
ATOM 5713 O O . ASP A 1 712 ? 10.083 -8.642 -49.370 1.00 93.69 712 ASP A O 1
ATOM 5717 N N . CYS A 1 713 ? 10.354 -8.309 -47.183 1.00 94.94 713 CYS A N 1
ATOM 5718 C CA . CYS A 1 713 ? 11.686 -7.729 -47.312 1.00 94.94 713 CYS A CA 1
ATOM 5719 C C . CYS A 1 713 ? 12.738 -8.804 -47.600 1.00 94.94 713 CYS A C 1
ATOM 5721 O O . CYS A 1 713 ? 13.511 -8.637 -48.543 1.00 94.94 713 CYS A O 1
ATOM 5723 N N . LEU A 1 714 ? 12.733 -9.898 -46.837 1.00 95.12 714 LEU A N 1
ATOM 5724 C CA . LEU A 1 714 ? 13.660 -11.017 -47.007 1.00 95.12 714 LEU A CA 1
ATOM 5725 C C . LEU A 1 714 ? 13.486 -11.679 -48.381 1.00 95.12 714 LEU A C 1
ATOM 5727 O O . LEU A 1 714 ? 14.468 -11.848 -49.102 1.00 95.12 714 LEU A O 1
ATOM 5731 N N . ASP A 1 715 ? 12.245 -11.930 -48.811 1.00 93.75 715 ASP A N 1
ATOM 5732 C CA . ASP A 1 715 ? 11.963 -12.567 -50.105 1.00 93.75 715 ASP A CA 1
ATOM 5733 C C . ASP A 1 715 ? 12.437 -11.716 -51.295 1.00 93.75 715 ASP A C 1
ATOM 5735 O O . ASP A 1 715 ? 12.926 -12.243 -52.299 1.00 93.75 715 ASP A O 1
ATOM 5739 N N . ARG A 1 716 ? 12.320 -10.384 -51.195 1.00 94.25 716 ARG A N 1
ATOM 5740 C CA . ARG A 1 716 ? 12.861 -9.464 -52.209 1.00 94.25 716 ARG A CA 1
ATOM 5741 C C . ARG A 1 716 ? 14.382 -9.512 -52.264 1.00 94.25 716 ARG A C 1
ATOM 5743 O O . ARG A 1 716 ? 14.930 -9.556 -53.362 1.00 94.25 716 ARG A O 1
ATOM 5750 N N . LEU A 1 717 ? 15.048 -9.522 -51.109 1.00 93.88 717 LEU A N 1
ATOM 5751 C CA . LEU A 1 717 ? 16.507 -9.610 -51.041 1.00 93.88 717 LEU A CA 1
ATOM 5752 C C . LEU A 1 717 ? 17.010 -10.938 -51.625 1.00 93.88 717 LEU A C 1
ATOM 5754 O O . LEU A 1 717 ? 17.949 -10.930 -52.416 1.00 93.88 717 LEU A O 1
ATOM 5758 N N . CYS A 1 718 ? 16.342 -12.063 -51.349 1.00 91.38 718 CYS A N 1
ATOM 5759 C CA . CYS A 1 718 ? 16.677 -13.362 -51.947 1.00 91.38 718 CYS A CA 1
ATOM 5760 C C . CYS A 1 718 ? 16.629 -13.362 -53.483 1.00 91.38 718 CYS A C 1
ATOM 5762 O O . CYS A 1 718 ? 17.454 -14.015 -54.123 1.00 91.38 718 CYS A O 1
ATOM 5764 N N . LYS A 1 719 ? 15.680 -12.627 -54.077 1.00 91.00 719 LYS A N 1
ATOM 5765 C CA . LYS A 1 719 ? 15.490 -12.533 -55.536 1.00 91.00 719 LYS A CA 1
ATOM 5766 C C . LYS A 1 719 ? 16.431 -11.529 -56.216 1.00 91.00 719 LYS A C 1
ATOM 5768 O O . LYS A 1 719 ? 16.458 -11.457 -57.442 1.00 91.00 719 LYS A O 1
ATOM 5773 N N . GLN A 1 720 ? 17.201 -10.747 -55.460 1.00 91.69 720 GLN A N 1
ATOM 5774 C CA . GLN A 1 720 ? 18.079 -9.719 -56.013 1.00 91.69 720 GLN A CA 1
ATOM 5775 C C . GLN A 1 720 ? 19.370 -10.331 -56.591 1.00 91.69 720 GLN A C 1
ATOM 5777 O O . GLN A 1 720 ? 20.186 -10.897 -55.865 1.00 91.69 720 GLN A O 1
ATOM 5782 N N . HIS A 1 721 ? 19.591 -10.172 -57.904 1.00 83.56 721 HIS A N 1
ATOM 5783 C CA . HIS A 1 721 ? 20.742 -10.761 -58.611 1.00 83.56 721 HIS A CA 1
ATOM 5784 C C . HIS A 1 721 ? 22.108 -10.235 -58.136 1.00 83.56 721 HIS A C 1
ATOM 5786 O O . HIS A 1 721 ? 23.046 -11.016 -58.009 1.00 83.56 721 HIS A O 1
ATOM 5792 N N . ASN A 1 722 ? 22.202 -8.941 -57.815 1.00 87.44 722 ASN A N 1
ATOM 5793 C CA . ASN A 1 722 ? 23.451 -8.275 -57.419 1.00 87.44 722 ASN A CA 1
ATOM 5794 C C . ASN A 1 722 ? 23.549 -8.043 -55.900 1.00 87.44 722 ASN A C 1
ATOM 5796 O O . ASN A 1 722 ? 24.128 -7.051 -55.459 1.00 87.44 722 ASN A O 1
ATOM 5800 N N . LEU A 1 723 ? 22.926 -8.898 -55.084 1.00 92.31 723 LEU A N 1
ATOM 5801 C CA . LEU A 1 723 ? 23.056 -8.796 -53.631 1.00 92.31 723 LEU A CA 1
ATOM 5802 C C . LEU A 1 723 ? 24.480 -9.178 -53.203 1.00 92.31 723 LEU A C 1
ATOM 5804 O O . LEU A 1 723 ? 25.021 -10.186 -53.660 1.00 92.31 723 LEU A O 1
ATOM 5808 N N . GLN A 1 724 ? 25.080 -8.386 -52.310 1.00 95.19 724 GLN A N 1
ATOM 5809 C CA . GLN A 1 724 ? 26.416 -8.667 -51.785 1.00 95.19 724 GLN A CA 1
ATOM 5810 C C . GLN A 1 724 ? 26.454 -10.047 -51.105 1.00 95.19 724 GLN A C 1
ATOM 5812 O O . GLN A 1 724 ? 25.503 -10.457 -50.437 1.00 95.19 724 GLN A O 1
ATOM 5817 N N . VAL A 1 725 ? 27.555 -10.776 -51.307 1.00 94.62 725 VAL A N 1
ATOM 5818 C CA . VAL A 1 725 ? 27.680 -12.207 -50.981 1.00 94.62 725 VAL A CA 1
ATOM 5819 C C . VAL A 1 725 ? 27.404 -12.518 -49.508 1.00 94.62 725 VAL A C 1
ATOM 5821 O O . VAL A 1 725 ? 26.693 -13.478 -49.215 1.00 94.62 725 VAL A O 1
ATOM 5824 N N . ASP A 1 726 ? 27.928 -11.726 -48.577 1.00 94.69 726 ASP A N 1
ATOM 5825 C CA . ASP A 1 726 ? 27.776 -11.978 -47.140 1.00 94.69 726 ASP A CA 1
ATOM 5826 C C . ASP A 1 726 ? 26.379 -11.609 -46.637 1.00 94.69 726 ASP A C 1
ATOM 5828 O O . ASP A 1 726 ? 25.803 -12.351 -45.840 1.00 94.69 726 ASP A O 1
ATOM 5832 N N . VAL A 1 727 ? 25.774 -10.551 -47.191 1.00 95.62 727 VAL A N 1
ATOM 5833 C CA . VAL A 1 727 ? 24.351 -10.240 -46.968 1.00 95.62 727 VAL A CA 1
ATOM 5834 C C . VAL A 1 727 ? 23.483 -11.407 -47.440 1.00 95.62 727 VAL A C 1
ATOM 5836 O O . VAL A 1 727 ? 22.631 -11.887 -46.694 1.00 95.62 727 VAL A O 1
ATOM 5839 N N . LYS A 1 728 ? 23.729 -11.917 -48.655 1.00 95.12 728 LYS A N 1
ATOM 5840 C CA . LYS A 1 728 ? 22.974 -13.038 -49.230 1.00 95.12 728 LYS A CA 1
ATOM 5841 C C . LYS A 1 728 ? 23.048 -14.290 -48.353 1.00 95.12 728 LYS A C 1
ATOM 5843 O O . LYS A 1 728 ? 22.021 -14.930 -48.146 1.00 95.12 728 LYS A O 1
ATOM 5848 N N . LYS A 1 729 ? 24.224 -14.617 -47.801 1.00 94.31 729 LYS A N 1
ATOM 5849 C CA . LYS A 1 729 ? 24.395 -15.757 -46.879 1.00 94.31 729 LYS A CA 1
ATOM 5850 C C . LYS A 1 729 ? 23.491 -15.644 -45.649 1.00 94.31 729 LYS A C 1
ATOM 5852 O O . LYS A 1 729 ? 22.834 -16.618 -45.300 1.00 94.31 729 LYS A O 1
ATOM 5857 N N . LEU A 1 730 ? 23.451 -14.482 -44.993 1.00 95.00 730 LEU A N 1
ATOM 5858 C CA . LEU A 1 730 ? 22.637 -14.291 -43.785 1.00 95.00 730 LEU A CA 1
ATOM 5859 C C . LEU A 1 730 ? 21.140 -14.252 -44.096 1.00 95.00 730 LEU A C 1
ATOM 5861 O O . LEU A 1 730 ? 20.359 -14.875 -43.386 1.00 95.00 730 LEU A O 1
ATOM 5865 N N . VAL A 1 731 ? 20.740 -13.581 -45.180 1.00 95.81 731 VAL A N 1
ATOM 5866 C CA . VAL A 1 731 ? 19.332 -13.526 -45.603 1.00 95.81 731 VAL A CA 1
ATOM 5867 C C . VAL A 1 731 ? 18.789 -14.929 -45.898 1.00 95.81 731 VAL A C 1
ATOM 5869 O O . VAL A 1 731 ? 17.681 -15.242 -45.472 1.00 95.81 731 VAL A O 1
ATOM 5872 N N . LEU A 1 732 ? 19.569 -15.795 -46.557 1.00 94.62 732 LEU A N 1
ATOM 5873 C CA . LEU A 1 732 ? 19.164 -17.184 -46.806 1.00 94.62 732 LEU A CA 1
ATOM 5874 C C . LEU A 1 732 ? 18.954 -17.971 -45.504 1.00 94.62 732 LEU A C 1
ATOM 5876 O O . LEU A 1 732 ? 17.951 -18.666 -45.389 1.00 94.62 732 LEU A O 1
ATOM 5880 N N . LYS A 1 733 ? 19.828 -17.803 -44.502 1.00 93.62 733 LYS A N 1
ATOM 5881 C CA . LYS A 1 733 ? 19.642 -18.423 -43.176 1.00 93.62 733 LYS A CA 1
ATOM 5882 C C . LYS A 1 733 ? 18.384 -17.927 -42.464 1.00 93.62 733 LYS A C 1
ATOM 5884 O O . LYS A 1 733 ? 17.685 -18.708 -41.836 1.00 93.62 733 LYS A O 1
ATOM 5889 N N . LEU A 1 734 ? 18.078 -16.632 -42.556 1.00 95.00 734 LEU A N 1
ATOM 5890 C CA . LEU A 1 734 ? 16.854 -16.079 -41.965 1.00 95.00 734 LEU A CA 1
ATOM 5891 C C . LEU A 1 734 ? 15.593 -16.655 -42.619 1.00 95.00 734 LEU A C 1
ATOM 5893 O O . LEU A 1 734 ? 14.623 -16.956 -41.928 1.00 95.00 734 LEU A O 1
ATOM 5897 N N . VAL A 1 735 ? 15.608 -16.829 -43.942 1.00 93.81 735 VAL A N 1
ATOM 5898 C CA . VAL A 1 735 ? 14.520 -17.495 -44.670 1.00 93.81 735 VAL A CA 1
ATOM 5899 C C . VAL A 1 735 ? 14.401 -18.964 -44.258 1.00 93.81 735 VAL A C 1
ATOM 5901 O O . VAL A 1 735 ? 13.294 -19.429 -44.000 1.00 93.81 735 VAL A O 1
ATOM 5904 N N . GLU A 1 736 ? 15.524 -19.662 -44.092 1.00 91.81 736 GLU A N 1
ATOM 5905 C CA . GLU A 1 736 ? 15.557 -21.039 -43.592 1.00 91.81 736 GLU A CA 1
ATOM 5906 C C . GLU A 1 736 ? 14.966 -21.156 -42.177 1.00 91.81 736 GLU A C 1
ATOM 5908 O O . GLU A 1 736 ? 14.096 -21.995 -41.957 1.00 91.81 736 GLU A O 1
ATOM 5913 N N . TYR A 1 737 ? 15.343 -20.278 -41.238 1.00 90.88 737 TYR A N 1
ATOM 5914 C CA . TYR A 1 737 ? 14.758 -20.247 -39.888 1.00 90.88 737 TYR A CA 1
ATOM 5915 C C . TYR A 1 737 ? 13.245 -20.005 -39.910 1.00 90.88 737 TYR A C 1
ATOM 5917 O O . TYR A 1 737 ? 12.505 -20.585 -39.115 1.00 90.88 737 TYR A O 1
ATOM 5925 N N . ARG A 1 738 ? 12.768 -19.153 -40.826 1.00 91.12 738 ARG A N 1
ATOM 5926 C CA . ARG A 1 738 ? 11.339 -18.860 -40.999 1.00 91.12 738 ARG A CA 1
ATOM 5927 C C . ARG A 1 738 ? 10.559 -20.084 -41.495 1.00 91.12 738 ARG A C 1
ATOM 5929 O O . ARG A 1 738 ? 9.426 -20.287 -41.055 1.00 91.12 738 ARG A O 1
ATOM 5936 N N . GLU A 1 739 ? 11.139 -20.850 -42.418 1.00 87.19 739 GLU A N 1
ATOM 5937 C CA . GLU A 1 739 ? 10.506 -21.999 -43.082 1.00 87.19 739 GLU A CA 1
ATOM 5938 C C . GLU A 1 739 ? 10.615 -23.293 -42.262 1.00 87.19 739 GLU A C 1
ATOM 5940 O O . GLU A 1 739 ? 9.656 -24.061 -42.221 1.00 87.19 739 GLU A O 1
ATOM 5945 N N . ASN A 1 740 ? 11.722 -23.484 -41.536 1.00 81.06 740 ASN A N 1
ATOM 5946 C CA . ASN A 1 740 ? 12.003 -24.665 -40.718 1.00 81.06 740 ASN A CA 1
ATOM 5947 C C . ASN A 1 740 ? 12.281 -24.293 -39.244 1.00 81.06 740 ASN A C 1
ATOM 5949 O O . ASN A 1 740 ? 13.412 -24.419 -38.770 1.00 81.06 740 ASN A O 1
ATOM 5953 N N . PRO A 1 741 ? 11.261 -23.867 -38.475 1.00 65.88 741 PRO A N 1
ATOM 5954 C CA . PRO A 1 741 ? 11.441 -23.448 -37.081 1.00 65.88 741 PRO A CA 1
ATOM 5955 C C . PRO A 1 741 ? 11.864 -24.585 -36.126 1.00 65.88 741 PRO A C 1
ATOM 5957 O O . PRO A 1 741 ? 12.311 -24.308 -35.018 1.00 65.88 741 PRO A O 1
ATOM 5960 N N . SER A 1 742 ? 11.753 -25.851 -36.544 1.00 60.44 742 SER A N 1
ATOM 5961 C CA . SER A 1 742 ? 12.108 -27.050 -35.766 1.00 60.44 742 SER A CA 1
ATOM 5962 C C . SER A 1 742 ? 13.600 -27.406 -35.776 1.00 60.44 742 SER A C 1
ATOM 5964 O O . SER A 1 742 ? 13.999 -28.363 -35.126 1.00 60.44 742 SER A O 1
ATOM 5966 N N . PHE A 1 743 ? 14.459 -26.659 -36.481 1.00 55.16 743 PHE A N 1
ATOM 5967 C CA . PHE A 1 743 ? 15.868 -27.045 -36.660 1.00 55.16 743 PHE A CA 1
ATOM 5968 C C . PHE A 1 743 ? 16.710 -27.040 -35.365 1.00 55.16 743 PHE A C 1
ATOM 5970 O O . PHE A 1 743 ? 17.832 -27.544 -35.388 1.00 55.16 743 PHE A O 1
ATOM 5977 N N . ARG A 1 744 ? 16.198 -26.480 -34.250 1.00 53.28 744 ARG A N 1
ATOM 5978 C CA . ARG A 1 744 ? 16.855 -26.445 -32.921 1.00 53.28 744 ARG A CA 1
ATOM 5979 C C . ARG A 1 744 ? 15.911 -26.352 -31.707 1.00 53.28 744 ARG A C 1
ATOM 5981 O O . ARG A 1 744 ? 16.381 -26.076 -30.605 1.00 53.28 744 ARG A O 1
ATOM 5988 N N . SER A 1 745 ? 14.599 -26.542 -31.870 1.00 48.72 745 SER A N 1
ATOM 5989 C CA . SER A 1 745 ? 13.649 -26.431 -30.746 1.00 48.72 745 SER A CA 1
ATOM 5990 C C . SER A 1 745 ? 13.887 -27.468 -29.644 1.00 48.72 745 SER A C 1
ATOM 5992 O O . SER A 1 745 ? 13.543 -27.214 -28.493 1.00 48.72 745 SER A O 1
ATOM 5994 N N . ASP A 1 746 ? 14.495 -28.605 -29.987 1.00 45.94 746 ASP A N 1
ATOM 5995 C CA . ASP A 1 746 ? 14.444 -29.798 -29.140 1.00 45.94 746 ASP A CA 1
ATOM 5996 C C . ASP A 1 746 ? 15.573 -29.870 -28.095 1.00 45.94 746 ASP A C 1
ATOM 5998 O O . ASP A 1 746 ? 15.392 -30.527 -27.075 1.00 45.94 746 ASP A O 1
ATOM 6002 N N . ASP A 1 747 ? 16.679 -29.132 -28.269 1.00 44.28 747 ASP A N 1
ATOM 6003 C CA . ASP A 1 747 ? 17.827 -29.179 -27.339 1.00 44.28 747 ASP A CA 1
ATOM 6004 C C . ASP A 1 747 ? 17.957 -27.948 -26.417 1.00 44.28 747 ASP A C 1
ATOM 6006 O O . ASP A 1 747 ? 18.619 -28.032 -25.386 1.00 44.28 747 ASP A O 1
ATOM 6010 N N . ASN A 1 748 ? 17.317 -26.811 -26.737 1.00 45.69 748 ASN A N 1
ATOM 6011 C CA . ASN A 1 748 ? 17.503 -25.541 -26.005 1.00 45.69 748 ASN A CA 1
ATOM 6012 C C . ASN A 1 748 ? 16.224 -24.932 -25.394 1.00 45.69 748 ASN A C 1
ATOM 6014 O O . ASN A 1 748 ? 16.321 -23.899 -24.735 1.00 45.69 748 ASN A O 1
ATOM 6018 N N . CYS A 1 749 ? 15.035 -25.517 -25.593 1.00 42.03 749 CYS A N 1
ATOM 6019 C CA . CYS A 1 749 ? 13.776 -24.959 -25.062 1.00 42.03 749 CYS A CA 1
ATOM 6020 C C . CYS A 1 749 ? 13.250 -25.682 -23.798 1.00 42.03 749 CYS A C 1
ATOM 6022 O O . CYS A 1 749 ? 12.092 -25.502 -23.429 1.00 42.03 749 CYS A O 1
ATOM 6024 N N . ALA A 1 750 ? 14.102 -26.453 -23.105 1.00 34.06 750 ALA A N 1
ATOM 6025 C CA . ALA A 1 750 ? 13.853 -26.973 -21.756 1.00 34.06 750 ALA A CA 1
ATOM 6026 C C . ALA A 1 750 ? 14.765 -26.261 -20.739 1.00 34.06 750 ALA A C 1
ATOM 6028 O O . ALA A 1 750 ? 15.825 -26.770 -20.375 1.00 34.06 750 ALA A O 1
ATOM 6029 N N . GLY A 1 751 ? 14.366 -25.060 -20.318 1.00 31.70 751 GLY A N 1
ATOM 6030 C CA . GLY A 1 751 ? 15.043 -24.256 -19.298 1.00 31.70 751 GLY A CA 1
ATOM 6031 C C . GLY A 1 751 ? 14.059 -23.353 -18.587 1.00 31.70 751 GLY A C 1
ATOM 6032 O O . GLY A 1 751 ? 13.380 -22.589 -19.308 1.00 31.70 751 GLY A O 1
#

InterPro domains:
  IPR011989 Armadillo-like helical [G3DSA:1.25.10.10] (513-736)
  IPR016024 Armadillo-type fold [SSF48371] (368-735)
  IPR032675 Leucine-rich repeat domain superfamily [G3DSA:3.80.10.10] (43-319)
  IPR051341 Zyg-11-related ubiquitin ligase adapter protein [PTHR12904] (42-709)
  IPR055142 Protein zer-1 homolog-like, C-terminal domain [PF22964] (399-737)

Solvent-accessible surface area (backbone atoms only — not comparable to full-atom values): 41041 Å² total; per-residue (Å²): 128,79,92,60,70,91,41,73,69,49,54,53,49,53,54,46,50,77,42,38,55,65,65,71,55,57,68,72,56,80,78,87,74,79,88,78,88,84,83,87,75,82,89,67,84,76,87,72,81,74,96,57,68,42,56,41,74,58,43,32,50,42,53,26,50,30,18,64,72,64,58,83,46,69,80,62,53,60,60,62,28,65,89,24,21,53,47,40,50,47,50,30,72,42,44,54,36,90,51,55,81,67,49,50,60,48,31,72,31,66,34,32,33,42,33,46,26,33,53,78,30,44,48,54,61,58,58,64,25,40,22,72,70,15,36,46,51,21,31,35,42,33,40,37,46,24,43,66,65,58,78,93,72,50,85,69,60,50,64,47,31,39,48,24,26,30,44,31,44,24,51,16,75,49,29,38,68,55,50,47,48,42,50,74,33,21,66,56,28,28,30,40,30,50,21,46,33,58,49,72,64,59,68,63,54,63,83,28,16,88,49,26,27,34,43,33,29,35,62,41,81,57,76,60,77,46,67,48,62,26,61,47,25,25,35,42,32,56,21,39,66,55,64,79,77,58,73,84,78,67,94,84,77,67,80,60,36,37,60,44,52,47,49,49,44,64,39,94,69,32,50,74,51,27,30,31,44,28,45,17,23,61,63,80,69,52,64,69,40,52,50,52,35,57,73,74,31,85,60,43,34,35,41,32,32,32,86,35,66,72,64,39,50,37,56,48,76,71,39,85,85,36,91,75,38,53,94,70,50,46,46,21,16,76,62,43,71,70,16,30,53,42,32,50,62,73,35,72,87,38,68,69,58,44,50,54,44,47,53,50,49,42,51,46,45,64,75,65,58,66,75,56,58,70,62,48,52,51,50,51,53,52,44,54,50,48,41,73,76,37,83,47,64,74,52,34,44,54,41,42,48,42,48,25,57,68,54,62,75,29,94,90,48,87,71,58,67,71,60,52,51,53,51,50,53,52,42,54,52,48,46,68,74,40,76,83,40,66,68,50,49,46,27,40,43,53,43,66,52,42,73,78,64,75,75,55,81,93,66,62,58,58,63,52,38,49,55,33,46,49,48,35,71,71,42,89,49,66,66,49,35,40,38,20,37,48,40,32,35,57,45,38,77,76,46,55,70,68,48,28,29,59,57,34,50,32,64,70,54,46,52,49,53,52,47,55,48,47,58,28,44,77,65,64,49,90,48,72,58,50,55,36,43,40,53,28,50,31,48,22,24,49,98,18,66,63,11,39,53,42,41,50,76,69,50,41,58,66,51,47,59,51,37,56,63,62,44,64,88,41,62,72,63,47,36,45,54,39,47,40,49,26,44,36,24,69,34,74,94,48,27,72,78,56,73,36,74,70,55,49,53,51,33,60,53,32,40,69,43,88,53,58,65,44,15,47,38,25,41,52,29,50,38,44,56,56,67,69,38,74,90,69,58,83,54,86,92,57,55,66,71,57,51,42,51,51,48,39,47,36,63,74,74,65,65,69,88,80,89,57,77,87,70,89,75,95,64,65,70,77,40,48,59,34,54,69,43,90,47,62,44,34,21,31,50,33,37,46,59,55,45,50,40,32,68,66,40,40,91,75,41,36,67,59,50,66,38,64,76,49,36,60,48,50,58,52,55,73,69,42,88,84,55,52,68,69,39,48,56,41,46,51,51,50,51,46,42,54,76,45,67,74,83,60,53,86,84,71,71,86,126

Foldseek 3Di:
DDPDVPDPVSVVLLVCLVCVCVPQPVVPDDDDDPDDDDDDDDPPPDDDDPPAADEAVSLQSSQQSCLVVVNDDLSSLVCPAPSRYAYAAHARQEDECVSLVSLLSQQRHQYQEDAHEYEAAAPLSVLVSHHLNNLQRHAYEAYENHEYDPPVPRPDALLSNQNHAEYHHANYQQEQVNLLRNCVNHLQHQEYHHANYHYQDDQSCLSNLVRHAYYAHEQYALADPVQQSSQNHAYYHPAYAQPVVVPPDDPPRQPRRLVNVLCQLQPLRGPQNYQEYAHANDDDHDLVSNLVSLQNRPNHQEYEHAPPQPNCQDCLNPPPPDPNNDPSHQYQYLNDLSNLVSQLVVCLPPQSSLLVSLVSLLVCCVVVVDDDQVSLLVLLVSLLVSCVSPVDPSNVLSSLQSNLSSQLSQPVHDDDLVSLLSLLVSLLVQCVVCVQDLSSLLSSLSNLLDPVSLPRPPDPLLSSLVSLLSQLLNDPDPSSLQSSLSSLLSSLVVDDLVSLLVQLLPLSSLLSLLVVCLVCLVVLDDDSSNLSSLSNLLSSLAVHQNSLVSCVVNVVVVSLLSSCVSCPPVVSSLLSSLSNVLSQLLRLVRLLVCLDPSNLVVLLVQCPDLPVLSVLSSLSSLLSSLLVDPVSNPDPVDDSVVSLVSLQCCLVPRDDQPLAQSDDDPALVSLLSQCVGPRLSSLLSSLCNLLNCCVNPVVPRLVRCPPPSNVVSLVVLCPDPPRDPNSNVSSVVSVVCNVCVPPPCPPPVPD

Mean predicted aligned error: 11.3 Å

Radius of gyration: 37.39 Å; Cα contacts (8 Å, |Δi|>4): 1111; chains: 1; bounding box: 88×59×106 Å

Sequence (751 aa):
MINSPKTLKHLCLDVVSKKFAEIFIMQSKPLPVKRKRNSDRKLKASSSSSDFYLPCEIAEHLITSLSRDGKFSEEYLNVFNVEHACLRKVILPNCDGTQSKHFKFLMSHKITELEICGSSLQFDETIQWLGEWSRENLRYLSVPRSVFLPRSISSVSFKSLRNLRYCNVSQTNFNTLNLEALIRDCALLEGLDISETEVKKIGCLVQVKDSLKTLKMYKLPICDKTIVQLSKLQFLDISTEDETMSDLGSTEFNVESPVMLQNILTHPNALKNIISFDVSGRRAISISAMRQFILSHSKLRFLGLFFDDSLCSEPMLRDKNHPDFNPNLKVAGTASQEQILMALDKYRMRAEYIHSCIYNLITFAVMYNMKSVEVRTEFVRVIIEIIKQNPAHAVESISVYCLSFLIKHSTSINFHPNLLLEVVELCLDLLEKYPNDMTVHKYVLIILQQQYLEELEGIDKCRYCKLALESMCTFKNELIIKMAVNIAATLATRMSNEETTKIGTNKKFMKKFLTIVKEKVVAVKVDNTFTTTLTTLWNLTDESPKTCSTFISNKGLELFELALDAFSGDGPVETDIIGILSNIAEVKSLRKNLLKPKIVSRLRSFLKNEEIDISFYAADILVHLASDGEQCWTLEKISRANILKEIHFVITNKWKSPGREIAAYRSFTPYIHLLKCSEPAVQLFGAWAIHHVCFENPCRYVQFLKEKKLSDCLDRLCKQHNLQVDVKKLVLKLVEYRENPSFRSDDNCAG

pLDDT: mean 86.93, std 14.93, range [26.84, 98.44]